Protein AF-A0AAV2BQ27-F1 (afdb_monomer_lite)

Radius of gyration: 45.73 Å; chains: 1; bounding box: 114×120×129 Å

InterPro domains:
  IPR000152 EGF-type aspartate/asparagine hydroxylation site [PS00010] (529-540)
  IPR000742 EGF-like domain [PS01186] (538-551)
  IPR000742 EGF-like domain [PS50026] (511-552)
  IPR000742 EGF-like domain [SM00181] (514-552)
  IPR000742 EGF-like domain [SM00181] (554-582)
  IPR000742 EGF-like domain [SM00181] (592-632)
  IPR001881 EGF-like calcium-binding domain [SM00179] (511-552)
  IPR002049 Laminin-type EGF domain [PF00053] (678-711)
  IPR002049 Laminin-type EGF domain [PS01248] (681-716)
  IPR002049 Laminin-type EGF domain [SM00180] (585-631)
  IPR002049 Laminin-type EGF domain [SM00180] (634-711)
  IPR002049 Laminin-type EGF domain [cd00055] (585-632)
  IPR002049 Laminin-type EGF domain [cd00055] (713-780)
  IPR009030 Growth factor receptor cysteine-rich domain superfamily [SSF57184] (511-640)
  IPR015915 Kelch-type beta-propeller [G3DSA:2.120.10.80] (12-180)
  IPR015915 Kelch-type beta-propeller [SSF117281] (20-162)
  IPR016201 PSI domain [SM00423] (239-301)
  IPR016201 PSI domain [SM00423] (369-428)
  IPR016201 PSI domain [SM00423] (430-476)
  IPR056737 Attractin/MKLN-like, beta-propeller domain [PF24981] (22-164)

Structure (mmCIF, N/CA/C/O backbone):
data_AF-A0AAV2BQ27-F1
#
_entry.id   AF-A0AAV2BQ27-F1
#
loop_
_atom_site.group_PDB
_atom_site.id
_atom_site.type_symbol
_atom_site.label_atom_id
_atom_site.label_alt_id
_atom_site.label_comp_id
_atom_site.label_asym_id
_atom_site.label_entity_id
_atom_site.label_seq_id
_atom_site.pdbx_PDB_ins_code
_atom_site.Cartn_x
_atom_site.Cartn_y
_atom_site.Cartn_z
_atom_site.occupancy
_atom_site.B_iso_or_equiv
_atom_site.auth_seq_id
_atom_site.auth_comp_id
_atom_site.auth_asym_id
_atom_site.auth_atom_id
_atom_site.pdbx_PDB_model_num
ATOM 1 N N . MET A 1 1 ? -11.536 24.229 -47.359 1.00 21.70 1 MET A N 1
ATOM 2 C CA . MET A 1 1 ? -10.991 22.950 -46.846 1.00 21.70 1 MET A CA 1
ATOM 3 C C . MET A 1 1 ? -10.686 23.143 -45.367 1.00 21.70 1 MET A C 1
ATOM 5 O O . MET A 1 1 ? -9.610 23.612 -45.032 1.00 21.70 1 MET A O 1
ATOM 9 N N . GLY A 1 2 ? -11.677 22.923 -44.501 1.00 24.39 2 GLY A N 1
ATOM 10 C CA . GLY A 1 2 ? -11.568 23.176 -43.061 1.00 24.39 2 GLY A CA 1
ATOM 11 C C . GLY A 1 2 ? -11.267 21.887 -42.308 1.00 24.39 2 GLY A C 1
ATOM 12 O O . GLY A 1 2 ? -11.944 20.882 -42.516 1.00 24.39 2 GLY A O 1
ATOM 13 N N . LYS A 1 3 ? -10.233 21.915 -41.465 1.00 26.03 3 LYS A N 1
ATOM 14 C CA . LYS A 1 3 ? -9.883 20.858 -40.513 1.00 26.03 3 LYS A CA 1
ATOM 15 C C . LYS A 1 3 ? -10.991 20.754 -39.455 1.00 26.03 3 LYS A C 1
ATOM 17 O O . LYS A 1 3 ? -10.934 21.422 -38.432 1.00 26.03 3 LYS A O 1
ATOM 22 N N . SER A 1 4 ? -12.018 19.950 -39.705 1.00 27.17 4 SER A N 1
ATOM 23 C CA . SER A 1 4 ? -13.021 19.623 -38.689 1.00 27.17 4 SER A CA 1
ATOM 24 C C . SER A 1 4 ? -12.421 18.592 -37.734 1.00 27.17 4 SER A C 1
ATOM 26 O O . SER A 1 4 ? -12.242 17.431 -38.101 1.00 27.17 4 SER A O 1
ATOM 28 N N . GLY A 1 5 ? -12.061 19.028 -36.526 1.00 26.45 5 GLY A N 1
ATOM 29 C CA . GLY A 1 5 ? -11.663 18.146 -35.432 1.00 26.45 5 GLY A CA 1
ATOM 30 C C . GLY A 1 5 ? -12.832 17.243 -35.051 1.00 26.45 5 GLY A C 1
ATOM 31 O O . GLY A 1 5 ? -13.760 17.663 -34.367 1.00 26.45 5 GLY A O 1
ATOM 32 N N . VAL A 1 6 ? -12.807 16.009 -35.547 1.00 26.86 6 VAL A N 1
ATOM 33 C CA . VAL A 1 6 ? -13.754 14.957 -35.178 1.00 26.86 6 VAL A CA 1
ATOM 34 C C . VAL A 1 6 ? -13.342 14.407 -33.814 1.00 26.86 6 VAL A C 1
ATOM 36 O O . VAL A 1 6 ? -12.193 14.005 -33.629 1.00 26.86 6 VAL A O 1
ATOM 39 N N . PHE A 1 7 ? -14.286 14.351 -32.872 1.00 34.28 7 PHE A N 1
ATOM 40 C CA . PHE A 1 7 ? -14.156 13.535 -31.667 1.00 34.28 7 PHE A CA 1
ATOM 41 C C . PHE A 1 7 ? -14.055 12.069 -32.075 1.00 34.28 7 PHE A C 1
ATOM 43 O O . PHE A 1 7 ? -15.050 11.427 -32.405 1.00 34.28 7 PHE A O 1
ATOM 50 N N . ILE A 1 8 ? -12.839 11.537 -32.057 1.00 26.81 8 ILE A N 1
ATOM 51 C CA . ILE A 1 8 ? -12.609 10.104 -32.153 1.00 26.81 8 ILE A CA 1
ATOM 52 C C . ILE A 1 8 ? -12.270 9.624 -30.743 1.00 26.81 8 ILE A C 1
ATOM 54 O O . ILE A 1 8 ? -11.127 9.732 -30.306 1.00 26.81 8 ILE A O 1
ATOM 58 N N . ILE A 1 9 ? -13.251 9.065 -30.029 1.00 33.47 9 ILE A N 1
ATOM 59 C CA . ILE A 1 9 ? -12.936 8.156 -28.921 1.00 33.47 9 ILE A CA 1
ATOM 60 C C . ILE A 1 9 ? -12.466 6.859 -29.583 1.00 33.47 9 ILE A C 1
ATOM 62 O O . ILE A 1 9 ? -13.266 5.990 -29.932 1.00 33.47 9 ILE A O 1
ATOM 66 N N . ILE A 1 10 ? -11.161 6.761 -29.844 1.00 24.98 10 ILE A N 1
ATOM 67 C CA . ILE A 1 10 ? -10.541 5.514 -30.287 1.00 24.98 10 ILE A CA 1
ATOM 68 C C . ILE A 1 10 ? -10.499 4.586 -29.072 1.00 24.98 10 ILE A C 1
ATOM 70 O O . ILE A 1 10 ? -9.609 4.698 -28.232 1.00 24.98 10 ILE A O 1
ATOM 74 N N . PHE A 1 11 ? -11.419 3.624 -28.996 1.00 31.70 11 PHE A N 1
ATOM 75 C CA . PHE A 1 11 ? -11.151 2.404 -28.238 1.00 31.70 11 PHE A CA 1
ATOM 76 C C . PHE A 1 11 ? -10.139 1.577 -29.028 1.00 31.70 11 PHE A C 1
ATOM 78 O O . PHE A 1 11 ? -10.493 0.729 -29.847 1.00 31.70 11 PHE A O 1
ATOM 85 N N . MET A 1 12 ? -8.854 1.834 -28.790 1.00 24.61 12 MET A N 1
ATOM 86 C CA . MET A 1 12 ? -7.849 0.819 -29.064 1.00 24.61 12 MET A CA 1
ATOM 87 C C . MET A 1 12 ? -8.036 -0.285 -28.018 1.00 24.61 12 MET A C 1
ATOM 89 O O . MET A 1 12 ? -8.132 0.024 -26.827 1.00 24.61 12 MET A O 1
ATOM 93 N N . PRO A 1 13 ? -8.077 -1.572 -28.404 1.00 24.73 13 PRO A N 1
ATOM 94 C CA . PRO A 1 13 ? -7.839 -2.645 -27.455 1.00 24.73 13 PRO A CA 1
ATOM 95 C C . PRO A 1 13 ? -6.402 -2.471 -26.943 1.00 24.73 13 PRO A C 1
ATOM 97 O O . PRO A 1 13 ? -5.441 -2.884 -27.587 1.00 24.73 13 PRO A O 1
ATOM 100 N N . CYS A 1 14 ? -6.254 -1.766 -25.820 1.00 28.55 14 CYS A N 1
ATOM 101 C CA . CYS A 1 14 ? -4.982 -1.523 -25.153 1.00 28.55 14 CYS A CA 1
ATOM 102 C C . CYS A 1 14 ? -4.409 -2.855 -24.665 1.00 28.55 14 CYS A C 1
ATOM 104 O O . CYS A 1 14 ? -4.665 -3.280 -23.544 1.00 28.55 14 CYS A O 1
ATOM 106 N N . ILE A 1 15 ? -3.604 -3.501 -25.503 1.00 28.92 15 ILE A N 1
ATOM 107 C CA . ILE A 1 15 ? -2.692 -4.569 -25.074 1.00 28.92 15 ILE A CA 1
ATOM 108 C C . ILE A 1 15 ? -1.508 -3.962 -24.285 1.00 28.92 15 ILE A C 1
ATOM 110 O O . ILE A 1 15 ? -0.788 -4.674 -23.596 1.00 28.92 15 ILE A O 1
ATOM 114 N N . THR A 1 16 ? -1.345 -2.632 -24.280 1.00 31.88 16 THR A N 1
ATOM 115 C CA . THR A 1 16 ? -0.311 -1.926 -23.509 1.00 31.88 16 THR A CA 1
ATOM 116 C C . THR A 1 16 ? -0.904 -0.722 -22.758 1.00 31.88 16 THR A C 1
ATOM 118 O O . THR A 1 16 ? -0.977 0.402 -23.250 1.00 31.88 16 THR A O 1
ATOM 121 N N . ALA A 1 17 ? -1.388 -0.984 -21.542 1.00 41.41 17 ALA A N 1
ATOM 122 C CA . ALA A 1 17 ? -2.060 -0.030 -20.661 1.00 41.41 17 ALA A CA 1
ATOM 123 C C . ALA A 1 17 ? -1.130 1.093 -20.151 1.00 41.41 17 ALA A C 1
ATOM 125 O O . ALA A 1 17 ? -0.067 0.832 -19.586 1.00 41.41 17 ALA A O 1
ATOM 126 N N . PHE A 1 18 ? -1.560 2.351 -20.301 1.00 44.38 18 PHE A N 1
ATOM 127 C CA . PHE A 1 18 ? -0.962 3.501 -19.605 1.00 44.38 18 PHE A CA 1
ATOM 128 C C . PHE A 1 18 ? -1.971 4.301 -18.778 1.00 44.38 18 PHE A C 1
ATOM 130 O O . PHE A 1 18 ? -1.631 4.772 -17.698 1.00 44.38 18 PHE A O 1
ATOM 137 N N . ALA A 1 19 ? -3.218 4.407 -19.239 1.00 42.62 19 ALA A N 1
ATOM 138 C CA . ALA A 1 19 ? -4.310 4.985 -18.468 1.00 42.62 19 ALA A CA 1
ATOM 139 C C . ALA A 1 19 ? -5.048 3.863 -17.726 1.00 42.62 19 ALA A C 1
ATOM 141 O O . ALA A 1 19 ? -5.979 3.252 -18.252 1.00 42.62 19 ALA A O 1
ATOM 142 N N . PHE A 1 20 ? -4.595 3.536 -16.518 1.00 53.47 20 PHE A N 1
ATOM 143 C CA . PHE A 1 20 ? -5.366 2.677 -15.625 1.00 53.47 20 PHE A CA 1
ATOM 144 C C . PHE A 1 20 ? -6.692 3.372 -15.306 1.00 53.47 20 PHE A C 1
ATOM 146 O O . PHE A 1 20 ? -6.686 4.431 -14.696 1.00 53.47 20 PHE A O 1
ATOM 153 N N . SER A 1 21 ? -7.809 2.790 -15.755 1.00 60.12 21 SER A N 1
ATOM 154 C CA . SER A 1 21 ? -9.179 3.118 -15.328 1.00 60.12 21 SER A CA 1
ATOM 155 C C . SER A 1 21 ? -9.432 4.613 -15.050 1.00 60.12 21 SER A C 1
ATOM 157 O O . SER A 1 21 ? -9.768 4.977 -13.925 1.00 60.12 21 SER A O 1
ATOM 159 N N . ILE A 1 22 ? -9.236 5.476 -16.057 1.00 67.88 22 ILE A N 1
ATOM 160 C CA . ILE A 1 22 ? -9.527 6.914 -15.950 1.00 67.88 22 ILE A CA 1
ATOM 161 C C . ILE A 1 22 ? -10.901 7.198 -16.559 1.00 67.88 22 ILE A C 1
ATOM 163 O O . ILE A 1 22 ? -11.124 6.891 -17.731 1.00 67.88 22 ILE A O 1
ATOM 167 N N . TYR A 1 23 ? -11.800 7.836 -15.814 1.00 71.81 23 TYR A N 1
ATOM 168 C CA . TYR A 1 23 ? -13.105 8.286 -16.317 1.00 71.81 23 TYR A CA 1
ATOM 169 C C . TYR A 1 23 ? -13.297 9.790 -16.109 1.00 71.81 23 TYR A C 1
ATOM 171 O O . TYR A 1 23 ? -12.564 10.433 -15.359 1.00 71.81 23 TYR A O 1
ATOM 179 N N . GLY A 1 24 ? -14.246 10.379 -16.840 1.00 70.75 24 GLY A N 1
ATOM 180 C CA . GLY A 1 24 ? -14.460 11.829 -16.828 1.00 70.75 24 GLY A CA 1
ATOM 181 C C . GLY A 1 24 ? -13.248 12.639 -17.309 1.00 70.75 24 GLY A C 1
ATOM 182 O O . GLY A 1 24 ? -13.104 13.799 -16.936 1.00 70.75 24 GLY A O 1
ATOM 183 N N . HIS A 1 25 ? -12.350 12.041 -18.094 1.00 79.94 25 HIS A N 1
ATOM 184 C CA . HIS A 1 25 ? -11.260 12.751 -18.762 1.00 79.94 25 HIS A CA 1
ATOM 185 C C . HIS A 1 25 ? -11.746 13.334 -20.092 1.00 79.94 25 HIS A C 1
ATOM 187 O O . HIS A 1 25 ? -12.748 12.878 -20.646 1.00 79.94 25 HIS A O 1
ATOM 193 N N . SER A 1 26 ? -11.003 14.291 -20.640 1.00 79.25 26 SER A N 1
ATOM 194 C CA . SER A 1 26 ? -11.201 14.741 -22.017 1.00 79.25 26 SER A CA 1
ATOM 195 C C . SER A 1 26 ? -10.065 14.232 -22.905 1.00 79.25 26 SER A C 1
ATOM 197 O O . SER A 1 26 ? -8.936 14.065 -22.438 1.00 79.25 26 SER A O 1
ATOM 199 N N . SER A 1 27 ? -10.364 13.919 -24.168 1.00 81.50 27 SER A N 1
ATOM 200 C CA . SER A 1 27 ? -9.393 13.349 -25.110 1.00 81.50 27 SER A CA 1
ATOM 201 C C . SER A 1 27 ? -9.511 14.003 -26.478 1.00 81.50 27 SER A C 1
ATOM 203 O O . SER A 1 27 ? -10.617 14.135 -27.004 1.00 81.50 27 SER A O 1
ATOM 205 N N . ILE A 1 28 ? -8.383 14.433 -27.047 1.00 82.06 28 ILE A N 1
ATOM 206 C CA . ILE A 1 28 ? -8.355 15.122 -28.338 1.00 82.06 28 ILE A CA 1
ATOM 207 C C . ILE A 1 28 ? -7.152 14.698 -29.170 1.00 82.06 28 ILE A C 1
ATOM 209 O O . ILE A 1 28 ? -6.024 14.651 -28.687 1.00 82.06 28 ILE A O 1
ATOM 213 N N . TYR A 1 29 ? -7.389 14.439 -30.453 1.00 82.50 29 TYR A N 1
ATOM 214 C CA . TYR A 1 29 ? -6.336 14.223 -31.434 1.00 82.50 29 TYR A CA 1
ATOM 215 C C . TYR A 1 29 ? -5.773 15.548 -31.956 1.00 82.50 29 TYR A C 1
ATOM 217 O O . TYR A 1 29 ? -6.516 16.412 -32.420 1.00 82.50 29 TYR A O 1
ATOM 225 N N . HIS A 1 30 ? -4.450 15.679 -31.935 1.00 85.50 30 HIS A N 1
ATOM 226 C CA . HIS A 1 30 ? -3.730 16.812 -32.495 1.00 85.50 30 HIS A CA 1
ATOM 227 C C . HIS A 1 30 ? -2.914 16.363 -33.712 1.00 85.50 30 HIS A C 1
ATOM 229 O O . HIS A 1 30 ? -1.971 15.577 -33.601 1.00 85.50 30 HIS A O 1
ATOM 235 N N . ALA A 1 31 ? -3.282 16.875 -34.888 1.00 82.62 31 ALA A N 1
ATOM 236 C CA . ALA A 1 31 ? -2.746 16.406 -36.163 1.00 82.62 31 ALA A CA 1
ATOM 237 C C . ALA A 1 31 ? -1.249 16.703 -36.343 1.00 82.62 31 ALA A C 1
ATOM 239 O O . ALA A 1 31 ? -0.520 15.850 -36.837 1.00 82.62 31 ALA A O 1
ATOM 240 N N . SER A 1 32 ? -0.774 17.881 -35.918 1.00 85.06 32 SER A N 1
ATOM 241 C CA . SER A 1 32 ? 0.627 18.297 -36.114 1.00 85.06 32 SER A CA 1
ATOM 242 C C . SER A 1 32 ? 1.618 17.391 -35.367 1.00 85.06 32 SER A C 1
ATOM 244 O O . SER A 1 32 ? 2.680 17.041 -35.886 1.00 85.06 32 SER A O 1
ATOM 246 N N . THR A 1 33 ? 1.242 16.936 -34.168 1.00 86.31 33 THR A N 1
ATOM 247 C CA . THR A 1 33 ? 2.070 16.028 -33.359 1.00 86.31 33 THR A CA 1
ATOM 248 C C . THR A 1 33 ? 1.711 14.554 -33.521 1.00 86.31 33 THR A C 1
ATOM 250 O O . THR A 1 33 ? 2.366 13.719 -32.907 1.00 86.31 33 THR A O 1
ATOM 253 N N . GLU A 1 34 ? 0.703 14.227 -34.340 1.00 87.25 34 GLU A N 1
ATOM 254 C CA . GLU A 1 34 ? 0.218 12.859 -34.587 1.00 87.25 34 GLU A CA 1
ATOM 255 C C . GLU A 1 34 ? -0.146 12.104 -33.293 1.00 87.25 34 GLU A C 1
ATOM 257 O O . GLU A 1 34 ? -0.019 10.880 -33.197 1.00 87.25 34 GLU A O 1
ATOM 262 N N . SER A 1 35 ? -0.627 12.844 -32.291 1.00 86.12 35 SER A N 1
ATOM 263 C CA . SER A 1 35 ? -0.837 12.340 -30.934 1.00 86.12 35 SER A CA 1
ATOM 264 C C . SER A 1 35 ? -2.229 12.645 -30.402 1.00 86.12 35 SER A C 1
ATOM 266 O O . SER A 1 35 ? -2.816 13.686 -30.695 1.00 86.12 35 SER A O 1
ATOM 268 N N . ILE A 1 36 ? -2.740 11.752 -29.557 1.00 86.50 36 ILE A N 1
ATOM 269 C CA . ILE A 1 36 ? -3.957 11.963 -28.767 1.00 86.50 36 ILE A CA 1
ATOM 270 C C . ILE A 1 36 ? -3.542 12.495 -27.400 1.00 86.50 36 ILE A C 1
ATOM 272 O O . ILE A 1 36 ? -2.781 11.838 -26.697 1.00 86.50 36 ILE A O 1
ATOM 276 N N . TYR A 1 37 ? -4.027 13.669 -27.019 1.00 86.56 37 TYR A N 1
ATOM 277 C CA . TYR A 1 37 ? -3.826 14.264 -25.701 1.00 86.56 37 TYR A CA 1
ATOM 278 C C . TYR A 1 37 ? -5.025 13.952 -24.821 1.00 86.56 37 TYR A C 1
ATOM 280 O O . TYR A 1 37 ? -6.165 14.091 -25.256 1.00 86.56 37 TYR A O 1
ATOM 288 N N . ILE A 1 38 ? -4.760 13.528 -23.590 1.00 87.69 38 ILE A N 1
ATOM 289 C CA . ILE A 1 38 ? -5.773 13.192 -22.595 1.00 87.69 38 ILE A CA 1
ATOM 290 C C . ILE A 1 38 ? -5.462 13.973 -21.331 1.00 87.69 38 ILE A C 1
ATOM 292 O O . ILE A 1 38 ? -4.384 13.812 -20.759 1.00 87.69 38 ILE A O 1
ATOM 296 N N . TYR A 1 39 ? -6.388 14.823 -20.906 1.00 88.25 39 TYR A N 1
ATOM 297 C CA . TYR A 1 39 ? -6.213 15.650 -19.719 1.00 88.25 39 TYR A CA 1
ATOM 298 C C . TYR A 1 39 ? -7.240 15.290 -18.646 1.00 88.25 39 TYR A C 1
ATOM 300 O O . TYR A 1 39 ? -8.410 15.031 -18.943 1.00 88.25 39 TYR A O 1
ATOM 308 N N . GLY A 1 40 ? -6.779 15.306 -17.397 1.00 84.69 40 GLY A N 1
ATOM 309 C CA . GLY A 1 40 ? -7.604 15.186 -16.203 1.00 84.69 40 GLY A CA 1
ATOM 310 C C . GLY A 1 40 ? -8.377 13.872 -16.098 1.00 84.69 40 GLY A C 1
ATOM 311 O O . GLY A 1 40 ? -7.925 12.817 -16.542 1.00 84.69 40 GLY A O 1
ATOM 312 N N . GLY A 1 41 ? -9.550 13.946 -15.477 1.00 79.62 41 GLY A N 1
ATOM 313 C CA . GLY A 1 41 ? -10.366 12.791 -15.120 1.00 79.62 41 GLY A CA 1
ATOM 314 C C . GLY A 1 41 ? -10.028 12.226 -13.744 1.00 79.62 41 GLY A C 1
ATOM 315 O O . GLY A 1 41 ? -8.999 12.551 -13.139 1.00 79.62 41 GLY A O 1
ATOM 316 N N . VAL A 1 42 ? -10.921 11.377 -13.244 1.00 76.31 42 VAL A N 1
ATOM 317 C CA . VAL A 1 42 ? -10.694 10.588 -12.035 1.00 76.31 42 VAL A CA 1
ATOM 318 C C . VAL A 1 42 ? -9.882 9.373 -12.432 1.00 76.31 42 VAL A C 1
ATOM 320 O O . VAL A 1 42 ? -10.323 8.568 -13.252 1.00 76.31 42 VAL A O 1
ATOM 323 N N . SER A 1 43 ? -8.679 9.272 -11.882 1.00 77.12 43 SER A N 1
ATOM 324 C CA . SER A 1 43 ? -7.756 8.187 -12.179 1.00 77.12 43 SER A CA 1
ATOM 325 C C . SER A 1 43 ? -7.679 7.229 -11.009 1.00 77.12 43 SER A C 1
ATOM 327 O O . SER A 1 43 ? -7.610 7.643 -9.847 1.00 77.12 43 SER A O 1
ATOM 329 N N . TYR A 1 44 ? -7.619 5.942 -11.333 1.00 69.25 44 TYR A N 1
ATOM 330 C CA . TYR A 1 44 ? -7.137 4.948 -10.398 1.00 69.25 44 TYR A CA 1
ATOM 331 C C . TYR A 1 44 ? -5.614 5.076 -10.267 1.00 69.25 44 TYR A C 1
ATOM 333 O O . TYR A 1 44 ? -4.855 4.571 -11.100 1.00 69.25 44 TYR A O 1
ATOM 341 N N . SER A 1 45 ? -5.157 5.761 -9.219 1.00 63.00 45 SER A N 1
ATOM 342 C CA . SER A 1 45 ? -3.764 5.659 -8.786 1.00 63.00 45 SER A CA 1
ATOM 343 C C . SER A 1 45 ? -3.628 4.474 -7.830 1.00 63.00 45 SER A C 1
ATOM 345 O O . SER A 1 45 ? -4.585 4.105 -7.157 1.00 63.00 45 SER A O 1
ATOM 347 N N . THR A 1 46 ? -2.443 3.870 -7.755 1.00 59.09 46 THR A N 1
ATOM 348 C CA . THR A 1 46 ? -2.168 2.660 -6.956 1.00 59.09 46 THR A CA 1
ATOM 349 C C . THR A 1 46 ? -2.540 2.746 -5.471 1.00 59.09 46 THR A C 1
ATOM 351 O O . THR A 1 46 ? -2.553 1.715 -4.810 1.00 59.09 46 THR A O 1
ATOM 354 N N . GLU A 1 47 ? -2.817 3.943 -4.953 1.00 58.53 47 GLU A N 1
ATOM 355 C CA . GLU A 1 47 ? -3.072 4.212 -3.534 1.00 58.53 47 GLU A CA 1
ATOM 356 C C . GLU A 1 47 ? -4.450 4.850 -3.276 1.00 58.53 47 GLU A C 1
ATOM 358 O O . GLU A 1 47 ? -5.003 4.690 -2.188 1.00 58.53 47 GLU A O 1
ATOM 363 N N . GLN A 1 48 ? -5.016 5.548 -4.268 1.00 68.06 48 GLN A N 1
ATOM 364 C CA . GLN A 1 48 ? -6.268 6.296 -4.136 1.00 68.06 48 GLN A CA 1
ATOM 365 C C . GLN A 1 48 ? -6.943 6.551 -5.489 1.00 68.06 48 GLN A C 1
ATOM 367 O O . GLN A 1 48 ? -6.286 6.677 -6.530 1.00 68.06 48 GLN A O 1
ATOM 372 N N . VAL A 1 49 ? -8.262 6.706 -5.453 1.00 76.50 49 VAL A N 1
ATOM 373 C CA . VAL A 1 49 ? -9.077 7.138 -6.593 1.00 76.50 49 VAL A CA 1
ATOM 374 C C . VAL A 1 49 ? -9.376 8.617 -6.412 1.00 76.50 49 VAL A C 1
ATOM 376 O O . VAL A 1 49 ? -10.085 8.995 -5.484 1.00 76.50 49 VAL A O 1
ATOM 379 N N . ALA A 1 50 ? -8.798 9.458 -7.268 1.00 79.75 50 ALA A N 1
ATOM 380 C CA . ALA A 1 50 ? -8.924 10.907 -7.148 1.00 79.75 50 ALA A CA 1
ATOM 381 C C . ALA A 1 50 ? -8.893 11.602 -8.520 1.00 79.75 50 ALA A C 1
ATOM 383 O O . ALA A 1 50 ? -8.311 11.065 -9.474 1.00 79.75 50 ALA A O 1
ATOM 384 N N . PRO A 1 51 ? -9.487 12.806 -8.642 1.00 81.81 51 PRO A N 1
ATOM 385 C CA . PRO A 1 51 ? -9.268 13.676 -9.791 1.00 81.81 51 PRO A CA 1
ATOM 386 C C . PRO A 1 51 ? -7.773 13.939 -9.999 1.00 81.81 51 PRO A C 1
ATOM 388 O O . PRO A 1 51 ? -7.031 14.149 -9.040 1.00 81.81 51 PRO A O 1
ATOM 391 N N . THR A 1 52 ? -7.324 13.960 -11.251 1.00 83.62 52 THR A N 1
ATOM 392 C CA . THR A 1 52 ? -5.925 14.253 -11.596 1.00 83.62 52 THR A CA 1
ATOM 393 C C . THR A 1 52 ? -5.805 15.518 -12.435 1.00 83.62 52 THR A C 1
ATOM 395 O O . THR A 1 52 ? -6.751 15.935 -13.098 1.00 83.62 52 THR A O 1
ATOM 398 N N . SER A 1 53 ? -4.628 16.142 -12.402 1.00 87.19 53 SER A N 1
ATOM 399 C CA . SER A 1 53 ? -4.233 17.243 -13.294 1.00 87.19 53 SER A CA 1
ATOM 400 C C . SER A 1 53 ? -3.206 16.789 -14.338 1.00 87.19 53 SER A C 1
ATOM 402 O O . SER A 1 53 ? -2.489 17.600 -14.924 1.00 87.19 53 SER A O 1
ATOM 404 N N . TYR A 1 54 ? -3.080 15.475 -14.544 1.00 86.81 54 TYR A N 1
ATOM 405 C CA . TYR A 1 54 ? -2.085 14.917 -15.445 1.00 86.81 54 TYR A CA 1
ATOM 406 C C . TYR A 1 54 ? -2.498 15.098 -16.905 1.00 86.81 54 TYR A C 1
ATOM 408 O O . TYR A 1 54 ? -3.651 14.883 -17.276 1.00 86.81 54 TYR A O 1
ATOM 416 N N . LEU A 1 55 ? -1.515 15.464 -17.729 1.00 89.00 55 LEU A N 1
ATOM 417 C CA . LEU A 1 55 ? -1.622 15.454 -19.178 1.00 89.00 55 LEU A CA 1
ATOM 418 C C . LEU A 1 55 ? -0.907 14.215 -19.710 1.00 89.00 55 LEU A C 1
ATOM 420 O O . LEU A 1 55 ? 0.304 14.047 -19.551 1.00 89.00 55 LEU A O 1
ATOM 424 N N . TYR A 1 56 ? -1.671 13.341 -20.339 1.00 86.69 56 TYR A N 1
ATOM 425 C CA . TYR A 1 56 ? -1.188 12.155 -21.016 1.00 86.69 56 TYR A CA 1
ATOM 426 C C . TYR A 1 56 ? -1.189 12.387 -22.520 1.00 86.69 56 TYR A C 1
ATOM 428 O O . TYR A 1 56 ? -2.000 13.144 -23.052 1.00 86.69 56 TYR A O 1
ATOM 436 N N . THR A 1 57 ? -0.292 11.708 -23.220 1.00 87.25 57 THR A N 1
ATOM 437 C CA . THR A 1 57 ? -0.285 11.690 -24.674 1.00 87.25 57 THR A CA 1
ATOM 438 C C . THR A 1 57 ? -0.025 10.283 -25.197 1.00 87.25 57 THR A C 1
ATOM 440 O O . THR A 1 57 ? 0.837 9.563 -24.684 1.00 87.25 57 THR A O 1
ATOM 443 N N . PHE A 1 58 ? -0.795 9.886 -26.203 1.00 83.94 58 PHE A N 1
ATOM 444 C CA . PHE A 1 58 ? -0.581 8.677 -26.982 1.00 83.94 58 PHE A CA 1
ATOM 445 C C . PHE A 1 58 ? -0.104 9.068 -28.371 1.00 83.94 58 PHE A C 1
ATOM 447 O O . PHE A 1 58 ? -0.865 9.643 -29.151 1.00 83.94 58 PHE A O 1
ATOM 454 N N . HIS A 1 59 ? 1.144 8.744 -28.679 1.00 83.19 59 HIS A N 1
ATOM 455 C CA . HIS A 1 59 ? 1.699 8.964 -30.003 1.00 83.19 59 HIS A CA 1
ATOM 456 C C . HIS A 1 59 ? 1.317 7.787 -30.901 1.00 83.19 59 HIS A C 1
ATOM 458 O O . HIS A 1 59 ? 1.824 6.673 -30.737 1.00 83.19 59 HIS A O 1
ATOM 464 N N . TYR A 1 60 ? 0.401 8.034 -31.840 1.00 79.69 60 TYR A N 1
ATOM 465 C CA . TYR A 1 60 ? -0.192 6.993 -32.681 1.00 79.69 60 TYR A CA 1
ATOM 466 C C . TYR A 1 60 ? 0.850 6.240 -33.536 1.00 79.69 60 TYR A C 1
ATOM 468 O O . TYR A 1 60 ? 0.830 5.007 -33.510 1.00 79.69 60 TYR A O 1
ATOM 476 N N . PRO A 1 61 ? 1.808 6.907 -34.219 1.00 81.81 61 PRO A N 1
ATOM 477 C CA . PRO A 1 61 ? 2.786 6.217 -35.063 1.00 81.81 61 PRO A CA 1
ATOM 478 C C . PRO A 1 61 ? 3.702 5.246 -34.310 1.00 81.81 61 PRO A C 1
ATOM 480 O O . PRO A 1 61 ? 3.992 4.167 -34.820 1.00 81.81 61 PRO A O 1
ATOM 483 N N . SER A 1 62 ? 4.153 5.599 -33.098 1.00 77.69 62 SER A N 1
ATOM 484 C CA . SER A 1 62 ? 5.004 4.706 -32.291 1.00 77.69 62 SER A CA 1
ATOM 485 C C . SER A 1 62 ? 4.212 3.791 -31.360 1.00 77.69 62 SER A C 1
ATOM 487 O O . SER A 1 62 ? 4.797 2.907 -30.741 1.00 77.69 62 SER A O 1
ATOM 489 N N . SER A 1 63 ? 2.892 3.982 -31.251 1.00 78.69 63 SER A N 1
ATOM 490 C CA . SER A 1 63 ? 2.032 3.279 -30.290 1.00 78.69 63 SER A CA 1
ATOM 491 C C . SER A 1 63 ? 2.539 3.381 -28.844 1.00 78.69 63 SER A C 1
ATOM 493 O O . SER A 1 63 ? 2.403 2.448 -28.050 1.00 78.69 63 SER A O 1
ATOM 495 N N . GLN A 1 64 ? 3.141 4.521 -28.493 1.00 75.94 64 GLN A N 1
ATOM 496 C CA . GLN A 1 64 ? 3.712 4.765 -27.170 1.00 75.94 64 GLN A CA 1
ATOM 497 C C . GLN A 1 64 ? 2.923 5.814 -26.398 1.00 75.94 64 GLN A C 1
ATOM 499 O O . GLN A 1 64 ? 2.371 6.766 -26.946 1.00 75.94 64 GLN A O 1
ATOM 504 N N . TRP A 1 65 ? 2.925 5.628 -25.083 1.00 79.94 65 TRP A N 1
ATOM 505 C CA . TRP A 1 65 ? 2.236 6.478 -24.134 1.00 79.94 65 TRP A CA 1
ATOM 506 C C . TRP A 1 65 ? 3.216 7.223 -23.232 1.00 79.94 65 TRP A C 1
ATOM 508 O O . TRP A 1 65 ? 4.072 6.595 -22.590 1.00 79.94 65 TRP A O 1
ATOM 518 N N . PHE A 1 66 ? 3.009 8.531 -23.103 1.00 82.81 66 PHE A N 1
ATOM 519 C CA . PHE A 1 66 ? 3.836 9.429 -22.303 1.00 82.81 66 PHE A CA 1
ATOM 520 C C . PHE A 1 66 ? 2.975 10.285 -21.379 1.00 82.81 66 PHE A C 1
ATOM 522 O O . PHE A 1 66 ? 1.866 10.687 -21.732 1.00 82.81 66 PHE A O 1
ATOM 529 N N . ARG A 1 67 ? 3.482 10.563 -20.177 1.00 86.12 67 ARG A N 1
ATOM 530 C CA . ARG A 1 67 ? 2.951 11.631 -19.327 1.00 86.12 67 ARG A CA 1
ATOM 531 C C . ARG A 1 67 ? 3.783 12.873 -19.611 1.00 86.12 67 ARG A C 1
ATOM 533 O O . ARG A 1 67 ? 4.997 12.752 -19.727 1.00 86.12 67 ARG A O 1
ATOM 540 N N . LEU A 1 68 ? 3.141 14.025 -19.753 1.00 87.75 68 LEU A N 1
ATOM 541 C CA . LEU A 1 68 ? 3.793 15.292 -20.079 1.00 87.75 68 LEU A CA 1
ATOM 542 C C . LEU A 1 68 ? 3.832 16.177 -18.827 1.00 87.75 68 LEU A C 1
ATOM 544 O O . LEU A 1 68 ? 2.894 16.939 -18.582 1.00 87.75 68 LEU A O 1
ATOM 548 N N . PRO A 1 69 ? 4.865 16.045 -17.974 1.00 85.44 69 PRO A N 1
ATOM 549 C CA . PRO A 1 69 ? 5.005 16.898 -16.807 1.00 85.44 69 PRO A CA 1
ATOM 550 C C . PRO A 1 69 ? 5.430 18.319 -17.232 1.00 85.44 69 PRO A C 1
ATOM 552 O O . PRO A 1 69 ? 6.345 18.465 -18.047 1.00 85.44 69 PRO A O 1
ATOM 555 N N . PRO A 1 70 ? 4.811 19.378 -16.685 1.00 81.12 70 PRO A N 1
ATOM 556 C CA . PRO A 1 70 ? 5.239 20.751 -16.937 1.00 81.12 70 PRO A CA 1
ATOM 557 C C . PRO A 1 70 ? 6.510 21.096 -16.143 1.00 81.12 70 PRO A C 1
ATOM 559 O O . PRO A 1 70 ? 6.644 20.719 -14.971 1.00 81.12 70 PRO A O 1
ATOM 562 N N . ASP A 1 71 ? 7.418 21.863 -16.751 1.00 79.94 71 ASP A N 1
ATOM 563 C CA . ASP A 1 71 ? 8.679 22.277 -16.119 1.00 79.94 71 ASP A CA 1
ATOM 564 C C . ASP A 1 71 ? 8.420 23.245 -14.949 1.00 79.94 71 ASP A C 1
ATOM 566 O O . ASP A 1 71 ? 7.701 24.241 -15.086 1.00 79.94 71 ASP A O 1
ATOM 570 N N . LYS A 1 72 ? 8.989 22.961 -13.771 1.00 79.94 72 LYS A N 1
ATOM 571 C CA . LYS A 1 72 ? 8.817 23.780 -12.556 1.00 79.94 72 LYS A CA 1
ATOM 572 C C . LYS A 1 72 ? 9.443 25.170 -12.663 1.00 79.94 72 LYS A C 1
ATOM 574 O O . LYS A 1 72 ? 8.957 26.076 -11.987 1.00 79.94 72 LYS A O 1
ATOM 579 N N . LYS A 1 73 ? 10.484 25.360 -13.481 1.00 75.31 73 LYS A N 1
ATOM 580 C CA . LYS A 1 73 ? 11.160 26.661 -13.646 1.00 75.31 73 LYS A CA 1
ATOM 581 C C . LYS A 1 73 ? 10.262 27.685 -14.332 1.00 75.31 73 LYS A C 1
ATOM 583 O O . LYS A 1 73 ? 10.336 28.867 -14.012 1.00 75.31 73 LYS A O 1
ATOM 588 N N . VAL A 1 74 ? 9.417 27.221 -15.249 1.00 73.00 74 VAL A N 1
ATOM 589 C CA . VAL A 1 74 ? 8.624 28.082 -16.134 1.00 73.00 74 VAL A CA 1
ATOM 590 C C . VAL A 1 74 ? 7.131 28.044 -15.812 1.00 73.00 74 VAL A C 1
ATOM 592 O O . VAL A 1 74 ? 6.475 29.080 -15.802 1.00 73.00 74 VAL A O 1
ATOM 595 N N . ASN A 1 75 ? 6.579 26.879 -15.476 1.00 80.38 75 ASN A N 1
ATOM 596 C CA . ASN A 1 75 ? 5.164 26.723 -15.155 1.00 80.38 75 ASN A CA 1
ATOM 597 C C . ASN A 1 75 ? 5.010 26.540 -13.638 1.00 80.38 75 ASN A C 1
ATOM 599 O O . ASN A 1 75 ? 5.007 25.410 -13.141 1.00 80.38 75 ASN A O 1
ATOM 603 N N . LYS A 1 76 ? 4.918 27.637 -12.878 1.00 78.62 76 LYS A N 1
ATOM 604 C CA . LYS A 1 76 ? 4.719 27.603 -11.413 1.00 78.62 76 LYS A CA 1
ATOM 605 C C . LYS A 1 76 ? 3.404 26.899 -11.043 1.00 78.62 76 LYS A C 1
ATOM 607 O O . LYS A 1 76 ? 2.493 26.821 -11.854 1.00 78.62 76 LYS A O 1
ATOM 612 N N . LEU A 1 77 ? 3.282 26.400 -9.809 1.00 75.75 77 LEU A N 1
ATOM 613 C CA . LEU A 1 77 ? 2.088 25.669 -9.338 1.00 75.75 77 LEU A CA 1
ATOM 614 C C . LEU A 1 77 ? 0.772 26.445 -9.529 1.00 75.75 77 LEU A C 1
ATOM 616 O O . LEU A 1 77 ? -0.220 25.849 -9.921 1.00 75.75 77 LEU A O 1
ATOM 620 N N . GLN A 1 78 ? 0.791 27.763 -9.318 1.00 72.56 78 GLN A N 1
ATOM 621 C CA . GLN A 1 78 ? -0.373 28.651 -9.459 1.00 72.56 78 GLN A CA 1
ATOM 622 C C . GLN A 1 78 ? -0.841 28.826 -10.914 1.00 72.56 78 GLN A C 1
ATOM 624 O O . GLN A 1 78 ? -1.984 29.192 -11.145 1.00 72.56 78 GLN A O 1
ATOM 629 N N . THR A 1 79 ? 0.026 28.563 -11.898 1.00 77.31 79 THR A N 1
ATOM 630 C CA . THR A 1 79 ? -0.302 28.667 -13.331 1.00 77.31 79 THR A CA 1
ATOM 631 C C . THR A 1 79 ? -0.653 27.314 -13.950 1.00 77.31 79 THR A C 1
ATOM 633 O O . THR A 1 79 ? -0.737 27.183 -15.170 1.00 77.31 79 THR A O 1
ATOM 636 N N . ARG A 1 80 ? -0.845 26.280 -13.121 1.00 84.75 80 ARG A N 1
ATOM 637 C CA . ARG A 1 80 ? -1.240 24.938 -13.555 1.00 84.75 80 ARG A CA 1
ATOM 638 C C . ARG A 1 80 ? -2.720 24.712 -13.258 1.00 84.75 80 ARG A C 1
ATOM 640 O O . ARG A 1 80 ? -3.191 25.128 -12.202 1.00 84.75 80 ARG A O 1
ATOM 647 N N . PRO A 1 81 ? -3.435 23.996 -14.133 1.00 86.56 81 PRO A N 1
ATOM 648 C CA . PRO A 1 81 ? -4.826 23.670 -13.883 1.00 86.56 81 PRO A CA 1
ATOM 649 C C . PRO A 1 81 ? -4.978 22.716 -12.693 1.00 86.56 81 PRO A C 1
ATOM 651 O O . PRO A 1 81 ? -4.236 21.736 -12.546 1.00 86.56 81 PRO A O 1
ATOM 654 N N . THR A 1 82 ? -5.969 23.010 -11.854 1.00 85.12 82 THR A N 1
ATOM 655 C CA . THR A 1 82 ? -6.382 22.177 -10.721 1.00 85.12 82 THR A CA 1
ATOM 656 C C . THR A 1 82 ? -6.905 20.815 -11.199 1.00 85.12 82 THR A C 1
ATOM 658 O O . THR A 1 82 ? -7.492 20.740 -12.286 1.00 85.12 82 THR A O 1
ATOM 661 N N . PRO A 1 83 ? -6.702 19.725 -10.425 1.00 86.38 83 PRO A N 1
ATOM 662 C CA . PRO A 1 83 ? -7.224 18.406 -10.771 1.00 86.38 83 PRO A CA 1
ATOM 663 C C . PRO A 1 83 ? -8.731 18.444 -11.013 1.00 86.38 83 PRO A C 1
ATOM 665 O O . PRO A 1 83 ? -9.477 18.911 -10.153 1.00 86.38 83 PRO A O 1
ATOM 668 N N . ARG A 1 84 ? -9.179 17.958 -12.177 1.00 83.06 84 ARG A N 1
ATOM 669 C CA . ARG A 1 84 ? -10.586 18.072 -12.579 1.00 83.06 84 ARG A CA 1
ATOM 670 C C . ARG A 1 84 ? -11.070 16.950 -13.478 1.00 83.06 84 ARG A C 1
ATOM 672 O O . ARG A 1 84 ? -10.303 16.384 -14.256 1.00 83.06 84 ARG A O 1
ATOM 679 N N . TYR A 1 85 ? -12.366 16.679 -13.425 1.00 79.62 85 TYR A N 1
ATOM 680 C CA . TYR A 1 85 ? -13.053 15.675 -14.239 1.00 79.62 85 TYR A CA 1
ATOM 681 C C . TYR A 1 85 ? -14.366 16.234 -14.811 1.00 79.62 85 TYR A C 1
ATOM 683 O O . TYR A 1 85 ? -14.856 17.266 -14.357 1.00 79.62 85 TYR A O 1
ATOM 691 N N . PHE A 1 86 ? -14.883 15.593 -15.861 1.00 76.81 86 PHE A N 1
ATOM 692 C CA . PHE A 1 86 ? -16.034 16.031 -16.662 1.00 76.81 86 PHE A CA 1
ATOM 693 C C . PHE A 1 86 ? -15.922 17.472 -17.188 1.00 76.81 86 PHE A C 1
ATOM 695 O O . PHE A 1 86 ? -16.915 18.182 -17.320 1.00 76.81 86 PHE A O 1
ATOM 702 N N . HIS A 1 87 ? -14.700 17.908 -17.485 1.00 81.06 87 HIS A N 1
ATOM 703 C CA . HIS A 1 87 ? -14.431 19.180 -18.146 1.00 81.06 87 HIS A CA 1
ATOM 704 C C . HIS A 1 87 ? -14.521 19.016 -19.667 1.00 81.06 87 HIS A C 1
ATOM 706 O O . HIS A 1 87 ? -14.365 17.912 -20.199 1.00 81.06 87 HIS A O 1
ATOM 712 N N . ALA A 1 88 ? -14.706 20.130 -20.362 1.00 80.25 88 ALA A N 1
ATOM 713 C CA . ALA A 1 88 ? -14.640 20.182 -21.811 1.00 80.25 88 ALA A CA 1
ATOM 714 C C . ALA A 1 88 ? -13.227 20.549 -22.270 1.00 80.25 88 ALA A C 1
ATOM 716 O O . ALA A 1 88 ? -12.482 21.235 -21.561 1.00 80.25 88 ALA A O 1
ATOM 717 N N . SER A 1 89 ? -12.848 20.110 -23.466 1.00 85.12 89 SER A N 1
ATOM 718 C CA . SER A 1 89 ? -11.579 20.508 -24.065 1.00 85.12 89 SER A CA 1
ATOM 719 C C . SER A 1 89 ? -11.686 20.706 -25.563 1.00 85.12 89 SER A C 1
ATOM 721 O O . SER A 1 89 ? -12.555 20.156 -26.240 1.00 85.12 89 SER A O 1
ATOM 723 N N . VAL A 1 90 ? -10.792 21.523 -26.104 1.00 85.88 90 VAL A N 1
ATOM 724 C CA . VAL A 1 90 ? -10.811 21.908 -27.511 1.00 85.88 90 VAL A CA 1
ATOM 725 C C . VAL A 1 90 ? -9.398 22.191 -28.007 1.00 85.88 90 VAL A C 1
ATOM 727 O O . VAL A 1 90 ? -8.564 22.684 -27.255 1.00 85.88 90 VAL A O 1
ATOM 730 N N . VAL A 1 91 ? -9.097 21.847 -29.260 1.00 86.69 91 VAL A N 1
ATOM 731 C CA . VAL A 1 91 ? -7.735 21.919 -29.809 1.00 86.69 91 VAL A CA 1
ATOM 732 C C . VAL A 1 91 ? -7.654 22.849 -31.011 1.00 86.69 91 VAL A C 1
ATOM 734 O O . VAL A 1 91 ? -8.562 22.894 -31.839 1.00 86.69 91 VAL A O 1
ATOM 737 N N . THR A 1 92 ? -6.528 23.541 -31.129 1.00 85.88 92 THR A N 1
ATOM 738 C CA . THR A 1 92 ? -6.088 24.247 -32.337 1.00 85.88 92 THR A CA 1
ATOM 739 C C . THR A 1 92 ? -4.761 23.668 -32.826 1.00 85.88 92 THR A C 1
ATOM 741 O O . THR A 1 92 ? -4.203 22.769 -32.205 1.00 85.88 92 THR A O 1
ATOM 744 N N . ASP A 1 93 ? -4.213 24.206 -33.917 1.00 82.69 93 ASP A N 1
ATOM 745 C CA . ASP A 1 93 ? -2.876 23.820 -34.386 1.00 82.69 93 ASP A CA 1
ATOM 746 C C . ASP A 1 93 ? -1.746 24.194 -33.389 1.00 82.69 93 ASP A C 1
ATOM 748 O O . ASP A 1 93 ? -0.654 23.634 -33.476 1.00 82.69 93 ASP A O 1
ATOM 752 N N . ASN A 1 94 ? -1.987 25.123 -32.445 1.00 80.12 94 ASN A N 1
ATOM 753 C CA . ASN A 1 94 ? -0.948 25.684 -31.562 1.00 80.12 94 ASN A CA 1
ATOM 754 C C . ASN A 1 94 ? -1.156 25.380 -30.070 1.00 80.12 94 ASN A C 1
ATOM 756 O O . ASN A 1 94 ? -0.180 25.274 -29.320 1.00 80.12 94 ASN A O 1
ATOM 760 N N . PHE A 1 95 ? -2.404 25.240 -29.621 1.00 87.38 95 PHE A N 1
ATOM 761 C CA . PHE A 1 95 ? -2.725 25.020 -28.212 1.00 87.38 95 PHE A CA 1
ATOM 762 C C . PHE A 1 95 ? -3.962 24.139 -28.007 1.00 87.38 95 PHE A C 1
ATOM 764 O O . PHE A 1 95 ? -4.854 24.060 -28.853 1.00 87.38 95 PHE A O 1
ATOM 771 N N . LEU A 1 96 ? -4.013 23.503 -26.842 1.00 90.44 96 LEU A N 1
ATOM 772 C CA . LEU A 1 96 ? -5.165 22.794 -26.287 1.00 90.44 96 LEU A CA 1
ATOM 773 C C . LEU A 1 96 ? -5.797 23.677 -25.211 1.00 90.44 96 LEU A C 1
ATOM 775 O O . LEU A 1 96 ? -5.083 24.155 -24.346 1.00 90.44 96 LEU A O 1
ATOM 779 N N . MET A 1 97 ? -7.107 23.870 -25.208 1.00 87.50 97 MET A N 1
ATOM 780 C CA . MET A 1 97 ? -7.811 24.601 -24.155 1.00 87.50 97 MET A CA 1
ATOM 781 C C . MET A 1 97 ? -8.733 23.663 -23.381 1.00 87.50 97 MET A C 1
ATOM 783 O O . MET A 1 97 ? -9.343 22.766 -23.962 1.00 87.50 97 MET A O 1
ATOM 787 N N . ILE A 1 98 ? -8.830 23.878 -22.072 1.00 87.88 98 ILE A N 1
ATOM 788 C CA . ILE A 1 98 ? -9.727 23.163 -21.163 1.00 87.88 98 ILE A CA 1
ATOM 789 C C . ILE A 1 98 ? -10.623 24.162 -20.431 1.00 87.88 98 ILE A C 1
ATOM 791 O O . ILE A 1 98 ? -10.179 25.259 -20.083 1.00 87.88 98 ILE A O 1
ATOM 795 N N . LEU A 1 99 ? -11.876 23.779 -20.197 1.00 82.50 99 LEU A N 1
ATOM 796 C CA . LEU A 1 99 ? -12.877 24.634 -19.562 1.00 82.50 99 LEU A CA 1
ATOM 797 C C . LEU A 1 99 ? -13.860 23.815 -18.720 1.00 82.50 99 LEU A C 1
ATOM 799 O O . LEU A 1 99 ? -14.264 22.717 -19.113 1.00 82.50 99 LEU A O 1
ATOM 803 N N . GLY A 1 100 ? -14.263 24.372 -17.576 1.00 79.00 100 GLY A N 1
ATOM 804 C CA . GLY A 1 100 ? -15.226 23.750 -16.668 1.00 79.00 100 GLY A CA 1
ATOM 805 C C . GLY A 1 100 ? -14.692 22.494 -15.973 1.00 79.00 100 GLY A C 1
ATOM 806 O O . GLY A 1 100 ? -13.476 22.287 -15.872 1.00 79.00 100 GLY A O 1
ATOM 807 N N . GLY A 1 101 ? -15.621 21.651 -15.517 1.00 78.69 101 GLY A N 1
ATOM 808 C CA . GLY A 1 101 ? -15.354 20.432 -14.747 1.00 78.69 101 GLY A CA 1
ATOM 809 C C . GLY A 1 101 ? -15.437 20.601 -13.227 1.00 78.69 101 GLY A C 1
ATOM 810 O O . GLY A 1 101 ? -15.569 21.702 -12.701 1.00 78.69 101 GLY A O 1
ATOM 811 N N . ARG A 1 102 ? -15.375 19.471 -12.514 1.00 76.44 102 ARG A N 1
ATOM 812 C CA . ARG A 1 102 ? -15.429 19.385 -11.043 1.00 76.44 102 ARG A CA 1
ATOM 813 C C . ARG A 1 102 ? -14.048 19.075 -10.460 1.00 76.44 102 ARG A C 1
ATOM 815 O O . ARG A 1 102 ? -13.339 18.232 -11.008 1.00 76.44 102 ARG A O 1
ATOM 822 N N . GLY A 1 103 ? -13.690 19.721 -9.353 1.00 72.81 103 GLY A N 1
ATOM 823 C CA . GLY A 1 103 ? -12.456 19.517 -8.580 1.00 72.81 103 GLY A CA 1
ATOM 824 C C . GLY A 1 103 ? -12.714 18.882 -7.208 1.00 72.81 103 GLY A C 1
ATOM 825 O O . GLY A 1 103 ? -13.826 18.444 -6.924 1.00 72.81 103 GLY A O 1
ATOM 826 N N . SER A 1 104 ? -11.676 18.769 -6.369 1.00 62.62 104 SER A N 1
ATOM 827 C CA . SER A 1 104 ? -11.704 17.932 -5.152 1.00 62.62 104 SER A CA 1
ATOM 828 C C . SER A 1 104 ? -12.123 18.623 -3.848 1.00 62.62 104 SER A C 1
ATOM 830 O O . SER A 1 104 ? -12.430 17.918 -2.894 1.00 62.62 104 SER A O 1
ATOM 832 N N . SER A 1 105 ? -12.080 19.956 -3.753 1.00 54.69 105 SER A N 1
ATOM 833 C CA . SER A 1 105 ? -12.144 20.665 -2.455 1.00 54.69 105 SER A CA 1
ATOM 834 C C . SER A 1 105 ? -13.132 21.836 -2.381 1.00 54.69 105 SER A C 1
ATOM 836 O O . SER A 1 105 ? -13.537 22.203 -1.284 1.00 54.69 105 SER A O 1
ATOM 838 N N . SER A 1 106 ? -13.567 22.396 -3.510 1.00 49.62 106 SER A N 1
ATOM 839 C CA . SER A 1 106 ? -14.631 23.405 -3.586 1.00 49.62 106 SER A CA 1
ATOM 840 C C . SER A 1 106 ? -15.135 23.505 -5.029 1.00 49.62 106 SER A C 1
ATOM 842 O O . SER A 1 106 ? -14.393 23.240 -5.979 1.00 49.62 106 SER A O 1
ATOM 844 N N . VAL A 1 107 ? -16.410 23.858 -5.208 1.00 49.81 107 VAL A N 1
ATOM 845 C CA . VAL A 1 107 ? -17.012 24.028 -6.541 1.00 49.81 107 VAL A CA 1
ATOM 846 C C . VAL A 1 107 ? -16.302 25.154 -7.317 1.00 49.81 107 VAL A C 1
ATOM 848 O O . VAL A 1 107 ? -16.115 25.011 -8.520 1.00 49.81 107 VAL A O 1
ATOM 851 N N . ASP A 1 108 ? -15.777 26.175 -6.627 1.00 50.31 108 ASP A N 1
ATOM 852 C CA . ASP A 1 108 ? -15.272 27.419 -7.233 1.00 50.31 108 ASP A CA 1
ATOM 853 C C . ASP A 1 108 ? -13.871 27.344 -7.888 1.00 50.31 108 ASP A C 1
ATOM 855 O O . ASP A 1 108 ? -13.668 27.924 -8.954 1.00 50.31 108 ASP A O 1
ATOM 859 N N . ASP A 1 109 ? -12.908 26.576 -7.357 1.00 51.78 109 ASP A N 1
ATOM 860 C CA . ASP A 1 109 ? -11.527 26.522 -7.909 1.00 51.78 109 ASP A CA 1
ATOM 861 C C . ASP A 1 109 ? -11.388 25.652 -9.182 1.00 51.78 109 ASP A C 1
ATOM 863 O O . ASP A 1 109 ? -10.340 25.585 -9.839 1.00 51.78 109 ASP A O 1
ATOM 867 N N . SER A 1 110 ? -12.455 24.941 -9.543 1.00 58.00 110 SER A N 1
ATOM 868 C CA . SER A 1 110 ? -12.477 23.903 -10.588 1.00 58.00 110 SER A CA 1
ATOM 869 C C . SER A 1 110 ? -12.822 24.438 -11.976 1.00 58.00 110 SER A C 1
ATOM 871 O O . SER A 1 110 ? -12.860 23.688 -12.948 1.00 58.00 110 SER A O 1
ATOM 873 N N . ILE A 1 111 ? -13.110 25.732 -12.061 1.00 65.06 111 ILE A N 1
ATOM 874 C CA . ILE A 1 111 ? -13.955 26.316 -13.103 1.00 65.06 111 ILE A CA 1
ATOM 875 C C . ILE A 1 111 ? -13.151 27.133 -14.121 1.00 65.06 111 ILE A C 1
ATOM 877 O O . ILE A 1 111 ? -13.579 27.316 -15.260 1.00 65.06 111 ILE A O 1
ATOM 881 N N . LEU A 1 112 ? -11.953 27.574 -13.734 1.00 75.19 112 LEU A N 1
ATOM 882 C CA . LEU A 1 112 ? -11.143 28.492 -14.530 1.00 75.19 112 LEU A CA 1
ATOM 883 C C . LEU A 1 112 ? -10.667 27.852 -15.855 1.00 75.19 112 LEU A C 1
ATOM 885 O O . LEU A 1 112 ? -10.264 26.678 -15.839 1.00 75.19 112 LEU A O 1
ATOM 889 N N . PRO A 1 113 ? -10.698 28.595 -16.983 1.00 82.50 113 PRO A N 1
ATOM 890 C CA . PRO A 1 113 ? -10.139 28.179 -18.268 1.00 82.50 113 PRO A CA 1
ATOM 891 C C . PRO A 1 113 ? -8.610 28.172 -18.281 1.00 82.50 113 PRO A C 1
ATOM 893 O O . PRO A 1 113 ? -7.957 29.103 -17.804 1.00 82.50 113 PRO A O 1
ATOM 896 N N . PHE A 1 114 ? -8.036 27.155 -18.923 1.00 88.25 114 PHE A N 1
ATOM 897 C CA . PHE A 1 114 ? -6.594 27.061 -19.155 1.00 88.25 114 PHE A CA 1
ATOM 898 C C . PHE A 1 114 ? -6.291 26.689 -20.601 1.00 88.25 114 PHE A C 1
ATOM 900 O O . PHE A 1 114 ? -6.982 25.859 -21.193 1.00 88.25 114 PHE A O 1
ATOM 907 N N . ALA A 1 115 ? -5.205 27.236 -21.138 1.00 89.75 115 ALA A N 1
ATOM 908 C CA . ALA A 1 115 ? -4.615 26.804 -22.397 1.00 89.75 115 ALA A CA 1
ATOM 909 C C . ALA A 1 115 ? -3.267 26.118 -22.165 1.00 89.75 115 ALA A C 1
ATOM 911 O O . ALA A 1 115 ? -2.476 26.529 -21.326 1.00 89.75 115 ALA A O 1
ATOM 912 N N . TYR A 1 116 ? -2.990 25.084 -22.943 1.00 90.38 116 TYR A N 1
ATOM 913 C CA . TYR A 1 116 ? -1.744 24.347 -22.987 1.00 90.38 116 TYR A CA 1
ATOM 914 C C . TYR A 1 116 ? -1.075 24.569 -24.338 1.00 90.38 116 TYR A C 1
ATOM 916 O O . TYR A 1 116 ? -1.598 24.152 -25.375 1.00 90.38 116 TYR A O 1
ATOM 924 N N . MET A 1 117 ? 0.088 25.213 -24.331 1.00 87.62 117 MET A N 1
ATOM 925 C CA . MET A 1 117 ? 0.896 25.442 -25.526 1.00 87.62 117 MET A CA 1
ATOM 926 C C . MET A 1 117 ? 1.750 24.212 -25.834 1.00 87.62 117 MET A C 1
ATOM 928 O O . MET A 1 117 ? 2.620 23.836 -25.042 1.00 87.62 117 MET A O 1
ATOM 932 N N . PHE A 1 118 ? 1.547 23.610 -27.011 1.00 86.50 118 PHE A N 1
ATOM 933 C CA . PHE A 1 118 ? 2.259 22.387 -27.401 1.00 86.50 118 PHE A CA 1
ATOM 934 C C . PHE A 1 118 ? 3.767 22.600 -27.557 1.00 86.50 118 PHE A C 1
ATOM 936 O O . PHE A 1 118 ? 4.538 21.729 -27.156 1.00 86.50 118 PHE A O 1
ATOM 943 N N . SER A 1 119 ? 4.180 23.744 -28.114 1.00 81.56 119 SER A N 1
ATOM 944 C CA . SER A 1 119 ? 5.591 24.077 -28.340 1.00 81.56 119 SER A CA 1
ATOM 945 C C . SER A 1 119 ? 6.354 24.248 -27.027 1.00 81.56 119 SER A C 1
ATOM 947 O O . SER A 1 119 ? 7.442 23.722 -26.883 1.00 81.56 119 SER A O 1
ATOM 949 N N . CYS A 1 120 ? 5.794 24.908 -26.017 1.00 81.50 120 CYS A N 1
ATOM 950 C CA . CYS A 1 120 ? 6.533 25.182 -24.780 1.00 81.50 120 CYS A CA 1
ATOM 951 C C . CYS A 1 120 ? 6.266 24.192 -23.634 1.00 81.50 120 CYS A C 1
ATOM 953 O O . CYS A 1 120 ? 6.898 24.321 -22.587 1.00 81.50 120 CYS A O 1
ATOM 955 N N . ASN A 1 121 ? 5.362 23.214 -23.801 1.00 84.69 121 ASN A N 1
ATOM 956 C CA . ASN A 1 121 ? 4.910 22.328 -22.713 1.00 84.69 121 ASN A CA 1
ATOM 957 C C . ASN A 1 121 ? 4.468 23.136 -21.471 1.00 84.69 121 ASN A C 1
ATOM 959 O O . ASN A 1 121 ? 4.914 22.890 -20.347 1.00 84.69 121 ASN A O 1
ATOM 963 N N . LEU A 1 122 ? 3.630 24.151 -21.704 1.00 86.06 122 LEU A N 1
ATOM 964 C CA . LEU A 1 122 ? 3.280 25.189 -20.733 1.00 86.06 122 LEU A CA 1
ATOM 965 C C . LEU A 1 122 ? 1.764 25.355 -20.635 1.00 86.06 122 LEU A C 1
ATOM 967 O O . LEU A 1 122 ? 1.095 25.515 -21.654 1.00 86.06 122 LEU A O 1
ATOM 971 N N . TRP A 1 123 ? 1.247 25.369 -19.407 1.00 89.50 123 TRP A N 1
ATOM 972 C CA . TRP A 1 123 ? -0.111 25.797 -19.085 1.00 89.50 123 TRP A CA 1
ATOM 973 C C . TRP A 1 123 ? -0.171 27.298 -18.792 1.00 89.50 123 TRP A C 1
ATOM 975 O O . TRP A 1 123 ? 0.663 27.825 -18.054 1.00 89.50 123 TRP A O 1
ATOM 985 N N . ILE A 1 124 ? -1.193 27.952 -19.339 1.00 86.19 124 ILE A N 1
ATOM 986 C CA . ILE A 1 124 ? -1.484 29.378 -19.211 1.00 86.19 124 ILE A CA 1
ATOM 987 C C . ILE A 1 124 ? -2.920 29.538 -18.682 1.00 86.19 124 ILE A C 1
ATOM 989 O O . ILE A 1 124 ? -3.850 29.037 -19.323 1.00 86.19 124 ILE A O 1
ATOM 993 N N . PRO A 1 125 ? -3.128 30.212 -17.535 1.00 85.56 125 PRO A N 1
ATOM 994 C CA . PRO A 1 125 ? -4.464 30.569 -17.060 1.00 85.56 125 PRO A CA 1
ATOM 995 C C . PRO A 1 125 ? -5.062 31.685 -17.928 1.00 85.56 125 PRO A C 1
ATOM 997 O O . PRO A 1 125 ? -4.382 32.664 -18.228 1.00 85.56 125 PRO A O 1
ATOM 1000 N N . LEU A 1 126 ? -6.333 31.557 -18.320 1.00 81.12 126 LEU A N 1
ATOM 1001 C CA . LEU A 1 126 ? -7.017 32.521 -19.201 1.00 81.12 126 LEU A CA 1
ATOM 1002 C C . LEU A 1 126 ? -7.939 33.492 -18.440 1.00 81.12 126 LEU A C 1
ATOM 1004 O O . LEU A 1 126 ? -8.947 33.944 -18.970 1.00 81.12 126 LEU A O 1
ATOM 1008 N N . THR A 1 127 ? -7.612 33.787 -17.182 1.00 72.31 127 THR A N 1
ATOM 1009 C CA . THR A 1 127 ? -8.462 34.551 -16.246 1.00 72.31 127 THR A CA 1
ATOM 1010 C C . THR A 1 127 ? -7.807 35.834 -15.741 1.00 72.31 127 THR A C 1
ATOM 1012 O O . THR A 1 127 ? -8.259 36.405 -14.755 1.00 72.31 127 THR A O 1
ATOM 1015 N N . ASP A 1 128 ? -6.704 36.250 -16.359 1.00 65.81 128 ASP A N 1
ATOM 1016 C CA . ASP A 1 128 ? -6.017 37.498 -16.029 1.00 65.81 128 ASP A CA 1
ATOM 1017 C C . ASP A 1 128 ? -6.843 38.692 -16.546 1.00 65.81 128 ASP A C 1
ATOM 1019 O O . ASP A 1 128 ? -7.327 38.668 -17.679 1.00 65.81 128 ASP A O 1
ATOM 1023 N N . GLU A 1 129 ? -7.004 39.733 -15.724 1.00 59.31 129 GLU A N 1
ATOM 1024 C CA . GLU A 1 129 ? -7.722 40.972 -16.072 1.00 59.31 129 GLU A CA 1
ATOM 1025 C C . GLU A 1 129 ? -7.115 41.680 -17.298 1.00 59.31 129 GLU A C 1
ATOM 1027 O O . GLU A 1 129 ? -7.769 42.505 -17.931 1.00 59.31 129 GLU A O 1
ATOM 1032 N N . ALA A 1 130 ? -5.871 41.345 -17.658 1.00 56.28 130 ALA A N 1
ATOM 1033 C CA . ALA A 1 130 ? -5.172 41.864 -18.829 1.00 56.28 130 ALA A CA 1
ATOM 1034 C C . ALA A 1 130 ? -5.503 41.150 -20.161 1.00 56.28 130 ALA A C 1
ATOM 1036 O O . ALA A 1 130 ? -4.910 41.508 -21.180 1.00 56.28 130 ALA A O 1
ATOM 1037 N N . ILE A 1 131 ? -6.387 40.142 -20.171 1.00 69.19 131 ILE A N 1
ATOM 1038 C CA . ILE A 1 131 ? -6.758 39.363 -21.367 1.00 69.19 131 ILE A CA 1
ATOM 1039 C C . ILE A 1 131 ? -8.019 39.948 -22.017 1.00 69.19 131 ILE A C 1
ATOM 1041 O O . ILE A 1 131 ? -9.113 39.878 -21.459 1.00 69.19 131 ILE A O 1
ATOM 1045 N N . GLU A 1 132 ? -7.897 40.432 -23.254 1.00 62.78 132 GLU A N 1
ATOM 1046 C CA . GLU A 1 132 ? -9.047 40.804 -24.088 1.00 62.78 132 GLU A CA 1
ATOM 1047 C C . GLU A 1 132 ? -9.557 39.582 -24.875 1.00 62.78 132 GLU A C 1
ATOM 1049 O O . GLU A 1 132 ? -9.010 39.223 -25.919 1.00 62.78 132 GLU A O 1
ATOM 1054 N N . VAL A 1 133 ? -10.611 38.922 -24.378 1.00 63.72 133 VAL A N 1
ATOM 1055 C CA . VAL A 1 133 ? -11.358 37.896 -25.134 1.00 63.72 133 VAL A CA 1
ATOM 1056 C C . VAL A 1 133 ? -12.608 38.523 -25.750 1.00 63.72 133 VAL A C 1
ATOM 1058 O O . VAL A 1 133 ? -13.345 39.241 -25.076 1.00 63.72 133 VAL A O 1
ATOM 1061 N N . ILE A 1 134 ? -12.884 38.229 -27.024 1.00 59.69 134 ILE A N 1
ATOM 1062 C CA . ILE A 1 134 ? -14.123 38.648 -27.691 1.00 59.69 134 ILE A CA 1
ATOM 1063 C C . ILE A 1 134 ? -15.200 37.587 -27.400 1.00 59.69 134 ILE A C 1
ATOM 1065 O O . ILE A 1 134 ? -15.201 36.506 -27.992 1.00 59.69 134 ILE A O 1
ATOM 1069 N N . GLY A 1 135 ? -16.085 37.888 -26.444 1.00 65.56 135 GLY A N 1
ATOM 1070 C CA . GLY A 1 135 ? -17.178 37.017 -25.983 1.00 65.56 135 GLY A CA 1
ATOM 1071 C C . GLY A 1 135 ? -17.238 36.891 -24.453 1.00 65.56 135 GLY A C 1
ATOM 1072 O O . GLY A 1 135 ? -16.279 37.219 -23.759 1.00 65.56 135 GLY A O 1
ATOM 1073 N N . LYS A 1 136 ? -18.370 36.427 -23.899 1.00 68.94 136 LYS A N 1
ATOM 1074 C CA . LYS A 1 136 ? -18.506 36.152 -22.454 1.00 68.94 136 LYS A CA 1
ATOM 1075 C C . LYS A 1 136 ? -18.101 34.703 -22.179 1.00 68.94 136 LYS A C 1
ATOM 1077 O O . LYS A 1 136 ? -18.629 33.799 -22.826 1.00 68.94 136 LYS A O 1
ATOM 1082 N N . TRP A 1 137 ? -17.216 34.480 -21.204 1.00 73.81 137 TRP A N 1
ATOM 1083 C CA . TRP A 1 137 ? -16.922 33.134 -20.703 1.00 73.81 137 TRP A CA 1
ATOM 1084 C C . TRP A 1 137 ? -18.231 32.411 -20.342 1.00 73.81 137 TRP A C 1
ATOM 1086 O O . TRP A 1 137 ? -19.078 33.012 -19.672 1.00 73.81 137 TRP A O 1
ATOM 1096 N N . PRO A 1 138 ? -18.438 31.163 -20.804 1.00 70.81 138 PRO A N 1
ATOM 1097 C CA . PRO A 1 138 ? -19.638 30.418 -20.462 1.00 70.81 138 PRO A CA 1
ATOM 1098 C C . PRO A 1 138 ? -19.667 30.163 -18.960 1.00 70.81 138 PRO A C 1
ATOM 1100 O O . PRO A 1 138 ? -18.620 30.015 -18.321 1.00 70.81 138 PRO A O 1
ATOM 1103 N N . GLU A 1 139 ? -20.878 30.091 -18.413 1.00 69.38 139 GLU A N 1
ATOM 1104 C CA . GLU A 1 139 ? -21.033 29.757 -17.007 1.00 69.38 139 GLU A CA 1
ATOM 1105 C C . GLU A 1 139 ? -20.467 28.349 -16.737 1.00 69.38 139 GLU A C 1
ATOM 1107 O O . GLU A 1 139 ? -20.456 27.474 -17.620 1.00 69.38 139 GLU A O 1
ATOM 1112 N N . PRO A 1 140 ? -19.969 28.110 -15.520 1.00 62.38 140 PRO A N 1
ATOM 1113 C CA . PRO A 1 140 ? -19.285 26.875 -15.182 1.00 62.38 140 PRO A CA 1
ATOM 1114 C C . PRO A 1 140 ? -20.194 25.664 -15.371 1.00 62.38 140 PRO A C 1
ATOM 1116 O O . PRO A 1 140 ? -21.265 25.572 -14.774 1.00 62.38 140 PRO A O 1
ATOM 1119 N N . SER A 1 141 ? -19.769 24.712 -16.199 1.00 67.25 141 SER A N 1
ATOM 1120 C CA . SER A 1 141 ? -20.569 23.532 -16.523 1.00 67.25 141 SER A CA 1
ATOM 1121 C C . SER A 1 141 ? -19.757 22.241 -16.468 1.00 67.25 141 SER A C 1
ATOM 1123 O O . SER A 1 141 ? -18.524 22.223 -16.556 1.00 67.25 141 SER A O 1
ATOM 1125 N N . VAL A 1 142 ? -20.484 21.143 -16.279 1.00 70.44 142 VAL A N 1
ATOM 1126 C CA . VAL A 1 142 ? -19.967 19.779 -16.170 1.00 70.44 142 VAL A CA 1
ATOM 1127 C C . VAL A 1 142 ? -20.512 18.986 -17.355 1.00 70.44 142 VAL A C 1
ATOM 1129 O O . VAL A 1 142 ? -21.690 19.103 -17.687 1.00 70.44 142 VAL A O 1
ATOM 1132 N N . GLY A 1 143 ? -19.657 18.215 -18.027 1.00 66.06 143 GLY A N 1
ATOM 1133 C CA . GLY A 1 143 ? -20.052 17.374 -19.162 1.00 66.06 143 GLY A CA 1
ATOM 1134 C C . GLY A 1 143 ? -20.404 18.141 -20.443 1.00 66.06 143 GLY A C 1
ATOM 1135 O O . GLY A 1 143 ? -21.162 17.629 -21.265 1.00 66.06 143 GLY A O 1
ATOM 1136 N N . ALA A 1 144 ? -19.885 19.360 -20.623 1.00 69.06 144 ALA A N 1
ATOM 1137 C CA . ALA A 1 144 ? -20.092 20.142 -21.841 1.00 69.06 144 ALA A CA 1
ATOM 1138 C C . ALA A 1 144 ? -19.290 19.589 -23.037 1.00 69.06 144 ALA A C 1
ATOM 1140 O O . ALA A 1 144 ? -18.196 19.044 -22.885 1.00 69.06 144 ALA A O 1
ATOM 1141 N N . ALA A 1 145 ? -19.838 19.754 -24.240 1.00 70.88 145 ALA A N 1
ATOM 1142 C CA . ALA A 1 145 ? -19.208 19.416 -25.510 1.00 70.88 145 ALA A CA 1
ATOM 1143 C C . ALA A 1 145 ? -18.672 20.676 -26.198 1.00 70.88 145 ALA A C 1
ATOM 1145 O O . ALA A 1 145 ? -19.268 21.748 -26.111 1.00 70.88 145 ALA A O 1
ATOM 1146 N N . THR A 1 146 ? -17.553 20.544 -26.906 1.00 74.50 146 THR A N 1
ATOM 1147 C CA . THR A 1 146 ? -16.811 21.692 -27.442 1.00 74.50 146 THR A CA 1
ATOM 1148 C C . THR A 1 146 ? -16.271 21.450 -28.834 1.00 74.50 146 THR A C 1
ATOM 1150 O O . THR A 1 146 ? -15.780 20.367 -29.131 1.00 74.50 146 THR A O 1
ATOM 1153 N N . THR A 1 147 ? -16.316 22.453 -29.705 1.00 77.69 147 THR A N 1
ATOM 1154 C CA . THR A 1 147 ? -15.775 22.341 -31.067 1.00 77.69 147 THR A CA 1
ATOM 1155 C C . THR A 1 147 ? -15.224 23.671 -31.577 1.00 77.69 147 THR A C 1
ATOM 1157 O O . THR A 1 147 ? -15.545 24.722 -31.029 1.00 77.69 147 THR A O 1
ATOM 1160 N N . VAL A 1 148 ? -14.385 23.625 -32.615 1.00 77.62 148 VAL A N 1
ATOM 1161 C CA . VAL A 1 148 ? -13.865 24.818 -33.306 1.00 77.62 148 VAL A CA 1
ATOM 1162 C C . VAL A 1 148 ? -14.436 24.859 -34.715 1.00 77.62 148 VAL A C 1
ATOM 1164 O O . VAL A 1 148 ? -14.297 23.890 -35.465 1.00 77.62 148 VAL A O 1
ATOM 1167 N N . ALA A 1 149 ? -15.018 25.991 -35.100 1.00 73.62 149 ALA A N 1
ATOM 1168 C CA . ALA A 1 149 ? -15.460 26.254 -36.464 1.00 73.62 149 ALA A CA 1
ATOM 1169 C C . ALA A 1 149 ? -15.077 27.683 -36.871 1.00 73.62 149 ALA A C 1
ATOM 1171 O O . ALA A 1 149 ? -15.312 28.627 -36.130 1.00 73.62 149 ALA A O 1
ATOM 1172 N N . ASN A 1 150 ? -14.463 27.838 -38.049 1.00 73.44 150 ASN A N 1
ATOM 1173 C CA . ASN A 1 150 ? -14.024 29.131 -38.601 1.00 73.44 150 ASN A CA 1
ATOM 1174 C C . ASN A 1 150 ? -13.117 29.981 -37.682 1.00 73.44 150 ASN A C 1
ATOM 1176 O O . ASN A 1 150 ? -13.027 31.188 -37.859 1.00 73.44 150 ASN A O 1
ATOM 1180 N N . GLY A 1 151 ? -12.398 29.351 -36.746 1.00 69.69 151 GLY A N 1
ATOM 1181 C CA . GLY A 1 151 ? -11.537 30.042 -35.775 1.00 69.69 151 GLY A CA 1
ATOM 1182 C C . GLY A 1 151 ? -12.231 30.385 -34.454 1.00 69.69 151 GLY A C 1
ATOM 1183 O O . GLY A 1 151 ? -11.543 30.705 -33.488 1.00 69.69 151 GLY A O 1
ATOM 1184 N N . ASP A 1 152 ? -13.552 30.218 -34.385 1.00 79.50 152 ASP A N 1
ATOM 1185 C CA . ASP A 1 152 ? -14.342 30.398 -33.173 1.00 79.50 152 ASP A CA 1
ATOM 1186 C C . ASP A 1 152 ? -14.580 29.073 -32.450 1.00 79.50 152 ASP A C 1
ATOM 1188 O O . ASP A 1 152 ? -14.679 27.999 -33.053 1.00 79.50 152 ASP A O 1
ATOM 1192 N N . PHE A 1 153 ? -14.696 29.166 -31.132 1.00 79.56 153 PHE A N 1
ATOM 1193 C CA . PHE A 1 153 ? -14.887 28.056 -30.216 1.00 79.56 153 PHE A CA 1
ATOM 1194 C C . PHE A 1 153 ? -16.340 28.026 -29.759 1.00 79.56 153 PHE A C 1
ATOM 1196 O O . PHE A 1 153 ? -16.845 29.000 -29.207 1.00 79.56 153 PHE A O 1
ATOM 1203 N N . TYR A 1 154 ? -16.993 26.887 -29.948 1.00 78.31 154 TYR A N 1
ATOM 1204 C CA . TYR A 1 154 ? -18.385 26.663 -29.583 1.00 78.31 154 TYR A CA 1
ATOM 1205 C C . TYR A 1 154 ? -18.462 25.678 -28.421 1.00 78.31 154 TYR A C 1
ATOM 1207 O O . TYR A 1 154 ? -17.853 24.606 -28.474 1.00 78.31 154 TYR A O 1
ATOM 1215 N N . PHE A 1 155 ? -19.234 26.030 -27.397 1.00 73.50 155 PHE A N 1
ATOM 1216 C CA . PHE A 1 155 ? -19.453 25.248 -26.181 1.00 73.50 155 PHE A CA 1
ATOM 1217 C C . PHE A 1 155 ? -20.936 24.957 -26.052 1.00 73.50 155 PHE A C 1
ATOM 1219 O O . PHE A 1 155 ? -21.735 25.885 -26.018 1.00 73.50 155 PHE A O 1
ATOM 1226 N N . TYR A 1 156 ? -21.305 23.686 -25.967 1.00 70.12 156 TYR A N 1
ATOM 1227 C CA . TYR A 1 156 ? -22.687 23.253 -25.825 1.00 70.12 156 TYR A CA 1
ATOM 1228 C C . TYR A 1 156 ? -22.825 22.303 -24.639 1.00 70.12 156 TYR A C 1
ATOM 1230 O O . TYR A 1 156 ? -22.168 21.261 -24.600 1.00 70.12 156 TYR A O 1
ATOM 1238 N N . GLY A 1 157 ? -23.685 22.631 -23.678 1.00 65.38 157 GLY A N 1
ATOM 1239 C CA . GLY A 1 157 ? -23.950 21.761 -22.531 1.00 65.38 157 GLY A CA 1
ATOM 1240 C C . GLY A 1 157 ? -24.322 22.516 -21.259 1.00 65.38 157 GLY A C 1
ATOM 1241 O O . GLY A 1 157 ? -24.818 23.637 -21.312 1.00 65.38 157 GLY A O 1
ATOM 1242 N N . GLY A 1 158 ? -24.109 21.872 -20.108 1.00 54.62 158 GLY A N 1
ATOM 1243 C CA . GLY A 1 158 ? -24.549 22.363 -18.797 1.00 54.62 158 GLY A CA 1
ATOM 1244 C C . GLY A 1 158 ? -25.977 21.940 -18.437 1.00 54.62 158 GLY A C 1
ATOM 1245 O O . GLY A 1 158 ? -26.682 21.351 -19.255 1.00 54.62 158 GLY A O 1
ATOM 1246 N N . MET A 1 159 ? -26.403 22.232 -17.200 1.00 48.09 159 MET A N 1
ATOM 1247 C CA . MET A 1 159 ? -27.711 21.809 -16.663 1.00 48.09 159 MET A CA 1
ATOM 1248 C C . MET A 1 159 ? -28.906 22.333 -17.481 1.00 48.09 159 MET A C 1
ATOM 1250 O O . MET A 1 159 ? -29.961 21.703 -17.496 1.00 48.09 159 MET A O 1
ATOM 1254 N N . GLU A 1 160 ? -28.724 23.442 -18.203 1.00 52.72 160 GLU A N 1
ATOM 1255 C CA . GLU A 1 160 ? -29.751 24.076 -19.040 1.00 52.72 160 GLU A CA 1
ATOM 1256 C C . GLU A 1 160 ? -29.558 23.855 -20.555 1.00 52.72 160 GLU A C 1
ATOM 1258 O O . GLU A 1 160 ? -30.431 24.218 -21.339 1.00 52.72 160 GLU A O 1
ATOM 1263 N N . GLY A 1 161 ? -28.443 23.247 -20.989 1.00 57.16 161 GLY A N 1
ATOM 1264 C CA . GLY A 1 161 ? -28.178 22.947 -22.405 1.00 57.16 161 GLY A CA 1
ATOM 1265 C C . GLY A 1 161 ? -27.976 24.174 -23.308 1.00 57.16 161 GLY A C 1
ATOM 1266 O O . GLY A 1 161 ? -28.500 24.198 -24.423 1.00 57.16 161 GLY A O 1
ATOM 1267 N N . GLN A 1 162 ? -27.231 25.183 -22.847 1.00 61.94 162 GLN A N 1
ATOM 1268 C CA . GLN A 1 162 ? -26.978 26.426 -23.589 1.00 61.94 162 GLN A CA 1
ATOM 1269 C C . GLN A 1 162 ? -25.776 26.304 -24.550 1.00 61.94 162 GLN A C 1
ATOM 1271 O O . GLN A 1 162 ? -24.866 25.501 -24.330 1.00 61.94 162 GLN A O 1
ATOM 1276 N N . LEU A 1 163 ? -25.787 27.100 -25.630 1.00 71.31 163 LEU A N 1
ATOM 1277 C CA . LEU A 1 163 ? -24.691 27.229 -26.599 1.00 71.31 163 LEU A CA 1
ATOM 1278 C C . LEU A 1 163 ? -23.970 28.570 -26.388 1.00 71.31 163 LEU A C 1
ATOM 1280 O O . LEU A 1 163 ? -24.609 29.618 -26.416 1.00 71.31 163 LEU A O 1
ATOM 1284 N N . HIS A 1 164 ? -22.647 28.541 -26.240 1.00 73.19 164 HIS A N 1
ATOM 1285 C CA . HIS A 1 164 ? -21.795 29.726 -26.114 1.00 73.19 164 HIS A CA 1
ATOM 1286 C C . HIS A 1 164 ? -20.719 29.755 -27.206 1.00 73.19 164 HIS A C 1
ATOM 1288 O O . HIS A 1 164 ? -20.212 28.704 -27.602 1.00 73.19 164 HIS A O 1
ATOM 1294 N N . GLN A 1 165 ? -20.349 30.957 -27.654 1.00 81.75 165 GLN A N 1
ATOM 1295 C CA . GLN A 1 165 ? -19.305 31.209 -28.652 1.00 81.75 165 GLN A CA 1
ATOM 1296 C C . GLN A 1 165 ? -18.197 32.076 -28.042 1.00 81.75 165 GLN A C 1
ATOM 1298 O O . GLN A 1 165 ? -18.484 33.081 -27.391 1.00 81.75 165 GLN A O 1
ATOM 1303 N N . LEU A 1 166 ? -16.940 31.692 -28.267 1.00 80.50 166 LEU A N 1
ATOM 1304 C CA . LEU A 1 166 ? -15.744 32.448 -27.890 1.00 80.50 166 LEU A CA 1
ATOM 1305 C C . LEU A 1 166 ? -14.817 32.592 -29.098 1.00 80.50 166 LEU A C 1
ATOM 1307 O O . LEU A 1 166 ? -14.528 31.603 -29.772 1.00 80.50 166 LEU A O 1
ATOM 1311 N N . THR A 1 167 ? -14.287 33.789 -29.329 1.00 82.12 167 THR A N 1
ATOM 1312 C CA . THR A 1 167 ? -13.282 34.036 -30.372 1.00 82.12 167 THR A CA 1
ATOM 1313 C C . THR A 1 167 ? -11.908 34.211 -29.731 1.00 82.12 167 THR A C 1
ATOM 1315 O O . THR A 1 167 ? -11.725 35.071 -28.870 1.00 82.12 167 THR A O 1
ATOM 1318 N N . MET A 1 168 ? -10.925 33.404 -30.152 1.00 78.94 168 MET A N 1
ATOM 1319 C CA . MET A 1 168 ? -9.548 33.461 -29.637 1.00 78.94 168 MET A CA 1
ATOM 1320 C C . MET A 1 168 ? -8.538 33.628 -30.778 1.00 78.94 168 MET A C 1
ATOM 1322 O O . MET A 1 168 ? -8.713 33.038 -31.848 1.00 78.94 168 MET A O 1
ATOM 1326 N N . PRO A 1 169 ? -7.444 34.383 -30.568 1.00 81.00 169 PRO A N 1
ATOM 1327 C CA . PRO A 1 169 ? -6.421 34.555 -31.586 1.00 81.00 169 PRO A CA 1
ATOM 1328 C C . PRO A 1 169 ? -5.674 33.243 -31.854 1.00 81.00 169 PRO A C 1
ATOM 1330 O O . PRO A 1 169 ? -5.407 32.447 -30.954 1.00 81.00 169 PRO A O 1
ATOM 1333 N N . ALA A 1 170 ? -5.259 33.041 -33.108 1.00 77.00 170 ALA A N 1
ATOM 1334 C CA . ALA A 1 170 ? -4.448 31.882 -33.491 1.00 77.00 170 ALA A CA 1
ATOM 1335 C C . ALA A 1 170 ? -3.069 31.862 -32.801 1.00 77.00 170 ALA A C 1
ATOM 1337 O O . ALA A 1 170 ? -2.461 30.800 -32.660 1.00 77.00 170 ALA A O 1
ATOM 1338 N N . ASP A 1 171 ? -2.555 33.034 -32.418 1.00 80.69 171 ASP A N 1
ATOM 1339 C CA . ASP A 1 171 ? -1.387 33.191 -31.555 1.00 80.69 171 ASP A CA 1
ATOM 1340 C C . ASP A 1 171 ? -1.845 33.663 -30.173 1.00 80.69 171 ASP A C 1
ATOM 1342 O O . ASP A 1 171 ? -2.292 34.797 -30.012 1.00 80.69 171 ASP A O 1
ATOM 1346 N N . ILE A 1 172 ? -1.733 32.780 -29.182 1.00 82.81 172 ILE A N 1
ATOM 1347 C CA . ILE A 1 172 ? -2.214 33.037 -27.824 1.00 82.81 172 ILE A CA 1
ATOM 1348 C C . ILE A 1 172 ? -1.422 34.145 -27.117 1.00 82.81 172 ILE A C 1
ATOM 1350 O O . ILE A 1 172 ? -1.943 34.768 -26.197 1.00 82.81 172 ILE A O 1
ATOM 1354 N N . CYS A 1 173 ? -0.196 34.442 -27.569 1.00 82.56 173 CYS A N 1
ATOM 1355 C CA . CYS A 1 173 ? 0.601 35.541 -27.028 1.00 82.56 173 CYS A CA 1
ATOM 1356 C C . CYS A 1 173 ? -0.076 36.902 -27.256 1.00 82.56 173 CYS A C 1
ATOM 1358 O O . CYS A 1 173 ? 0.084 37.799 -26.432 1.00 82.56 173 CYS A O 1
ATOM 1360 N N . LEU A 1 174 ? -0.891 37.047 -28.312 1.00 82.81 174 LEU A N 1
ATOM 1361 C CA . LEU A 1 174 ? -1.585 38.303 -28.622 1.00 82.81 174 LEU A CA 1
ATOM 1362 C C . LEU A 1 174 ? -2.525 38.755 -27.499 1.00 82.81 174 LEU A C 1
ATOM 1364 O O . LEU A 1 174 ? -2.697 39.960 -27.322 1.00 82.81 174 LEU A O 1
ATOM 1368 N N . LEU A 1 175 ? -3.049 37.816 -26.703 1.00 80.81 175 LEU A N 1
ATOM 1369 C CA . LEU A 1 175 ? -3.906 38.094 -25.545 1.00 80.81 175 LEU A CA 1
ATOM 1370 C C . LEU A 1 175 ? -3.226 38.961 -24.479 1.00 80.81 175 LEU A C 1
ATOM 1372 O O . LEU A 1 175 ? -3.908 39.631 -23.717 1.00 80.81 175 LEU A O 1
ATOM 1376 N N . PHE A 1 176 ? -1.892 38.970 -24.432 1.00 82.94 176 PHE A N 1
ATOM 1377 C CA . PHE A 1 176 ? -1.111 39.698 -23.431 1.00 82.94 176 PHE A CA 1
ATOM 1378 C C . PHE A 1 176 ? -0.522 41.010 -23.971 1.00 82.94 176 PHE A C 1
ATOM 1380 O O . PHE A 1 176 ? 0.346 41.611 -23.337 1.00 82.94 176 PHE A O 1
ATOM 1387 N N . SER A 1 177 ? -0.966 41.472 -25.146 1.00 81.06 177 SER A N 1
ATOM 1388 C CA . SER A 1 177 ? -0.416 42.672 -25.801 1.00 81.06 177 SER A CA 1
ATOM 1389 C C . SER A 1 177 ? -0.652 43.959 -25.004 1.00 81.06 177 SER A C 1
ATOM 1391 O O . SER A 1 177 ? 0.160 44.880 -25.098 1.00 81.06 177 SER A O 1
ATOM 1393 N N . ALA A 1 178 ? -1.703 44.009 -24.178 1.00 76.62 178 ALA A N 1
ATOM 1394 C CA . ALA A 1 178 ? -2.043 45.158 -23.337 1.00 76.62 178 ALA A CA 1
ATOM 1395 C C . ALA A 1 178 ? -1.067 45.374 -22.162 1.00 76.62 178 ALA A C 1
ATOM 1397 O O . ALA A 1 178 ? -0.929 46.491 -21.664 1.00 76.62 178 ALA A O 1
ATOM 1398 N N . ASN A 1 179 ? -0.356 44.329 -21.719 1.00 75.94 179 ASN A N 1
ATOM 1399 C CA . ASN A 1 179 ? 0.501 44.381 -20.536 1.00 75.94 179 ASN A CA 1
ATOM 1400 C C . ASN A 1 179 ? 1.891 43.788 -20.813 1.00 75.94 179 ASN A C 1
ATOM 1402 O O . ASN A 1 179 ? 2.062 42.574 -20.927 1.00 75.94 179 ASN A O 1
ATOM 1406 N N . ARG A 1 180 ? 2.925 44.645 -20.817 1.00 79.81 180 ARG A N 1
ATOM 1407 C CA . ARG A 1 180 ? 4.336 44.232 -20.962 1.00 79.81 180 ARG A CA 1
ATOM 1408 C C . ARG A 1 180 ? 4.733 43.141 -19.966 1.00 79.81 180 ARG A C 1
ATOM 1410 O O . ARG A 1 180 ? 5.456 42.218 -20.334 1.00 79.81 180 ARG A O 1
ATOM 1417 N N . VAL A 1 181 ? 4.319 43.273 -18.705 1.00 79.38 181 VAL A N 1
ATOM 1418 C CA . VAL A 1 181 ? 4.670 42.319 -17.645 1.00 79.38 181 VAL A CA 1
ATOM 1419 C C . VAL A 1 181 ? 3.963 40.988 -17.890 1.00 79.38 181 VAL A C 1
ATOM 1421 O O . VAL A 1 181 ? 4.616 39.953 -17.816 1.00 79.38 181 VAL A O 1
ATOM 1424 N N . GLY A 1 182 ? 2.682 41.022 -18.269 1.00 77.56 182 GLY A N 1
ATOM 1425 C CA . GLY A 1 182 ? 1.909 39.830 -18.633 1.00 77.56 182 GLY A CA 1
ATOM 1426 C C . GLY A 1 182 ? 2.524 39.067 -19.810 1.00 77.56 182 GLY A C 1
ATOM 1427 O O . GLY A 1 182 ? 2.745 37.866 -19.705 1.00 77.56 182 GLY A O 1
ATOM 1428 N N . CYS A 1 183 ? 2.907 39.766 -20.886 1.00 81.44 183 CYS A N 1
ATOM 1429 C CA . CYS A 1 183 ? 3.546 39.154 -22.058 1.00 81.44 183 CYS A CA 1
ATOM 1430 C C . CYS A 1 183 ? 4.895 38.499 -21.719 1.00 81.44 183 CYS A C 1
ATOM 1432 O O . CYS A 1 183 ? 5.127 37.342 -22.059 1.00 81.44 183 CYS A O 1
ATOM 1434 N N . MET A 1 184 ? 5.772 39.210 -20.999 1.00 81.31 184 MET A N 1
ATOM 1435 C CA . MET A 1 184 ? 7.117 38.712 -20.666 1.00 81.31 184 MET A CA 1
ATOM 1436 C C . MET A 1 184 ? 7.117 37.592 -19.617 1.00 81.31 184 MET A C 1
ATOM 1438 O O . MET A 1 184 ? 8.124 36.901 -19.463 1.00 81.31 184 MET A O 1
ATOM 1442 N N . GLN A 1 185 ? 6.020 37.409 -18.878 1.00 79.00 185 GLN A N 1
ATOM 1443 C CA . GLN A 1 185 ? 5.848 36.262 -17.986 1.00 79.00 185 GLN A CA 1
ATOM 1444 C C . GLN A 1 185 ? 5.543 34.966 -18.751 1.00 79.00 185 GLN A C 1
ATOM 1446 O O . GLN A 1 185 ? 5.841 33.885 -18.238 1.00 79.00 185 GLN A O 1
ATOM 1451 N N . GLN A 1 186 ? 5.003 35.053 -19.972 1.00 82.12 186 GLN A N 1
ATOM 1452 C CA . GLN A 1 186 ? 4.699 33.881 -20.790 1.00 82.12 186 GLN A CA 1
ATOM 1453 C C . GLN A 1 186 ? 5.930 33.443 -21.588 1.00 82.12 186 GLN A C 1
ATOM 1455 O O . GLN A 1 186 ? 6.407 34.117 -22.499 1.00 82.12 186 GLN A O 1
ATOM 1460 N N . THR A 1 187 ? 6.461 32.271 -21.250 1.00 83.00 187 THR A N 1
ATOM 1461 C CA . THR A 1 187 ? 7.604 31.694 -21.970 1.00 83.00 187 THR A CA 1
ATOM 1462 C C . THR A 1 187 ? 7.211 31.316 -23.396 1.00 83.00 187 THR A C 1
ATOM 1464 O O . THR A 1 187 ? 6.192 30.666 -23.607 1.00 83.00 187 THR A O 1
ATOM 1467 N N . GLY A 1 188 ? 8.028 31.725 -24.370 1.00 80.38 188 GLY A N 1
ATOM 1468 C CA . GLY A 1 188 ? 7.732 31.597 -25.800 1.00 80.38 188 GLY A CA 1
ATOM 1469 C C . GLY A 1 188 ? 7.074 32.833 -26.429 1.00 80.38 188 GLY A C 1
ATOM 1470 O O . GLY A 1 188 ? 6.999 32.899 -27.657 1.00 80.38 188 GLY A O 1
ATOM 1471 N N . CYS A 1 189 ? 6.659 33.822 -25.626 1.00 84.81 189 CYS A N 1
ATOM 1472 C CA . CYS A 1 189 ? 6.100 35.088 -26.102 1.00 84.81 189 CYS A CA 1
ATOM 1473 C C . CYS A 1 189 ? 7.137 36.221 -26.053 1.00 84.81 189 CYS A C 1
ATOM 1475 O O . CYS A 1 189 ? 7.817 36.417 -25.046 1.00 84.81 189 CYS A O 1
ATOM 1477 N N . ALA A 1 190 ? 7.254 36.973 -27.146 1.00 84.19 190 ALA A N 1
ATOM 1478 C CA . ALA A 1 190 ? 8.114 38.144 -27.289 1.00 84.19 190 ALA A CA 1
ATOM 1479 C C . ALA A 1 190 ? 7.287 39.430 -27.259 1.00 84.19 190 ALA A C 1
ATOM 1481 O O . ALA A 1 190 ? 6.166 39.470 -27.768 1.00 84.19 190 ALA A O 1
ATOM 1482 N N . PHE A 1 191 ? 7.868 40.490 -26.693 1.00 84.44 191 PHE A N 1
ATOM 1483 C CA . PHE A 1 191 ? 7.217 41.791 -26.553 1.00 84.44 191 PHE A CA 1
ATOM 1484 C C . PHE A 1 191 ? 7.913 42.856 -27.395 1.00 84.44 191 PHE A C 1
ATOM 1486 O O . PHE A 1 191 ? 9.143 42.969 -27.402 1.00 84.44 191 PHE A O 1
ATOM 1493 N N . CYS A 1 192 ? 7.121 43.710 -28.034 1.00 81.50 192 CYS A N 1
ATOM 1494 C CA . CYS A 1 192 ? 7.616 44.876 -28.749 1.00 81.50 192 CYS A CA 1
ATOM 1495 C C . CYS A 1 192 ? 6.688 46.081 -28.552 1.00 81.50 192 CYS A C 1
ATOM 1497 O O . CYS A 1 192 ? 5.468 45.939 -28.487 1.00 81.50 192 CYS A O 1
ATOM 1499 N N . SER A 1 193 ? 7.272 47.278 -28.463 1.00 80.31 193 SER A N 1
ATOM 1500 C CA . SER A 1 193 ? 6.527 48.541 -28.416 1.00 80.31 193 SER A CA 1
ATOM 1501 C C . SER A 1 193 ? 7.002 49.505 -29.500 1.00 80.31 193 SER A C 1
ATOM 1503 O O . SER A 1 193 ? 8.209 49.758 -29.604 1.00 80.31 193 SER A O 1
ATOM 1505 N N . LEU A 1 194 ? 6.054 50.077 -30.240 1.00 77.94 194 LEU A N 1
ATOM 1506 C CA . LEU A 1 194 ? 6.265 51.157 -31.204 1.00 77.94 194 LEU A CA 1
ATOM 1507 C C . LEU A 1 194 ? 5.813 52.482 -30.586 1.00 77.94 194 LEU A C 1
ATOM 1509 O O . LEU A 1 194 ? 4.758 52.553 -29.954 1.00 77.94 194 LEU A O 1
ATOM 1513 N N . SER A 1 195 ? 6.620 53.528 -30.756 1.00 67.81 195 SER A N 1
ATOM 1514 C CA . SER A 1 195 ? 6.296 54.880 -30.293 1.00 67.81 195 SER A CA 1
ATOM 1515 C C . SER A 1 195 ? 6.250 55.821 -31.495 1.00 67.81 195 SER A C 1
ATOM 1517 O O . SER A 1 195 ? 7.296 56.179 -32.038 1.00 67.81 195 SER A O 1
ATOM 1519 N N . GLY A 1 196 ? 5.038 56.187 -31.924 1.00 62.22 196 GLY A N 1
ATOM 1520 C CA . GLY A 1 196 ? 4.785 57.070 -33.068 1.00 62.22 196 GLY A CA 1
ATOM 1521 C C . GLY A 1 196 ? 3.547 57.947 -32.834 1.00 62.22 196 GLY A C 1
ATOM 1522 O O . GLY A 1 196 ? 2.548 57.485 -32.290 1.00 62.22 196 GLY A O 1
ATOM 1523 N N . ASN A 1 197 ? 3.616 59.237 -33.192 1.00 58.38 197 ASN A N 1
ATOM 1524 C CA . ASN A 1 197 ? 2.515 60.220 -33.096 1.00 58.38 197 ASN A CA 1
ATOM 1525 C C . ASN A 1 197 ? 1.763 60.287 -31.741 1.00 58.38 197 ASN A C 1
ATOM 1527 O O . ASN A 1 197 ? 0.558 60.519 -31.706 1.00 58.38 197 ASN A O 1
ATOM 1531 N N . GLY A 1 198 ? 2.461 60.111 -30.613 1.00 58.00 198 GLY A N 1
ATOM 1532 C CA . GLY A 1 198 ? 1.875 60.266 -29.272 1.00 58.00 198 GLY A CA 1
ATOM 1533 C C . GLY A 1 198 ? 1.048 59.076 -28.765 1.00 58.00 198 GLY A C 1
ATOM 1534 O O . GLY A 1 198 ? 0.504 59.160 -27.666 1.00 58.00 198 GLY A O 1
ATOM 1535 N N . VAL A 1 199 ? 0.990 57.963 -29.507 1.00 60.03 199 VAL A N 1
ATOM 1536 C CA . VAL A 1 199 ? 0.340 56.712 -29.083 1.00 60.03 199 VAL A CA 1
ATOM 1537 C C . VAL A 1 199 ? 1.392 55.601 -29.031 1.00 60.03 199 VAL A C 1
ATOM 1539 O O . VAL A 1 199 ? 2.051 55.308 -30.026 1.00 60.03 199 VAL A O 1
ATOM 1542 N N . ASN A 1 200 ? 1.568 54.978 -27.863 1.00 71.12 200 ASN A N 1
ATOM 1543 C CA . ASN A 1 200 ? 2.439 53.811 -27.715 1.00 71.12 200 ASN A CA 1
ATOM 1544 C C . ASN A 1 200 ? 1.631 52.547 -28.021 1.00 71.12 200 ASN A C 1
ATOM 1546 O O . ASN A 1 200 ? 0.795 52.151 -27.213 1.00 71.12 200 ASN A O 1
ATOM 1550 N N . GLN A 1 201 ? 1.882 51.915 -29.167 1.00 74.44 201 GLN A N 1
ATOM 1551 C CA . GLN A 1 201 ? 1.280 50.624 -29.506 1.00 74.44 201 GLN A CA 1
ATOM 1552 C C . GLN A 1 201 ? 2.182 49.490 -29.013 1.00 74.44 201 GLN A C 1
ATOM 1554 O O . GLN A 1 201 ? 3.396 49.503 -29.239 1.00 74.44 201 GLN A O 1
ATOM 1559 N N . THR A 1 202 ? 1.596 48.512 -28.328 1.00 80.38 202 THR A N 1
ATOM 1560 C CA . THR A 1 202 ? 2.299 47.361 -27.755 1.00 80.38 202 THR A CA 1
ATOM 1561 C C . THR A 1 202 ? 1.796 46.068 -28.379 1.00 80.38 202 THR A C 1
ATOM 1563 O O . THR A 1 202 ? 0.599 45.884 -28.570 1.00 80.38 202 THR A O 1
ATOM 1566 N N . PHE A 1 203 ? 2.721 45.164 -28.694 1.00 82.06 203 PHE A N 1
ATOM 1567 C CA . PHE A 1 203 ? 2.432 43.891 -29.345 1.00 82.06 203 PHE A CA 1
ATOM 1568 C C . PHE A 1 203 ? 3.123 42.752 -28.598 1.00 82.06 203 PHE A C 1
ATOM 1570 O O . PHE A 1 203 ? 4.288 42.876 -28.203 1.00 82.06 203 PHE A O 1
ATOM 1577 N N . CYS A 1 204 ? 2.417 41.634 -28.449 1.00 83.88 204 CYS A N 1
ATOM 1578 C CA . CYS A 1 204 ? 2.945 40.385 -27.916 1.00 83.88 204 CYS A CA 1
ATOM 1579 C C . CYS A 1 204 ? 2.715 39.250 -28.923 1.00 83.88 204 CYS A C 1
ATOM 1581 O O . CYS A 1 204 ? 1.606 39.086 -29.424 1.00 83.88 204 CYS A O 1
ATOM 1583 N N . PHE A 1 205 ? 3.743 38.473 -29.256 1.00 82.62 205 PHE A N 1
ATOM 1584 C CA . PHE A 1 205 ? 3.658 37.432 -30.292 1.00 82.62 205 PHE A CA 1
ATOM 1585 C C . PHE A 1 205 ? 4.555 36.239 -29.975 1.00 82.62 205 PHE A C 1
ATOM 1587 O O . PHE A 1 205 ? 5.544 36.355 -29.255 1.00 82.62 205 PHE A O 1
ATOM 1594 N N . SER A 1 206 ? 4.220 35.082 -30.534 1.00 79.50 206 SER A N 1
ATOM 1595 C CA . SER A 1 206 ? 5.023 33.866 -30.431 1.00 79.50 206 SER A CA 1
ATOM 1596 C C . SER A 1 206 ? 6.359 34.007 -31.166 1.00 79.50 206 SER A C 1
ATOM 1598 O O . SER A 1 206 ? 6.432 34.485 -32.302 1.00 79.50 206 SER A O 1
ATOM 1600 N N . GLN A 1 207 ? 7.435 33.550 -30.525 1.00 72.50 207 GLN A N 1
ATOM 1601 C CA . GLN A 1 207 ? 8.799 33.655 -31.055 1.00 72.50 207 GLN A CA 1
ATOM 1602 C C . GLN A 1 207 ? 8.979 32.929 -32.405 1.00 72.50 207 GLN A C 1
ATOM 1604 O O . GLN A 1 207 ? 9.745 33.388 -33.245 1.00 72.50 207 GLN A O 1
ATOM 1609 N N . ASP A 1 208 ? 8.249 31.841 -32.666 1.00 63.38 208 ASP A N 1
ATOM 1610 C CA . ASP A 1 208 ? 8.374 31.063 -33.912 1.00 63.38 208 ASP A CA 1
ATOM 1611 C C . ASP A 1 208 ? 7.745 31.767 -35.136 1.00 63.38 208 ASP A C 1
ATOM 1613 O O . ASP A 1 208 ? 8.077 31.456 -36.282 1.00 63.38 208 ASP A O 1
ATOM 1617 N N . LYS A 1 209 ? 6.869 32.760 -34.918 1.00 62.09 209 LYS A N 1
ATOM 1618 C CA . LYS A 1 209 ? 6.242 33.584 -35.972 1.00 62.09 209 LYS A CA 1
ATOM 1619 C C . LYS A 1 209 ? 6.955 34.915 -36.214 1.00 62.09 209 LYS A C 1
ATOM 1621 O O . LYS A 1 209 ? 6.439 35.778 -36.926 1.00 62.09 209 LYS A O 1
ATOM 1626 N N . HIS A 1 210 ? 8.173 35.067 -35.689 1.00 52.94 210 HIS A N 1
ATOM 1627 C CA . HIS A 1 210 ? 9.027 36.251 -35.846 1.00 52.94 210 HIS A CA 1
ATOM 1628 C C . HIS A 1 210 ? 9.240 36.678 -37.318 1.00 52.94 210 HIS A C 1
ATOM 1630 O O . HIS A 1 210 ? 9.651 37.808 -37.583 1.00 52.94 210 HIS A O 1
ATOM 1636 N N . SER A 1 211 ? 8.929 35.814 -38.291 1.00 46.38 211 SER A N 1
ATOM 1637 C CA . SER A 1 211 ? 8.997 36.104 -39.727 1.00 46.38 211 SER A CA 1
ATOM 1638 C C . SER A 1 211 ? 7.850 36.962 -40.293 1.00 46.38 211 SER A C 1
ATOM 1640 O O . SER A 1 211 ? 7.942 37.357 -41.451 1.00 46.38 211 SER A O 1
ATOM 1642 N N . GLN A 1 212 ? 6.799 37.290 -39.527 1.00 53.38 212 GLN A N 1
ATOM 1643 C CA . GLN A 1 212 ? 5.630 38.053 -40.020 1.00 53.38 212 GLN A CA 1
ATOM 1644 C C . GLN A 1 212 ? 5.440 39.453 -39.384 1.00 53.38 212 GLN A C 1
ATOM 1646 O O . GLN A 1 212 ? 4.349 40.014 -39.454 1.00 53.38 212 GLN A O 1
ATOM 1651 N N . SER A 1 213 ? 6.451 40.037 -38.729 1.00 57.69 213 SER A N 1
ATOM 1652 C CA . SER A 1 213 ? 6.227 41.128 -37.765 1.00 57.69 213 SER A CA 1
ATOM 1653 C C . SER A 1 213 ? 5.731 42.472 -38.348 1.00 57.69 213 SER A C 1
ATOM 1655 O O . SER A 1 213 ? 6.398 43.145 -39.128 1.00 57.69 213 SER A O 1
ATOM 1657 N N . GLN A 1 214 ? 4.594 42.930 -37.807 1.00 58.59 214 GLN A N 1
ATOM 1658 C CA . GLN A 1 214 ? 4.119 44.326 -37.782 1.00 58.59 214 GLN A CA 1
ATOM 1659 C C . GLN A 1 214 ? 5.005 45.245 -36.902 1.00 58.59 214 GLN A C 1
ATOM 1661 O O . GLN A 1 214 ? 4.776 46.447 -36.835 1.00 58.59 214 GLN A O 1
ATOM 1666 N N . CYS A 1 215 ? 6.025 44.689 -36.232 1.00 62.44 215 CYS A N 1
ATOM 1667 C CA . CYS A 1 215 ? 6.925 45.391 -35.307 1.00 62.44 215 CYS A CA 1
ATOM 1668 C C . CYS A 1 215 ? 8.286 45.785 -35.910 1.00 62.44 215 CYS A C 1
ATOM 1670 O O . CYS A 1 215 ? 9.126 46.345 -35.207 1.00 62.44 215 CYS A O 1
ATOM 1672 N N . TYR A 1 216 ? 8.518 45.509 -37.197 1.00 57.88 216 TYR A N 1
ATOM 1673 C CA . TYR A 1 216 ? 9.680 46.006 -37.932 1.00 57.88 216 TYR A CA 1
ATOM 1674 C C . TYR A 1 216 ? 9.261 47.187 -38.816 1.00 57.88 216 TYR A C 1
ATOM 1676 O O . TYR A 1 216 ? 8.896 47.013 -39.977 1.00 57.88 216 TYR A O 1
ATOM 1684 N N . ASN A 1 217 ? 9.298 48.401 -38.263 1.00 57.62 217 ASN A N 1
ATOM 1685 C CA . ASN A 1 217 ? 9.141 49.626 -39.043 1.00 57.62 217 ASN A CA 1
ATOM 1686 C C . ASN A 1 217 ? 10.505 50.332 -39.143 1.00 57.62 217 ASN A C 1
ATOM 1688 O O . ASN A 1 217 ? 10.951 50.914 -38.155 1.00 57.62 217 ASN A O 1
ATOM 1692 N N . PRO A 1 218 ? 11.188 50.328 -40.304 1.00 56.47 218 PRO A N 1
ATOM 1693 C CA . PRO A 1 218 ? 12.506 50.955 -40.448 1.00 56.47 218 PRO A CA 1
ATOM 1694 C C . PRO A 1 218 ? 12.496 52.486 -40.265 1.00 56.47 218 PRO A C 1
ATOM 1696 O O . PRO A 1 218 ? 13.559 53.103 -40.288 1.00 56.47 218 PRO A O 1
ATOM 1699 N N . ARG A 1 219 ? 11.319 53.112 -40.099 1.00 53.94 219 ARG A N 1
ATOM 1700 C CA . ARG A 1 219 ? 11.148 54.558 -39.884 1.00 53.94 219 ARG A CA 1
ATOM 1701 C C . ARG A 1 219 ? 10.900 54.970 -38.421 1.00 53.94 219 ARG A C 1
ATOM 1703 O O . ARG A 1 219 ? 10.909 56.168 -38.158 1.00 53.94 219 ARG A O 1
ATOM 1710 N N . GLU A 1 220 ? 10.719 54.040 -37.477 1.00 58.91 220 GLU A N 1
ATOM 1711 C CA . GLU A 1 220 ? 10.390 54.341 -36.066 1.00 58.91 220 GLU A CA 1
ATOM 1712 C C . GLU A 1 220 ? 11.277 53.558 -35.075 1.00 58.91 220 GLU A C 1
ATOM 1714 O O . GLU A 1 220 ? 11.728 52.451 -35.363 1.00 58.91 220 GLU A O 1
ATOM 1719 N N . GLN A 1 221 ? 11.543 54.116 -33.883 1.00 56.91 221 GLN A N 1
ATOM 1720 C CA . GLN A 1 221 ? 12.322 53.432 -32.837 1.00 56.91 221 GLN A CA 1
ATOM 1721 C C . GLN A 1 221 ? 11.475 52.356 -32.137 1.00 56.91 221 GLN A C 1
ATOM 1723 O O . GLN A 1 221 ? 10.765 52.633 -31.170 1.00 56.91 221 GLN A O 1
ATOM 1728 N N . SER A 1 222 ? 11.577 51.108 -32.593 1.00 63.50 222 SER A N 1
ATOM 1729 C CA . SER A 1 222 ? 10.982 49.947 -31.919 1.00 63.50 222 SER A CA 1
ATOM 1730 C C . SER A 1 222 ? 11.853 49.470 -30.748 1.00 63.50 222 SER A C 1
ATOM 1732 O O . SER A 1 222 ? 13.045 49.209 -30.933 1.00 63.50 222 SER A O 1
ATOM 1734 N N . LYS A 1 223 ? 11.272 49.279 -29.555 1.00 67.94 223 LYS A N 1
ATOM 1735 C CA . LYS A 1 223 ? 11.928 48.551 -28.449 1.00 67.94 223 LYS A CA 1
ATOM 1736 C C . LYS A 1 223 ? 11.476 47.095 -28.463 1.00 67.94 223 LYS A C 1
ATOM 1738 O O . LYS A 1 223 ? 10.291 46.829 -28.279 1.00 67.94 223 LYS A O 1
ATOM 1743 N N . PHE A 1 224 ? 12.423 46.178 -28.647 1.00 71.88 224 PHE A N 1
ATOM 1744 C CA . PHE A 1 224 ? 12.181 44.738 -28.727 1.00 71.88 224 PHE A CA 1
ATOM 1745 C C . PHE A 1 224 ? 12.760 44.018 -27.507 1.00 71.88 224 PHE A C 1
ATOM 1747 O O . PHE A 1 224 ? 13.908 44.260 -27.129 1.00 71.88 224 PHE A O 1
ATOM 1754 N N . LEU A 1 225 ? 11.982 43.120 -26.907 1.00 73.31 225 LEU A N 1
ATOM 1755 C CA . LEU A 1 225 ? 12.418 42.240 -25.826 1.00 73.31 225 LEU A CA 1
ATOM 1756 C C . LEU A 1 225 ? 12.320 40.788 -26.300 1.00 73.31 225 LEU A C 1
ATOM 1758 O O . LEU A 1 225 ? 11.241 40.313 -26.647 1.00 73.31 225 LEU A O 1
ATOM 1762 N N . GLN A 1 226 ? 13.465 40.101 -26.328 1.00 68.38 226 GLN A N 1
ATOM 1763 C CA . GLN A 1 226 ? 13.558 38.708 -26.768 1.00 68.38 226 GLN A CA 1
ATOM 1764 C C . GLN A 1 226 ? 12.902 37.747 -25.773 1.00 68.38 226 GLN A C 1
ATOM 1766 O O . GLN A 1 226 ? 13.061 37.890 -24.559 1.00 68.38 226 GLN A O 1
ATOM 1771 N N . ALA A 1 227 ? 12.210 36.746 -26.317 1.00 70.00 227 ALA A N 1
ATOM 1772 C CA . ALA A 1 227 ? 11.634 35.637 -25.571 1.00 70.00 227 ALA A CA 1
ATOM 1773 C C . ALA A 1 227 ? 12.605 34.456 -25.440 1.00 70.00 227 ALA A C 1
ATOM 1775 O O . ALA A 1 227 ? 13.579 34.326 -26.184 1.00 70.00 227 ALA A O 1
ATOM 1776 N N . VAL A 1 228 ? 12.277 33.537 -24.533 1.00 73.25 228 VAL A N 1
ATOM 1777 C CA . VAL A 1 228 ? 12.880 32.200 -24.469 1.00 73.25 228 VAL A CA 1
ATOM 1778 C C . VAL A 1 228 ? 12.376 31.355 -25.647 1.00 73.25 228 VAL A C 1
ATOM 1780 O O . VAL A 1 228 ? 11.171 31.279 -25.880 1.00 73.25 228 VAL A O 1
ATOM 1783 N N . HIS A 1 229 ? 13.287 30.710 -26.381 1.00 76.75 229 HIS A N 1
ATOM 1784 C CA . HIS A 1 229 ? 12.958 29.907 -27.563 1.00 76.75 229 HIS A CA 1
ATOM 1785 C C . HIS A 1 229 ? 12.608 28.461 -27.177 1.00 76.75 229 HIS A C 1
ATOM 1787 O O . HIS A 1 229 ? 13.458 27.725 -26.680 1.00 76.75 229 HIS A O 1
ATOM 1793 N N . CYS A 1 230 ? 11.377 28.026 -27.452 1.00 79.94 230 CYS A N 1
ATOM 1794 C CA . CYS A 1 230 ? 10.907 26.666 -27.165 1.00 79.94 230 CYS A CA 1
ATOM 1795 C C . CYS A 1 230 ? 11.254 25.699 -28.315 1.00 79.94 230 CYS A C 1
ATOM 1797 O O . CYS A 1 230 ? 10.374 25.243 -29.038 1.00 79.94 230 CYS A O 1
ATOM 1799 N N . ASN A 1 231 ? 12.546 25.431 -28.540 1.00 80.31 231 ASN A N 1
ATOM 1800 C CA . ASN A 1 231 ? 13.039 24.518 -29.585 1.00 80.31 231 ASN A CA 1
ATOM 1801 C C . ASN A 1 231 ? 13.398 23.116 -29.029 1.00 80.31 231 ASN A C 1
ATOM 1803 O O . ASN A 1 231 ? 13.239 22.835 -27.845 1.00 80.31 231 ASN A O 1
ATOM 1807 N N . ALA A 1 232 ? 13.901 22.211 -29.878 1.00 81.81 232 ALA A N 1
ATOM 1808 C CA . ALA A 1 232 ? 14.333 20.881 -29.427 1.00 81.81 232 ALA A CA 1
ATOM 1809 C C . ALA A 1 232 ? 15.430 20.949 -28.341 1.00 81.81 232 ALA A C 1
ATOM 1811 O O . ALA A 1 232 ? 15.390 20.188 -27.378 1.00 81.81 232 ALA A O 1
ATOM 1812 N N . GLU A 1 233 ? 16.353 21.910 -28.449 1.00 83.88 233 GLU A N 1
ATOM 1813 C CA . GLU A 1 233 ? 17.432 22.135 -27.478 1.00 83.88 233 GLU A CA 1
ATOM 1814 C C . GLU A 1 233 ? 16.895 22.520 -26.087 1.00 83.88 233 GLU A C 1
ATOM 1816 O O . GLU A 1 233 ? 17.427 22.084 -25.066 1.00 83.88 233 GLU A O 1
ATOM 1821 N N . TRP A 1 234 ? 15.802 23.286 -26.032 1.00 80.31 234 TRP A N 1
ATOM 1822 C CA . TRP A 1 234 ? 15.108 23.627 -24.790 1.00 80.31 234 TRP A CA 1
ATOM 1823 C C . TRP A 1 234 ? 14.622 22.379 -24.039 1.00 80.31 234 TRP A C 1
ATOM 1825 O O . TRP A 1 234 ? 14.851 22.244 -22.837 1.00 80.31 234 TRP A O 1
ATOM 1835 N N . ILE A 1 235 ? 14.013 21.426 -24.750 1.00 81.94 235 ILE A N 1
ATOM 1836 C CA . ILE A 1 235 ? 13.527 20.165 -24.166 1.00 81.94 235 ILE A CA 1
ATOM 1837 C C . ILE A 1 235 ? 14.669 19.222 -23.772 1.00 81.94 235 ILE A C 1
ATOM 1839 O O . ILE A 1 235 ? 14.512 18.440 -22.827 1.00 81.94 235 ILE A O 1
ATOM 1843 N N . GLU A 1 236 ? 15.808 19.293 -24.462 1.00 86.12 236 GLU A N 1
ATOM 1844 C CA . GLU A 1 236 ? 17.019 18.526 -24.144 1.00 86.12 236 GLU A CA 1
ATOM 1845 C C . GLU A 1 236 ? 17.750 19.053 -22.898 1.00 86.12 236 GLU A C 1
ATOM 1847 O O . GLU A 1 236 ? 18.361 18.272 -22.173 1.00 86.12 236 GLU A O 1
ATOM 1852 N N . LYS A 1 237 ? 17.645 20.355 -22.596 1.00 83.75 237 LYS A N 1
ATOM 1853 C CA . LYS A 1 237 ? 18.276 21.015 -21.432 1.00 83.75 237 LYS A CA 1
ATOM 1854 C C . LYS A 1 237 ? 17.428 21.007 -20.153 1.00 83.75 237 LYS A C 1
ATOM 1856 O O . LYS A 1 237 ? 17.764 21.691 -19.182 1.00 83.75 237 LYS A O 1
ATOM 1861 N N . ARG A 1 238 ? 16.320 20.263 -20.134 1.00 84.50 238 ARG A N 1
ATOM 1862 C CA . ARG A 1 238 ? 15.419 20.196 -18.973 1.00 84.50 238 ARG A CA 1
ATOM 1863 C C . ARG A 1 238 ? 16.115 19.613 -17.739 1.00 84.50 238 ARG A C 1
ATOM 1865 O O . ARG A 1 238 ? 16.934 18.704 -17.837 1.00 84.50 238 ARG A O 1
ATOM 1872 N N . ASP A 1 239 ? 15.740 20.103 -16.560 1.00 87.50 239 ASP A N 1
ATOM 1873 C CA . ASP A 1 239 ? 16.280 19.603 -15.291 1.00 87.50 239 ASP A CA 1
ATOM 1874 C C . ASP A 1 239 ? 15.666 18.238 -14.950 1.00 87.50 239 ASP A C 1
ATOM 1876 O O . ASP A 1 239 ? 14.476 18.150 -14.651 1.00 87.50 239 ASP A O 1
ATOM 1880 N N . CYS A 1 240 ? 16.459 17.168 -15.013 1.00 88.19 240 CYS A N 1
ATOM 1881 C CA . CYS A 1 240 ? 15.989 15.808 -14.750 1.00 88.19 240 CYS A CA 1
ATOM 1882 C C . CYS A 1 240 ? 15.667 15.562 -13.269 1.00 88.19 240 CYS A C 1
ATOM 1884 O O . CYS A 1 240 ? 14.762 14.787 -12.961 1.00 88.19 240 CYS A O 1
ATOM 1886 N N . HIS A 1 241 ? 16.346 16.239 -12.338 1.00 86.19 241 HIS A N 1
ATOM 1887 C CA . HIS A 1 241 ? 16.182 15.990 -10.901 1.00 86.19 241 HIS A CA 1
ATOM 1888 C C . HIS A 1 241 ? 14.826 16.453 -10.357 1.00 86.19 241 HIS A C 1
ATOM 1890 O O . HIS A 1 241 ? 14.418 16.036 -9.274 1.00 86.19 241 HIS A O 1
ATOM 1896 N N . GLN A 1 242 ? 14.090 17.272 -11.114 1.00 85.94 242 GLN A N 1
ATOM 1897 C CA . GLN A 1 242 ? 12.753 17.724 -10.731 1.00 85.94 242 GLN A CA 1
ATOM 1898 C C . GLN A 1 242 ? 11.690 16.611 -10.776 1.00 85.94 242 GLN A C 1
ATOM 1900 O O . GLN A 1 242 ? 10.621 16.778 -10.172 1.00 85.94 242 GLN A O 1
ATOM 1905 N N . TYR A 1 243 ? 11.966 15.516 -11.500 1.00 85.75 243 TYR A N 1
ATOM 1906 C CA . TYR A 1 243 ? 11.048 14.403 -11.734 1.00 85.75 243 TYR A CA 1
ATOM 1907 C C . TYR A 1 243 ? 11.252 13.284 -10.710 1.00 85.75 243 TYR A C 1
ATOM 1909 O O . TYR A 1 243 ? 12.313 12.669 -10.629 1.00 85.75 243 TYR A O 1
ATOM 1917 N N . THR A 1 244 ? 10.196 12.981 -9.959 1.00 79.31 244 THR A N 1
ATOM 1918 C CA . THR A 1 244 ? 10.205 11.983 -8.876 1.00 79.31 244 THR A CA 1
ATOM 1919 C C . THR A 1 244 ? 9.610 10.637 -9.281 1.00 79.31 244 THR A C 1
ATOM 1921 O O . THR A 1 244 ? 9.583 9.710 -8.479 1.00 79.31 244 THR A O 1
ATOM 1924 N N . SER A 1 245 ? 9.120 10.502 -10.516 1.00 80.62 245 SER A N 1
ATOM 1925 C CA . SER A 1 245 ? 8.551 9.255 -11.023 1.00 80.62 245 SER A CA 1
ATOM 1926 C C . SER A 1 245 ? 9.273 8.780 -12.279 1.00 80.62 245 SER A C 1
ATOM 1928 O O . SER A 1 245 ? 9.657 9.584 -13.131 1.00 80.62 245 SER A O 1
ATOM 1930 N N . CYS A 1 246 ? 9.390 7.457 -12.426 1.00 80.94 246 CYS A N 1
ATOM 1931 C CA . CYS A 1 246 ? 9.953 6.838 -13.626 1.00 80.94 246 CYS A CA 1
ATOM 1932 C C . CYS A 1 246 ? 9.252 7.349 -14.890 1.00 80.94 246 CYS A C 1
ATOM 1934 O O . CYS A 1 246 ? 9.912 7.798 -15.817 1.00 80.94 246 CYS A O 1
ATOM 1936 N N . THR A 1 247 ? 7.915 7.383 -14.896 1.00 82.19 247 THR A N 1
ATOM 1937 C CA . THR A 1 247 ? 7.117 7.793 -16.060 1.00 82.19 247 THR A CA 1
ATOM 1938 C C . THR A 1 247 ? 7.315 9.246 -16.483 1.00 82.19 247 THR A C 1
ATOM 1940 O O . THR A 1 247 ? 7.208 9.519 -17.674 1.00 82.19 247 THR A O 1
ATOM 1943 N N . ASP A 1 248 ? 7.601 10.157 -15.547 1.00 86.31 248 ASP A N 1
ATOM 1944 C CA . ASP A 1 248 ? 7.934 11.554 -15.873 1.00 86.31 248 ASP A CA 1
ATOM 1945 C C . ASP A 1 248 ? 9.354 11.689 -16.393 1.00 86.31 248 ASP A C 1
ATOM 1947 O O . ASP A 1 248 ? 9.612 12.437 -17.331 1.00 86.31 248 ASP A O 1
ATOM 1951 N N . CYS A 1 249 ? 10.278 10.960 -15.769 1.00 87.88 249 CYS A N 1
ATOM 1952 C CA . CYS A 1 249 ? 11.691 11.037 -16.084 1.00 87.88 249 CYS A CA 1
ATOM 1953 C C . CYS A 1 249 ? 11.963 10.646 -17.537 1.00 87.88 249 CYS A C 1
ATOM 1955 O O . CYS A 1 249 ? 12.614 11.379 -18.281 1.00 87.88 249 CYS A O 1
ATOM 1957 N N . VAL A 1 250 ? 11.416 9.503 -17.958 1.00 87.31 250 VAL A N 1
ATOM 1958 C CA . VAL A 1 250 ? 11.627 8.966 -19.308 1.00 87.31 250 VAL A CA 1
ATOM 1959 C C . VAL A 1 250 ? 10.565 9.418 -20.311 1.00 87.31 250 VAL A C 1
ATOM 1961 O O . VAL A 1 250 ? 10.401 8.798 -21.358 1.00 87.31 250 VAL A O 1
ATOM 1964 N N . ALA A 1 251 ? 9.818 10.481 -20.005 1.00 86.12 251 ALA A N 1
ATOM 1965 C CA . ALA A 1 251 ? 8.834 11.028 -20.927 1.00 86.12 251 ALA A CA 1
ATOM 1966 C C . ALA A 1 251 ? 9.486 11.494 -22.244 1.00 86.12 251 ALA A C 1
ATOM 1968 O O . ALA A 1 251 ? 10.644 11.924 -22.281 1.00 86.12 251 ALA A O 1
ATOM 1969 N N . SER A 1 252 ? 8.712 11.415 -23.325 1.00 84.44 252 SER A N 1
ATOM 1970 C CA . SER A 1 252 ? 9.050 11.972 -24.633 1.00 84.44 252 SER A CA 1
ATOM 1971 C C . SER A 1 252 ? 7.967 12.964 -25.040 1.00 84.44 252 SER A C 1
ATOM 1973 O O . SER A 1 252 ? 6.794 12.773 -24.712 1.00 84.44 252 SER A O 1
ATOM 1975 N N . TRP A 1 253 ? 8.367 14.032 -25.728 1.00 86.12 253 TRP A N 1
ATOM 1976 C CA . TRP A 1 253 ? 7.504 15.152 -26.094 1.00 86.12 253 TRP A CA 1
ATOM 1977 C C . TRP A 1 253 ? 7.207 15.107 -27.597 1.00 86.12 253 TRP A C 1
ATOM 1979 O O . TRP A 1 253 ? 8.075 15.466 -28.391 1.00 86.12 253 TRP A O 1
ATOM 1989 N N . PRO A 1 254 ? 5.983 14.729 -28.017 1.00 81.19 254 PRO A N 1
ATOM 1990 C CA . PRO A 1 254 ? 5.656 14.543 -29.436 1.00 81.19 254 PRO A CA 1
ATOM 1991 C C . PRO A 1 254 ? 5.805 15.795 -30.313 1.00 81.19 254 PRO A C 1
ATOM 1993 O O . PRO A 1 254 ? 5.968 15.681 -31.524 1.00 81.19 254 PRO A O 1
ATOM 1996 N N . ALA A 1 255 ? 5.768 16.991 -29.714 1.00 79.62 255 ALA A N 1
ATOM 1997 C CA . ALA A 1 255 ? 6.024 18.252 -30.414 1.00 79.62 255 ALA A CA 1
ATOM 1998 C C . ALA A 1 255 ? 7.471 18.376 -30.931 1.00 79.62 255 ALA A C 1
ATOM 2000 O O . ALA A 1 255 ? 7.724 19.132 -31.865 1.00 79.62 255 ALA A O 1
ATOM 2001 N N . PHE A 1 256 ? 8.406 17.595 -30.383 1.00 83.56 256 PHE A N 1
ATOM 2002 C CA . PHE A 1 256 ? 9.834 17.666 -30.682 1.00 83.56 256 PHE A CA 1
ATOM 2003 C C . PHE A 1 256 ? 10.368 16.321 -31.171 1.00 83.56 256 PHE A C 1
ATOM 2005 O O . PHE A 1 256 ? 11.145 15.655 -30.492 1.00 83.56 256 PHE A O 1
ATOM 2012 N N . LYS A 1 257 ? 9.966 15.930 -32.386 1.00 74.19 257 LYS A N 1
ATOM 2013 C CA . LYS A 1 257 ? 10.280 14.616 -32.984 1.00 74.19 257 LYS A CA 1
ATOM 2014 C C . LYS A 1 257 ? 11.784 14.298 -33.065 1.00 74.19 257 LYS A C 1
ATOM 2016 O O . LYS A 1 257 ? 12.152 13.130 -33.097 1.00 74.19 257 LYS A O 1
ATOM 2021 N N . THR A 1 258 ? 12.642 15.318 -33.118 1.00 77.62 258 THR A N 1
ATOM 2022 C CA . THR A 1 258 ? 14.104 15.181 -33.248 1.00 77.62 258 THR A CA 1
ATOM 2023 C C . THR A 1 258 ? 14.864 15.323 -31.929 1.00 77.62 258 THR A C 1
ATOM 2025 O O . THR A 1 258 ? 16.085 15.177 -31.939 1.00 77.62 258 THR A O 1
ATOM 2028 N N . ALA A 1 259 ? 14.186 15.641 -30.820 1.00 81.25 259 ALA A N 1
ATOM 2029 C CA . ALA A 1 259 ? 14.846 15.836 -29.534 1.00 81.25 259 ALA A CA 1
ATOM 2030 C C . ALA A 1 259 ? 15.358 14.503 -28.975 1.00 81.25 259 ALA A C 1
ATOM 2032 O O . ALA A 1 259 ? 14.655 13.488 -28.976 1.00 81.25 259 ALA A O 1
ATOM 2033 N N . ARG A 1 260 ? 16.594 14.504 -28.479 1.00 83.94 260 ARG A N 1
ATOM 2034 C CA . ARG A 1 260 ? 17.215 13.349 -27.827 1.00 83.94 260 ARG A CA 1
ATOM 2035 C C . ARG A 1 260 ? 16.619 13.116 -26.441 1.00 83.94 260 ARG A C 1
ATOM 2037 O O . ARG A 1 260 ? 16.106 14.023 -25.785 1.00 83.94 260 ARG A O 1
ATOM 2044 N N . GLN A 1 261 ? 16.731 11.876 -25.970 1.00 86.38 261 GLN A N 1
ATOM 2045 C CA . GLN A 1 261 ? 16.343 11.526 -24.610 1.00 86.38 261 GLN A CA 1
ATOM 2046 C C . GLN A 1 261 ? 17.257 12.249 -23.610 1.00 86.38 261 GLN A C 1
ATOM 2048 O O . GLN A 1 261 ? 18.434 11.922 -23.498 1.00 86.38 261 GLN A O 1
ATOM 2053 N N . ALA A 1 262 ? 16.707 13.231 -22.892 1.00 86.25 262 ALA A N 1
ATOM 2054 C CA . ALA A 1 262 ? 17.470 14.083 -21.977 1.00 86.25 262 ALA A CA 1
ATOM 2055 C C . ALA A 1 262 ? 17.740 13.432 -20.612 1.00 86.25 262 ALA A C 1
ATOM 2057 O O . ALA A 1 262 ? 18.752 13.713 -19.976 1.00 86.25 262 ALA A O 1
ATOM 2058 N N . CYS A 1 263 ? 16.830 12.570 -20.153 1.00 89.94 263 CYS A N 1
ATOM 2059 C CA . CYS A 1 263 ? 16.846 12.008 -18.805 1.00 89.94 263 CYS A CA 1
ATOM 2060 C C . CYS A 1 263 ? 16.712 10.483 -18.828 1.00 89.94 263 CYS A C 1
ATOM 2062 O O . CYS A 1 263 ? 16.021 9.926 -19.683 1.00 89.94 263 CYS A O 1
ATOM 2064 N N . GLN A 1 264 ? 17.316 9.822 -17.848 1.00 88.75 264 GLN A N 1
ATOM 2065 C CA . GLN A 1 264 ? 17.234 8.384 -17.609 1.00 88.75 264 GLN A CA 1
ATOM 2066 C C . GLN A 1 264 ? 16.859 8.108 -16.151 1.00 88.75 264 GLN A C 1
ATOM 2068 O O . GLN A 1 264 ? 17.177 8.885 -15.245 1.00 88.75 264 GLN A O 1
ATOM 2073 N N . TRP A 1 265 ? 16.176 6.992 -15.911 1.00 86.75 265 TRP A N 1
ATOM 2074 C CA . TRP A 1 265 ? 15.759 6.587 -14.574 1.00 86.75 265 TRP A CA 1
ATOM 2075 C C . TRP A 1 265 ? 16.667 5.485 -14.029 1.00 86.75 265 TRP A C 1
ATOM 2077 O O . TRP A 1 265 ? 16.779 4.404 -14.616 1.00 86.75 265 TRP A O 1
ATOM 2087 N N . CYS A 1 266 ? 17.279 5.733 -12.874 1.00 82.25 266 CYS A N 1
ATOM 2088 C CA . CYS A 1 266 ? 18.058 4.735 -12.148 1.00 82.25 266 CYS A CA 1
ATOM 2089 C C . CYS A 1 266 ? 17.119 3.926 -11.234 1.00 82.25 266 CYS A C 1
ATOM 2091 O O . CYS A 1 266 ? 16.546 4.461 -10.279 1.00 82.25 266 CYS A O 1
ATOM 2093 N N . SER A 1 267 ? 16.940 2.635 -11.541 1.00 71.88 267 SER A N 1
ATOM 2094 C CA . SER A 1 267 ? 16.186 1.691 -10.698 1.00 71.88 267 SER A CA 1
ATOM 2095 C C . SER A 1 267 ? 17.015 1.153 -9.519 1.00 71.88 267 SER A C 1
ATOM 2097 O O . SER A 1 267 ? 18.237 1.288 -9.511 1.00 71.88 267 SER A O 1
ATOM 2099 N N . ASN A 1 268 ? 16.346 0.527 -8.540 1.00 62.22 268 ASN A N 1
ATOM 2100 C CA . ASN A 1 268 ? 16.948 -0.142 -7.369 1.00 62.22 268 ASN A CA 1
ATOM 2101 C C . ASN A 1 268 ? 17.683 0.770 -6.362 1.00 62.22 268 ASN A C 1
ATOM 2103 O O . ASN A 1 268 ? 18.574 0.325 -5.645 1.00 62.22 268 ASN A O 1
ATOM 2107 N N . CYS A 1 269 ? 17.264 2.031 -6.267 1.00 59.34 269 CYS A N 1
ATOM 2108 C CA . CYS A 1 269 ? 17.530 2.908 -5.121 1.00 59.34 269 CYS A CA 1
ATOM 2109 C C . CYS A 1 269 ? 16.261 2.975 -4.247 1.00 59.34 269 CYS A C 1
ATOM 2111 O O . CYS A 1 269 ? 15.173 2.786 -4.796 1.00 59.34 269 CYS A O 1
ATOM 2113 N N . ARG A 1 270 ? 16.349 3.280 -2.938 1.00 56.38 270 ARG A N 1
ATOM 2114 C CA . ARG A 1 270 ? 15.184 3.284 -2.008 1.00 56.38 270 ARG A CA 1
ATOM 2115 C C . ARG A 1 270 ? 13.927 3.980 -2.561 1.00 56.38 270 ARG A C 1
ATOM 2117 O O . ARG A 1 270 ? 12.819 3.503 -2.334 1.00 56.38 270 ARG A O 1
ATOM 2124 N N . THR A 1 271 ? 14.090 5.071 -3.309 1.00 57.88 271 THR A N 1
ATOM 2125 C CA . THR A 1 271 ? 12.996 5.841 -3.936 1.00 57.88 271 THR A CA 1
ATOM 2126 C C . THR A 1 271 ? 13.079 5.922 -5.469 1.00 57.88 271 THR A C 1
ATOM 2128 O O . THR A 1 271 ? 12.144 6.396 -6.111 1.00 57.88 271 THR A O 1
ATOM 2131 N N . GLY A 1 272 ? 14.157 5.410 -6.082 1.00 71.81 272 GLY A N 1
ATOM 2132 C CA . GLY A 1 272 ? 14.501 5.651 -7.492 1.00 71.81 272 GLY A CA 1
ATOM 2133 C C . GLY A 1 272 ? 14.810 7.130 -7.790 1.00 71.81 272 GLY A C 1
ATOM 2134 O O . GLY A 1 272 ? 14.338 8.031 -7.101 1.00 71.81 272 GLY A O 1
ATOM 2135 N N . ARG A 1 273 ? 15.643 7.410 -8.799 1.00 80.25 273 ARG A N 1
ATOM 2136 C CA . ARG A 1 273 ? 16.066 8.791 -9.109 1.00 80.25 273 ARG A CA 1
ATOM 2137 C C . ARG A 1 273 ? 16.134 9.037 -10.610 1.00 80.25 273 ARG A C 1
ATOM 2139 O O . ARG A 1 273 ? 16.615 8.190 -11.363 1.00 80.25 273 ARG A O 1
ATOM 2146 N N . CYS A 1 274 ? 15.681 10.220 -11.018 1.00 86.25 274 CYS A N 1
ATOM 2147 C CA . CYS A 1 274 ? 15.853 10.721 -12.373 1.00 86.25 274 CYS A CA 1
ATOM 2148 C C . CYS A 1 274 ? 17.165 11.504 -12.492 1.00 86.25 274 CYS A C 1
ATOM 2150 O O . CYS A 1 274 ? 17.441 12.403 -11.686 1.00 86.25 274 CYS A O 1
ATOM 2152 N N . VAL A 1 275 ? 17.973 11.154 -13.489 1.00 87.19 275 VAL A N 1
ATOM 2153 C CA . VAL A 1 275 ? 19.286 11.758 -13.750 1.00 87.19 275 VAL A CA 1
ATOM 2154 C C . VAL A 1 275 ? 19.441 12.074 -15.244 1.00 87.19 275 VAL A C 1
ATOM 2156 O O . VAL A 1 275 ? 18.704 11.510 -16.058 1.00 87.19 275 VAL A O 1
ATOM 2159 N N . PRO A 1 276 ? 20.354 12.978 -15.633 1.00 89.12 276 PRO A N 1
ATOM 2160 C CA . PRO A 1 276 ? 20.654 13.229 -17.041 1.00 89.12 276 PRO A CA 1
ATOM 2161 C C . PRO A 1 276 ? 21.074 11.955 -17.786 1.00 89.12 276 PRO A C 1
ATOM 2163 O O . PRO A 1 276 ? 21.760 11.091 -17.239 1.00 89.12 276 PRO A O 1
ATOM 2166 N N . ALA A 1 277 ? 20.659 11.818 -19.044 1.00 84.44 277 ALA A N 1
ATOM 2167 C CA . ALA A 1 277 ? 21.037 10.679 -19.873 1.00 84.44 277 ALA A CA 1
ATOM 2168 C C . ALA A 1 277 ? 22.567 10.622 -20.045 1.00 84.44 277 ALA A C 1
ATOM 2170 O O . ALA A 1 277 ? 23.195 11.615 -20.408 1.00 84.44 277 ALA A O 1
ATOM 2171 N N . GLY A 1 278 ? 23.164 9.457 -19.772 1.00 77.31 278 GLY A N 1
ATOM 2172 C CA . GLY A 1 278 ? 24.617 9.257 -19.826 1.00 77.31 278 GLY A CA 1
ATOM 2173 C C . GLY A 1 278 ? 25.385 9.583 -18.538 1.00 77.31 278 GLY A C 1
ATOM 2174 O O . GLY A 1 278 ? 26.583 9.319 -18.492 1.00 77.31 278 GLY A O 1
ATOM 2175 N N . SER A 1 279 ? 24.738 10.099 -17.484 1.00 80.12 279 SER A N 1
ATOM 2176 C CA . SER A 1 279 ? 25.380 10.206 -16.166 1.00 80.12 279 SER A CA 1
ATOM 2177 C C . SER A 1 279 ? 25.541 8.825 -15.524 1.00 80.12 279 SER A C 1
ATOM 2179 O O . SER A 1 279 ? 24.728 7.926 -15.768 1.00 80.12 279 SER A O 1
ATOM 2181 N N . SER A 1 280 ? 26.551 8.644 -14.667 1.00 72.75 280 SER A N 1
ATOM 2182 C CA . SER A 1 280 ? 26.630 7.418 -13.878 1.00 72.75 280 SER A CA 1
ATOM 2183 C C . SER A 1 280 ? 25.465 7.389 -12.903 1.00 72.75 280 SER A C 1
ATOM 2185 O O . SER A 1 280 ? 25.112 8.388 -12.275 1.00 72.75 280 SER A O 1
ATOM 2187 N N . CYS A 1 281 ? 24.836 6.230 -12.780 1.00 70.44 281 CYS A N 1
ATOM 2188 C CA . CYS A 1 281 ? 23.910 6.028 -11.687 1.00 70.44 281 CYS A CA 1
ATOM 2189 C C . CYS A 1 281 ? 24.710 5.920 -10.351 1.00 70.44 281 CYS A C 1
ATOM 2191 O O . CYS A 1 281 ? 24.135 6.165 -9.296 1.00 70.44 281 CYS A O 1
ATOM 2193 N N . GLU A 1 282 ? 26.019 5.627 -10.375 1.00 61.44 282 GLU A N 1
ATOM 2194 C CA . GLU A 1 282 ? 26.869 5.182 -9.249 1.00 61.44 282 GLU A CA 1
ATOM 2195 C C . GLU A 1 282 ? 27.263 6.230 -8.192 1.00 61.44 282 GLU A C 1
ATOM 2197 O O . GLU A 1 282 ? 27.709 5.835 -7.120 1.00 61.44 282 GLU A O 1
ATOM 2202 N N . ASP A 1 283 ? 27.053 7.525 -8.430 1.00 53.31 283 ASP A N 1
ATOM 2203 C CA . ASP A 1 283 ? 27.830 8.567 -7.736 1.00 53.31 283 ASP A CA 1
ATOM 2204 C C . ASP A 1 283 ? 27.427 8.940 -6.293 1.00 53.31 283 ASP A C 1
ATOM 2206 O O . ASP A 1 283 ? 28.114 9.763 -5.701 1.00 53.31 283 ASP A O 1
ATOM 2210 N N . GLU A 1 284 ? 26.414 8.337 -5.656 1.00 50.28 284 GLU A N 1
ATOM 2211 C CA . GLU A 1 284 ? 26.171 8.549 -4.212 1.00 50.28 284 GLU A CA 1
ATOM 2212 C C . GLU A 1 284 ? 25.608 7.306 -3.491 1.00 50.28 284 GLU A C 1
ATOM 2214 O O . GLU A 1 284 ? 24.878 6.486 -4.055 1.00 50.28 284 GLU A O 1
ATOM 2219 N N . SER A 1 285 ? 25.980 7.202 -2.214 1.00 48.28 285 SER A N 1
ATOM 2220 C CA . SER A 1 285 ? 26.000 6.081 -1.256 1.00 48.28 285 SER A CA 1
ATOM 2221 C C . SER A 1 285 ? 24.671 5.393 -0.879 1.00 48.28 285 SER A C 1
ATOM 2223 O O . SER A 1 285 ? 24.569 4.835 0.212 1.00 48.28 285 SER A O 1
ATOM 2225 N N . ASP A 1 286 ? 23.658 5.381 -1.752 1.00 49.28 286 ASP A N 1
ATOM 2226 C CA . ASP A 1 286 ? 22.301 4.903 -1.411 1.00 49.28 286 ASP A CA 1
ATOM 2227 C C . ASP A 1 286 ? 21.785 3.732 -2.284 1.00 49.28 286 ASP A C 1
ATOM 2229 O O . ASP A 1 286 ? 20.634 3.305 -2.155 1.00 49.28 286 ASP A O 1
ATOM 2233 N N . CYS A 1 287 ? 22.611 3.181 -3.189 1.00 52.53 287 CYS A N 1
ATOM 2234 C CA . CYS A 1 287 ? 22.214 2.062 -4.063 1.00 52.53 287 CYS A CA 1
ATOM 2235 C C . CYS A 1 287 ? 23.342 1.015 -4.210 1.00 52.53 287 CYS A C 1
ATOM 2237 O O . CYS A 1 287 ? 24.265 1.194 -5.002 1.00 52.53 287 CYS A O 1
ATOM 2239 N N . ASN A 1 288 ? 23.243 -0.098 -3.471 1.00 47.06 288 ASN A N 1
ATOM 2240 C CA . ASN A 1 288 ? 24.281 -1.140 -3.328 1.00 47.06 288 ASN A CA 1
ATOM 2241 C C . ASN A 1 288 ? 24.155 -2.347 -4.298 1.00 47.06 288 ASN A C 1
ATOM 2243 O O . ASN A 1 288 ? 24.727 -3.401 -4.031 1.00 47.06 288 ASN A O 1
ATOM 2247 N N . ILE A 1 289 ? 23.392 -2.256 -5.399 1.00 51.31 289 ILE A N 1
ATOM 2248 C CA . ILE A 1 289 ? 23.123 -3.390 -6.319 1.00 51.31 289 ILE A CA 1
ATOM 2249 C C . ILE A 1 289 ? 23.295 -2.942 -7.789 1.00 51.31 289 ILE A C 1
ATOM 2251 O O . ILE A 1 289 ? 22.913 -1.810 -8.103 1.00 51.31 289 ILE A O 1
ATOM 2255 N N . PRO A 1 290 ? 23.829 -3.783 -8.711 1.00 47.06 290 PRO A N 1
ATOM 2256 C CA . PRO A 1 290 ? 23.944 -3.458 -10.138 1.00 47.06 290 PRO A CA 1
ATOM 2257 C C . PRO A 1 290 ? 22.601 -3.011 -10.741 1.00 47.06 290 PRO A C 1
ATOM 2259 O O . PRO A 1 290 ? 21.570 -3.676 -10.617 1.00 47.06 290 PRO A O 1
ATOM 2262 N N . ARG A 1 291 ? 22.625 -1.826 -11.363 1.00 56.81 291 ARG A N 1
ATOM 2263 C CA . ARG A 1 291 ? 21.449 -1.022 -11.734 1.00 56.81 291 ARG A CA 1
ATOM 2264 C C . ARG A 1 291 ? 20.864 -1.431 -13.086 1.00 56.81 291 ARG A C 1
ATOM 2266 O O . ARG A 1 291 ? 21.600 -1.634 -14.048 1.00 56.81 291 ARG A O 1
ATOM 2273 N N . LYS A 1 292 ? 19.529 -1.417 -13.210 1.00 66.12 292 LYS A N 1
ATOM 2274 C CA . LYS A 1 292 ? 18.852 -1.387 -14.518 1.00 66.12 292 LYS A CA 1
ATOM 2275 C C . LYS A 1 292 ? 18.542 0.066 -14.875 1.00 66.12 292 LYS A C 1
ATOM 2277 O O . LYS A 1 292 ? 17.713 0.707 -14.228 1.00 66.12 292 LYS A O 1
ATOM 2282 N N . VAL A 1 293 ? 19.215 0.598 -15.886 1.00 79.50 293 VAL A N 1
ATOM 2283 C CA . VAL A 1 293 ? 18.900 1.923 -16.430 1.00 79.50 293 VAL A CA 1
ATOM 2284 C C . VAL A 1 293 ? 17.613 1.814 -17.244 1.00 79.50 293 VAL A C 1
ATOM 2286 O O . VAL A 1 293 ? 17.493 0.955 -18.120 1.00 79.50 293 VAL A O 1
ATOM 2289 N N . ILE A 1 294 ? 16.624 2.646 -16.925 1.00 83.50 294 ILE A N 1
ATOM 2290 C CA . ILE A 1 294 ? 15.356 2.710 -17.653 1.00 83.50 294 ILE A CA 1
ATOM 2291 C C . ILE A 1 294 ? 15.360 3.992 -18.481 1.00 83.50 294 ILE A C 1
ATOM 2293 O O . ILE A 1 294 ? 15.404 5.087 -17.926 1.00 83.50 294 ILE A O 1
ATOM 2297 N N . ASN A 1 295 ? 15.278 3.831 -19.802 1.00 81.69 295 ASN A N 1
ATOM 2298 C CA . ASN A 1 295 ? 15.239 4.929 -20.777 1.00 81.69 295 ASN A CA 1
ATOM 2299 C C . ASN A 1 295 ? 13.904 5.014 -21.520 1.00 81.69 295 ASN A C 1
ATOM 2301 O O . ASN A 1 295 ? 13.660 5.971 -22.245 1.00 81.69 295 ASN A O 1
ATOM 2305 N N . GLU A 1 296 ? 13.036 4.018 -21.335 1.00 77.88 296 GLU A N 1
ATOM 2306 C CA . GLU A 1 296 ? 11.754 3.933 -22.019 1.00 77.88 296 GLU A CA 1
ATOM 2307 C C . GLU A 1 296 ? 10.607 3.811 -21.014 1.00 77.88 296 GLU A C 1
ATOM 2309 O O . GLU A 1 296 ? 10.675 2.980 -20.098 1.00 77.88 296 GLU A O 1
ATOM 2314 N N . PRO A 1 297 ? 9.506 4.561 -21.201 1.00 72.38 297 PRO A N 1
ATOM 2315 C CA . PRO A 1 297 ? 8.362 4.521 -20.295 1.00 72.38 297 PRO A CA 1
ATOM 2316 C C . PRO A 1 297 ? 7.751 3.128 -20.110 1.00 72.38 297 PRO A C 1
ATOM 2318 O O . PRO A 1 297 ? 7.231 2.831 -19.035 1.00 72.38 297 PRO A O 1
ATOM 2321 N N . GLY A 1 298 ? 7.811 2.271 -21.137 1.00 70.00 298 GLY A N 1
ATOM 2322 C CA . GLY A 1 298 ? 7.277 0.904 -21.108 1.00 70.00 298 GLY A CA 1
ATOM 2323 C C . GLY A 1 298 ? 7.999 -0.033 -20.135 1.00 70.00 298 GLY A C 1
ATOM 2324 O O . GLY A 1 298 ? 7.414 -1.019 -19.702 1.00 70.00 298 GLY A O 1
ATOM 2325 N N . MET A 1 299 ? 9.231 0.296 -19.736 1.00 75.81 299 MET A N 1
ATOM 2326 C CA . MET A 1 299 ? 10.021 -0.486 -18.780 1.00 75.81 299 MET A CA 1
ATOM 2327 C C . MET A 1 299 ? 9.836 -0.034 -17.320 1.00 75.81 299 MET A C 1
ATOM 2329 O O . MET A 1 299 ? 10.466 -0.598 -16.424 1.00 75.81 299 MET A O 1
ATOM 2333 N N . CYS A 1 300 ? 8.980 0.962 -17.054 1.00 76.50 300 CYS A N 1
ATOM 2334 C CA . CYS A 1 300 ? 8.710 1.436 -15.697 1.00 76.50 300 CYS A CA 1
ATOM 2335 C C . CYS A 1 300 ? 7.867 0.422 -14.881 1.00 76.50 300 CYS A C 1
ATOM 2337 O O . CYS A 1 300 ? 6.777 0.049 -15.320 1.00 76.50 300 CYS A O 1
ATOM 2339 N N . PRO A 1 301 ? 8.282 0.049 -13.651 1.00 65.38 301 PRO A N 1
ATOM 2340 C CA . PRO A 1 301 ? 7.662 -1.024 -12.866 1.00 65.38 301 PRO A CA 1
ATOM 2341 C C . PRO A 1 301 ? 6.185 -0.842 -12.526 1.00 65.38 301 PRO A C 1
ATOM 2343 O O . PRO A 1 301 ? 5.432 -1.810 -12.415 1.00 65.38 301 PRO A O 1
ATOM 2346 N N . ILE A 1 302 ? 5.758 0.415 -12.364 1.00 63.47 302 ILE A N 1
ATOM 2347 C CA . ILE A 1 302 ? 4.369 0.757 -12.039 1.00 63.47 302 ILE A CA 1
ATOM 2348 C C . ILE A 1 302 ? 3.378 0.274 -13.110 1.00 63.47 302 ILE A C 1
ATOM 2350 O O . ILE A 1 302 ? 2.190 0.159 -12.829 1.00 63.47 302 ILE A O 1
ATOM 2354 N N . ARG A 1 303 ? 3.870 -0.074 -14.308 1.00 65.06 303 ARG A N 1
ATOM 2355 C CA . ARG A 1 303 ? 3.071 -0.562 -15.434 1.00 65.06 303 ARG A CA 1
ATOM 2356 C C . ARG A 1 303 ? 2.823 -2.075 -15.452 1.00 65.06 303 ARG A C 1
ATOM 2358 O O . ARG A 1 303 ? 1.916 -2.494 -16.159 1.00 65.06 303 ARG A O 1
ATOM 2365 N N . PHE A 1 304 ? 3.583 -2.894 -14.716 1.00 71.69 304 PHE A N 1
ATOM 2366 C CA . PHE A 1 304 ? 3.448 -4.361 -14.823 1.00 71.69 304 PHE A CA 1
ATOM 2367 C C . PHE A 1 304 ? 2.227 -4.916 -14.080 1.00 71.69 304 PHE A C 1
ATOM 2369 O O . PHE A 1 304 ? 1.574 -5.822 -14.584 1.00 71.69 304 PHE A O 1
ATOM 2376 N N . CYS A 1 305 ? 1.907 -4.358 -12.908 1.00 77.19 305 CYS A N 1
ATOM 2377 C CA . CYS A 1 305 ? 0.789 -4.787 -12.063 1.00 77.19 305 CYS A CA 1
ATOM 2378 C C . CYS A 1 305 ? -0.143 -3.612 -11.777 1.00 77.19 305 CYS A C 1
ATOM 2380 O O . CYS A 1 305 ? -0.180 -3.099 -10.659 1.00 77.19 305 CYS A O 1
ATOM 2382 N N . GLY A 1 306 ? -0.843 -3.129 -12.802 1.00 73.00 306 GLY A N 1
ATOM 2383 C CA . GLY A 1 306 ? -1.893 -2.133 -12.623 1.00 73.00 306 GLY A CA 1
ATOM 2384 C C . GLY A 1 306 ? -3.244 -2.699 -13.038 1.00 73.00 306 GLY A C 1
ATOM 2385 O O . GLY A 1 306 ? -3.466 -3.070 -14.189 1.00 73.00 306 GLY A O 1
ATOM 2386 N N . ALA A 1 307 ? -4.145 -2.787 -12.069 1.00 76.25 307 ALA A N 1
ATOM 2387 C CA . ALA A 1 307 ? -5.487 -3.315 -12.238 1.00 76.25 307 ALA A CA 1
ATOM 2388 C C . ALA A 1 307 ? -6.439 -2.560 -11.307 1.00 76.25 307 ALA A C 1
ATOM 2390 O O . ALA A 1 307 ? -6.060 -2.221 -10.188 1.00 76.25 307 ALA A O 1
ATOM 2391 N N . SER A 1 308 ? -7.659 -2.303 -11.782 1.00 76.56 308 SER A N 1
ATOM 2392 C CA . SER A 1 308 ? -8.713 -1.601 -11.034 1.00 76.56 308 SER A CA 1
ATOM 2393 C C . SER A 1 308 ? -9.497 -2.505 -10.084 1.00 76.56 308 SER A C 1
ATOM 2395 O O . SER A 1 308 ? -10.248 -2.014 -9.253 1.00 76.56 308 SER A O 1
ATOM 2397 N N . ASP A 1 309 ? -9.386 -3.821 -10.250 1.00 79.75 309 ASP A N 1
ATOM 2398 C CA . ASP A 1 309 ? -10.142 -4.817 -9.499 1.00 79.75 309 ASP A CA 1
ATOM 2399 C C . ASP A 1 309 ? -9.349 -6.122 -9.391 1.00 79.75 309 ASP A C 1
ATOM 2401 O O . ASP A 1 309 ? -8.442 -6.395 -10.192 1.00 79.75 309 ASP A O 1
ATOM 2405 N N . CYS A 1 310 ? -9.715 -6.936 -8.401 1.00 85.88 310 CYS A N 1
ATOM 2406 C CA . CYS A 1 310 ? -9.038 -8.196 -8.106 1.00 85.88 310 CYS A CA 1
ATOM 2407 C C . CYS A 1 310 ? -8.983 -9.146 -9.307 1.00 85.88 310 CYS A C 1
ATOM 2409 O O . CYS A 1 310 ? -7.955 -9.778 -9.548 1.00 85.88 310 CYS A O 1
ATOM 2411 N N . LYS A 1 311 ? -10.063 -9.231 -10.094 1.00 83.94 311 LYS A N 1
ATOM 2412 C CA . LYS A 1 311 ? -10.144 -10.174 -11.214 1.00 83.94 311 LYS A CA 1
ATOM 2413 C C . LYS A 1 311 ? -9.142 -9.813 -12.306 1.00 83.94 311 LYS A C 1
ATOM 2415 O O . LYS A 1 311 ? -8.364 -10.668 -12.719 1.00 83.94 311 LYS A O 1
ATOM 2420 N N . LYS A 1 312 ? -9.093 -8.537 -12.700 1.00 81.75 312 LYS A N 1
ATOM 2421 C CA . LYS A 1 312 ? -8.090 -8.031 -13.649 1.00 81.75 312 LYS A CA 1
ATOM 2422 C C . LYS A 1 312 ? -6.666 -8.210 -13.127 1.00 81.75 312 LYS A C 1
ATOM 2424 O O . LYS A 1 312 ? -5.773 -8.469 -13.925 1.00 81.75 312 LYS A O 1
ATOM 2429 N N . CYS A 1 313 ? -6.440 -8.081 -11.817 1.00 84.69 313 CYS A N 1
ATOM 2430 C CA . CYS A 1 313 ? -5.122 -8.329 -11.233 1.00 84.69 313 CYS A CA 1
ATOM 2431 C C . CYS A 1 313 ? -4.731 -9.811 -11.304 1.00 84.69 313 CYS A C 1
ATOM 2433 O O . CYS A 1 313 ? -3.612 -10.120 -11.694 1.00 84.69 313 CYS A O 1
ATOM 2435 N N . GLY A 1 314 ? -5.654 -10.725 -10.990 1.00 83.31 314 GLY A N 1
ATOM 2436 C CA . GLY A 1 314 ? -5.412 -12.168 -11.057 1.00 83.31 314 GLY A CA 1
ATOM 2437 C C . GLY A 1 314 ? -5.151 -12.689 -12.475 1.00 83.31 314 GLY A C 1
ATOM 2438 O O . GLY A 1 314 ? -4.402 -13.650 -12.643 1.00 83.31 314 GLY A O 1
ATOM 2439 N N . ASP A 1 315 ? -5.706 -12.032 -13.500 1.00 82.25 315 ASP A N 1
ATOM 2440 C CA . ASP A 1 315 ? -5.407 -12.334 -14.908 1.00 82.25 315 ASP A CA 1
ATOM 2441 C C . ASP A 1 315 ? -3.939 -12.000 -15.272 1.00 82.25 315 ASP A C 1
ATOM 2443 O O . ASP A 1 315 ? -3.348 -12.620 -16.166 1.00 82.25 315 ASP A O 1
ATOM 2447 N N . LEU A 1 316 ? -3.311 -11.061 -14.552 1.00 83.12 316 LEU A N 1
ATOM 2448 C CA . LEU A 1 316 ? -1.889 -10.738 -14.668 1.00 83.12 316 LEU A CA 1
ATOM 2449 C C . LEU A 1 316 ? -1.080 -11.757 -13.848 1.00 83.12 316 LEU A C 1
ATOM 2451 O O . LEU A 1 316 ? -0.810 -11.558 -12.672 1.00 83.12 316 LEU A O 1
ATOM 2455 N N . ARG A 1 317 ? -0.660 -12.861 -14.480 1.00 78.75 317 ARG A N 1
ATOM 2456 C CA . ARG A 1 317 ? 0.004 -14.029 -13.843 1.00 78.75 317 ARG A CA 1
ATOM 2457 C C . ARG A 1 317 ? 1.177 -13.733 -12.885 1.00 78.75 317 ARG A C 1
ATOM 2459 O O . ARG A 1 317 ? 1.508 -14.589 -12.070 1.00 78.75 317 ARG A O 1
ATOM 2466 N N . MET A 1 318 ? 1.820 -12.571 -13.009 1.00 83.50 318 MET A N 1
ATOM 2467 C CA . MET A 1 318 ? 2.957 -12.127 -12.185 1.00 83.50 318 MET A CA 1
ATOM 2468 C C . MET A 1 318 ? 2.540 -11.194 -11.035 1.00 83.50 318 MET A C 1
ATOM 2470 O O . MET A 1 318 ? 3.393 -10.626 -10.358 1.00 83.50 318 MET A O 1
ATOM 2474 N N . CYS A 1 319 ? 1.238 -11.001 -10.830 1.00 88.19 319 CYS A N 1
ATOM 2475 C CA . CYS A 1 319 ? 0.687 -10.037 -9.896 1.00 88.19 319 CYS A CA 1
ATOM 2476 C C . CYS A 1 319 ? -0.242 -10.705 -8.882 1.00 88.19 319 CYS A C 1
ATOM 2478 O O . CYS A 1 319 ? -0.819 -11.765 -9.124 1.00 88.19 319 CYS A O 1
ATOM 2480 N N . ILE A 1 320 ? -0.376 -10.056 -7.734 1.00 90.56 320 ILE A N 1
ATOM 2481 C CA . ILE A 1 320 ? -1.235 -10.454 -6.631 1.00 90.56 320 ILE A CA 1
ATOM 2482 C C . ILE A 1 320 ? -2.037 -9.251 -6.135 1.00 90.56 320 ILE A C 1
ATOM 2484 O O . ILE A 1 320 ? -1.567 -8.111 -6.169 1.00 90.56 320 ILE A O 1
ATOM 2488 N N . TRP A 1 321 ? -3.248 -9.515 -5.658 1.00 90.75 321 TRP A N 1
ATOM 2489 C CA . TRP A 1 321 ? -4.144 -8.526 -5.065 1.00 90.75 321 TRP A CA 1
ATOM 2490 C C . TRP A 1 321 ? -4.107 -8.635 -3.540 1.00 90.75 321 TRP A C 1
ATOM 2492 O O . TRP A 1 321 ? -4.346 -9.722 -3.017 1.00 90.75 321 TRP A O 1
ATOM 2502 N N . THR A 1 322 ? -3.782 -7.558 -2.819 1.00 90.88 322 THR A N 1
ATOM 2503 C CA . THR A 1 322 ? -3.598 -7.587 -1.350 1.00 90.88 322 THR A CA 1
ATOM 2504 C C . THR A 1 322 ? -3.842 -6.219 -0.692 1.00 90.88 322 THR A C 1
ATOM 2506 O O . THR A 1 322 ? -3.889 -5.197 -1.375 1.00 90.88 322 THR A O 1
ATOM 2509 N N . ARG A 1 323 ? -3.995 -6.218 0.640 1.00 91.31 323 ARG A N 1
ATOM 2510 C CA . ARG A 1 323 ? -4.142 -5.046 1.534 1.00 91.31 323 ARG A CA 1
ATOM 2511 C C . ARG A 1 323 ? -2.987 -4.870 2.519 1.00 91.31 323 ARG A C 1
ATOM 2513 O O . ARG A 1 323 ? -3.014 -3.982 3.365 1.00 91.31 323 ARG A O 1
ATOM 2520 N N . GLN A 1 324 ? -1.980 -5.734 2.457 1.00 90.12 324 GLN A N 1
ATOM 2521 C CA . GLN A 1 324 ? -0.818 -5.679 3.353 1.00 90.12 324 GLN A CA 1
ATOM 2522 C C . GLN A 1 324 ? 0.346 -4.885 2.757 1.00 90.12 324 GLN A C 1
ATOM 2524 O O . GLN A 1 324 ? 1.399 -4.770 3.380 1.00 90.12 324 GLN A O 1
ATOM 2529 N N . VAL A 1 325 ? 0.161 -4.328 1.558 1.00 86.25 325 VAL A N 1
ATOM 2530 C CA . VAL A 1 325 ? 1.189 -3.598 0.822 1.00 86.25 325 VAL A CA 1
ATOM 2531 C C . VAL A 1 325 ? 0.700 -2.185 0.547 1.00 86.25 325 VAL A C 1
ATOM 2533 O O . VAL A 1 325 ? -0.324 -1.993 -0.101 1.00 86.25 325 VAL A O 1
ATOM 2536 N N . LEU A 1 326 ? 1.470 -1.198 0.983 1.00 81.56 326 LEU A N 1
ATOM 2537 C CA . LEU A 1 326 ? 1.355 0.186 0.544 1.00 81.56 326 LEU A CA 1
ATOM 2538 C C . LEU A 1 326 ? 2.511 0.461 -0.422 1.00 81.56 326 LEU A C 1
ATOM 2540 O O . LEU A 1 326 ? 3.673 0.281 -0.064 1.00 81.56 326 LEU A O 1
ATOM 2544 N N . ARG A 1 327 ? 2.219 0.848 -1.666 1.00 69.00 327 ARG A N 1
ATOM 2545 C CA . ARG A 1 327 ? 3.269 1.193 -2.640 1.00 69.00 327 ARG A CA 1
ATOM 2546 C C . ARG A 1 327 ? 3.806 2.597 -2.344 1.00 69.00 327 ARG A C 1
ATOM 2548 O O . ARG A 1 327 ? 3.072 3.447 -1.868 1.00 69.00 327 ARG A O 1
ATOM 2555 N N . SER A 1 328 ? 5.077 2.823 -2.654 1.00 58.16 328 SER A N 1
ATOM 2556 C CA . SER A 1 328 ? 5.722 4.138 -2.689 1.00 58.16 328 SER A CA 1
ATOM 2557 C C . SER A 1 328 ? 6.164 4.429 -4.126 1.00 58.16 328 SER A C 1
ATOM 2559 O O . SER A 1 328 ? 6.452 3.509 -4.900 1.00 58.16 328 SER A O 1
ATOM 2561 N N . SER A 1 329 ? 6.242 5.705 -4.518 1.00 53.88 329 SER A N 1
ATOM 2562 C CA . SER A 1 329 ? 6.600 6.099 -5.888 1.00 53.88 329 SER A CA 1
ATOM 2563 C C . SER A 1 329 ? 7.912 5.450 -6.356 1.00 53.88 329 SER A C 1
ATOM 2565 O O . SER A 1 329 ? 8.944 5.572 -5.702 1.00 53.88 329 SER A O 1
ATOM 2567 N N . GLY A 1 330 ? 7.882 4.777 -7.510 1.00 56.34 330 GLY A N 1
ATOM 2568 C CA . GLY A 1 330 ? 9.076 4.255 -8.181 1.00 56.34 330 GLY A CA 1
ATOM 2569 C C . GLY A 1 330 ? 9.353 2.775 -7.919 1.00 56.34 330 GLY A C 1
ATOM 2570 O O . GLY A 1 330 ? 9.320 2.012 -8.881 1.00 56.34 330 GLY A O 1
ATOM 2571 N N . PHE A 1 331 ? 9.614 2.375 -6.666 1.00 54.31 331 PHE A N 1
ATOM 2572 C CA . PHE A 1 331 ? 10.012 0.997 -6.293 1.00 54.31 331 PHE A CA 1
ATOM 2573 C C . PHE A 1 331 ? 9.783 0.609 -4.813 1.00 54.31 331 PHE A C 1
ATOM 2575 O O . PHE A 1 331 ? 9.786 -0.582 -4.498 1.00 54.31 331 PHE A O 1
ATOM 2582 N N . GLY A 1 332 ? 9.599 1.571 -3.901 1.00 57.75 332 GLY A N 1
ATOM 2583 C CA . GLY A 1 332 ? 9.405 1.276 -2.479 1.00 57.75 332 GLY A CA 1
ATOM 2584 C C . GLY A 1 332 ? 8.050 0.623 -2.198 1.00 57.75 332 GLY A C 1
ATOM 2585 O O . GLY A 1 332 ? 7.063 0.899 -2.878 1.00 57.75 332 GLY A O 1
ATOM 2586 N N . HIS A 1 333 ? 8.002 -0.251 -1.201 1.00 69.12 333 HIS A N 1
ATOM 2587 C CA . HIS A 1 333 ? 6.763 -0.794 -0.660 1.00 69.12 333 HIS A CA 1
ATOM 2588 C C . HIS A 1 333 ? 6.876 -0.857 0.862 1.00 69.12 333 HIS A C 1
ATOM 2590 O O . HIS A 1 333 ? 7.894 -1.289 1.400 1.00 69.12 333 HIS A O 1
ATOM 2596 N N . THR A 1 334 ? 5.832 -0.414 1.547 1.00 78.31 334 THR A N 1
ATOM 2597 C CA . THR A 1 334 ? 5.676 -0.559 2.991 1.00 78.31 334 THR A CA 1
ATOM 2598 C C . THR A 1 334 ? 4.761 -1.746 3.236 1.00 78.31 334 THR A C 1
ATOM 2600 O O . THR A 1 334 ? 3.657 -1.813 2.695 1.00 78.31 334 THR A O 1
ATOM 2603 N N . LEU A 1 335 ? 5.236 -2.700 4.029 1.00 82.62 335 LEU A N 1
ATOM 2604 C CA . LEU A 1 335 ? 4.499 -3.913 4.361 1.00 82.62 335 LEU A CA 1
ATOM 2605 C C . LEU A 1 335 ? 3.936 -3.797 5.771 1.00 82.62 335 LEU A C 1
ATOM 2607 O O . LEU A 1 335 ? 4.616 -3.313 6.675 1.00 82.62 335 LEU A O 1
ATOM 2611 N N . ASN A 1 336 ? 2.711 -4.271 5.966 1.00 83.38 336 ASN A N 1
ATOM 2612 C CA . ASN A 1 336 ? 2.115 -4.410 7.288 1.00 83.38 336 ASN A CA 1
ATOM 2613 C C . ASN A 1 336 ? 1.634 -5.846 7.488 1.00 83.38 336 ASN A C 1
ATOM 2615 O O . ASN A 1 336 ? 1.031 -6.431 6.590 1.00 83.38 336 ASN A O 1
ATOM 2619 N N . LYS A 1 337 ? 1.896 -6.409 8.672 1.00 84.00 337 LYS A N 1
ATOM 2620 C CA . LYS A 1 337 ? 1.439 -7.755 9.032 1.00 84.00 337 LYS A CA 1
ATOM 2621 C C . LYS A 1 337 ? -0.084 -7.863 8.975 1.00 84.00 337 LYS A C 1
ATOM 2623 O O . LYS A 1 337 ? -0.592 -8.890 8.543 1.00 84.00 337 LYS A O 1
ATOM 2628 N N . MET A 1 338 ? -0.804 -6.811 9.360 1.00 85.38 338 MET A N 1
ATOM 2629 C CA . MET A 1 338 ? -2.263 -6.752 9.282 1.00 85.38 338 MET A CA 1
ATOM 2630 C C . MET A 1 338 ? -2.709 -6.102 7.956 1.00 85.38 338 MET A C 1
ATOM 2632 O O . MET A 1 338 ? -2.079 -5.133 7.523 1.00 85.38 338 MET A O 1
ATOM 2636 N N . PRO A 1 339 ? -3.797 -6.576 7.314 1.00 86.31 339 PRO A N 1
ATOM 2637 C CA . PRO A 1 339 ? -4.312 -6.041 6.048 1.00 86.31 339 PRO A CA 1
ATOM 2638 C C . PRO A 1 339 ? -5.021 -4.687 6.233 1.00 86.31 339 PRO A C 1
ATOM 2640 O O . PRO A 1 339 ? -6.228 -4.567 6.049 1.00 86.31 339 PRO A O 1
ATOM 2643 N N . ILE A 1 340 ? -4.275 -3.654 6.627 1.00 86.69 340 ILE A N 1
ATOM 2644 C CA . ILE A 1 340 ? -4.827 -2.337 6.981 1.00 86.69 340 ILE A CA 1
ATOM 2645 C C . ILE A 1 340 ? -4.949 -1.371 5.797 1.00 86.69 340 ILE A C 1
ATOM 2647 O O . ILE A 1 340 ? -5.625 -0.354 5.922 1.00 86.69 340 ILE A O 1
ATOM 2651 N N . TYR A 1 341 ? -4.297 -1.646 4.665 1.00 89.25 341 TYR A N 1
ATOM 2652 C CA . TYR A 1 341 ? -4.282 -0.731 3.522 1.00 89.25 341 TYR A CA 1
ATOM 2653 C C . TYR A 1 341 ? -5.455 -0.977 2.562 1.00 89.25 341 TYR A C 1
ATOM 2655 O O . TYR A 1 341 ? -6.209 -1.947 2.686 1.00 89.25 341 TYR A O 1
ATOM 2663 N N . ASN A 1 342 ? -5.608 -0.071 1.592 1.00 88.38 342 ASN A N 1
ATOM 2664 C CA . ASN A 1 342 ? -6.523 -0.229 0.464 1.00 88.38 342 ASN A CA 1
ATOM 2665 C C . ASN A 1 342 ? -6.113 -1.407 -0.426 1.00 88.38 342 ASN A C 1
ATOM 2667 O O . ASN A 1 342 ? -4.938 -1.778 -0.485 1.00 88.38 342 ASN A O 1
ATOM 2671 N N . TRP A 1 343 ? -7.075 -1.976 -1.152 1.00 87.94 343 TRP A N 1
ATOM 2672 C CA . TRP A 1 343 ? -6.783 -3.011 -2.137 1.00 87.94 343 TRP A CA 1
ATOM 2673 C C . TRP A 1 343 ? -5.846 -2.495 -3.231 1.00 87.94 343 TRP A C 1
ATOM 2675 O O . TRP A 1 343 ? -6.124 -1.475 -3.868 1.00 87.94 343 TRP A O 1
ATOM 2685 N N . VAL A 1 344 ? -4.762 -3.229 -3.487 1.00 86.38 344 VAL A N 1
ATOM 2686 C CA . VAL A 1 344 ? -3.781 -2.890 -4.522 1.00 86.38 344 VAL A CA 1
ATOM 2687 C C . VAL A 1 344 ? -3.306 -4.132 -5.282 1.00 86.38 344 VAL A C 1
ATOM 2689 O O . VAL A 1 344 ? -3.178 -5.221 -4.720 1.00 86.38 344 VAL A O 1
ATOM 2692 N N . CYS A 1 345 ? -3.014 -3.954 -6.576 1.00 85.69 345 CYS A N 1
ATOM 2693 C CA . CYS A 1 345 ? -2.334 -4.950 -7.405 1.00 85.69 345 CYS A CA 1
ATOM 2694 C C . CYS A 1 345 ? -0.822 -4.720 -7.354 1.00 85.69 345 CYS A C 1
ATOM 2696 O O . CYS A 1 345 ? -0.334 -3.623 -7.660 1.00 85.69 345 CYS A O 1
ATOM 2698 N N . VAL A 1 346 ? -0.070 -5.748 -6.977 1.00 84.94 346 VAL A N 1
ATOM 2699 C CA . VAL A 1 346 ? 1.388 -5.688 -6.827 1.00 84.94 346 VAL A CA 1
ATOM 2700 C C . VAL A 1 346 ? 2.053 -6.924 -7.406 1.00 84.94 346 VAL A C 1
ATOM 2702 O O . VAL A 1 346 ? 1.402 -7.925 -7.667 1.00 84.94 346 VAL A O 1
ATOM 2705 N N . MET A 1 347 ? 3.359 -6.838 -7.630 1.00 84.00 347 MET A N 1
ATOM 2706 C CA . MET A 1 347 ? 4.182 -7.948 -8.105 1.00 84.00 347 MET A CA 1
ATOM 2707 C C . MET A 1 347 ? 4.214 -9.097 -7.090 1.00 84.00 347 MET A C 1
ATOM 2709 O O . MET A 1 347 ? 4.320 -8.861 -5.884 1.00 84.00 347 MET A O 1
ATOM 2713 N N . LYS A 1 348 ? 4.131 -10.341 -7.574 1.00 83.62 348 LYS A N 1
ATOM 2714 C CA . LYS A 1 348 ? 4.114 -11.546 -6.730 1.00 83.62 348 LYS A CA 1
ATOM 2715 C C . LYS A 1 348 ? 5.415 -11.725 -5.944 1.00 83.62 348 LYS A C 1
ATOM 2717 O O . LYS A 1 348 ? 5.393 -12.273 -4.848 1.00 83.62 348 LYS A O 1
ATOM 2722 N N . GLU A 1 349 ? 6.526 -11.211 -6.462 1.00 79.06 349 GLU A N 1
ATOM 2723 C CA . GLU A 1 349 ? 7.854 -11.244 -5.842 1.00 79.06 349 GLU A CA 1
ATOM 2724 C C . GLU A 1 349 ? 7.876 -10.618 -4.436 1.00 79.06 349 GLU A C 1
ATOM 2726 O O . GLU A 1 349 ? 8.727 -10.974 -3.626 1.00 79.06 349 GLU A O 1
ATOM 2731 N N . ILE A 1 350 ? 6.904 -9.757 -4.098 1.00 75.56 350 ILE A N 1
ATOM 2732 C CA . ILE A 1 350 ? 6.756 -9.190 -2.747 1.00 75.56 350 ILE A CA 1
ATOM 2733 C C . ILE A 1 350 ? 6.462 -10.279 -1.702 1.00 75.56 350 ILE A C 1
ATOM 2735 O O . ILE A 1 350 ? 6.836 -10.114 -0.547 1.00 75.56 350 ILE A O 1
ATOM 2739 N N . GLN A 1 351 ? 5.878 -11.424 -2.081 1.00 70.25 351 GLN A N 1
ATOM 2740 C CA . GLN A 1 351 ? 5.666 -12.557 -1.164 1.00 70.25 351 GLN A CA 1
ATOM 2741 C C . GLN A 1 351 ? 6.973 -13.142 -0.613 1.00 70.25 351 GLN A C 1
ATOM 2743 O O . GLN A 1 351 ? 6.942 -13.780 0.432 1.00 70.25 351 GLN A O 1
ATOM 2748 N N . ALA A 1 352 ? 8.105 -12.927 -1.290 1.00 64.06 352 ALA A N 1
ATOM 2749 C CA . ALA A 1 352 ? 9.412 -13.414 -0.853 1.00 64.06 352 ALA A CA 1
ATOM 2750 C C . ALA A 1 352 ? 10.137 -12.453 0.112 1.00 64.06 352 ALA A C 1
ATOM 2752 O O . ALA A 1 352 ? 11.223 -12.779 0.582 1.00 64.06 352 ALA A O 1
ATOM 2753 N N . ALA A 1 353 ? 9.576 -11.265 0.375 1.00 63.19 353 ALA A N 1
ATOM 2754 C CA . ALA A 1 353 ? 10.233 -10.208 1.145 1.00 63.19 353 ALA A CA 1
ATOM 2755 C C . ALA A 1 353 ? 9.916 -10.196 2.662 1.00 63.19 353 ALA A C 1
ATOM 2757 O O . ALA A 1 353 ? 10.843 -9.955 3.436 1.00 63.19 353 ALA A O 1
ATOM 2758 N N . PRO A 1 354 ? 8.669 -10.409 3.140 1.00 72.69 354 PRO A N 1
ATOM 2759 C CA . PRO A 1 354 ? 8.366 -10.372 4.572 1.00 72.69 354 PRO A CA 1
ATOM 2760 C C . PRO A 1 354 ? 8.499 -11.729 5.275 1.00 72.69 354 PRO A C 1
ATOM 2762 O O . PRO A 1 354 ? 8.331 -12.791 4.687 1.00 72.69 354 PRO A O 1
ATOM 2765 N N . SER A 1 355 ? 8.692 -11.669 6.594 1.00 72.88 355 SER A N 1
ATOM 2766 C CA . SER A 1 355 ? 8.691 -12.803 7.535 1.00 72.88 355 SER A CA 1
ATOM 2767 C C . SER A 1 355 ? 7.290 -13.352 7.865 1.00 72.88 355 SER A C 1
ATOM 2769 O O . SER A 1 355 ? 7.148 -14.255 8.689 1.00 72.88 355 SER A O 1
ATOM 2771 N N . PHE A 1 356 ? 6.240 -12.786 7.264 1.00 81.06 356 PHE A N 1
ATOM 2772 C CA . PHE A 1 356 ? 4.841 -13.127 7.508 1.00 81.06 356 PHE A CA 1
ATOM 2773 C C . PHE A 1 356 ? 4.098 -13.378 6.192 1.00 81.06 356 PHE A C 1
ATOM 2775 O O . PHE A 1 356 ? 4.453 -12.837 5.147 1.00 81.06 356 PHE A O 1
ATOM 2782 N N . LEU A 1 357 ? 3.038 -14.187 6.254 1.00 82.31 357 LEU A N 1
ATOM 2783 C CA . LEU A 1 357 ? 2.222 -14.520 5.089 1.00 82.31 357 LEU A CA 1
ATOM 2784 C C . LEU A 1 357 ? 1.492 -13.276 4.554 1.00 82.31 357 LEU A C 1
ATOM 2786 O O . LEU A 1 357 ? 0.785 -12.594 5.300 1.00 82.31 357 LEU A O 1
ATOM 2790 N N . ILE A 1 358 ? 1.622 -13.023 3.249 1.00 86.12 358 ILE A N 1
ATOM 2791 C CA . ILE A 1 358 ? 0.804 -12.030 2.548 1.00 86.12 358 ILE A CA 1
ATOM 2792 C C . ILE A 1 358 ? -0.499 -12.689 2.078 1.00 86.12 358 ILE A C 1
ATOM 2794 O O . ILE A 1 358 ? -0.514 -13.447 1.102 1.00 86.12 358 ILE A O 1
ATOM 2798 N N . GLU A 1 359 ? -1.606 -12.356 2.733 1.00 88.12 359 GLU A N 1
ATOM 2799 C CA . GLU A 1 359 ? -2.966 -12.616 2.274 1.00 88.12 359 GLU A CA 1
ATOM 2800 C C . GLU A 1 359 ? -3.167 -11.980 0.900 1.00 88.12 359 GLU A C 1
ATOM 2802 O O . GLU A 1 359 ? -3.140 -10.755 0.723 1.00 88.12 359 GLU A O 1
ATOM 2807 N N . SER A 1 360 ? -3.307 -12.833 -0.112 1.00 88.69 360 SER A N 1
ATOM 2808 C CA . SER A 1 360 ? -3.303 -12.395 -1.498 1.00 88.69 360 SER A CA 1
ATOM 2809 C C . SER A 1 360 ? -4.114 -13.294 -2.426 1.00 88.69 360 SER A C 1
ATOM 2811 O O . SER A 1 360 ? -4.303 -14.490 -2.186 1.00 88.69 360 SER A O 1
ATOM 2813 N N . MET A 1 361 ? -4.612 -12.692 -3.507 1.00 89.38 361 MET A N 1
ATOM 2814 C CA . MET A 1 361 ? -5.323 -13.377 -4.586 1.00 89.38 361 MET A CA 1
ATOM 2815 C C . MET A 1 361 ? -4.506 -13.264 -5.875 1.00 89.38 361 MET A C 1
ATOM 2817 O O . MET A 1 361 ? -4.217 -12.138 -6.289 1.00 89.38 361 MET A O 1
ATOM 2821 N N . PRO A 1 362 ? -4.158 -14.379 -6.542 1.00 82.06 362 PRO A N 1
ATOM 2822 C CA . PRO A 1 362 ? -4.266 -15.776 -6.087 1.00 82.06 362 PRO A CA 1
ATOM 2823 C C . PRO A 1 362 ? -3.287 -16.112 -4.929 1.00 82.06 362 PRO A C 1
ATOM 2825 O O . PRO A 1 362 ? -2.257 -15.446 -4.814 1.00 82.06 362 PRO A O 1
ATOM 2828 N N . PRO A 1 363 ? -3.554 -17.151 -4.098 1.00 81.69 363 PRO A N 1
ATOM 2829 C CA . PRO A 1 363 ? -4.500 -18.252 -4.333 1.00 81.69 363 PRO A CA 1
ATOM 2830 C C . PRO A 1 363 ? -5.908 -18.062 -3.753 1.00 81.69 363 PRO A C 1
ATOM 2832 O O . PRO A 1 363 ? -6.797 -18.844 -4.090 1.00 81.69 363 PRO A O 1
ATOM 2835 N N . LEU A 1 364 ? -6.138 -17.062 -2.896 1.00 88.06 364 LEU A N 1
ATOM 2836 C CA . LEU A 1 364 ? -7.469 -16.826 -2.329 1.00 88.06 364 LEU A CA 1
ATOM 2837 C C . LEU A 1 364 ? -8.469 -16.396 -3.420 1.00 88.06 364 LEU A C 1
ATOM 2839 O O . LEU A 1 364 ? -8.087 -15.927 -4.497 1.00 88.06 364 LEU A O 1
ATOM 2843 N N . LYS A 1 365 ? -9.769 -16.567 -3.149 1.00 89.12 365 LYS A N 1
ATOM 2844 C CA . LYS A 1 365 ? -10.835 -16.088 -4.042 1.00 89.12 365 LYS A CA 1
ATOM 2845 C C . LYS A 1 365 ? -10.938 -14.568 -3.958 1.00 89.12 365 LYS A C 1
ATOM 2847 O O . LYS A 1 365 ? -10.837 -14.012 -2.869 1.00 89.12 365 LYS A O 1
ATOM 2852 N N . CYS A 1 366 ? -11.186 -13.919 -5.095 1.00 89.00 366 CYS A N 1
ATOM 2853 C CA . CYS A 1 366 ? -11.426 -12.481 -5.112 1.00 89.00 366 CYS A CA 1
ATOM 2854 C C . CYS A 1 366 ? -12.638 -12.104 -4.242 1.00 89.00 366 CYS A C 1
ATOM 2856 O O . CYS A 1 366 ? -13.658 -12.800 -4.322 1.00 89.00 366 CYS A O 1
ATOM 2858 N N . PRO A 1 367 ? -12.557 -11.010 -3.461 1.00 89.12 367 PRO A N 1
ATOM 2859 C CA . PRO A 1 367 ? -13.700 -10.467 -2.742 1.00 89.12 367 PRO A CA 1
ATOM 2860 C C . PRO A 1 367 ? -14.814 -10.066 -3.712 1.00 89.12 367 PRO A C 1
ATOM 2862 O O . PRO A 1 367 ? -14.570 -9.727 -4.876 1.00 89.12 367 PRO A O 1
ATOM 2865 N N . THR A 1 368 ? -16.051 -10.114 -3.226 1.00 86.69 368 THR A N 1
ATOM 2866 C CA . THR A 1 368 ? -17.219 -9.637 -3.966 1.00 86.69 368 THR A CA 1
ATOM 2867 C C . THR A 1 368 ? -17.152 -8.122 -4.128 1.00 86.69 368 THR A C 1
ATOM 2869 O O . THR A 1 368 ? -16.876 -7.399 -3.175 1.00 86.69 368 THR A O 1
ATOM 2872 N N . GLY A 1 369 ? -17.394 -7.635 -5.348 1.00 85.19 369 GLY A N 1
ATOM 2873 C CA . GLY A 1 369 ? -17.475 -6.196 -5.604 1.00 85.19 369 GLY A CA 1
ATOM 2874 C C . GLY A 1 369 ? -18.690 -5.583 -4.912 1.00 85.19 369 GLY A C 1
ATOM 2875 O O . GLY A 1 369 ? -19.719 -6.253 -4.770 1.00 85.19 369 GLY A O 1
ATOM 2876 N N . CYS A 1 370 ? -18.592 -4.311 -4.531 1.00 85.25 370 CYS A N 1
ATOM 2877 C CA . CYS A 1 370 ? -19.606 -3.631 -3.721 1.00 85.25 370 CYS A CA 1
ATOM 2878 C C . CYS A 1 370 ? -21.007 -3.700 -4.345 1.00 85.25 370 CYS A C 1
ATOM 2880 O O . CYS A 1 370 ? -21.985 -3.942 -3.650 1.00 85.25 370 CYS A O 1
ATOM 2882 N N . SER A 1 371 ? -21.101 -3.604 -5.672 1.00 82.06 371 SER A N 1
ATOM 2883 C CA . SER A 1 371 ? -22.365 -3.651 -6.421 1.00 82.06 371 SER A CA 1
ATOM 2884 C C . SER A 1 371 ? -23.160 -4.957 -6.310 1.00 82.06 371 SER A C 1
ATOM 2886 O O . SER A 1 371 ? -24.305 -5.006 -6.752 1.00 82.06 371 SER A O 1
ATOM 2888 N N . HIS A 1 372 ? -22.574 -6.022 -5.758 1.00 82.56 372 HIS A N 1
ATOM 2889 C CA . HIS A 1 372 ? -23.254 -7.306 -5.569 1.00 82.56 372 HIS A CA 1
ATOM 2890 C C . HIS A 1 372 ? -23.993 -7.402 -4.224 1.00 82.56 372 HIS A C 1
ATOM 2892 O O . HIS A 1 372 ? -24.718 -8.372 -4.006 1.00 82.56 372 HIS A O 1
ATOM 2898 N N . HIS A 1 373 ? -23.807 -6.427 -3.329 1.00 86.94 373 HIS A N 1
ATOM 2899 C CA . HIS A 1 373 ? -24.485 -6.356 -2.038 1.00 86.94 373 HIS A CA 1
ATOM 2900 C C . HIS A 1 373 ? -25.787 -5.553 -2.164 1.00 86.94 373 HIS A C 1
ATOM 2902 O O . HIS A 1 373 ? -25.791 -4.435 -2.680 1.00 86.94 373 HIS A O 1
ATOM 2908 N N . ASN A 1 374 ? -26.892 -6.120 -1.674 1.00 85.44 374 ASN A N 1
ATOM 2909 C CA . ASN A 1 374 ? -28.241 -5.555 -1.825 1.00 85.44 374 ASN A CA 1
ATOM 2910 C C . ASN A 1 374 ? -28.848 -5.065 -0.501 1.00 85.44 374 ASN A C 1
ATOM 2912 O O . ASN A 1 374 ? -30.011 -4.676 -0.472 1.00 85.44 374 ASN A O 1
ATOM 2916 N N . ASP A 1 375 ? -28.093 -5.111 0.592 1.00 88.12 375 ASP A N 1
ATOM 2917 C CA . ASP A 1 375 ? -28.517 -4.666 1.915 1.00 88.12 375 ASP A CA 1
ATOM 2918 C C . ASP A 1 375 ? -27.401 -3.856 2.587 1.00 88.12 375 ASP A C 1
ATOM 2920 O O . ASP A 1 375 ? -26.213 -4.090 2.347 1.00 88.12 375 ASP A O 1
ATOM 2924 N N . CYS A 1 376 ? -27.786 -2.886 3.422 1.00 86.69 376 CYS A N 1
ATOM 2925 C CA . CYS A 1 376 ? -26.843 -1.965 4.059 1.00 86.69 376 CYS A CA 1
ATOM 2926 C C . CYS A 1 376 ? -25.825 -2.696 4.944 1.00 86.69 376 CYS A C 1
ATOM 2928 O O . CYS A 1 376 ? -24.631 -2.406 4.878 1.00 86.69 376 CYS A O 1
ATOM 2930 N N . THR A 1 377 ? -26.276 -3.669 5.739 1.00 89.00 377 THR A N 1
ATOM 2931 C CA . THR A 1 377 ? -25.422 -4.388 6.690 1.00 89.00 377 THR A CA 1
ATOM 2932 C C . THR A 1 377 ? -24.324 -5.166 5.968 1.00 89.00 377 THR A C 1
ATOM 2934 O O . THR A 1 377 ? -23.145 -4.969 6.262 1.00 89.00 377 THR A O 1
ATOM 2937 N N . SER A 1 378 ? -24.672 -5.985 4.971 1.00 90.81 378 SER A N 1
ATOM 2938 C CA . SER A 1 378 ? -23.683 -6.742 4.196 1.00 90.81 378 SER A CA 1
ATOM 2939 C C . SER A 1 378 ? -22.787 -5.836 3.352 1.00 90.81 378 SER A C 1
ATOM 2941 O O . SER A 1 378 ? -21.615 -6.157 3.156 1.00 90.81 378 SER A O 1
ATOM 2943 N N . CYS A 1 379 ? -23.302 -4.689 2.894 1.00 91.12 379 CYS A N 1
ATOM 2944 C CA . CYS A 1 379 ? -22.519 -3.678 2.191 1.00 91.12 379 CYS A CA 1
ATOM 2945 C C . CYS A 1 379 ? -21.420 -3.089 3.085 1.00 91.12 379 CYS A C 1
ATOM 2947 O O . CYS A 1 379 ? -20.251 -3.122 2.709 1.00 91.12 379 CYS A O 1
ATOM 2949 N N . LEU A 1 380 ? -21.768 -2.588 4.275 1.00 90.56 380 LEU A N 1
ATOM 2950 C CA . LEU A 1 380 ? -20.817 -1.923 5.176 1.00 90.56 380 LEU A CA 1
ATOM 2951 C C . LEU A 1 380 ? -19.828 -2.893 5.841 1.00 90.56 380 LEU A C 1
ATOM 2953 O O . LEU A 1 380 ? -18.701 -2.510 6.142 1.00 90.56 380 LEU A O 1
ATOM 2957 N N . GLN A 1 381 ? -20.206 -4.161 6.025 1.00 89.56 381 GLN A N 1
ATOM 2958 C CA . GLN A 1 381 ? -19.277 -5.207 6.473 1.00 89.56 381 GLN A CA 1
ATOM 2959 C C . GLN A 1 381 ? -18.279 -5.628 5.375 1.00 89.56 381 GLN A C 1
ATOM 2961 O O . GLN A 1 381 ? -17.196 -6.148 5.673 1.00 89.56 381 GLN A O 1
ATOM 2966 N N . SER A 1 382 ? -18.627 -5.424 4.100 1.00 88.81 382 SER A N 1
ATOM 2967 C CA . SER A 1 382 ? -17.797 -5.823 2.966 1.00 88.81 382 SER A CA 1
ATOM 2968 C C . SER A 1 382 ? -16.546 -4.957 2.843 1.00 88.81 382 SER A C 1
ATOM 2970 O O . SER A 1 382 ? -16.586 -3.729 2.906 1.00 88.81 382 SER A O 1
ATOM 2972 N N . GLN A 1 383 ? -15.414 -5.611 2.582 1.00 86.44 383 GLN A N 1
ATOM 2973 C CA . GLN A 1 383 ? -14.143 -4.931 2.321 1.00 86.44 383 GLN A CA 1
ATOM 2974 C C . GLN A 1 383 ? -14.021 -4.450 0.861 1.00 86.44 383 GLN A C 1
ATOM 2976 O O . GLN A 1 383 ? -12.986 -3.898 0.485 1.00 86.44 383 GLN A O 1
ATOM 2981 N N . GLY A 1 384 ? -15.042 -4.684 0.024 1.00 84.12 384 GLY A N 1
ATOM 2982 C CA . GLY A 1 384 ? -15.020 -4.404 -1.414 1.00 84.12 384 GLY A CA 1
ATOM 2983 C C . GLY A 1 384 ? -14.009 -5.259 -2.186 1.00 84.12 384 GLY A C 1
ATOM 2984 O O . GLY A 1 384 ? -13.215 -5.999 -1.602 1.00 84.12 384 GLY A O 1
ATOM 2985 N N . GLY A 1 385 ? -14.031 -5.170 -3.516 1.00 80.62 385 GLY A N 1
ATOM 2986 C CA . GLY A 1 385 ? -13.071 -5.861 -4.395 1.00 80.62 385 GLY A CA 1
ATOM 2987 C C . GLY A 1 385 ? -12.408 -4.973 -5.441 1.00 80.62 385 GLY A C 1
ATOM 2988 O O . GLY A 1 385 ? -11.606 -5.439 -6.259 1.00 80.62 385 GLY A O 1
ATOM 2989 N N . GLU A 1 386 ? -12.751 -3.695 -5.403 1.00 81.62 386 GLU A N 1
ATOM 2990 C CA . GLU A 1 386 ? -12.238 -2.624 -6.230 1.00 81.62 386 GLU A CA 1
ATOM 2991 C C . GLU A 1 386 ? -10.978 -2.023 -5.600 1.00 81.62 386 GLU A C 1
ATOM 2993 O O . GLU A 1 386 ? -10.848 -1.914 -4.381 1.00 81.62 386 GLU A O 1
ATOM 2998 N N . GLY A 1 387 ? -10.025 -1.645 -6.444 1.00 78.75 387 GLY A N 1
ATOM 2999 C CA . GLY A 1 387 ? -8.762 -1.074 -6.000 1.00 78.75 387 GLY A CA 1
ATOM 3000 C C . GLY A 1 387 ? -8.936 0.304 -5.376 1.00 78.75 387 GLY A C 1
ATOM 3001 O O . GLY A 1 387 ? -9.831 1.063 -5.754 1.00 78.75 387 GLY A O 1
ATOM 3002 N N . GLY A 1 388 ? -8.012 0.674 -4.487 1.00 78.62 388 GLY A N 1
ATOM 3003 C CA . GLY A 1 388 ? -7.925 2.033 -3.934 1.00 78.62 388 GLY A CA 1
ATOM 3004 C C . GLY A 1 388 ? -8.903 2.305 -2.796 1.00 78.62 388 GLY A C 1
ATOM 3005 O O . GLY A 1 388 ? -8.895 3.400 -2.245 1.00 78.62 388 GLY A O 1
ATOM 3006 N N . TRP A 1 389 ? -9.682 1.294 -2.412 1.00 84.50 389 TRP A N 1
ATOM 3007 C CA . TRP A 1 389 ? -10.571 1.299 -1.258 1.00 84.50 389 TRP A CA 1
ATOM 3008 C C . TRP A 1 389 ? -10.483 -0.047 -0.539 1.00 84.50 389 TRP A C 1
ATOM 3010 O O . TRP A 1 389 ? -9.977 -1.022 -1.090 1.00 84.50 389 TRP A O 1
ATOM 3020 N N . HIS A 1 390 ? -10.966 -0.099 0.697 1.00 88.00 390 HIS A N 1
ATOM 3021 C CA . HIS A 1 390 ? -11.129 -1.337 1.466 1.00 88.00 390 HIS A CA 1
ATOM 3022 C C . HIS A 1 390 ? -12.509 -1.421 2.139 1.00 88.00 390 HIS A C 1
ATOM 3024 O O . HIS A 1 390 ? -12.680 -2.082 3.161 1.00 88.00 390 HIS A O 1
ATOM 3030 N N . GLN A 1 391 ? -13.471 -0.660 1.628 1.00 88.69 391 GLN A N 1
ATOM 3031 C CA . GLN A 1 391 ? -14.816 -0.552 2.172 1.00 88.69 391 GLN A CA 1
ATOM 3032 C C . GLN A 1 391 ? -15.786 -0.184 1.055 1.00 88.69 391 GLN A C 1
ATOM 3034 O O . GLN A 1 391 ? -15.401 0.477 0.083 1.00 88.69 391 GLN A O 1
ATOM 3039 N N . CYS A 1 392 ? -17.038 -0.582 1.224 1.00 90.06 392 CYS A N 1
ATOM 3040 C CA . CYS A 1 392 ? -18.141 -0.147 0.382 1.00 90.06 392 CYS A CA 1
ATOM 3041 C C . CYS A 1 392 ? -18.944 0.968 1.062 1.00 90.06 392 CYS A C 1
ATOM 3043 O O . CYS A 1 392 ? -18.799 1.222 2.259 1.00 90.06 392 CYS A O 1
ATOM 3045 N N . VAL A 1 393 ? -19.791 1.643 0.288 1.00 90.19 393 VAL A N 1
ATOM 3046 C CA . VAL A 1 393 ? -20.725 2.658 0.787 1.00 90.19 393 VAL A CA 1
ATOM 3047 C C . VAL A 1 393 ? -22.143 2.326 0.348 1.00 90.19 393 VAL A C 1
ATOM 3049 O O . VAL A 1 393 ? -22.360 1.769 -0.733 1.00 90.19 393 VAL A O 1
ATOM 3052 N N . TRP A 1 394 ? -23.111 2.669 1.193 1.00 88.00 394 TRP A N 1
ATOM 3053 C CA . TRP A 1 394 ? -24.522 2.383 0.955 1.00 88.00 394 TRP A CA 1
ATOM 3054 C C . TRP A 1 394 ? -25.294 3.673 0.697 1.00 88.00 394 TRP A C 1
ATOM 3056 O O . TRP A 1 394 ? -25.245 4.592 1.512 1.00 88.00 394 TRP A O 1
ATOM 3066 N N . SER A 1 395 ? -26.027 3.737 -0.414 1.00 83.38 395 SER A N 1
ATOM 3067 C CA . SER A 1 395 ? -26.991 4.814 -0.660 1.00 83.38 395 SER A CA 1
ATOM 3068 C C . SER A 1 395 ? -28.361 4.396 -0.142 1.00 83.38 395 SER A C 1
ATOM 3070 O O . SER A 1 395 ? -28.952 3.435 -0.643 1.00 83.38 395 SER A O 1
ATOM 3072 N N . GLU A 1 396 ? -28.890 5.142 0.827 1.00 73.44 396 GLU A N 1
ATOM 3073 C CA . GLU A 1 396 ? -30.234 4.895 1.355 1.00 73.44 396 GLU A CA 1
ATOM 3074 C C . GLU A 1 396 ? -31.307 5.187 0.300 1.00 73.44 396 GLU A C 1
ATOM 3076 O O . GLU A 1 396 ? -32.262 4.432 0.142 1.00 73.44 396 GLU A O 1
ATOM 3081 N N . THR A 1 397 ? -31.135 6.253 -0.480 1.00 71.88 397 THR A N 1
ATOM 3082 C CA . THR A 1 397 ? -32.129 6.657 -1.480 1.00 71.88 397 THR A CA 1
ATOM 3083 C C . THR A 1 397 ? -32.190 5.697 -2.664 1.00 71.88 397 THR A C 1
ATOM 3085 O O . THR A 1 397 ? -33.280 5.401 -3.149 1.00 71.88 397 THR A O 1
ATOM 3088 N N . LEU A 1 398 ? -31.045 5.185 -3.126 1.00 74.06 398 LEU A N 1
ATOM 3089 C CA . LEU A 1 398 ? -30.998 4.253 -4.257 1.00 74.06 398 LEU A CA 1
ATOM 3090 C C . LEU A 1 398 ? -31.167 2.791 -3.836 1.00 74.06 398 LEU A C 1
ATOM 3092 O O . LEU A 1 398 ? -31.432 1.958 -4.697 1.00 74.06 398 LEU A O 1
ATOM 3096 N N . GLN A 1 399 ? -31.043 2.481 -2.539 1.00 77.19 399 GLN A N 1
ATOM 3097 C CA . GLN A 1 399 ? -31.049 1.112 -2.007 1.00 77.19 399 GLN A CA 1
ATOM 3098 C C . GLN A 1 399 ? -30.006 0.221 -2.703 1.00 77.19 399 GLN A C 1
ATOM 3100 O O . GLN A 1 399 ? -30.267 -0.927 -3.065 1.00 77.19 399 GLN A O 1
ATOM 3105 N N . THR A 1 400 ? -28.814 0.774 -2.928 1.00 81.94 400 THR A N 1
ATOM 3106 C CA . THR A 1 400 ? -27.722 0.091 -3.632 1.00 81.94 400 THR A CA 1
ATOM 3107 C C . THR A 1 400 ? -26.397 0.287 -2.919 1.00 81.94 400 THR A C 1
ATOM 3109 O O . THR A 1 400 ? -26.067 1.402 -2.501 1.00 81.94 400 THR A O 1
ATOM 3112 N N . CYS A 1 401 ? -25.604 -0.782 -2.874 1.00 86.06 401 CYS A N 1
ATOM 3113 C CA . CYS A 1 401 ? -24.220 -0.738 -2.433 1.00 86.06 401 CYS A CA 1
ATOM 3114 C C . CYS A 1 401 ? -23.297 -0.371 -3.598 1.00 86.06 401 CYS A C 1
ATOM 3116 O O . CYS A 1 401 ? -23.447 -0.875 -4.714 1.00 86.06 401 CYS A O 1
ATOM 3118 N N . MET A 1 402 ? -22.318 0.493 -3.351 1.00 83.25 402 MET A N 1
ATOM 3119 C CA . MET A 1 402 ? -21.357 0.922 -4.365 1.00 83.25 402 MET A CA 1
ATOM 3120 C C . MET A 1 402 ? -19.961 1.105 -3.771 1.00 83.25 402 MET A C 1
ATOM 3122 O O . MET A 1 402 ? -19.791 1.285 -2.567 1.00 83.25 402 MET A O 1
ATOM 3126 N N . SER A 1 403 ? -18.935 1.026 -4.618 1.00 82.69 403 SER A N 1
ATOM 3127 C CA . SER A 1 403 ? -17.574 1.394 -4.214 1.00 82.69 403 SER A CA 1
ATOM 3128 C C . SER A 1 403 ? -17.475 2.923 -4.120 1.00 82.69 403 SER A C 1
ATOM 3130 O O . SER A 1 403 ? -18.089 3.604 -4.947 1.00 82.69 403 SER A O 1
ATOM 3132 N N . PRO A 1 404 ? -16.687 3.486 -3.183 1.00 83.25 404 PRO A N 1
ATOM 3133 C CA . PRO A 1 404 ? -16.510 4.936 -3.080 1.00 83.25 404 PRO A CA 1
ATOM 3134 C C . PRO A 1 404 ? -16.000 5.585 -4.379 1.00 83.25 404 PRO A C 1
ATOM 3136 O O . PRO A 1 404 ? -16.299 6.742 -4.652 1.00 83.25 404 PRO A O 1
ATOM 3139 N N . SER A 1 405 ? -15.307 4.832 -5.243 1.00 74.56 405 SER A N 1
ATOM 3140 C CA . SER A 1 405 ? -14.952 5.277 -6.600 1.00 74.56 405 SER A CA 1
ATOM 3141 C C . SER A 1 405 ? -16.162 5.726 -7.422 1.00 74.56 405 SER A C 1
ATOM 3143 O O . SER A 1 405 ? -16.059 6.651 -8.218 1.00 74.56 405 SER A O 1
ATOM 3145 N N . PHE A 1 406 ? -17.310 5.071 -7.254 1.00 71.38 406 PHE A N 1
ATOM 3146 C CA . PHE A 1 406 ? -18.516 5.352 -8.030 1.00 71.38 406 PHE A CA 1
ATOM 3147 C C . PHE A 1 406 ? -19.357 6.473 -7.446 1.00 71.38 406 PHE A C 1
ATOM 3149 O O . PHE A 1 406 ? -20.209 6.991 -8.157 1.00 71.38 406 PHE A O 1
ATOM 3156 N N . GLU A 1 407 ? -19.112 6.895 -6.209 1.00 73.38 407 GLU A N 1
ATOM 3157 C CA . GLU A 1 407 ? -19.835 8.015 -5.608 1.00 73.38 407 GLU A CA 1
ATOM 3158 C C . GLU A 1 407 ? -19.704 9.280 -6.472 1.00 73.38 407 GLU A C 1
ATOM 3160 O O . GLU A 1 407 ? -20.699 9.923 -6.796 1.00 73.38 407 GLU A O 1
ATOM 3165 N N . LEU A 1 408 ? -18.492 9.561 -6.967 1.00 68.38 408 LEU A N 1
ATOM 3166 C CA . LEU A 1 408 ? -18.203 10.697 -7.853 1.00 68.38 408 LEU A CA 1
ATOM 3167 C C . LEU A 1 408 ? -18.892 10.612 -9.231 1.00 68.38 408 LEU A C 1
ATOM 3169 O O . LEU A 1 408 ? -18.954 11.615 -9.937 1.00 68.38 408 LEU A O 1
ATOM 3173 N N . LEU A 1 409 ? -19.351 9.423 -9.641 1.00 66.31 409 LEU A N 1
ATOM 3174 C CA . LEU A 1 409 ? -19.987 9.165 -10.941 1.00 66.31 409 LEU A CA 1
ATOM 3175 C C . LEU A 1 409 ? -21.514 9.031 -10.827 1.00 66.31 409 LEU A C 1
ATOM 3177 O O . LEU A 1 409 ? -22.247 9.477 -11.701 1.00 66.31 409 LEU A O 1
ATOM 3181 N N . GLY A 1 410 ? -21.983 8.336 -9.793 1.00 60.41 410 GLY A N 1
ATOM 3182 C CA . GLY A 1 410 ? -23.370 7.916 -9.626 1.00 60.41 410 GLY A CA 1
ATOM 3183 C C . GLY A 1 410 ? -24.187 8.832 -8.726 1.00 60.41 410 GLY A C 1
ATOM 3184 O O . GLY A 1 410 ? -25.404 8.853 -8.865 1.00 60.41 410 GLY A O 1
ATOM 3185 N N . CYS A 1 411 ? -23.536 9.602 -7.849 1.00 63.50 411 CYS A N 1
ATOM 3186 C CA . CYS A 1 411 ? -24.197 10.496 -6.897 1.00 63.50 411 CYS A CA 1
ATOM 3187 C C . CYS A 1 411 ? -24.223 11.952 -7.363 1.00 63.50 411 CYS A C 1
ATOM 3189 O O . CYS A 1 411 ? -24.306 12.867 -6.540 1.00 63.50 411 CYS A O 1
ATOM 3191 N N . GLU A 1 412 ? -24.158 12.176 -8.681 1.00 60.62 412 GLU A N 1
ATOM 3192 C CA . GLU A 1 412 ? -24.272 13.516 -9.250 1.00 60.62 412 GLU A CA 1
ATOM 3193 C C . GLU A 1 412 ? -25.557 14.194 -8.762 1.00 60.62 412 GLU A C 1
ATOM 3195 O O . GLU A 1 412 ? -26.614 13.565 -8.667 1.00 60.62 412 GLU A O 1
ATOM 3200 N N . ASP A 1 413 ? -25.431 15.471 -8.398 1.00 58.09 413 ASP A N 1
ATOM 3201 C CA . ASP A 1 413 ? -26.516 16.342 -7.935 1.00 58.09 413 ASP A CA 1
ATOM 3202 C C . ASP A 1 413 ? -27.300 15.790 -6.725 1.00 58.09 413 ASP A C 1
ATOM 3204 O O . ASP A 1 413 ? -28.477 16.091 -6.535 1.00 58.09 413 ASP A O 1
ATOM 3208 N N . GLY A 1 414 ? -26.650 14.964 -5.894 1.00 59.88 414 GLY A N 1
ATOM 3209 C CA . GLY A 1 414 ? -27.244 14.414 -4.671 1.00 59.88 414 GLY A CA 1
ATOM 3210 C C . GLY A 1 414 ? -28.240 13.278 -4.911 1.00 59.88 414 GLY A C 1
ATOM 3211 O O . GLY A 1 414 ? -28.980 12.911 -4.003 1.00 59.88 414 GLY A O 1
ATOM 3212 N N . THR A 1 415 ? -28.256 12.684 -6.107 1.00 65.12 415 THR A N 1
ATOM 3213 C CA . THR A 1 415 ? -29.162 11.577 -6.483 1.00 65.12 415 THR A CA 1
ATOM 3214 C C . THR A 1 415 ? -29.043 10.331 -5.601 1.00 65.12 415 THR A C 1
ATOM 3216 O O . THR A 1 415 ? -30.014 9.590 -5.458 1.00 65.12 415 THR A O 1
ATOM 3219 N N . CYS A 1 416 ? -27.889 10.115 -4.967 1.00 67.62 416 CYS A N 1
ATOM 3220 C CA . CYS A 1 416 ? -27.702 9.050 -3.979 1.00 67.62 416 CYS A CA 1
ATOM 3221 C C . CYS A 1 416 ? -28.301 9.357 -2.597 1.00 67.62 416 CYS A C 1
ATOM 3223 O O . CYS A 1 416 ? -28.317 8.466 -1.747 1.00 67.62 416 CYS A O 1
ATOM 3225 N N . GLY A 1 417 ? -28.758 10.588 -2.350 1.00 71.81 417 GLY A N 1
ATOM 3226 C CA . GLY A 1 417 ? -29.190 11.052 -1.033 1.00 71.81 417 GLY A CA 1
ATOM 3227 C C . GLY A 1 417 ? -28.145 10.795 0.053 1.00 71.81 417 GLY A C 1
ATOM 3228 O O . GLY A 1 417 ? -26.958 11.053 -0.153 1.00 71.81 417 GLY A O 1
ATOM 3229 N N . LEU A 1 418 ? -28.581 10.294 1.213 1.00 74.31 418 LEU A N 1
ATOM 3230 C CA . LEU A 1 418 ? -27.677 9.955 2.311 1.00 74.31 418 LEU A CA 1
ATOM 3231 C C . LEU A 1 418 ? -26.823 8.731 1.946 1.00 74.31 418 LEU A C 1
ATOM 3233 O O . LEU A 1 418 ? -27.338 7.628 1.736 1.00 74.31 418 LEU A O 1
ATOM 3237 N N . VAL A 1 419 ? -25.506 8.937 1.898 1.00 83.81 419 VAL A N 1
ATOM 3238 C CA . VAL A 1 419 ? -24.512 7.877 1.697 1.00 83.81 419 VAL A CA 1
ATOM 3239 C C . VAL A 1 419 ? -23.899 7.509 3.044 1.00 83.81 419 VAL A C 1
ATOM 3241 O O . VAL A 1 419 ? -23.169 8.294 3.651 1.00 83.81 419 VAL A O 1
ATOM 3244 N N . VAL A 1 420 ? -24.190 6.298 3.505 1.00 84.31 420 VAL A N 1
ATOM 3245 C CA . VAL A 1 420 ? -23.719 5.762 4.783 1.00 84.31 420 VAL A CA 1
ATOM 3246 C C . VAL A 1 420 ? -22.352 5.107 4.597 1.00 84.31 420 VAL A C 1
ATOM 3248 O O . VAL A 1 420 ? -22.108 4.404 3.610 1.00 84.31 420 VAL A O 1
ATOM 3251 N N . ARG A 1 421 ? -21.450 5.342 5.557 1.00 88.25 421 ARG A N 1
ATOM 3252 C CA . ARG A 1 421 ? -20.077 4.819 5.577 1.00 88.25 421 ARG A CA 1
ATOM 3253 C C . ARG A 1 421 ? -19.719 4.322 6.977 1.00 88.25 421 ARG A C 1
ATOM 3255 O O . ARG A 1 421 ? -20.231 4.846 7.963 1.00 88.25 421 ARG A O 1
ATOM 3262 N N . GLY A 1 422 ? -18.781 3.383 7.068 1.00 81.44 422 GLY A N 1
ATOM 3263 C CA . GLY A 1 422 ? -18.282 2.865 8.342 1.00 81.44 422 GLY A CA 1
ATOM 3264 C C . GLY A 1 422 ? -18.864 1.497 8.678 1.00 81.44 422 GLY A C 1
ATOM 3265 O O . GLY A 1 422 ? -18.941 0.641 7.807 1.00 81.44 422 GLY A O 1
ATOM 3266 N N . ASN A 1 423 ? -19.217 1.278 9.945 1.00 78.50 423 ASN A N 1
ATOM 3267 C CA . ASN A 1 423 ? -19.635 -0.034 10.440 1.00 78.50 423 ASN A CA 1
ATOM 3268 C C . ASN A 1 423 ? -21.154 -0.258 10.313 1.00 78.50 423 ASN A C 1
ATOM 3270 O O . ASN A 1 423 ? -21.913 0.691 10.138 1.00 78.50 423 ASN A O 1
ATOM 3274 N N . GLU A 1 424 ? -21.609 -1.500 10.485 1.00 77.38 424 GLU A N 1
ATOM 3275 C CA . GLU A 1 424 ? -23.028 -1.895 10.423 1.00 77.38 424 GLU A CA 1
ATOM 3276 C C . GLU A 1 424 ? -23.959 -1.079 11.333 1.00 77.38 424 GLU A C 1
ATOM 3278 O O . GLU A 1 424 ? -25.123 -0.876 11.003 1.00 77.38 424 GLU A O 1
ATOM 3283 N N . THR A 1 425 ? -23.444 -0.556 12.449 1.00 76.62 425 THR A N 1
ATOM 3284 C CA . THR A 1 425 ? -24.193 0.281 13.400 1.00 76.62 425 THR A CA 1
ATOM 3285 C C . THR A 1 425 ? -24.590 1.637 12.824 1.00 76.62 425 THR A C 1
ATOM 3287 O O . THR A 1 425 ? -25.407 2.333 13.416 1.00 76.62 425 THR A O 1
ATOM 3290 N N . MET A 1 426 ? -23.984 2.032 11.702 1.00 77.00 426 MET A N 1
ATOM 3291 C CA . MET A 1 426 ? -24.325 3.246 10.964 1.00 77.00 426 MET A CA 1
ATOM 3292 C C . MET A 1 426 ? -25.503 3.028 10.011 1.00 77.00 426 MET A C 1
ATOM 3294 O O . MET A 1 426 ? -26.040 4.004 9.491 1.00 77.00 426 MET A O 1
ATOM 3298 N N . CYS A 1 427 ? -25.906 1.776 9.757 1.00 80.12 427 CYS A N 1
ATOM 3299 C CA . CYS A 1 427 ? -27.090 1.511 8.952 1.00 80.12 427 CYS A CA 1
ATOM 3300 C C . CYS A 1 427 ? -28.333 2.056 9.663 1.00 80.12 427 CYS A C 1
ATOM 3302 O O . CYS A 1 427 ? -28.524 1.769 10.849 1.00 80.12 427 CYS A O 1
ATOM 3304 N N . PRO A 1 428 ? -29.190 2.817 8.959 1.00 70.00 428 PRO A N 1
ATOM 3305 C CA . PRO A 1 428 ? -30.394 3.362 9.557 1.00 70.00 428 PRO A CA 1
ATOM 3306 C C . PRO A 1 428 ? -31.285 2.214 10.033 1.00 70.00 428 PRO A C 1
ATOM 3308 O O . PRO A 1 428 ? -31.616 1.294 9.279 1.00 70.00 428 PRO A O 1
ATOM 3311 N N . VAL A 1 429 ? -31.642 2.260 11.313 1.00 75.31 429 VAL A N 1
ATOM 3312 C CA . VAL A 1 429 ? -32.608 1.335 11.896 1.00 75.31 429 VAL A CA 1
ATOM 3313 C C . VAL A 1 429 ? -33.993 1.736 11.378 1.00 75.31 429 VAL A C 1
ATOM 3315 O O . VAL A 1 429 ? -34.302 2.928 11.359 1.00 75.31 429 VAL A O 1
ATOM 3318 N N . PRO A 1 430 ? -34.846 0.785 10.957 1.00 77.94 430 PRO A N 1
ATOM 3319 C CA . PRO A 1 430 ? -36.198 1.116 10.526 1.00 77.94 430 PRO A CA 1
ATOM 3320 C C . PRO A 1 430 ? -36.949 1.904 11.603 1.00 77.94 430 PRO A C 1
ATOM 3322 O O . PRO A 1 430 ? -36.960 1.487 12.765 1.00 77.94 430 PRO A O 1
ATOM 3325 N N . CYS A 1 431 ? -37.627 2.990 11.216 1.00 81.00 431 CYS A N 1
ATOM 3326 C CA . CYS A 1 431 ? -38.247 3.932 12.151 1.00 81.00 431 CYS A CA 1
ATOM 3327 C C . CYS A 1 431 ? -39.108 3.231 13.217 1.00 81.00 431 CYS A C 1
ATOM 3329 O O . CYS A 1 431 ? -39.005 3.529 14.402 1.00 81.00 431 CYS A O 1
ATOM 3331 N N . TRP A 1 432 ? -39.881 2.213 12.828 1.00 80.38 432 TRP A N 1
ATOM 3332 C CA . TRP A 1 432 ? -40.786 1.461 13.710 1.00 80.38 432 TRP A CA 1
ATOM 3333 C C . TRP A 1 432 ? -40.127 0.727 14.889 1.00 80.38 432 TRP A C 1
ATOM 3335 O O . TRP A 1 432 ? -40.839 0.280 15.789 1.00 80.38 432 TRP A O 1
ATOM 3345 N N . GLN A 1 433 ? -38.800 0.590 14.911 1.00 81.31 433 GLN A N 1
ATOM 3346 C CA . GLN A 1 433 ? -38.067 0.013 16.043 1.00 81.31 433 GLN A CA 1
ATOM 3347 C C . GLN A 1 433 ? -37.766 1.037 17.147 1.00 81.31 433 GLN A C 1
ATOM 3349 O O . GLN A 1 433 ? -37.385 0.653 18.254 1.00 81.31 433 GLN A O 1
ATOM 3354 N N . HIS A 1 434 ? -37.958 2.333 16.889 1.00 84.12 434 HIS A N 1
ATOM 3355 C CA . HIS A 1 434 ? -37.834 3.367 17.909 1.00 84.12 434 HIS A CA 1
ATOM 3356 C C . HIS A 1 434 ? -39.145 3.506 18.694 1.00 84.12 434 HIS A C 1
ATOM 3358 O O . HIS A 1 434 ? -40.190 3.851 18.145 1.00 84.12 434 HIS A O 1
ATOM 3364 N N . PHE A 1 435 ? -39.079 3.264 20.007 1.00 82.19 435 PHE A N 1
ATOM 3365 C CA . PHE A 1 435 ? -40.231 3.322 20.922 1.00 82.19 435 PHE A CA 1
ATOM 3366 C C . PHE A 1 435 ? -40.315 4.617 21.745 1.00 82.19 435 PHE A C 1
ATOM 3368 O O . PHE A 1 435 ? -41.191 4.734 22.601 1.00 82.19 435 PHE A O 1
ATOM 3375 N N . GLN A 1 436 ? -39.419 5.573 21.498 1.00 84.19 436 GLN A N 1
ATOM 3376 C CA . GLN A 1 436 ? -39.383 6.879 22.156 1.00 84.19 436 GLN A CA 1
ATOM 3377 C C . GLN A 1 436 ? -39.351 7.985 21.101 1.00 84.19 436 GLN A C 1
ATOM 3379 O O . GLN A 1 436 ? -38.623 7.875 20.109 1.00 84.19 436 GLN A O 1
ATOM 3384 N N . ALA A 1 437 ? -40.121 9.051 21.330 1.00 84.19 437 ALA A N 1
ATOM 3385 C CA . ALA A 1 437 ? -40.228 10.176 20.405 1.00 84.19 437 ALA A CA 1
ATOM 3386 C C . ALA A 1 437 ? -38.875 10.867 20.189 1.00 84.19 437 ALA A C 1
ATOM 3388 O O . ALA A 1 437 ? -38.521 11.177 19.057 1.00 84.19 437 ALA A O 1
ATOM 3389 N N . SER A 1 438 ? -38.084 11.032 21.253 1.00 81.25 438 SER A N 1
ATOM 3390 C CA . SER A 1 438 ? -36.738 11.616 21.206 1.00 81.25 438 SER A CA 1
ATOM 3391 C C . SER A 1 438 ? -35.784 10.855 20.275 1.00 81.25 438 SER A C 1
ATOM 3393 O O . SER A 1 438 ? -35.094 11.476 19.472 1.00 81.25 438 SER A O 1
ATOM 3395 N N . HIS A 1 439 ? -35.775 9.520 20.334 1.00 83.88 439 HIS A N 1
ATOM 3396 C CA . HIS A 1 439 ? -34.954 8.680 19.457 1.00 83.88 439 HIS A CA 1
ATOM 3397 C C . HIS A 1 439 ? -35.480 8.637 18.018 1.00 83.88 439 HIS A C 1
ATOM 3399 O O . HIS A 1 439 ? -34.687 8.650 17.083 1.00 83.88 439 HIS A O 1
ATOM 3405 N N . CYS A 1 440 ? -36.804 8.610 17.841 1.00 86.25 440 CYS A N 1
ATOM 3406 C CA . CYS A 1 440 ? -37.443 8.613 16.526 1.00 86.25 440 CYS A CA 1
ATOM 3407 C C . CYS A 1 440 ? -37.175 9.915 15.759 1.00 86.25 440 CYS A C 1
ATOM 3409 O O . CYS A 1 440 ? -36.709 9.884 14.628 1.00 86.25 440 CYS A O 1
ATOM 3411 N N . LEU A 1 441 ? -37.423 11.063 16.395 1.00 83.19 441 LEU A N 1
ATOM 3412 C CA . LEU A 1 441 ? -37.284 12.392 15.789 1.00 83.19 441 LEU A CA 1
ATOM 3413 C C . LEU A 1 441 ? -35.819 12.813 15.590 1.00 83.19 441 LEU A C 1
ATOM 3415 O O . LEU A 1 441 ? -35.548 13.808 14.926 1.00 83.19 441 LEU A O 1
ATOM 3419 N N . GLY A 1 442 ? -34.869 12.059 16.152 1.00 74.88 442 GLY A N 1
ATOM 3420 C CA . GLY A 1 442 ? -33.446 12.199 15.846 1.00 74.88 442 GLY A CA 1
ATOM 3421 C C . GLY A 1 442 ? -33.047 11.636 14.475 1.00 74.88 442 GLY A C 1
ATOM 3422 O O . GLY A 1 442 ? -31.944 11.921 14.014 1.00 74.88 442 GLY A O 1
ATOM 3423 N N . GLN A 1 443 ? -33.914 10.854 13.820 1.00 80.12 443 GLN A N 1
ATOM 3424 C CA . GLN A 1 443 ? -33.670 10.271 12.498 1.00 80.12 443 GLN A CA 1
ATOM 3425 C C . GLN A 1 443 ? -34.325 11.119 11.399 1.00 80.12 443 GLN A C 1
ATOM 3427 O O . GLN A 1 443 ? -35.511 11.434 11.462 1.00 80.12 443 GLN A O 1
ATOM 3432 N N . ALA A 1 444 ? -33.565 11.463 10.356 1.00 70.81 444 ALA A N 1
ATOM 3433 C CA . ALA A 1 444 ? -33.991 12.416 9.324 1.00 70.81 444 ALA A CA 1
ATOM 3434 C C . ALA A 1 444 ? -35.122 11.919 8.398 1.00 70.81 444 ALA A C 1
ATOM 3436 O O . ALA A 1 444 ? -35.691 12.708 7.653 1.00 70.81 444 ALA A O 1
ATOM 3437 N N . ASN A 1 445 ? -35.432 10.624 8.403 1.00 75.44 445 ASN A N 1
ATOM 3438 C CA . ASN A 1 445 ? -36.475 9.988 7.591 1.00 75.44 445 ASN A CA 1
ATOM 3439 C C . ASN A 1 445 ? -37.665 9.487 8.437 1.00 75.44 445 ASN A C 1
ATOM 3441 O O . ASN A 1 445 ? -38.586 8.873 7.889 1.00 75.44 445 ASN A O 1
ATOM 3445 N N . CYS A 1 446 ? -37.662 9.752 9.749 1.00 85.50 446 CYS A N 1
ATOM 3446 C CA . CYS A 1 446 ? -38.672 9.279 10.687 1.00 85.50 446 CYS A CA 1
ATOM 3447 C C . CYS A 1 446 ? -39.509 10.425 11.257 1.00 85.50 446 CYS A C 1
ATOM 3449 O O . CYS A 1 446 ? -39.021 11.522 11.517 1.00 85.50 446 CYS A O 1
ATOM 3451 N N . GLY A 1 447 ? -40.773 10.138 11.552 1.00 87.75 447 GLY A N 1
ATOM 3452 C CA . GLY A 1 447 ? -41.602 10.988 12.396 1.00 87.75 447 GLY A CA 1
ATOM 3453 C C . GLY A 1 447 ? -42.440 10.181 13.377 1.00 87.75 447 GLY A C 1
ATOM 3454 O O . GLY A 1 447 ? -42.584 8.958 13.278 1.00 87.75 447 GLY A O 1
ATOM 3455 N N . TRP A 1 448 ? -42.968 10.881 14.372 1.00 90.56 448 TRP A N 1
ATOM 3456 C CA . TRP A 1 448 ? -43.629 10.288 15.521 1.00 90.56 448 TRP A CA 1
ATOM 3457 C C . TRP A 1 448 ? -45.142 10.492 15.460 1.00 90.56 448 TRP A C 1
ATOM 3459 O O . TRP A 1 448 ? -45.640 11.616 15.437 1.00 90.56 448 TRP A O 1
ATOM 3469 N N . CYS A 1 449 ? -45.887 9.389 15.471 1.00 90.56 449 CYS A N 1
ATOM 3470 C CA . CYS A 1 449 ? -47.340 9.377 15.580 1.00 90.56 449 CYS A CA 1
ATOM 3471 C C . CYS A 1 449 ? -47.736 9.285 17.063 1.00 90.56 449 CYS A C 1
ATOM 3473 O O . CYS A 1 449 ? -47.779 8.189 17.628 1.00 90.56 449 CYS A O 1
ATOM 3475 N N . ALA A 1 450 ? -47.971 10.430 17.704 1.00 89.44 450 ALA A N 1
ATOM 3476 C CA . ALA A 1 450 ? -48.226 10.541 19.139 1.00 89.44 450 ALA A CA 1
ATOM 3477 C C . ALA A 1 450 ? -49.666 10.161 19.514 1.00 89.44 450 ALA A C 1
ATOM 3479 O O . ALA A 1 450 ? -50.617 10.486 18.799 1.00 89.44 450 ALA A O 1
ATOM 3480 N N . PHE A 1 451 ? -49.835 9.513 20.669 1.00 88.56 451 PHE A N 1
ATOM 3481 C CA . PHE A 1 451 ? -51.140 9.254 21.284 1.00 88.56 451 PHE A CA 1
ATOM 3482 C C . PHE A 1 451 ? -51.429 10.284 22.370 1.00 88.56 451 PHE A C 1
ATOM 3484 O O . PHE A 1 451 ? -50.523 10.771 23.037 1.00 88.56 451 PHE A O 1
ATOM 3491 N N . SER A 1 452 ? -52.704 10.626 22.548 1.00 82.00 452 SER A N 1
ATOM 3492 C CA . SER A 1 452 ? -53.115 11.709 23.444 1.00 82.00 452 SER A CA 1
ATOM 3493 C C . SER A 1 452 ? -53.811 11.160 24.684 1.00 82.00 452 SER A C 1
ATOM 3495 O O . SER A 1 452 ? -54.683 10.303 24.588 1.00 82.00 452 SER A O 1
ATOM 3497 N N . GLY A 1 453 ? -53.473 11.667 25.869 1.00 79.94 453 GLY A N 1
ATOM 3498 C CA . GLY A 1 453 ? -54.195 11.387 27.113 1.00 79.94 453 GLY A CA 1
ATOM 3499 C C . GLY A 1 453 ? -53.326 10.847 28.258 1.00 79.94 453 GLY A C 1
ATOM 3500 O O . GLY A 1 453 ? -52.276 10.256 28.038 1.00 79.94 453 GLY A O 1
ATOM 3501 N N . PRO A 1 454 ? -53.797 10.963 29.514 1.00 73.12 454 PRO A N 1
ATOM 3502 C CA . PRO A 1 454 ? -52.974 10.781 30.718 1.00 73.12 454 PRO A CA 1
ATOM 3503 C C . PRO A 1 454 ? -52.507 9.340 30.988 1.00 73.12 454 PRO A C 1
ATOM 3505 O O . PRO A 1 454 ? -51.712 9.119 31.895 1.00 73.12 454 PRO A O 1
ATOM 3508 N N . LYS A 1 455 ? -53.028 8.344 30.256 1.00 78.00 455 LYS A N 1
ATOM 3509 C CA . LYS A 1 455 ? -52.619 6.928 30.366 1.00 78.00 455 LYS A CA 1
ATOM 3510 C C . LYS A 1 455 ? -51.607 6.503 29.294 1.00 78.00 455 LYS A C 1
ATOM 3512 O O . LYS A 1 455 ? -51.094 5.391 29.366 1.00 78.00 455 LYS A O 1
ATOM 3517 N N . VAL A 1 456 ? -51.367 7.353 28.297 1.00 80.75 456 VAL A N 1
ATOM 3518 C CA . VAL A 1 456 ? -50.497 7.097 27.136 1.00 80.75 456 VAL A CA 1
ATOM 3519 C C . VAL A 1 456 ? -49.528 8.260 26.910 1.00 80.75 456 VAL A C 1
ATOM 3521 O O . VAL A 1 456 ? -49.081 8.497 25.796 1.00 80.75 456 VAL A O 1
ATOM 3524 N N . ASP A 1 457 ? -49.207 8.966 27.991 1.00 82.06 457 ASP A N 1
ATOM 3525 C CA . ASP A 1 457 ? -48.281 10.093 28.012 1.00 82.06 457 ASP A CA 1
ATOM 3526 C C . ASP A 1 457 ? -46.886 9.669 27.518 1.00 82.06 457 ASP A C 1
ATOM 3528 O O . ASP A 1 457 ? -46.356 8.648 27.971 1.00 82.06 457 ASP A O 1
ATOM 3532 N N . GLY A 1 458 ? -46.344 10.384 26.528 1.00 78.12 458 GLY A N 1
ATOM 3533 C CA . GLY A 1 458 ? -45.091 10.023 25.843 1.00 78.12 458 GLY A CA 1
ATOM 3534 C C . GLY A 1 458 ? -45.156 8.788 24.926 1.00 78.12 458 GLY A C 1
ATOM 3535 O O . GLY A 1 458 ? -44.131 8.331 24.417 1.00 78.12 458 GLY A O 1
ATOM 3536 N N . ARG A 1 459 ? -46.337 8.189 24.696 1.00 86.94 459 ARG A N 1
ATOM 3537 C CA . ARG A 1 459 ? -46.493 6.983 23.855 1.00 86.94 459 ARG A CA 1
ATOM 3538 C C . ARG A 1 459 ? -46.923 7.328 22.432 1.00 86.94 459 ARG A C 1
ATOM 3540 O O . ARG A 1 459 ? -47.683 8.260 22.186 1.00 86.94 459 ARG A O 1
ATOM 3547 N N . GLY A 1 460 ? -46.473 6.516 21.485 1.00 87.81 460 GLY A N 1
ATOM 3548 C CA . GLY A 1 460 ? -46.761 6.692 20.069 1.00 87.81 460 GLY A CA 1
ATOM 3549 C C . GLY A 1 460 ? -46.125 5.598 19.223 1.00 87.81 460 GLY A C 1
ATOM 3550 O O . GLY A 1 460 ? -45.651 4.585 19.748 1.00 87.81 460 GLY A O 1
ATOM 3551 N N . LEU A 1 461 ? -46.147 5.794 17.909 1.00 89.31 461 LEU A N 1
ATOM 3552 C CA . LEU A 1 461 ? -45.503 4.911 16.943 1.00 89.31 461 LEU A CA 1
ATOM 3553 C C . LEU A 1 461 ? -44.588 5.722 16.029 1.00 89.31 461 LEU A C 1
ATOM 3555 O O . LEU A 1 461 ? -45.040 6.671 15.389 1.00 89.31 461 LEU A O 1
ATOM 3559 N N . CYS A 1 462 ? -43.323 5.324 15.940 1.00 88.81 462 CYS A N 1
ATOM 3560 C CA . CYS A 1 462 ? -42.391 5.895 14.980 1.00 88.81 462 CYS A CA 1
ATOM 3561 C C . CYS A 1 462 ? -42.639 5.301 13.586 1.00 88.81 462 CYS A C 1
ATOM 3563 O O . CYS A 1 462 ? -42.800 4.086 13.442 1.00 88.81 462 CYS A O 1
ATOM 3565 N N . MET A 1 463 ? -42.707 6.147 12.561 1.00 87.00 463 MET A N 1
ATOM 3566 C CA . MET A 1 463 ? -42.980 5.746 11.179 1.00 87.00 463 MET A CA 1
ATOM 3567 C C . MET A 1 463 ? -42.078 6.511 10.212 1.00 87.00 463 MET A C 1
ATOM 3569 O O . MET A 1 463 ? -41.696 7.644 10.498 1.00 87.00 463 MET A O 1
ATOM 3573 N N . ASP A 1 464 ? -41.812 5.931 9.043 1.00 85.38 464 ASP A N 1
ATOM 3574 C CA . ASP A 1 464 ? -41.140 6.644 7.953 1.00 85.38 464 ASP A CA 1
ATOM 3575 C C . ASP A 1 464 ? -42.034 7.802 7.482 1.00 85.38 464 ASP A C 1
ATOM 3577 O O . ASP A 1 464 ? -43.230 7.609 7.213 1.00 85.38 464 ASP A O 1
ATOM 3581 N N . GLY A 1 465 ? -41.484 9.011 7.394 1.00 80.62 465 GLY A N 1
ATOM 3582 C CA . GLY A 1 465 ? -42.257 10.203 7.062 1.00 80.62 465 GLY A CA 1
ATOM 3583 C C . GLY A 1 465 ? -41.475 11.503 7.149 1.00 80.62 465 GLY A C 1
ATOM 3584 O O . GLY A 1 465 ? -40.354 11.543 7.636 1.00 80.62 465 GLY A O 1
ATOM 3585 N N . GLY A 1 466 ? -42.093 12.580 6.669 1.00 80.06 466 GLY A N 1
ATOM 3586 C CA . GLY A 1 466 ? -41.518 13.925 6.688 1.00 80.06 466 GLY A CA 1
ATOM 3587 C C . GLY A 1 466 ? -42.454 14.952 7.320 1.00 80.06 466 GLY A C 1
ATOM 3588 O O . GLY A 1 466 ? -43.461 14.609 7.943 1.00 80.06 466 GLY A O 1
ATOM 3589 N N . ILE A 1 467 ? -42.180 16.237 7.078 1.00 77.50 467 ILE A N 1
ATOM 3590 C CA . ILE A 1 467 ? -43.016 17.365 7.542 1.00 77.50 467 ILE A CA 1
ATOM 3591 C C . ILE A 1 467 ? -44.493 17.199 7.137 1.00 77.50 467 ILE A C 1
ATOM 3593 O O . ILE A 1 467 ? -45.388 17.574 7.888 1.00 77.50 467 ILE A O 1
ATOM 3597 N N . MET A 1 468 ? -44.757 16.607 5.969 1.00 79.56 468 MET A N 1
ATOM 3598 C CA . MET A 1 468 ? -46.112 16.444 5.426 1.00 79.56 468 MET A CA 1
ATOM 3599 C C . MET A 1 468 ? -46.881 15.235 5.993 1.00 79.56 468 MET A C 1
ATOM 3601 O O . MET A 1 468 ? -48.059 15.067 5.672 1.00 79.56 468 MET A O 1
ATOM 3605 N N . GLY A 1 469 ? -46.246 14.392 6.816 1.00 83.06 469 GLY A N 1
ATOM 3606 C CA . GLY A 1 469 ? -46.835 13.159 7.347 1.00 83.06 469 GLY A CA 1
ATOM 3607 C C . GLY A 1 469 ? -46.043 11.889 7.003 1.00 83.06 469 GLY A C 1
ATOM 3608 O O . GLY A 1 469 ? -44.989 11.969 6.362 1.00 83.06 469 GLY A O 1
ATOM 3609 N N . PRO A 1 470 ? -46.552 10.708 7.405 1.00 86.69 470 PRO A N 1
ATOM 3610 C CA . PRO A 1 470 ? -45.929 9.420 7.110 1.00 86.69 470 PRO A CA 1
ATOM 3611 C C . PRO A 1 470 ? -45.962 9.095 5.608 1.00 86.69 470 PRO A C 1
ATOM 3613 O O . PRO A 1 470 ? -46.987 9.268 4.949 1.00 86.69 470 PRO A O 1
ATOM 3616 N N . THR A 1 471 ? -44.853 8.592 5.063 1.00 76.00 471 THR A N 1
ATOM 3617 C CA . THR A 1 471 ? -44.699 8.185 3.651 1.00 76.00 471 THR A CA 1
ATOM 3618 C C . THR A 1 471 ? -45.036 6.710 3.415 1.00 76.00 471 THR A C 1
ATOM 3620 O O . THR A 1 471 ? -45.398 6.342 2.299 1.00 76.00 471 THR A O 1
ATOM 3623 N N . GLY A 1 472 ? -44.976 5.872 4.456 1.00 66.56 472 GLY A N 1
ATOM 3624 C CA . GLY A 1 472 ? -45.304 4.438 4.410 1.00 66.56 472 GLY A CA 1
ATOM 3625 C C . GLY A 1 472 ? -46.512 4.023 5.260 1.00 66.56 472 GLY A C 1
ATOM 3626 O O . GLY A 1 472 ? -46.793 2.839 5.396 1.00 66.56 472 GLY A O 1
ATOM 3627 N N . GLY A 1 473 ? -47.240 4.948 5.879 1.00 80.06 473 GLY A N 1
ATOM 3628 C CA . GLY A 1 473 ? -48.266 4.598 6.862 1.00 80.06 473 GLY A CA 1
ATOM 3629 C C . GLY A 1 473 ? -49.417 5.587 6.932 1.00 80.06 473 GLY A C 1
ATOM 3630 O O . GLY A 1 473 ? -49.492 6.544 6.167 1.00 80.06 473 GLY A O 1
ATOM 3631 N N . ILE A 1 474 ? -50.328 5.349 7.873 1.00 84.69 474 ILE A N 1
ATOM 3632 C CA . ILE A 1 474 ? -51.434 6.260 8.179 1.00 84.69 474 ILE A CA 1
ATOM 3633 C C . ILE A 1 474 ? -51.337 6.627 9.659 1.00 84.69 474 ILE A C 1
ATOM 3635 O O . ILE A 1 474 ? -51.286 5.742 10.506 1.00 84.69 474 ILE A O 1
ATOM 3639 N N . CYS A 1 475 ? -51.324 7.928 9.954 1.00 86.44 475 CYS A N 1
ATOM 3640 C CA . CYS A 1 475 ? -51.425 8.499 11.298 1.00 86.44 475 CYS A CA 1
ATOM 3641 C C . CYS A 1 475 ? -52.535 9.562 11.281 1.00 86.44 475 CYS A C 1
ATOM 3643 O O . CYS A 1 475 ? -52.265 10.742 11.061 1.00 86.44 475 CYS A O 1
ATOM 3645 N N . ARG A 1 476 ? -53.804 9.133 11.354 1.00 80.31 476 ARG A N 1
ATOM 3646 C CA . ARG A 1 476 ? -54.985 10.019 11.255 1.00 80.31 476 ARG A CA 1
ATOM 3647 C C . ARG A 1 476 ? -56.139 9.543 12.137 1.00 80.31 476 ARG A C 1
ATOM 3649 O O . ARG A 1 476 ? -56.100 8.442 12.679 1.00 80.31 476 ARG A O 1
ATOM 3656 N N . GLU A 1 477 ? -57.182 10.374 12.206 1.00 67.31 477 GLU A N 1
ATOM 3657 C CA . GLU A 1 477 ? -58.292 10.393 13.173 1.00 67.31 477 GLU A CA 1
ATOM 3658 C C . GLU A 1 477 ? -58.993 9.068 13.522 1.00 67.31 477 GLU A C 1
ATOM 3660 O O . GLU A 1 477 ? -59.650 9.026 14.550 1.00 67.31 477 GLU A O 1
ATOM 3665 N N . ASN A 1 478 ? -58.827 7.982 12.758 1.00 66.06 478 ASN A N 1
ATOM 3666 C CA . ASN A 1 478 ? -59.439 6.676 13.053 1.00 66.06 478 ASN A CA 1
ATOM 3667 C C . ASN A 1 478 ? -58.625 5.454 12.588 1.00 66.06 478 ASN A C 1
ATOM 3669 O O . ASN A 1 478 ? -59.115 4.326 12.655 1.00 66.06 478 ASN A O 1
ATOM 3673 N N . GLN A 1 479 ? -57.402 5.639 12.083 1.00 74.75 479 GLN A N 1
ATOM 3674 C CA . GLN A 1 479 ? -56.626 4.533 11.527 1.00 74.75 479 GLN A CA 1
ATOM 3675 C C . GLN A 1 479 ? -55.133 4.766 11.716 1.00 74.75 479 GLN A C 1
ATOM 3677 O O . GLN A 1 479 ? -54.597 5.810 11.341 1.00 74.75 479 GLN A O 1
ATOM 3682 N N . ILE A 1 480 ? -54.477 3.748 12.268 1.00 78.19 480 ILE A N 1
ATOM 3683 C CA . ILE A 1 480 ? -53.026 3.638 12.326 1.00 78.19 480 ILE A CA 1
ATOM 3684 C C . ILE A 1 480 ? -52.630 2.448 11.466 1.00 78.19 480 ILE A C 1
ATOM 3686 O O . ILE A 1 480 ? -53.136 1.345 11.669 1.00 78.19 480 ILE A O 1
ATOM 3690 N N . LEU A 1 481 ? -51.752 2.673 10.493 1.00 79.38 481 LEU A N 1
ATOM 3691 C CA . LEU A 1 481 ? -51.252 1.625 9.606 1.00 79.38 481 LEU A CA 1
ATOM 3692 C C . LEU A 1 481 ? -49.744 1.781 9.423 1.00 79.38 481 LEU A C 1
ATOM 3694 O O . LEU A 1 481 ? -49.273 2.888 9.174 1.00 79.38 481 LEU A O 1
ATOM 3698 N N . LEU A 1 482 ? -49.017 0.669 9.513 1.00 75.44 482 LEU A N 1
ATOM 3699 C CA . LEU A 1 482 ? -47.594 0.563 9.196 1.00 75.44 482 LEU A CA 1
ATOM 3700 C C . LEU A 1 482 ? -47.461 -0.232 7.882 1.00 75.44 482 LEU A C 1
ATOM 3702 O O . LEU A 1 482 ? -48.141 -1.249 7.738 1.00 75.44 482 LEU A O 1
ATOM 3706 N N . ASN A 1 483 ? -46.657 0.224 6.912 1.00 72.25 483 ASN A N 1
ATOM 3707 C CA . ASN A 1 483 ? -46.617 -0.356 5.558 1.00 72.25 483 ASN A CA 1
ATOM 3708 C C . ASN A 1 483 ? -46.378 -1.876 5.573 1.00 72.25 483 ASN A C 1
ATOM 3710 O O . ASN A 1 483 ? -45.270 -2.321 5.858 1.00 72.25 483 ASN A O 1
ATOM 3714 N N . GLY A 1 484 ? -47.398 -2.684 5.266 1.00 62.72 484 GLY A N 1
ATOM 3715 C CA . GLY A 1 484 ? -47.258 -4.138 5.108 1.00 62.72 484 GLY A CA 1
ATOM 3716 C C . GLY A 1 484 ? -46.789 -4.928 6.345 1.00 62.72 484 GLY A C 1
ATOM 3717 O O . GLY A 1 484 ? -46.539 -6.125 6.218 1.00 62.72 484 GLY A O 1
ATOM 3718 N N . LEU A 1 485 ? -46.688 -4.304 7.525 1.00 66.88 485 LEU A N 1
ATOM 3719 C CA . LEU A 1 485 ? -46.197 -4.914 8.767 1.00 66.88 485 LEU A CA 1
ATOM 3720 C C . LEU A 1 485 ? -47.292 -4.911 9.851 1.00 66.88 485 LEU A C 1
ATOM 3722 O O . LEU A 1 485 ? -48.028 -3.928 9.978 1.00 66.88 485 LEU A O 1
ATOM 3726 N N . PRO A 1 486 ? -47.428 -5.985 10.656 1.00 71.12 486 PRO A N 1
ATOM 3727 C CA . PRO A 1 486 ? -48.385 -6.013 11.757 1.00 71.12 486 PRO A CA 1
ATOM 3728 C C . PRO A 1 486 ? -47.997 -4.995 12.837 1.00 71.12 486 PRO A C 1
ATOM 3730 O O . PRO A 1 486 ? -46.832 -4.889 13.218 1.00 71.12 486 PRO A O 1
ATOM 3733 N N . LEU A 1 487 ? -48.984 -4.261 13.361 1.00 74.62 487 LEU A N 1
ATOM 3734 C CA . LEU A 1 487 ? -48.762 -3.328 14.467 1.00 74.62 487 LEU A CA 1
ATOM 3735 C C . LEU A 1 487 ? -48.272 -4.084 15.713 1.00 74.62 487 LEU A C 1
ATOM 3737 O O . LEU A 1 487 ? -48.867 -5.111 16.061 1.00 74.62 487 LEU A O 1
ATOM 3741 N N . PRO A 1 488 ? -47.256 -3.573 16.435 1.00 76.62 488 PRO A N 1
ATOM 3742 C CA . PRO A 1 488 ? -46.848 -4.161 17.703 1.00 76.62 488 PRO A CA 1
ATOM 3743 C C . PRO A 1 488 ? -48.040 -4.248 18.668 1.00 76.62 488 PRO A C 1
ATOM 3745 O O . PRO A 1 488 ? -48.817 -3.302 18.825 1.00 76.62 488 PRO A O 1
ATOM 3748 N N . THR A 1 489 ? -48.196 -5.384 19.351 1.00 74.69 489 THR A N 1
ATOM 3749 C CA . THR A 1 489 ? -49.368 -5.684 20.199 1.00 74.69 489 THR A CA 1
ATOM 3750 C C . THR A 1 489 ? -49.604 -4.672 21.327 1.00 74.69 489 THR A C 1
ATOM 3752 O O . THR A 1 489 ? -50.736 -4.517 21.784 1.00 74.69 489 THR A O 1
ATOM 3755 N N . GLN A 1 490 ? -48.562 -3.974 21.789 1.00 76.56 490 GLN A N 1
ATOM 3756 C CA . GLN A 1 490 ? -48.679 -2.892 22.776 1.00 76.56 490 GLN A CA 1
ATOM 3757 C C . GLN A 1 490 ? -49.226 -1.594 22.170 1.00 76.56 490 GLN A C 1
ATOM 3759 O O . GLN A 1 490 ? -50.058 -0.939 22.796 1.00 76.56 490 GLN A O 1
ATOM 3764 N N . THR A 1 491 ? -48.847 -1.266 20.933 1.00 79.56 491 THR A N 1
ATOM 3765 C CA . THR A 1 491 ? -49.300 -0.067 20.215 1.00 79.56 491 THR A CA 1
ATOM 3766 C C . THR A 1 491 ? -50.813 -0.072 20.016 1.00 79.56 491 THR A C 1
ATOM 3768 O O . THR A 1 491 ? -51.462 0.949 20.218 1.00 79.56 491 THR A O 1
ATOM 3771 N N . VAL A 1 492 ? -51.398 -1.238 19.718 1.00 80.44 492 VAL A N 1
ATOM 3772 C CA . VAL A 1 492 ? -52.858 -1.399 19.586 1.00 80.44 492 VAL A CA 1
ATOM 3773 C C . VAL A 1 492 ? -53.579 -1.106 20.907 1.00 80.44 492 VAL A C 1
ATOM 3775 O O . VAL A 1 492 ? -54.610 -0.436 20.914 1.00 80.44 492 VAL A O 1
ATOM 3778 N N . LYS A 1 493 ? -53.022 -1.553 22.041 1.00 81.81 493 LYS A N 1
ATOM 3779 C CA . LYS A 1 493 ? -53.589 -1.286 23.373 1.00 81.81 493 LYS A CA 1
ATOM 3780 C C . LYS A 1 493 ? -53.502 0.195 23.738 1.00 81.81 493 LYS A C 1
ATOM 3782 O O . LYS A 1 493 ? -54.464 0.744 24.264 1.00 81.81 493 LYS A O 1
ATOM 3787 N N . TRP A 1 494 ? -52.373 0.849 23.464 1.00 84.25 494 TRP A N 1
ATOM 3788 C CA . TRP A 1 494 ? -52.217 2.285 23.717 1.00 84.25 494 TRP A CA 1
ATOM 3789 C C . TRP A 1 494 ? -53.138 3.122 22.832 1.00 84.25 494 TRP A C 1
ATOM 3791 O O . TRP A 1 494 ? -53.787 4.032 23.336 1.00 84.25 494 TRP A O 1
ATOM 3801 N N . PHE A 1 495 ? -53.292 2.757 21.559 1.00 81.50 495 PHE A N 1
ATOM 3802 C CA . PHE A 1 495 ? -54.236 3.419 20.662 1.00 81.50 495 PHE A CA 1
ATOM 3803 C C . PHE A 1 495 ? -55.680 3.351 21.190 1.00 81.50 495 PHE A C 1
ATOM 3805 O O . PHE A 1 495 ? -56.368 4.365 21.219 1.00 81.50 495 PHE A O 1
ATOM 3812 N N . GLN A 1 496 ? -56.111 2.199 21.721 1.00 82.56 496 GLN A N 1
ATOM 3813 C CA . GLN A 1 496 ? -57.428 2.049 22.365 1.00 82.56 496 GLN A CA 1
ATOM 3814 C C . GLN A 1 496 ? -57.593 2.881 23.650 1.00 82.56 496 GLN A C 1
ATOM 3816 O O . GLN A 1 496 ? -58.715 3.184 24.048 1.00 82.56 496 GLN A O 1
ATOM 3821 N N . MET A 1 497 ? -56.491 3.236 24.318 1.00 84.38 497 MET A N 1
ATOM 3822 C CA . MET A 1 497 ? -56.478 4.048 25.541 1.00 84.38 497 MET A CA 1
ATOM 3823 C C . MET A 1 497 ? -56.299 5.555 25.275 1.00 84.38 497 MET A C 1
ATOM 3825 O O . MET A 1 497 ? -56.393 6.343 26.221 1.00 84.38 497 MET A O 1
ATOM 3829 N N . SER A 1 498 ? -56.059 5.952 24.019 1.00 82.56 498 SER A N 1
ATOM 3830 C CA . SER A 1 498 ? -55.893 7.347 23.600 1.00 82.56 498 SER A CA 1
ATOM 3831 C C . SER A 1 498 ? -57.216 8.114 23.690 1.00 82.56 498 SER A C 1
ATOM 3833 O O . SER A 1 498 ? -58.253 7.680 23.190 1.00 82.56 498 SER A O 1
ATOM 3835 N N . LYS A 1 499 ? -57.182 9.287 24.321 1.00 75.88 499 LYS A N 1
ATOM 3836 C CA . LYS A 1 499 ? -58.253 10.284 24.333 1.00 75.88 499 LYS A CA 1
ATOM 3837 C C . LYS A 1 499 ? -57.996 11.296 23.216 1.00 75.88 499 LYS A C 1
ATOM 3839 O O . LYS A 1 499 ? -57.344 12.311 23.440 1.00 75.88 499 LYS A O 1
ATOM 3844 N N . GLY A 1 500 ? -58.525 11.010 22.031 1.00 76.69 500 GLY A N 1
ATOM 3845 C CA . GLY A 1 500 ? -58.398 11.864 20.848 1.00 76.69 500 GLY A CA 1
ATOM 3846 C C . GLY A 1 500 ? -57.558 11.229 19.737 1.00 76.69 500 GLY A C 1
ATOM 3847 O O . GLY A 1 500 ? -56.951 10.169 19.948 1.00 76.69 500 GLY A O 1
ATOM 3848 N N . PRO A 1 501 ? -57.562 11.845 18.544 1.00 80.81 501 PRO A N 1
ATOM 3849 C CA . PRO A 1 501 ? -56.884 11.293 17.387 1.00 80.81 501 PRO A CA 1
ATOM 3850 C C . PRO A 1 501 ? -55.363 11.367 17.506 1.00 80.81 501 PRO A C 1
ATOM 3852 O O . PRO A 1 501 ? -54.840 12.281 18.146 1.00 80.81 501 PRO A O 1
ATOM 3855 N N . PRO A 1 502 ? -54.643 10.420 16.882 1.00 86.50 502 PRO A N 1
ATOM 3856 C CA . PRO A 1 502 ? -53.195 10.445 16.878 1.00 86.50 502 PRO A CA 1
ATOM 3857 C C . PRO A 1 502 ? -52.685 11.621 16.039 1.00 86.50 502 PRO A C 1
ATOM 3859 O O . PRO A 1 502 ? -53.237 11.928 14.978 1.00 86.50 502 PRO A O 1
ATOM 3862 N N . THR A 1 503 ? -51.631 12.273 16.517 1.00 87.75 503 THR A N 1
ATOM 3863 C CA . THR A 1 503 ? -51.065 13.496 15.934 1.00 87.75 503 THR A CA 1
ATOM 3864 C C . THR A 1 503 ? -49.644 13.253 15.442 1.00 87.75 503 THR A C 1
ATOM 3866 O O . THR A 1 503 ? -48.859 12.552 16.077 1.00 87.75 503 THR A O 1
ATOM 3869 N N . TRP A 1 504 ? -49.316 13.805 14.274 1.00 88.38 504 TRP A N 1
ATOM 3870 C CA . TRP A 1 504 ? -48.007 13.631 13.649 1.00 88.38 504 TRP A CA 1
ATOM 3871 C C . TRP A 1 504 ? -47.032 14.724 14.085 1.00 88.38 504 TRP A C 1
ATOM 3873 O O . TRP A 1 504 ? -47.343 15.910 13.981 1.00 88.38 504 TRP A O 1
ATOM 3883 N N . PHE A 1 505 ? -45.843 14.312 14.511 1.00 86.75 505 PHE A N 1
ATOM 3884 C CA . PHE A 1 505 ? -44.743 15.175 14.920 1.00 86.75 505 PHE A CA 1
ATOM 3885 C C . PHE A 1 505 ? -43.485 14.825 14.117 1.00 86.75 505 PHE A C 1
ATOM 3887 O O . PHE A 1 505 ? -43.190 13.651 13.906 1.00 86.75 505 PHE A O 1
ATOM 3894 N N . TYR A 1 506 ? -42.755 15.842 13.654 1.00 83.25 506 TYR A N 1
ATOM 3895 C CA . TYR A 1 506 ? -41.525 15.671 12.862 1.00 83.25 506 TYR A CA 1
ATOM 3896 C C . TYR A 1 506 ? -40.446 16.699 13.233 1.00 83.25 506 TYR A C 1
ATOM 3898 O O . TYR A 1 506 ? -39.305 16.332 13.469 1.00 83.25 506 TYR A O 1
ATOM 3906 N N . LEU A 1 507 ? -40.802 17.987 13.333 1.00 79.75 507 LEU A N 1
ATOM 3907 C CA . LEU A 1 507 ? -39.857 19.047 13.731 1.00 79.75 507 LEU A CA 1
ATOM 3908 C C . LEU A 1 507 ? -39.841 19.316 15.240 1.00 79.75 507 LEU A C 1
ATOM 3910 O O . LEU A 1 507 ? -38.854 19.819 15.767 1.00 79.75 507 LEU A O 1
ATOM 3914 N N . THR A 1 508 ? -40.945 19.029 15.925 1.00 79.75 508 THR A N 1
ATOM 3915 C CA . THR A 1 508 ? -41.140 19.319 17.347 1.00 79.75 508 THR A CA 1
ATOM 3916 C C . THR A 1 508 ? -41.439 18.035 18.103 1.00 79.75 508 THR A C 1
ATOM 3918 O O . THR A 1 508 ? -42.052 17.118 17.555 1.00 79.75 508 THR A O 1
ATOM 3921 N N . LYS A 1 509 ? -41.002 17.956 19.362 1.00 79.44 509 LYS A N 1
ATOM 3922 C CA . LYS A 1 509 ? -41.344 16.831 20.237 1.00 79.44 509 LYS A CA 1
ATOM 3923 C C . LYS A 1 509 ? -42.793 16.972 20.724 1.00 79.44 509 LYS A C 1
ATOM 3925 O O . LYS A 1 509 ? -43.244 18.099 20.941 1.00 79.44 509 LYS A O 1
ATOM 3930 N N . PRO A 1 510 ? -43.536 15.864 20.879 1.00 82.50 510 PRO A N 1
ATOM 3931 C CA . PRO A 1 510 ? -44.820 15.908 21.562 1.00 82.50 510 PRO A CA 1
ATOM 3932 C C . PRO A 1 510 ? -44.603 16.268 23.042 1.00 82.50 510 PRO A C 1
ATOM 3934 O O . PRO A 1 510 ? -43.606 15.834 23.615 1.00 82.50 510 PRO A O 1
ATOM 3937 N N . PRO A 1 511 ? -45.518 17.021 23.670 1.00 76.44 511 PRO A N 1
ATOM 3938 C CA . PRO A 1 511 ? -45.453 17.268 25.105 1.00 76.44 511 PRO A CA 1
ATOM 3939 C C . PRO A 1 511 ? -45.646 15.950 25.870 1.00 76.44 511 PRO A C 1
ATOM 3941 O O . PRO A 1 511 ? -46.655 15.265 25.676 1.00 76.44 511 PRO A O 1
ATOM 3944 N N . GLU A 1 512 ? -44.684 15.605 26.722 1.00 80.19 512 GLU A N 1
ATOM 3945 C CA . GLU A 1 512 ? -44.719 14.481 27.663 1.00 80.19 512 GLU A CA 1
ATOM 3946 C C . GLU A 1 512 ? -44.200 14.949 29.032 1.00 80.19 512 GLU A C 1
ATOM 3948 O O . GLU A 1 512 ? -43.532 15.974 29.090 1.00 80.19 512 GLU A O 1
ATOM 3953 N N . ASN A 1 513 ? -44.535 14.250 30.123 1.00 85.19 513 ASN A N 1
ATOM 3954 C CA . ASN A 1 513 ? -43.916 14.499 31.430 1.00 85.19 513 ASN A CA 1
ATOM 3955 C C . ASN A 1 513 ? -42.860 13.428 31.725 1.00 85.19 513 ASN A C 1
ATOM 3957 O O . ASN A 1 513 ? -43.181 12.344 32.241 1.00 85.19 513 ASN A O 1
ATOM 3961 N N . GLU A 1 514 ? -41.604 13.719 31.390 1.00 85.06 514 GLU A N 1
ATOM 3962 C CA . GLU A 1 514 ? -40.507 12.748 31.441 1.00 85.06 514 GLU A CA 1
ATOM 3963 C C . GLU A 1 514 ? -40.199 12.281 32.869 1.00 85.06 514 GLU A C 1
ATOM 3965 O O . GLU A 1 514 ? -39.900 11.104 33.095 1.00 85.06 514 GLU A O 1
ATOM 3970 N N . CYS A 1 515 ? -40.352 13.168 33.859 1.00 84.94 515 CYS A N 1
ATOM 3971 C CA . CYS A 1 515 ? -40.081 12.851 35.264 1.00 84.94 515 CYS A CA 1
ATOM 3972 C C . CYS A 1 515 ? -41.082 11.833 35.846 1.00 84.94 515 CYS A C 1
ATOM 3974 O O . CYS A 1 515 ? -40.751 11.057 36.747 1.00 84.94 515 CYS A O 1
ATOM 3976 N N . LYS A 1 516 ? -42.331 11.818 35.363 1.00 82.81 516 LYS A N 1
ATOM 3977 C CA . LYS A 1 516 ? -43.389 10.927 35.867 1.00 82.81 516 LYS A CA 1
ATOM 3978 C C . LYS A 1 516 ? -43.402 9.572 35.171 1.00 82.81 516 LYS A C 1
ATOM 3980 O O . LYS A 1 516 ? -43.763 8.571 35.796 1.00 82.81 516 LYS A O 1
ATOM 3985 N N . ASN A 1 517 ? -43.064 9.534 33.886 1.00 75.62 517 ASN A N 1
ATOM 3986 C CA . ASN A 1 517 ? -43.032 8.303 33.095 1.00 75.62 517 ASN A CA 1
ATOM 3987 C C . ASN A 1 517 ? -41.636 7.635 33.079 1.00 75.62 517 ASN A C 1
ATOM 3989 O O . ASN A 1 517 ? -41.524 6.499 32.611 1.00 75.62 517 ASN A O 1
ATOM 3993 N N . GLY A 1 518 ? -40.619 8.275 33.673 1.00 74.06 518 GLY A N 1
ATOM 3994 C CA . GLY A 1 518 ? -39.260 7.750 33.823 1.00 74.06 518 GLY A CA 1
ATOM 3995 C C . GLY A 1 518 ? -38.453 7.790 32.527 1.00 74.06 518 GLY A C 1
ATOM 3996 O O . GLY A 1 518 ? -37.590 6.934 32.324 1.00 74.06 518 GLY A O 1
ATOM 3997 N N . HIS A 1 519 ? -38.784 8.721 31.631 1.00 77.56 519 HIS A N 1
ATOM 3998 C CA . HIS A 1 519 ? -38.053 9.001 30.395 1.00 77.56 519 HIS A CA 1
ATOM 3999 C C . HIS A 1 519 ? -36.998 10.113 30.576 1.00 77.56 519 HIS A C 1
ATOM 4001 O O . HIS A 1 519 ? -36.432 10.584 29.591 1.00 77.56 519 HIS A O 1
ATOM 4007 N N . ASP A 1 520 ? -36.716 10.516 31.818 1.00 81.94 520 ASP A N 1
ATOM 4008 C CA . ASP A 1 520 ? -35.637 11.434 32.168 1.00 81.94 520 ASP A CA 1
ATOM 4009 C C . ASP A 1 520 ? -34.269 10.730 32.247 1.00 81.94 520 ASP A C 1
ATOM 4011 O O . ASP A 1 520 ? -34.165 9.513 32.417 1.00 81.94 520 ASP A O 1
ATOM 4015 N N . THR A 1 521 ? -33.192 11.507 32.131 1.00 83.00 521 THR A N 1
ATOM 4016 C CA . THR A 1 521 ? -31.807 11.023 32.264 1.00 83.00 521 THR A CA 1
ATOM 4017 C C . THR A 1 521 ? -31.133 11.511 33.547 1.00 83.00 521 THR A C 1
ATOM 4019 O O . THR A 1 521 ? -29.903 11.515 33.607 1.00 83.00 521 THR A O 1
ATOM 4022 N N . CYS A 1 522 ? -31.899 11.959 34.547 1.00 84.06 522 CYS A N 1
ATOM 4023 C CA . CYS A 1 522 ? -31.336 12.527 35.769 1.00 84.06 522 CYS A CA 1
ATOM 4024 C C . CYS A 1 522 ? -30.754 11.440 36.683 1.00 84.06 522 CYS A C 1
ATOM 4026 O O . CYS A 1 522 ? -31.308 10.344 36.836 1.00 84.06 522 CYS A O 1
ATOM 4028 N N . ASP A 1 523 ? -29.638 11.743 37.345 1.00 81.62 523 ASP A N 1
ATOM 4029 C CA . ASP A 1 523 ? -29.051 10.852 38.343 1.00 81.62 523 ASP A CA 1
ATOM 4030 C C . ASP A 1 523 ? -29.895 10.863 39.622 1.00 81.62 523 ASP A C 1
ATOM 4032 O O . ASP A 1 523 ? -29.765 11.735 40.477 1.00 81.62 523 ASP A O 1
ATOM 4036 N N . LYS A 1 524 ? -30.722 9.830 39.802 1.00 80.75 524 LYS A N 1
ATOM 4037 C CA . LYS A 1 524 ? -31.619 9.685 40.962 1.00 80.75 524 LYS A CA 1
ATOM 4038 C C . LYS A 1 524 ? -30.919 9.777 42.319 1.00 80.75 524 LYS A C 1
ATOM 4040 O O . LYS A 1 524 ? -31.602 9.996 43.324 1.00 80.75 524 LYS A O 1
ATOM 4045 N N . THR A 1 525 ? -29.600 9.594 42.394 1.00 77.50 525 THR A N 1
ATOM 4046 C CA . THR A 1 525 ? -28.851 9.713 43.649 1.00 77.50 525 THR A CA 1
ATOM 4047 C C . THR A 1 525 ? -28.510 11.166 43.980 1.00 77.50 525 THR A C 1
ATOM 4049 O O . THR A 1 525 ? -28.794 11.594 45.101 1.00 77.50 525 THR A O 1
ATOM 4052 N N . HIS A 1 526 ? -28.056 11.961 43.008 1.00 82.56 526 HIS A N 1
ATOM 4053 C CA . HIS A 1 526 ? -27.509 13.310 43.227 1.00 82.56 526 HIS A CA 1
ATOM 4054 C C . HIS A 1 526 ? -28.359 14.456 42.651 1.00 82.56 526 HIS A C 1
ATOM 4056 O O . HIS A 1 526 ? -28.136 15.617 42.998 1.00 82.56 526 HIS A O 1
ATOM 4062 N N . GLU A 1 527 ? -29.343 14.139 41.811 1.00 87.75 527 GLU A N 1
ATOM 4063 C CA . GLU A 1 527 ? -30.161 15.082 41.046 1.00 87.75 527 GLU A CA 1
ATOM 4064 C C . GLU A 1 527 ? -31.663 14.860 41.284 1.00 87.75 527 GLU A C 1
ATOM 4066 O O . GLU A 1 527 ? -32.116 13.784 41.688 1.00 87.75 527 GLU A O 1
ATOM 4071 N N . GLU A 1 528 ? -32.440 15.909 41.043 1.00 87.75 528 GLU A N 1
ATOM 4072 C CA . GLU A 1 528 ? -33.897 15.941 41.059 1.00 87.75 528 GLU A CA 1
ATOM 4073 C C . GLU A 1 528 ? -34.402 16.375 39.674 1.00 87.75 528 GLU A C 1
ATOM 4075 O O . GLU A 1 528 ? -33.923 17.363 39.116 1.00 87.75 528 GLU A O 1
ATOM 4080 N N . CYS A 1 529 ? -35.337 15.605 39.109 1.00 87.06 529 CYS A N 1
ATOM 4081 C CA . CYS A 1 529 ? -35.937 15.878 37.802 1.00 87.06 529 CYS A CA 1
ATOM 4082 C C . CYS A 1 529 ? -37.063 16.904 37.943 1.00 87.06 529 CYS A C 1
ATOM 4084 O O . CYS A 1 529 ? -38.005 16.692 38.713 1.00 87.06 529 CYS A O 1
ATOM 4086 N N . VAL A 1 530 ? -36.984 17.983 37.170 1.00 87.81 530 VAL A N 1
ATOM 4087 C CA . VAL A 1 530 ? -37.998 19.034 37.085 1.00 87.81 530 VAL A CA 1
ATOM 4088 C C . VAL A 1 530 ? -38.573 19.054 35.672 1.00 87.81 530 VAL A C 1
ATOM 4090 O O . VAL A 1 530 ? -37.853 19.245 34.697 1.00 87.81 530 VAL A O 1
ATOM 4093 N N . ASP A 1 531 ? -39.882 18.851 35.566 1.00 83.00 531 ASP A N 1
ATOM 4094 C CA . ASP A 1 531 ? -40.612 18.831 34.296 1.00 83.00 531 ASP A CA 1
ATOM 4095 C C . ASP A 1 531 ? -40.768 20.244 33.711 1.00 83.00 531 ASP A C 1
ATOM 4097 O O . ASP A 1 531 ? -41.022 21.208 34.443 1.00 83.00 531 ASP A O 1
ATOM 4101 N N . THR A 1 532 ? -40.656 20.378 32.393 1.00 81.50 532 THR A N 1
ATOM 4102 C CA . THR A 1 532 ? -40.776 21.648 31.660 1.00 81.50 532 THR A CA 1
ATOM 4103 C C . THR A 1 532 ? -41.666 21.484 30.424 1.00 81.50 532 THR A C 1
ATOM 4105 O O . THR A 1 532 ? -41.979 20.383 29.995 1.00 81.50 532 THR A O 1
ATOM 4108 N N . LEU A 1 533 ? -42.088 22.591 29.802 1.00 71.75 533 LEU A N 1
ATOM 4109 C CA . LEU A 1 533 ? -42.979 22.535 28.630 1.00 71.75 533 LEU A CA 1
ATOM 4110 C C . LEU A 1 533 ? -42.323 21.951 27.361 1.00 71.75 533 LEU A C 1
ATOM 4112 O O . LEU A 1 533 ? -43.044 21.557 26.446 1.00 71.75 533 LEU A O 1
ATOM 4116 N N . GLU A 1 534 ? -40.988 21.914 27.289 1.00 67.62 534 GLU A N 1
ATOM 4117 C CA . GLU A 1 534 ? -40.219 21.406 26.138 1.00 67.62 534 GLU A CA 1
ATOM 4118 C C . GLU A 1 534 ? -39.405 20.130 26.462 1.00 67.62 534 GLU A C 1
ATOM 4120 O O . GLU A 1 534 ? -38.650 19.651 25.608 1.00 67.62 534 GLU A O 1
ATOM 4125 N N . GLY A 1 535 ? -39.545 19.578 27.676 1.00 75.75 535 GLY A N 1
ATOM 4126 C CA . GLY A 1 535 ? -38.816 18.400 28.162 1.00 75.75 535 GLY A CA 1
ATOM 4127 C C . GLY A 1 535 ? -38.602 18.426 29.681 1.00 75.75 535 GLY A C 1
ATOM 4128 O O . GLY A 1 535 ? -39.467 18.883 30.416 1.00 75.75 535 GLY A O 1
ATOM 4129 N N . PHE A 1 536 ? -37.407 18.083 30.173 1.00 84.94 536 PHE A N 1
ATOM 4130 C CA . PHE A 1 536 ? -37.076 18.095 31.610 1.00 84.94 536 PHE A CA 1
ATOM 4131 C C . PHE A 1 536 ? -35.707 18.739 31.909 1.00 84.94 536 PHE A C 1
ATOM 4133 O O . PHE A 1 536 ? -34.837 18.807 31.039 1.00 84.94 536 PHE A O 1
ATOM 4140 N N . GLU A 1 537 ? -35.498 19.177 33.153 1.00 83.62 537 GLU A N 1
ATOM 4141 C CA . GLU A 1 537 ? -34.232 19.706 33.683 1.00 83.62 537 GLU A CA 1
ATOM 4142 C C . GLU A 1 537 ? -33.794 18.921 34.937 1.00 83.62 537 GLU A C 1
ATOM 4144 O O . GLU A 1 537 ? -34.604 18.656 35.823 1.00 83.62 537 GLU A O 1
ATOM 4149 N N . CYS A 1 538 ? -32.507 18.562 35.037 1.00 87.38 538 CYS A N 1
ATOM 4150 C CA . CYS A 1 538 ? -31.937 17.885 36.209 1.00 87.38 538 CYS A CA 1
ATOM 4151 C C . CYS A 1 538 ? -31.226 18.891 37.122 1.00 87.38 538 CYS A C 1
ATOM 4153 O O . CYS A 1 538 ? -30.228 19.497 36.724 1.00 87.38 538 CYS A O 1
ATOM 4155 N N . GLN A 1 539 ? -31.703 19.056 38.355 1.00 86.75 539 GLN A N 1
ATOM 4156 C CA . GLN A 1 539 ? -31.128 19.990 39.330 1.00 86.75 539 GLN A CA 1
ATOM 4157 C C . GLN A 1 539 ? -30.435 19.242 40.475 1.00 86.75 539 GLN A C 1
ATOM 4159 O O . GLN A 1 539 ? -30.923 18.215 40.934 1.00 86.75 539 GLN A O 1
ATOM 4164 N N . CYS A 1 540 ? -29.291 19.739 40.959 1.00 86.38 540 CYS A N 1
ATOM 4165 C CA . CYS A 1 540 ? -28.572 19.086 42.060 1.00 86.38 540 CYS A CA 1
ATOM 4166 C C . CYS A 1 540 ? -29.371 19.128 43.370 1.00 86.38 540 CYS A C 1
ATOM 4168 O O . CYS A 1 540 ? -29.910 20.170 43.748 1.00 86.38 540 CYS A O 1
ATOM 4170 N N . LYS A 1 541 ? -29.357 18.021 44.117 1.00 84.75 541 LYS A N 1
ATOM 4171 C CA . LYS A 1 541 ? -29.958 17.940 45.454 1.00 84.75 541 LYS A CA 1
ATOM 4172 C C . LYS A 1 541 ? -29.231 18.828 46.482 1.00 84.75 541 LYS A C 1
ATOM 4174 O O . LYS A 1 541 ? -28.046 19.133 46.315 1.00 84.75 541 LYS A O 1
ATOM 4179 N N . PRO A 1 542 ? -29.886 19.204 47.600 1.00 83.50 542 PRO A N 1
ATOM 4180 C CA . PRO A 1 542 ? -29.260 19.993 48.663 1.00 83.50 542 PRO A CA 1
ATOM 4181 C C . PRO A 1 542 ? -27.962 19.361 49.197 1.00 83.50 542 PRO A C 1
ATOM 4183 O O . PRO A 1 542 ? -27.929 18.177 49.516 1.00 83.50 542 PRO A O 1
ATOM 4186 N N . GLY A 1 543 ? -26.893 20.158 49.313 1.00 77.88 543 GLY A N 1
ATOM 4187 C CA . GLY A 1 543 ? -25.560 19.689 49.728 1.00 77.88 543 GLY A CA 1
ATOM 4188 C C . GLY A 1 543 ? -24.644 19.255 48.574 1.00 77.88 543 GLY A C 1
ATOM 4189 O O . GLY A 1 543 ? -23.455 19.021 48.799 1.00 77.88 543 GLY A O 1
ATOM 4190 N N . TYR A 1 544 ? -25.163 19.223 47.343 1.00 82.56 544 TYR A N 1
ATOM 4191 C CA . TYR A 1 544 ? -24.410 18.965 46.118 1.00 82.56 544 TYR A CA 1
ATOM 4192 C C . TYR A 1 544 ? -24.331 20.234 45.263 1.00 82.56 544 TYR A C 1
ATOM 4194 O O . TYR A 1 544 ? -25.271 21.025 45.210 1.00 82.56 544 TYR A O 1
ATOM 4202 N N . GLN A 1 545 ? -23.202 20.446 44.590 1.00 82.88 545 GLN A N 1
ATOM 4203 C CA . GLN A 1 545 ? -22.974 21.598 43.720 1.00 82.88 545 GLN A CA 1
ATOM 4204 C C . GLN A 1 545 ? -22.540 21.130 42.329 1.00 82.88 545 GLN A C 1
ATOM 4206 O O . GLN A 1 545 ? -21.718 20.220 42.198 1.00 82.88 545 GLN A O 1
ATOM 4211 N N . MET A 1 546 ? -23.081 21.768 41.288 1.00 78.31 546 MET A N 1
ATOM 4212 C CA . MET A 1 546 ? -22.730 21.468 39.901 1.00 78.31 546 MET A CA 1
ATOM 4213 C C . MET A 1 546 ? -21.276 21.878 39.635 1.00 78.31 546 MET A C 1
ATOM 4215 O O . MET A 1 546 ? -20.934 23.063 39.683 1.00 78.31 546 MET A O 1
ATOM 4219 N N . LYS A 1 547 ? -20.407 20.902 39.361 1.00 76.56 547 LYS A N 1
ATOM 4220 C CA . LYS A 1 547 ? -19.024 21.133 38.919 1.00 76.56 547 LYS A CA 1
ATOM 4221 C C . LYS A 1 547 ? -18.800 20.403 37.598 1.00 76.56 547 LYS A C 1
ATOM 4223 O O . LYS A 1 547 ? -18.672 19.183 37.562 1.00 76.56 547 LYS A O 1
ATOM 4228 N N . GLY A 1 548 ? -18.753 21.161 36.502 1.00 79.00 548 GLY A N 1
ATOM 4229 C CA . GLY A 1 548 ? -18.767 20.601 35.149 1.00 79.00 548 GLY A CA 1
ATOM 4230 C C . GLY A 1 548 ? -20.180 20.165 34.756 1.00 79.00 548 GLY A C 1
ATOM 4231 O O . GLY A 1 548 ? -21.073 21.003 34.746 1.00 79.00 548 GLY A O 1
ATOM 4232 N N . ASN A 1 549 ? -20.362 18.869 34.464 1.00 74.56 549 ASN A N 1
ATOM 4233 C CA . ASN A 1 549 ? -21.638 18.256 34.050 1.00 74.56 549 ASN A CA 1
ATOM 4234 C C . ASN A 1 549 ? -22.140 17.185 35.049 1.00 74.56 549 ASN A C 1
ATOM 4236 O O . ASN A 1 549 ? -22.806 16.232 34.652 1.00 74.56 549 ASN A O 1
ATOM 4240 N N . ARG A 1 550 ? -21.713 17.269 36.319 1.00 74.75 550 ARG A N 1
ATOM 4241 C CA . ARG A 1 550 ? -22.083 16.347 37.407 1.00 74.75 550 ARG A CA 1
ATOM 4242 C C . ARG A 1 550 ? -22.240 17.094 38.734 1.00 74.75 550 ARG A C 1
ATOM 4244 O O . ARG A 1 550 ? -21.450 17.991 39.047 1.00 74.75 550 ARG A O 1
ATOM 4251 N N . CYS A 1 551 ? -23.210 16.672 39.539 1.00 86.00 551 CYS A N 1
ATOM 4252 C CA . CYS A 1 551 ? -23.418 17.154 40.904 1.00 86.00 551 CYS A CA 1
ATOM 4253 C C . CYS A 1 551 ? -22.435 16.485 41.880 1.00 86.00 551 CYS A C 1
ATOM 4255 O O . CYS A 1 551 ? -22.457 15.269 42.052 1.00 86.00 551 CYS A O 1
ATOM 4257 N N . MET A 1 552 ? -21.567 17.269 42.530 1.00 81.00 552 MET A N 1
ATOM 4258 C CA . MET A 1 552 ? -20.581 16.773 43.505 1.00 81.00 552 MET A CA 1
ATOM 4259 C C . MET A 1 552 ? -20.943 17.189 44.941 1.00 81.00 552 MET A C 1
ATOM 4261 O O . MET A 1 552 ? -21.382 18.326 45.134 1.00 81.00 552 MET A O 1
ATOM 4265 N N . PRO A 1 553 ? -20.731 16.330 45.957 1.00 84.94 553 PRO A N 1
ATOM 4266 C CA . PRO A 1 553 ? -21.007 16.661 47.357 1.00 84.94 553 PRO A CA 1
ATOM 4267 C C . PRO A 1 553 ? -20.079 17.772 47.869 1.00 84.94 553 PRO A C 1
ATOM 4269 O O . PRO A 1 553 ? -18.915 17.873 47.470 1.00 84.94 553 PRO A O 1
ATOM 4272 N N . THR A 1 554 ? -20.589 18.614 48.769 1.00 84.44 554 THR A N 1
ATOM 4273 C CA . THR A 1 554 ? -19.848 19.743 49.354 1.00 84.44 554 THR A CA 1
ATOM 4274 C C . THR A 1 554 ? -19.637 19.543 50.857 1.00 84.44 554 THR A C 1
ATOM 4276 O O . THR A 1 554 ? -20.601 19.450 51.610 1.00 84.44 554 THR A O 1
ATOM 4279 N N . CYS A 1 555 ? -18.376 19.528 51.304 1.00 86.00 555 CYS A N 1
ATOM 4280 C CA . CYS A 1 555 ? -17.990 19.447 52.718 1.00 86.00 555 CYS A CA 1
ATOM 4281 C C . CYS A 1 555 ? -17.511 20.821 53.212 1.00 86.00 555 CYS A C 1
ATOM 4283 O O . CYS A 1 555 ? -16.479 21.317 52.757 1.00 86.00 555 CYS A O 1
ATOM 4285 N N . LYS A 1 556 ? -18.225 21.441 54.157 1.00 82.31 556 LYS A N 1
ATOM 4286 C CA . LYS A 1 556 ? -17.981 22.818 54.635 1.00 82.31 556 LYS A CA 1
ATOM 4287 C C . LYS A 1 556 ? -16.644 22.987 55.353 1.00 82.31 556 LYS A C 1
ATOM 4289 O O . LYS A 1 556 ? -16.033 24.044 55.250 1.00 82.31 556 LYS A O 1
ATOM 4294 N N . GLN A 1 557 ? -16.187 21.956 56.060 1.00 80.12 557 GLN A N 1
ATOM 4295 C CA . GLN A 1 557 ? -14.899 21.953 56.769 1.00 80.12 557 GLN A CA 1
ATOM 4296 C C . GLN A 1 557 ? -13.691 21.599 55.880 1.00 80.12 557 GLN A C 1
ATOM 4298 O O . GLN A 1 557 ? -12.551 21.742 56.320 1.00 80.12 557 GLN A O 1
ATOM 4303 N N . GLY A 1 558 ? -13.920 21.172 54.631 1.00 80.06 558 GLY A N 1
ATOM 4304 C CA . GLY A 1 558 ? -12.896 20.580 53.762 1.00 80.06 558 GLY A CA 1
ATOM 4305 C C . GLY A 1 558 ? -12.499 19.156 54.183 1.00 80.06 558 GLY A C 1
ATOM 4306 O O . GLY A 1 558 ? -12.873 18.709 55.263 1.00 80.06 558 GLY A O 1
ATOM 4307 N N . CYS A 1 559 ? -11.766 18.452 53.311 1.00 88.00 559 CYS A N 1
ATOM 4308 C CA . CYS A 1 559 ? -11.120 17.161 53.589 1.00 88.00 559 CYS A CA 1
ATOM 4309 C C . CYS A 1 559 ? -9.645 17.267 53.148 1.00 88.00 559 CYS A C 1
ATOM 4311 O O . CYS A 1 559 ? -9.370 17.161 51.955 1.00 88.00 559 CYS A O 1
ATOM 4313 N N . VAL A 1 560 ? -8.701 17.542 54.060 1.00 85.75 560 VAL A N 1
ATOM 4314 C CA . VAL A 1 560 ? -7.301 17.878 53.699 1.00 85.75 560 VAL A CA 1
ATOM 4315 C C . VAL A 1 560 ? -6.590 16.710 53.010 1.00 85.75 560 VAL A C 1
ATOM 4317 O O . VAL A 1 560 ? -6.133 16.855 51.880 1.00 85.75 560 VAL A O 1
ATOM 4320 N N . ASN A 1 561 ? -6.520 15.549 53.669 1.00 84.19 561 ASN A N 1
ATOM 4321 C CA . ASN A 1 561 ? -6.016 14.302 53.079 1.00 84.19 561 ASN A CA 1
ATOM 4322 C C . ASN A 1 561 ? -7.158 13.294 52.938 1.00 84.19 561 ASN A C 1
ATOM 4324 O O . ASN A 1 561 ? -7.119 12.201 53.503 1.00 84.19 561 ASN A O 1
ATOM 4328 N N . GLY A 1 562 ? -8.213 13.687 52.228 1.00 85.94 562 GLY A N 1
ATOM 4329 C CA . GLY A 1 562 ? -9.375 12.840 51.988 1.00 85.94 562 GLY A CA 1
ATOM 4330 C C . GLY A 1 562 ? -10.266 13.378 50.877 1.00 85.94 562 GLY A C 1
ATOM 4331 O O . GLY A 1 562 ? -10.026 14.451 50.328 1.00 85.94 562 GLY A O 1
ATOM 4332 N N . THR A 1 563 ? -11.313 12.631 50.551 1.00 88.00 563 THR A N 1
ATOM 4333 C CA . THR A 1 563 ? -12.311 13.026 49.551 1.00 88.00 563 THR A CA 1
ATOM 4334 C C . THR A 1 563 ? -13.678 13.196 50.198 1.00 88.00 563 THR A C 1
ATOM 4336 O O . THR A 1 563 ? -14.048 12.450 51.101 1.00 88.00 563 THR A O 1
ATOM 4339 N N . CYS A 1 564 ? -14.418 14.217 49.764 1.00 87.19 564 CYS A N 1
ATOM 4340 C CA . CYS A 1 564 ? -15.790 14.436 50.209 1.00 87.19 564 CYS A CA 1
ATOM 4341 C C . CYS A 1 564 ? -16.692 13.464 49.446 1.00 87.19 564 CYS A C 1
ATOM 4343 O O . CYS A 1 564 ? -16.784 13.555 48.221 1.00 87.19 564 CYS A O 1
ATOM 4345 N N . ILE A 1 565 ? -17.296 12.517 50.158 1.00 85.00 565 ILE A N 1
ATOM 4346 C CA . ILE A 1 565 ? -18.125 11.457 49.561 1.00 85.00 565 ILE A CA 1
ATOM 4347 C C . ILE A 1 565 ? -19.620 11.744 49.705 1.00 85.00 565 ILE A C 1
ATOM 4349 O O . ILE A 1 565 ? -20.404 11.370 48.841 1.00 85.00 565 ILE A O 1
ATOM 4353 N N . GLU A 1 566 ? -19.997 12.487 50.742 1.00 83.19 566 GLU A N 1
ATOM 4354 C CA . GLU A 1 566 ? -21.349 12.981 51.000 1.00 83.19 566 GLU A CA 1
ATOM 4355 C C . GLU A 1 566 ? -21.252 14.376 51.639 1.00 83.19 566 GLU A C 1
ATOM 4357 O O . GLU A 1 566 ? -20.173 14.751 52.114 1.00 83.19 566 GLU A O 1
ATOM 4362 N N . PRO A 1 567 ? -22.335 15.177 51.652 1.00 84.31 567 PRO A N 1
ATOM 4363 C CA . PRO A 1 567 ? -22.321 16.487 52.294 1.00 84.31 567 PRO A CA 1
ATOM 4364 C C . PRO A 1 567 ? -21.800 16.404 53.737 1.00 84.31 567 PRO A C 1
ATOM 4366 O O . PRO A 1 567 ? -22.360 15.698 54.570 1.00 84.31 567 PRO A O 1
ATOM 4369 N N . ASP A 1 568 ? -20.716 17.130 54.016 1.00 83.62 568 ASP A N 1
ATOM 4370 C CA . ASP A 1 568 ? -20.010 17.164 55.308 1.00 83.62 568 ASP A CA 1
ATOM 4371 C C . ASP A 1 568 ? -19.384 15.823 55.793 1.00 83.62 568 ASP A C 1
ATOM 4373 O O . ASP A 1 568 ? -18.935 15.740 56.940 1.00 83.62 568 ASP A O 1
ATOM 4377 N N . VAL A 1 569 ? -19.244 14.805 54.927 1.00 84.94 569 VAL A N 1
ATOM 4378 C CA . VAL A 1 569 ? -18.604 13.507 55.241 1.00 84.94 569 VAL A CA 1
ATOM 4379 C C . VAL A 1 569 ? -17.333 13.287 54.409 1.00 84.94 569 VAL A C 1
ATOM 4381 O O . VAL A 1 569 ? -17.374 13.149 53.182 1.00 84.94 569 VAL A O 1
ATOM 4384 N N . CYS A 1 570 ? -16.188 13.201 55.094 1.00 88.06 570 CYS A N 1
ATOM 4385 C CA . CYS A 1 570 ? -14.884 12.938 54.484 1.00 88.06 570 CYS A CA 1
ATOM 4386 C C . CYS A 1 570 ? -14.501 11.455 54.559 1.00 88.06 570 CYS A C 1
ATOM 4388 O O . CYS A 1 570 ? -14.465 10.866 55.638 1.00 88.06 570 CYS A O 1
ATOM 4390 N N . GLN A 1 571 ? -14.102 10.880 53.427 1.00 89.25 571 GLN A N 1
ATOM 4391 C CA . GLN A 1 571 ? -13.357 9.628 53.370 1.00 89.25 571 GLN A CA 1
ATOM 4392 C C . GLN A 1 571 ? -11.856 9.935 53.403 1.00 89.25 571 GLN A C 1
ATOM 4394 O O . GLN A 1 571 ? -11.316 10.505 52.453 1.00 89.25 571 GLN A O 1
ATOM 4399 N N . CYS A 1 572 ? -11.179 9.573 54.493 1.00 89.06 572 CYS A N 1
ATOM 4400 C CA . CYS A 1 572 ? -9.750 9.837 54.653 1.00 89.06 572 CYS A CA 1
ATOM 4401 C C . CYS A 1 572 ? -8.873 8.891 53.832 1.00 89.06 572 CYS A C 1
ATOM 4403 O O . CYS A 1 572 ? -9.183 7.711 53.662 1.00 89.06 572 CYS A O 1
ATOM 4405 N N . ASN A 1 573 ? -7.757 9.427 53.342 1.00 88.81 573 ASN A N 1
ATOM 4406 C CA . ASN A 1 573 ? -6.727 8.664 52.653 1.00 88.81 573 ASN A CA 1
ATOM 4407 C C . ASN A 1 573 ? -5.996 7.733 53.635 1.00 88.81 573 ASN A C 1
ATOM 4409 O O . ASN A 1 573 ? -5.968 7.969 54.843 1.00 88.81 573 ASN A O 1
ATOM 4413 N N . PHE A 1 574 ? -5.381 6.678 53.100 1.00 89.00 574 PHE A N 1
ATOM 4414 C CA . PHE A 1 574 ? -4.666 5.669 53.884 1.00 89.00 574 PHE A CA 1
ATOM 4415 C C . PHE A 1 574 ? -3.620 6.291 54.824 1.00 89.00 574 PHE A C 1
ATOM 4417 O O . PHE A 1 574 ? -2.806 7.111 54.400 1.00 89.00 574 PHE A O 1
ATOM 4424 N N . GLY A 1 575 ? -3.655 5.896 56.098 1.00 85.94 575 GLY A N 1
ATOM 4425 C CA . GLY A 1 575 ? -2.782 6.415 57.151 1.00 85.94 575 GLY A CA 1
ATOM 4426 C C . GLY A 1 575 ? -3.254 7.719 57.805 1.00 85.94 575 GLY A C 1
ATOM 4427 O O . GLY A 1 575 ? -2.555 8.209 58.692 1.00 85.94 575 GLY A O 1
ATOM 4428 N N . PHE A 1 576 ? -4.416 8.266 57.423 1.00 89.44 576 PHE A N 1
ATOM 4429 C CA . PHE A 1 576 ? -4.977 9.495 57.996 1.00 89.44 576 PHE A CA 1
ATOM 4430 C C . PHE A 1 576 ? -6.355 9.278 58.629 1.00 89.44 576 PHE A C 1
ATOM 4432 O O . PHE A 1 576 ? -7.188 8.533 58.117 1.00 89.44 576 PHE A O 1
ATOM 4439 N N . VAL A 1 577 ? -6.609 9.973 59.737 1.00 86.00 577 VAL A N 1
ATOM 4440 C CA . VAL A 1 577 ? -7.851 9.908 60.521 1.00 86.00 577 VAL A CA 1
ATOM 4441 C C . VAL A 1 577 ? -8.304 11.303 60.978 1.00 86.00 577 VAL A C 1
ATOM 4443 O O . VAL A 1 577 ? -7.566 12.289 60.886 1.00 86.00 577 VAL A O 1
ATOM 4446 N N . GLY A 1 578 ? -9.539 11.391 61.477 1.00 84.50 578 GLY A N 1
ATOM 4447 C CA . GLY A 1 578 ? -10.158 12.622 61.983 1.00 84.50 578 GLY A CA 1
ATOM 4448 C C . GLY A 1 578 ? -11.174 13.243 61.018 1.00 84.50 578 GLY A C 1
ATOM 4449 O O . GLY A 1 578 ? -11.205 12.922 59.836 1.00 84.50 578 GLY A O 1
ATOM 4450 N N . LEU A 1 579 ? -11.999 14.167 61.523 1.00 82.62 579 LEU A N 1
ATOM 4451 C CA . LEU A 1 579 ? -13.147 14.751 60.800 1.00 82.62 579 LEU A CA 1
ATOM 4452 C C . LEU A 1 579 ? -12.776 15.496 59.499 1.00 82.62 579 LEU A C 1
ATOM 4454 O O . LEU A 1 579 ? -13.613 15.636 58.615 1.00 82.62 579 LEU A O 1
ATOM 4458 N N . ASN A 1 580 ? -11.526 15.957 59.381 1.00 86.44 580 ASN A N 1
ATOM 4459 C CA . ASN A 1 580 ? -10.963 16.613 58.191 1.00 86.44 580 ASN A CA 1
ATOM 4460 C C . ASN A 1 580 ? -9.699 15.883 57.673 1.00 86.44 580 ASN A C 1
ATOM 4462 O O . ASN A 1 580 ? -8.888 16.441 56.936 1.00 86.44 580 ASN A O 1
ATOM 4466 N N . CYS A 1 581 ? -9.479 14.632 58.094 1.00 88.31 581 CYS A N 1
ATOM 4467 C CA . CYS A 1 581 ? -8.361 13.798 57.634 1.00 88.31 581 CYS A CA 1
ATOM 4468 C C . CYS A 1 581 ? -6.970 14.445 57.790 1.00 88.31 581 CYS A C 1
ATOM 4470 O O . CYS A 1 581 ? -6.099 14.298 56.935 1.00 88.31 581 CYS A O 1
ATOM 4472 N N . SER A 1 582 ? -6.758 15.210 58.862 1.00 87.19 582 SER A N 1
ATOM 4473 C CA . SER A 1 582 ? -5.523 15.970 59.093 1.00 87.19 582 SER A CA 1
ATOM 4474 C C . SER A 1 582 ? -4.517 15.262 60.005 1.00 87.19 582 SER A C 1
ATOM 4476 O O . SER A 1 582 ? -3.383 15.721 60.120 1.00 87.19 582 SER A O 1
ATOM 4478 N N . ILE A 1 583 ? -4.900 14.158 60.654 1.00 87.69 583 ILE A N 1
ATOM 4479 C CA . ILE A 1 583 ? -4.088 13.477 61.672 1.00 87.69 583 ILE A CA 1
ATOM 4480 C C . ILE A 1 583 ? -3.527 12.181 61.084 1.00 87.69 583 ILE A C 1
ATOM 4482 O O . ILE A 1 583 ? -4.287 11.374 60.559 1.00 87.69 583 ILE A O 1
ATOM 4486 N N . MET A 1 584 ? -2.210 11.978 61.173 1.00 86.12 584 MET A N 1
ATOM 4487 C CA . MET A 1 584 ? -1.514 10.808 60.620 1.00 86.12 584 MET A CA 1
ATOM 4488 C C . MET A 1 584 ? -1.284 9.723 61.686 1.00 86.12 584 MET A C 1
ATOM 4490 O O . MET A 1 584 ? -0.861 10.025 62.803 1.00 86.12 584 MET A O 1
ATOM 4494 N N . CYS A 1 585 ? -1.511 8.458 61.332 1.00 89.75 585 CYS A N 1
ATOM 4495 C CA . CYS A 1 585 ? -1.246 7.295 62.183 1.00 89.75 585 CYS A CA 1
ATOM 4496 C C . CYS A 1 585 ? 0.265 7.006 62.314 1.00 89.75 585 CYS A C 1
ATOM 4498 O O . CYS A 1 585 ? 1.020 7.125 61.348 1.00 89.75 585 CYS A O 1
ATOM 4500 N N . LYS A 1 586 ? 0.721 6.536 63.483 1.00 89.56 586 LYS A N 1
ATOM 4501 C CA . LYS A 1 586 ? 2.125 6.170 63.770 1.00 89.56 586 LYS A CA 1
ATOM 4502 C C . LYS A 1 586 ? 2.446 4.712 63.401 1.00 89.56 586 LYS A C 1
ATOM 4504 O O . LYS A 1 586 ? 3.064 3.979 64.166 1.00 89.56 586 LYS A O 1
ATOM 4509 N N . CYS A 1 587 ? 2.045 4.297 62.204 1.00 90.50 587 CYS A N 1
ATOM 4510 C CA . CYS A 1 587 ? 2.196 2.923 61.707 1.00 90.50 587 CYS A CA 1
ATOM 4511 C C . CYS A 1 587 ? 3.289 2.777 60.640 1.00 90.50 587 CYS A C 1
ATOM 4513 O O . CYS A 1 587 ? 3.145 1.977 59.718 1.00 90.50 587 CYS A O 1
ATOM 4515 N N . ASN A 1 588 ? 4.329 3.621 60.695 1.00 88.06 588 ASN A N 1
ATOM 4516 C CA . ASN A 1 588 ? 5.394 3.715 59.682 1.00 88.06 588 ASN A CA 1
ATOM 4517 C C . ASN A 1 588 ? 4.890 3.863 58.228 1.00 88.06 588 ASN A C 1
ATOM 4519 O O . ASN A 1 588 ? 5.619 3.557 57.294 1.00 88.06 588 ASN A O 1
ATOM 4523 N N . GLY A 1 589 ? 3.657 4.346 58.032 1.00 87.00 589 GLY A N 1
ATOM 4524 C CA . GLY A 1 589 ? 3.033 4.485 56.712 1.00 87.00 589 GLY A CA 1
ATOM 4525 C C . GLY A 1 589 ? 2.394 3.209 56.149 1.00 87.00 589 GLY A C 1
ATOM 4526 O O . GLY A 1 589 ? 1.988 3.223 54.994 1.00 87.00 589 GLY A O 1
ATOM 4527 N N . HIS A 1 590 ? 2.266 2.135 56.939 1.00 89.56 590 HIS A N 1
ATOM 4528 C CA . HIS A 1 590 ? 1.823 0.814 56.461 1.00 89.56 590 HIS A CA 1
ATOM 4529 C C . HIS A 1 590 ? 0.500 0.318 57.063 1.00 89.56 590 HIS A C 1
ATOM 4531 O O . HIS A 1 590 ? 0.112 -0.817 56.810 1.00 89.56 590 HIS A O 1
ATOM 4537 N N . SER A 1 591 ? -0.226 1.119 57.848 1.00 90.31 591 SER A N 1
ATOM 4538 C CA . SER A 1 591 ? -1.559 0.754 58.366 1.00 90.31 591 SER A CA 1
ATOM 4539 C C . SER A 1 591 ? -2.401 1.988 58.685 1.00 90.31 591 SER A C 1
ATOM 4541 O O . SER A 1 591 ? -1.871 3.060 58.981 1.00 90.31 591 SER A O 1
ATOM 4543 N N . ASN A 1 592 ? -3.722 1.801 58.702 1.00 89.25 592 ASN A N 1
ATOM 4544 C CA . ASN A 1 592 ? -4.654 2.717 59.357 1.00 89.25 592 ASN A CA 1
ATOM 4545 C C . ASN A 1 592 ? -4.668 2.478 60.876 1.00 89.25 592 ASN A C 1
ATOM 4547 O O . ASN A 1 592 ? -4.306 1.395 61.349 1.00 89.25 592 ASN A O 1
ATOM 4551 N N . CYS A 1 593 ? -5.133 3.476 61.618 1.00 89.38 593 CYS A N 1
ATOM 4552 C CA . CYS A 1 593 ? -5.377 3.423 63.053 1.00 89.38 593 CYS A CA 1
ATOM 4553 C C . CYS A 1 593 ? -6.880 3.630 63.339 1.00 89.38 593 CYS A C 1
ATOM 4555 O O . CYS A 1 593 ? -7.576 4.198 62.494 1.00 89.38 593 CYS A O 1
ATOM 4557 N N . PRO A 1 594 ? -7.407 3.161 64.487 1.00 86.19 594 PRO A N 1
ATOM 4558 C CA . PRO A 1 594 ? -8.839 3.214 64.805 1.00 86.19 594 PRO A CA 1
ATOM 4559 C C . PRO A 1 594 ? -9.438 4.626 64.795 1.00 86.19 594 PRO A C 1
ATOM 4561 O O . PRO A 1 594 ? -10.615 4.806 64.491 1.00 86.19 594 PRO A O 1
ATOM 4564 N N . GLY A 1 595 ? -8.637 5.636 65.127 1.00 85.19 595 GLY A N 1
ATOM 4565 C CA . GLY A 1 595 ? -9.094 7.012 65.225 1.00 85.19 595 GLY A CA 1
ATOM 4566 C C . GLY A 1 595 ? -8.028 7.936 65.814 1.00 85.19 595 GLY A C 1
ATOM 4567 O O . GLY A 1 595 ? -6.914 7.494 66.100 1.00 85.19 595 GLY A O 1
ATOM 4568 N N . PRO A 1 596 ? -8.356 9.225 66.006 1.00 83.00 596 PRO A N 1
ATOM 4569 C CA . PRO A 1 596 ? -7.400 10.241 66.444 1.00 83.00 596 PRO A CA 1
ATOM 4570 C C . PRO A 1 596 ? -6.856 10.032 67.868 1.00 83.00 596 PRO A C 1
ATOM 4572 O O . PRO A 1 596 ? -5.836 10.624 68.207 1.00 83.00 596 PRO A O 1
ATOM 4575 N N . GLU A 1 597 ? -7.505 9.196 68.685 1.00 85.00 597 GLU A N 1
ATOM 4576 C CA . GLU A 1 597 ? -7.094 8.900 70.067 1.00 85.00 597 GLU A CA 1
ATOM 4577 C C . GLU A 1 597 ? -6.146 7.688 70.183 1.00 85.00 597 GLU A C 1
ATOM 4579 O O . GLU A 1 597 ? -5.455 7.546 71.187 1.00 85.00 597 GLU A O 1
ATOM 4584 N N . GLU A 1 598 ? -6.033 6.851 69.143 1.00 86.94 598 GLU A N 1
ATOM 4585 C CA . GLU A 1 598 ? -5.249 5.603 69.158 1.00 86.94 598 GLU A CA 1
ATOM 4586 C C . GLU A 1 598 ? -4.262 5.524 67.982 1.00 86.94 598 GLU A C 1
ATOM 4588 O O . GLU A 1 598 ? -4.272 4.592 67.180 1.00 86.94 598 GLU A O 1
ATOM 4593 N N . LEU A 1 599 ? -3.380 6.519 67.860 1.00 85.88 599 LEU A N 1
ATOM 4594 C CA . LEU A 1 599 ? -2.483 6.652 66.700 1.00 85.88 599 LEU A CA 1
ATOM 4595 C C . LEU A 1 599 ? -1.391 5.572 66.602 1.00 85.88 599 LEU A C 1
ATOM 4597 O O . LEU A 1 599 ? -0.824 5.396 65.526 1.00 85.88 599 LEU A O 1
ATOM 4601 N N . GLU A 1 600 ? -1.067 4.887 67.700 1.00 84.94 600 GLU A N 1
ATOM 4602 C CA . GLU A 1 600 ? -0.015 3.851 67.774 1.00 84.94 600 GLU A CA 1
ATOM 4603 C C . GLU A 1 600 ? -0.558 2.429 67.599 1.00 84.94 600 GLU A C 1
ATOM 4605 O O . GLU A 1 600 ? 0.217 1.497 67.382 1.00 84.94 600 GLU A O 1
ATOM 4610 N N . THR A 1 601 ? -1.881 2.263 67.657 1.00 88.81 601 THR A N 1
ATOM 4611 C CA . THR A 1 601 ? -2.550 0.983 67.432 1.00 88.81 601 THR A CA 1
ATOM 4612 C C . THR A 1 601 ? -2.786 0.812 65.936 1.00 88.81 601 THR A C 1
ATOM 4614 O O . THR A 1 601 ? -3.676 1.430 65.352 1.00 88.81 601 THR A O 1
ATOM 4617 N N . CYS A 1 602 ? -1.984 -0.030 65.292 1.00 89.06 602 CYS A N 1
ATOM 4618 C CA . CYS A 1 602 ? -2.129 -0.320 63.869 1.00 89.06 602 CYS A CA 1
ATOM 4619 C C . CYS A 1 602 ? -3.144 -1.444 63.658 1.00 89.06 602 CYS A C 1
ATOM 4621 O O . CYS A 1 602 ? -2.948 -2.554 64.146 1.00 89.06 602 CYS A O 1
ATOM 4623 N N . LEU A 1 603 ? -4.226 -1.154 62.931 1.00 88.50 603 LEU A N 1
ATOM 4624 C CA . LEU A 1 603 ? -5.308 -2.111 62.684 1.00 88.50 603 LEU A CA 1
ATOM 4625 C C . LEU A 1 603 ? -4.835 -3.323 61.874 1.00 88.50 603 LEU A C 1
ATOM 4627 O O . LEU A 1 603 ? -5.051 -4.465 62.271 1.00 88.50 603 LEU A O 1
ATOM 4631 N N . GLU A 1 604 ? -4.196 -3.078 60.729 1.00 89.25 604 GLU A N 1
ATOM 4632 C CA . GLU A 1 604 ? -3.730 -4.131 59.833 1.00 89.25 604 GLU A CA 1
ATOM 4633 C C . GLU A 1 604 ? -2.507 -3.655 59.041 1.00 89.25 604 GLU A C 1
ATOM 4635 O O . GLU A 1 604 ? -2.622 -2.844 58.120 1.00 89.25 604 GLU A O 1
ATOM 4640 N N . CYS A 1 605 ? -1.332 -4.197 59.370 1.00 90.06 605 CYS A N 1
ATOM 4641 C CA . CYS A 1 605 ? -0.107 -3.911 58.630 1.00 90.06 605 CYS A CA 1
ATOM 4642 C C . CYS A 1 605 ? -0.180 -4.440 57.189 1.00 90.06 605 CYS A C 1
ATOM 4644 O O . CYS A 1 605 ? -0.295 -5.646 56.933 1.00 90.06 605 CYS A O 1
ATOM 4646 N N . LYS A 1 606 ? -0.091 -3.509 56.242 1.00 88.62 606 LYS A N 1
ATOM 4647 C CA . LYS A 1 606 ? -0.021 -3.719 54.795 1.00 88.62 606 LYS A CA 1
ATOM 4648 C C . LYS A 1 606 ? 1.439 -3.677 54.324 1.00 88.62 606 LYS A C 1
ATOM 4650 O O . LYS A 1 606 ? 2.367 -3.728 55.127 1.00 88.62 606 LYS A O 1
ATOM 4655 N N . ASN A 1 607 ? 1.661 -3.693 53.011 1.00 89.19 607 ASN A N 1
ATOM 4656 C CA . ASN A 1 607 ? 2.995 -3.571 52.404 1.00 89.19 607 ASN A CA 1
ATOM 4657 C C . ASN A 1 607 ? 4.007 -4.642 52.872 1.00 89.19 607 ASN A C 1
ATOM 4659 O O . ASN A 1 607 ? 5.199 -4.380 52.990 1.00 89.19 607 ASN A O 1
ATOM 4663 N N . ASN A 1 608 ? 3.521 -5.861 53.140 1.00 90.69 608 ASN A N 1
ATOM 4664 C CA . ASN A 1 608 ? 4.319 -7.006 53.606 1.00 90.69 608 ASN A CA 1
ATOM 4665 C C . ASN A 1 608 ? 5.052 -6.771 54.936 1.00 90.69 608 ASN A C 1
ATOM 4667 O O . ASN A 1 608 ? 6.041 -7.437 55.240 1.00 90.69 608 ASN A O 1
ATOM 4671 N N . THR A 1 609 ? 4.524 -5.862 55.752 1.00 91.25 609 THR A N 1
ATOM 4672 C CA . THR A 1 609 ? 5.059 -5.542 57.074 1.00 91.25 609 THR A CA 1
ATOM 4673 C C . THR A 1 609 ? 4.270 -6.221 58.189 1.00 91.25 609 THR A C 1
ATOM 4675 O O . THR A 1 609 ? 3.117 -6.625 58.016 1.00 91.25 609 THR A O 1
ATOM 4678 N N . PHE A 1 610 ? 4.893 -6.377 59.348 1.00 89.75 610 PHE A N 1
ATOM 4679 C CA . PHE A 1 610 ? 4.261 -6.849 60.573 1.00 89.75 610 PHE A CA 1
ATOM 4680 C C . PHE A 1 610 ? 4.949 -6.231 61.800 1.00 89.75 610 PHE A C 1
ATOM 4682 O O . PHE A 1 610 ? 5.946 -5.514 61.683 1.00 89.75 610 PHE A O 1
ATOM 4689 N N . GLY A 1 611 ? 4.401 -6.496 62.983 1.00 87.44 611 GLY A N 1
ATOM 4690 C CA . GLY A 1 611 ? 4.818 -5.866 64.235 1.00 87.44 611 GLY A CA 1
ATOM 4691 C C . GLY A 1 611 ? 3.822 -4.806 64.696 1.00 87.44 611 GLY A C 1
ATOM 4692 O O . GLY A 1 611 ? 2.900 -4.443 63.972 1.00 87.44 611 GLY A O 1
ATOM 4693 N N . THR A 1 612 ? 3.997 -4.322 65.922 1.00 87.12 612 THR A N 1
ATOM 4694 C CA . THR A 1 612 ? 3.058 -3.402 66.586 1.00 87.12 612 THR A CA 1
ATOM 4695 C C . THR A 1 612 ? 2.886 -2.067 65.862 1.00 87.12 612 THR A C 1
ATOM 4697 O O . THR A 1 612 ? 1.814 -1.481 65.924 1.00 87.12 612 THR A O 1
ATOM 4700 N N . GLN A 1 613 ? 3.920 -1.611 65.154 1.00 90.00 613 GLN A N 1
ATOM 4701 C CA . GLN A 1 613 ? 3.918 -0.382 64.358 1.00 90.00 613 GLN A CA 1
ATOM 4702 C C . GLN A 1 613 ? 4.300 -0.653 62.898 1.00 90.00 613 GLN A C 1
ATOM 4704 O O . GLN A 1 613 ? 4.775 0.247 62.206 1.00 90.00 613 GLN A O 1
ATOM 4709 N N . CYS A 1 614 ? 4.131 -1.894 62.429 1.00 90.88 614 CYS A N 1
ATOM 4710 C CA . CYS A 1 614 ? 4.486 -2.301 61.069 1.00 90.88 614 CYS A CA 1
ATOM 4711 C C . CYS A 1 614 ? 5.978 -2.087 60.730 1.00 90.88 614 CYS A C 1
ATOM 4713 O O . CYS A 1 614 ? 6.338 -1.720 59.615 1.00 90.88 614 CYS A O 1
ATOM 4715 N N . GLN A 1 615 ? 6.852 -2.296 61.718 1.00 89.94 615 GLN A N 1
ATOM 4716 C CA . GLN A 1 615 ? 8.280 -1.978 61.656 1.00 89.94 615 GLN A CA 1
ATOM 4717 C C . GLN A 1 615 ? 9.181 -3.133 61.187 1.00 89.94 615 GLN A C 1
ATOM 4719 O O . GLN A 1 615 ? 10.395 -2.959 61.120 1.00 89.94 615 GLN A O 1
ATOM 4724 N N . LYS A 1 616 ? 8.623 -4.309 60.875 1.00 90.44 616 LYS A N 1
ATOM 4725 C CA . LYS A 1 616 ? 9.378 -5.488 60.414 1.00 90.44 616 LYS A CA 1
ATOM 4726 C C . LYS A 1 616 ? 8.812 -6.047 59.112 1.00 90.44 616 LYS A C 1
ATOM 4728 O O . LYS A 1 616 ? 7.604 -5.978 58.905 1.00 90.44 616 LYS A O 1
ATOM 4733 N N . CYS A 1 617 ? 9.648 -6.650 58.268 1.00 91.19 617 CYS A N 1
ATOM 4734 C CA . CYS A 1 617 ? 9.188 -7.387 57.087 1.00 91.19 617 CYS A CA 1
ATOM 4735 C C . CYS A 1 617 ? 8.723 -8.797 57.455 1.00 91.19 617 CYS A C 1
ATOM 4737 O O . CYS A 1 617 ? 9.372 -9.484 58.246 1.00 91.19 617 CYS A O 1
ATOM 4739 N N . LYS A 1 618 ? 7.611 -9.243 56.864 1.00 90.25 618 LYS A N 1
ATOM 4740 C CA . LYS A 1 618 ? 7.129 -10.628 56.989 1.00 90.25 618 LYS A CA 1
ATOM 4741 C C . LYS A 1 618 ? 8.192 -11.632 56.483 1.00 90.25 618 LYS A C 1
ATOM 4743 O O . LYS A 1 618 ? 9.045 -11.248 55.682 1.00 90.25 618 LYS A O 1
ATOM 4748 N N . PRO A 1 619 ? 8.147 -12.913 56.900 1.00 87.25 619 PRO A N 1
ATOM 4749 C CA . PRO A 1 619 ? 9.028 -13.951 56.356 1.00 87.25 619 PRO A CA 1
ATOM 4750 C C . PRO A 1 619 ? 8.962 -14.020 54.827 1.00 87.25 619 PRO A C 1
ATOM 4752 O O . PRO A 1 619 ? 7.886 -13.851 54.256 1.00 87.25 619 PRO A O 1
ATOM 4755 N N . MET A 1 620 ? 10.098 -14.302 54.181 1.00 88.06 620 MET A N 1
ATOM 4756 C CA . MET A 1 620 ? 10.275 -14.277 52.716 1.00 88.06 620 MET A CA 1
ATOM 4757 C C . MET A 1 620 ? 10.146 -12.886 52.066 1.00 88.06 620 MET A C 1
ATOM 4759 O O . MET A 1 620 ? 9.942 -12.783 50.857 1.00 88.06 620 MET A O 1
ATOM 4763 N N . PHE A 1 621 ? 10.288 -11.812 52.846 1.00 90.69 621 PHE A N 1
ATOM 4764 C CA . PHE A 1 621 ? 10.432 -10.450 52.335 1.00 90.69 621 PHE A CA 1
ATOM 4765 C C . PHE A 1 621 ? 11.712 -9.815 52.885 1.00 90.69 621 PHE A C 1
ATOM 4767 O O . PHE A 1 621 ? 12.050 -10.017 54.046 1.00 90.69 621 PHE A O 1
ATOM 4774 N N . VAL A 1 622 ? 12.419 -9.052 52.058 1.00 89.25 622 VAL A N 1
ATOM 4775 C CA . VAL A 1 622 ? 13.699 -8.404 52.359 1.00 89.25 622 VAL A CA 1
ATOM 4776 C C . VAL A 1 622 ? 13.514 -6.890 52.330 1.00 89.25 622 VAL A C 1
ATOM 4778 O O . VAL A 1 622 ? 12.881 -6.361 51.412 1.00 89.25 622 VAL A O 1
ATOM 4781 N N . GLY A 1 623 ? 14.063 -6.186 53.315 1.00 87.94 623 GLY A N 1
ATOM 4782 C CA . GLY A 1 623 ? 14.095 -4.724 53.347 1.00 87.94 623 GLY A CA 1
ATOM 4783 C C . GLY A 1 623 ? 13.861 -4.127 54.733 1.00 87.94 623 GLY A C 1
ATOM 4784 O O . GLY A 1 623 ? 13.721 -4.830 55.735 1.00 87.94 623 GLY A O 1
ATOM 4785 N N . ASN A 1 624 ? 13.789 -2.797 54.781 1.00 89.31 624 ASN A N 1
ATOM 4786 C CA . ASN A 1 624 ? 13.595 -2.033 56.009 1.00 89.31 624 ASN A CA 1
ATOM 4787 C C . ASN A 1 624 ? 12.327 -1.163 55.898 1.00 89.31 624 ASN A C 1
ATOM 4789 O O . ASN A 1 624 ? 12.338 -0.192 55.143 1.00 89.31 624 ASN A O 1
ATOM 4793 N N . PRO A 1 625 ? 11.234 -1.481 56.622 1.00 88.81 625 PRO A N 1
ATOM 4794 C CA . PRO A 1 625 ? 9.954 -0.783 56.478 1.00 88.81 625 PRO A CA 1
ATOM 4795 C C . PRO A 1 625 ? 9.789 0.475 57.341 1.00 88.81 625 PRO A C 1
ATOM 4797 O O . PRO A 1 625 ? 8.748 1.134 57.276 1.00 88.81 625 PRO A O 1
ATOM 4800 N N . VAL A 1 626 ? 10.778 0.823 58.166 1.00 88.44 626 VAL A N 1
ATOM 4801 C CA . VAL A 1 626 ? 10.717 1.998 59.049 1.00 88.44 626 VAL A CA 1
ATOM 4802 C C . VAL A 1 626 ? 10.632 3.289 58.221 1.00 88.44 626 VAL A C 1
ATOM 4804 O O . VAL A 1 626 ? 11.244 3.393 57.161 1.00 88.44 626 VAL A O 1
ATOM 4807 N N . ASN A 1 627 ? 9.875 4.286 58.699 1.00 82.69 627 ASN A N 1
ATOM 4808 C CA . ASN A 1 627 ? 9.688 5.587 58.031 1.00 82.69 627 ASN A CA 1
ATOM 4809 C C . ASN A 1 627 ? 9.172 5.499 56.577 1.00 82.69 627 ASN A C 1
ATOM 4811 O O . ASN A 1 627 ? 9.546 6.315 55.735 1.00 82.69 627 ASN A O 1
ATOM 4815 N N . GLY A 1 628 ? 8.312 4.524 56.270 1.00 78.88 628 GLY A N 1
ATOM 4816 C CA . GLY A 1 628 ? 7.747 4.348 54.928 1.00 78.88 628 GLY A CA 1
ATOM 4817 C C . GLY A 1 628 ? 8.644 3.582 53.952 1.00 78.88 628 GLY A C 1
ATOM 4818 O O . GLY A 1 628 ? 8.368 3.588 52.754 1.00 78.88 628 GLY A O 1
ATOM 4819 N N . GLY A 1 629 ? 9.702 2.921 54.435 1.00 83.81 629 GLY A N 1
ATOM 4820 C CA . GLY A 1 629 ? 10.502 2.003 53.622 1.00 83.81 629 GLY A CA 1
ATOM 4821 C C . GLY A 1 629 ? 9.722 0.754 53.179 1.00 83.81 629 GLY A C 1
ATOM 4822 O O . GLY A 1 629 ? 8.602 0.507 53.629 1.00 83.81 629 GLY A O 1
ATOM 4823 N N . SER A 1 630 ? 10.290 -0.040 52.270 1.00 87.12 630 SER A N 1
ATOM 4824 C CA . SER A 1 630 ? 9.585 -1.134 51.585 1.00 87.12 630 SER A CA 1
ATOM 4825 C C . SER A 1 630 ? 10.148 -2.519 51.905 1.00 87.12 630 SER A C 1
ATOM 4827 O O . SER A 1 630 ? 11.361 -2.698 51.977 1.00 87.12 630 SER A O 1
ATOM 4829 N N . CYS A 1 631 ? 9.257 -3.510 51.993 1.00 91.38 631 CYS A N 1
ATOM 4830 C CA . CYS A 1 631 ? 9.588 -4.932 52.078 1.00 91.38 631 CYS A CA 1
ATOM 4831 C C . CYS A 1 631 ? 9.308 -5.617 50.735 1.00 91.38 631 CYS A C 1
ATOM 4833 O O . CYS A 1 631 ? 8.150 -5.732 50.317 1.00 91.38 631 CYS A O 1
ATOM 4835 N N . VAL A 1 632 ? 10.363 -6.083 50.076 1.00 90.31 632 VAL A N 1
ATOM 4836 C CA . VAL A 1 632 ? 10.332 -6.703 48.745 1.00 90.31 632 VAL A CA 1
ATOM 4837 C C . VAL A 1 632 ? 10.303 -8.221 48.891 1.00 90.31 632 VAL A C 1
ATOM 4839 O O . VAL A 1 632 ? 10.985 -8.761 49.750 1.00 90.31 632 VAL A O 1
ATOM 4842 N N . SER A 1 633 ? 9.506 -8.938 48.100 1.00 91.44 633 SER A N 1
ATOM 4843 C CA . SER A 1 633 ? 9.441 -10.407 48.214 1.00 91.44 633 SER A CA 1
ATOM 4844 C C . SER A 1 633 ? 10.763 -11.073 47.814 1.00 91.44 633 SER A C 1
ATOM 4846 O O . SER A 1 633 ? 11.478 -10.542 46.967 1.00 91.44 633 SER A O 1
ATOM 4848 N N . CYS A 1 634 ? 11.080 -12.257 48.351 1.00 89.50 634 CYS A N 1
ATOM 4849 C CA . CYS A 1 634 ? 12.239 -13.036 47.899 1.00 89.50 634 CYS A CA 1
ATOM 4850 C C . CYS A 1 634 ? 12.172 -13.321 46.394 1.00 89.50 634 CYS A C 1
ATOM 4852 O O . CYS A 1 634 ? 13.180 -13.172 45.718 1.00 89.50 634 CYS A O 1
ATOM 4854 N N . SER A 1 635 ? 10.983 -13.627 45.857 1.00 89.31 635 SER A N 1
ATOM 4855 C CA . SER A 1 635 ? 10.780 -13.772 44.410 1.00 89.31 635 SER A CA 1
ATOM 4856 C C . SER A 1 635 ? 11.263 -12.540 43.649 1.00 89.31 635 SER A C 1
ATOM 4858 O O . SER A 1 635 ? 11.945 -12.672 42.645 1.00 89.31 635 SER A O 1
ATOM 4860 N N . GLU A 1 636 ? 10.928 -11.335 44.099 1.00 88.88 636 GLU A N 1
ATOM 4861 C CA . GLU A 1 636 ? 11.355 -10.100 43.435 1.00 88.88 636 GLU A CA 1
ATOM 4862 C C . GLU A 1 636 ? 12.850 -9.814 43.664 1.00 88.88 636 GLU A C 1
ATOM 4864 O O . GLU A 1 636 ? 13.568 -9.471 42.726 1.00 88.88 636 GLU A O 1
ATOM 4869 N N . TYR A 1 637 ? 13.352 -10.046 44.879 1.00 89.06 637 TYR A N 1
ATOM 4870 C CA . TYR A 1 637 ? 14.767 -9.892 45.232 1.00 89.06 637 TYR A CA 1
ATOM 4871 C C . TYR A 1 637 ? 15.691 -10.831 44.432 1.00 89.06 637 TYR A C 1
ATOM 4873 O O . TYR A 1 637 ? 16.808 -10.453 44.078 1.00 89.06 637 TYR A O 1
ATOM 4881 N N . CYS A 1 638 ? 15.209 -12.035 44.117 1.00 89.88 638 CYS A N 1
ATOM 4882 C CA . CYS A 1 638 ? 15.899 -13.077 43.357 1.00 89.88 638 CYS A CA 1
ATOM 4883 C C . CYS A 1 638 ? 15.549 -13.070 41.860 1.00 89.88 638 CYS A C 1
ATOM 4885 O O . CYS A 1 638 ? 15.662 -14.104 41.199 1.00 89.88 638 CYS A O 1
ATOM 4887 N N . HIS A 1 639 ? 15.063 -11.945 41.320 1.00 88.31 639 HIS A N 1
ATOM 4888 C CA . HIS A 1 639 ? 14.725 -11.790 39.898 1.00 88.31 639 HIS A CA 1
ATOM 4889 C C . HIS A 1 639 ? 13.767 -12.864 39.349 1.00 88.31 639 HIS A C 1
ATOM 4891 O O . HIS A 1 639 ? 13.873 -13.265 38.196 1.00 88.31 639 HIS A O 1
ATOM 4897 N N . THR A 1 640 ? 12.823 -13.325 40.171 1.00 88.06 640 THR A N 1
ATOM 4898 C CA . THR A 1 640 ? 11.826 -14.386 39.913 1.00 88.06 640 THR A CA 1
ATOM 4899 C C . THR A 1 640 ? 12.394 -15.791 39.719 1.00 88.06 640 THR A C 1
ATOM 4901 O O . THR A 1 640 ? 11.660 -16.728 39.416 1.00 88.06 640 THR A O 1
ATOM 4904 N N . HIS A 1 641 ? 13.690 -15.964 39.978 1.00 87.25 641 HIS A N 1
ATOM 4905 C CA . HIS A 1 641 ? 14.379 -17.246 39.828 1.00 87.25 641 HIS A CA 1
ATOM 4906 C C . HIS A 1 641 ? 14.456 -18.038 41.125 1.00 87.25 641 HIS A C 1
ATOM 4908 O O . HIS A 1 641 ? 14.849 -19.197 41.108 1.00 87.25 641 HIS A O 1
ATOM 4914 N N . SER A 1 642 ? 14.056 -17.453 42.252 1.00 88.38 642 SER A N 1
ATOM 4915 C CA . SER A 1 642 ? 13.887 -18.179 43.504 1.00 88.38 642 SER A CA 1
ATOM 4916 C C . SER A 1 642 ? 12.879 -17.489 44.414 1.00 88.38 642 SER A C 1
ATOM 4918 O O . SER A 1 642 ? 12.928 -16.282 44.613 1.00 88.38 642 SER A O 1
ATOM 4920 N N . ASP A 1 643 ? 11.997 -18.274 45.027 1.00 86.81 643 ASP A N 1
ATOM 4921 C CA . ASP A 1 643 ? 11.078 -17.801 46.069 1.00 86.81 643 ASP A CA 1
ATOM 4922 C C . ASP A 1 643 ? 11.712 -17.870 47.469 1.00 86.81 643 ASP A C 1
ATOM 4924 O O . ASP A 1 643 ? 11.053 -17.604 48.475 1.00 86.81 643 ASP A O 1
ATOM 4928 N N . LEU A 1 644 ? 12.979 -18.289 47.544 1.00 86.50 644 LEU A N 1
ATOM 4929 C CA . LEU A 1 644 ? 13.704 -18.606 48.764 1.00 86.50 644 LEU A CA 1
ATOM 4930 C C . LEU A 1 644 ? 14.921 -17.709 48.914 1.00 86.50 644 LEU A C 1
ATOM 4932 O O . LEU A 1 644 ? 15.889 -17.835 48.164 1.00 86.50 644 LEU A O 1
ATOM 4936 N N . CYS A 1 645 ? 14.909 -16.866 49.942 1.00 87.75 645 CYS A N 1
ATOM 4937 C CA . CYS A 1 645 ? 16.059 -16.052 50.293 1.00 87.75 645 CYS A CA 1
ATOM 4938 C C . CYS A 1 645 ? 16.259 -15.982 51.809 1.00 87.75 645 CYS A C 1
ATOM 4940 O O . CYS A 1 645 ? 15.311 -15.797 52.575 1.00 87.75 645 CYS A O 1
ATOM 4942 N N . PHE A 1 646 ? 17.511 -16.135 52.237 1.00 86.12 646 PHE A N 1
ATOM 4943 C CA . PHE A 1 646 ? 17.896 -16.139 53.649 1.00 86.12 646 PHE A CA 1
ATOM 4944 C C . PHE A 1 646 ? 18.993 -15.109 53.903 1.00 86.12 646 PHE A C 1
ATOM 4946 O O . PHE A 1 646 ? 19.815 -14.847 53.024 1.00 86.12 646 PHE A O 1
ATOM 4953 N N . GLY A 1 647 ? 19.016 -14.535 55.106 1.00 83.31 647 GLY A N 1
ATOM 4954 C CA . GLY A 1 647 ? 20.095 -13.645 55.529 1.00 83.31 647 GLY A CA 1
ATOM 4955 C C . GLY A 1 647 ? 21.453 -14.360 55.555 1.00 83.31 647 GLY A C 1
ATOM 4956 O O . GLY A 1 647 ? 21.543 -15.575 55.762 1.00 83.31 647 GLY A O 1
ATOM 4957 N N . LEU A 1 648 ? 22.528 -13.604 55.325 1.00 74.75 648 LEU A N 1
ATOM 4958 C CA . LEU A 1 648 ? 23.908 -14.118 55.337 1.00 74.75 648 LEU A CA 1
ATOM 4959 C C . LEU A 1 648 ? 24.314 -14.724 56.690 1.00 74.75 648 LEU A C 1
ATOM 4961 O O . LEU A 1 648 ? 25.129 -15.645 56.741 1.00 74.75 648 LEU A O 1
ATOM 4965 N N . ASP A 1 649 ? 23.736 -14.217 57.772 1.00 72.06 649 ASP A N 1
ATOM 4966 C CA . ASP A 1 649 ? 23.865 -14.707 59.143 1.00 72.06 649 ASP A CA 1
ATOM 4967 C C . ASP A 1 649 ? 23.337 -16.140 59.309 1.00 72.06 649 ASP A C 1
ATOM 4969 O O . ASP A 1 649 ? 23.964 -16.958 59.985 1.00 72.06 649 ASP A O 1
ATOM 4973 N N . VAL A 1 650 ? 22.244 -16.479 58.622 1.00 71.25 650 VAL A N 1
ATOM 4974 C CA . VAL A 1 650 ? 21.656 -17.827 58.634 1.00 71.25 650 VAL A CA 1
ATOM 4975 C C . VAL A 1 650 ? 22.520 -18.810 57.834 1.00 71.25 650 VAL A C 1
ATOM 4977 O O . VAL A 1 650 ? 22.758 -19.929 58.285 1.00 71.25 650 VAL A O 1
ATOM 4980 N N . ILE A 1 651 ? 23.059 -18.389 56.685 1.00 67.31 651 ILE A N 1
ATOM 4981 C CA . ILE A 1 651 ? 23.810 -19.259 55.758 1.00 67.31 651 ILE A CA 1
ATOM 4982 C C . ILE A 1 651 ? 25.248 -19.529 56.226 1.00 67.31 651 ILE A C 1
ATOM 4984 O O . ILE A 1 651 ? 25.719 -20.661 56.145 1.00 67.31 651 ILE A O 1
ATOM 4988 N N . ASN A 1 652 ? 25.954 -18.529 56.767 1.00 61.84 652 ASN A N 1
ATOM 4989 C CA . ASN A 1 652 ? 27.350 -18.696 57.204 1.00 61.84 652 ASN A CA 1
ATOM 4990 C C . ASN A 1 652 ? 27.513 -19.602 58.436 1.00 61.84 652 ASN A C 1
ATOM 4992 O O . ASN A 1 652 ? 28.621 -20.046 58.732 1.00 61.84 652 ASN A O 1
ATOM 4996 N N . SER A 1 653 ? 26.426 -19.895 59.151 1.00 56.69 653 SER A N 1
ATOM 4997 C CA . SER A 1 653 ? 26.437 -20.819 60.287 1.00 56.69 653 SER A CA 1
ATOM 4998 C C . SER A 1 653 ? 26.566 -22.300 59.883 1.00 56.69 653 SER A C 1
ATOM 5000 O O . SER A 1 653 ? 26.752 -23.155 60.748 1.00 56.69 653 SER A O 1
ATOM 5002 N N . THR A 1 654 ? 26.513 -22.626 58.583 1.00 53.59 654 THR A N 1
ATOM 5003 C CA . THR A 1 654 ? 26.555 -24.006 58.070 1.00 53.59 654 THR A CA 1
ATOM 5004 C C . THR A 1 654 ? 27.497 -24.148 56.868 1.00 53.59 654 THR A C 1
ATOM 5006 O O . THR A 1 654 ? 27.171 -23.833 55.727 1.00 53.59 654 THR A O 1
ATOM 5009 N N . SER A 1 655 ? 28.706 -24.651 57.124 1.00 43.91 655 SER A N 1
ATOM 5010 C CA . SER A 1 655 ? 29.726 -24.890 56.100 1.00 43.91 655 SER A CA 1
ATOM 5011 C C . SER A 1 655 ? 29.332 -26.015 55.129 1.00 43.91 655 SER A C 1
ATOM 5013 O O . SER A 1 655 ? 29.278 -27.185 55.500 1.00 43.91 655 SER A O 1
ATOM 5015 N N . SER A 1 656 ? 29.155 -25.655 53.855 1.00 48.31 656 SER A N 1
ATOM 5016 C CA . SER A 1 656 ? 29.598 -26.427 52.678 1.00 48.31 656 SER A CA 1
ATOM 5017 C C . SER A 1 656 ? 29.167 -27.901 52.563 1.00 48.31 656 SER A C 1
ATOM 5019 O O . SER A 1 656 ? 30.024 -28.772 52.405 1.00 48.31 656 SER A O 1
ATOM 5021 N N . GLN A 1 657 ? 27.869 -28.209 52.552 1.00 47.31 657 GLN A N 1
ATOM 5022 C CA . GLN A 1 657 ? 27.376 -29.475 51.992 1.00 47.31 657 GLN A CA 1
ATOM 5023 C C . GLN A 1 657 ? 26.111 -29.225 51.170 1.00 47.31 657 GLN A C 1
ATOM 5025 O O . GLN A 1 657 ? 25.308 -28.363 51.514 1.00 47.31 657 GLN A O 1
ATOM 5030 N N . PHE A 1 658 ? 25.985 -29.952 50.056 1.00 52.78 658 PHE A N 1
ATOM 5031 C CA . PHE A 1 658 ? 24.852 -29.931 49.131 1.00 52.78 658 PHE A CA 1
ATOM 5032 C C . PHE A 1 658 ? 23.513 -29.750 49.867 1.00 52.78 658 PHE A C 1
ATOM 5034 O O . PHE A 1 658 ? 23.159 -30.554 50.731 1.00 52.78 658 PHE A O 1
ATOM 5041 N N . LEU A 1 659 ? 22.786 -28.679 49.537 1.00 56.97 659 LEU A N 1
ATOM 5042 C CA . LEU A 1 659 ? 21.504 -28.337 50.153 1.00 56.97 659 LEU A CA 1
ATOM 5043 C C . LEU A 1 659 ? 20.447 -29.376 49.752 1.00 56.97 659 LEU A C 1
ATOM 5045 O O . LEU A 1 659 ? 19.783 -29.247 48.728 1.00 56.97 659 LEU A O 1
ATOM 5049 N N . ASN A 1 660 ? 20.296 -30.426 50.558 1.00 65.69 660 ASN A N 1
ATOM 5050 C CA . ASN A 1 660 ? 19.202 -31.381 50.411 1.00 65.69 660 ASN A CA 1
ATOM 5051 C C . ASN A 1 660 ? 17.855 -30.711 50.729 1.00 65.69 660 ASN A C 1
ATOM 5053 O O . ASN A 1 660 ? 17.751 -29.846 51.601 1.00 65.69 660 ASN A O 1
ATOM 5057 N N . GLN A 1 661 ? 16.790 -31.175 50.075 1.00 63.34 661 GLN A N 1
ATOM 5058 C CA . GLN A 1 661 ? 15.436 -30.614 50.178 1.00 63.34 661 GLN A CA 1
ATOM 5059 C C . GLN A 1 661 ? 14.858 -30.639 51.611 1.00 63.34 661 GLN A C 1
ATOM 5061 O O . GLN A 1 661 ? 14.036 -29.798 51.965 1.00 63.34 661 GLN A O 1
ATOM 5066 N N . SER A 1 662 ? 15.333 -31.551 52.469 1.00 68.38 662 SER A N 1
ATOM 5067 C CA . SER A 1 662 ? 14.979 -31.613 53.895 1.00 68.38 662 SER A CA 1
ATOM 5068 C C . SER A 1 662 ? 15.554 -30.455 54.718 1.00 68.38 662 SER A C 1
ATOM 5070 O O . SER A 1 662 ? 14.907 -29.985 55.646 1.00 68.38 662 SER A O 1
ATOM 5072 N N . PHE A 1 663 ? 16.745 -29.970 54.364 1.00 70.62 663 PHE A N 1
ATOM 5073 C CA . PHE A 1 663 ? 17.436 -28.894 55.076 1.00 70.62 663 PHE A CA 1
ATOM 5074 C C . PHE A 1 663 ? 16.838 -27.519 54.746 1.00 70.62 663 PHE A C 1
ATOM 5076 O O . PHE A 1 663 ? 16.669 -26.676 55.623 1.00 70.62 663 PHE A O 1
ATOM 5083 N N . ILE A 1 664 ? 16.414 -27.323 53.493 1.00 69.56 664 ILE A N 1
ATOM 5084 C CA . ILE A 1 664 ? 15.700 -26.112 53.057 1.00 69.56 664 ILE A CA 1
ATOM 5085 C C . ILE A 1 664 ? 14.389 -25.927 53.842 1.00 69.56 664 ILE A C 1
ATOM 5087 O O . ILE A 1 664 ? 14.024 -24.800 54.176 1.00 69.56 664 ILE A O 1
ATOM 5091 N N . ASN A 1 665 ? 13.694 -27.017 54.177 1.00 72.56 665 ASN A N 1
ATOM 5092 C CA . ASN A 1 665 ? 12.463 -26.957 54.969 1.00 72.56 665 ASN A CA 1
ATOM 5093 C C . ASN A 1 665 ? 12.725 -26.570 56.434 1.00 72.56 665 ASN A C 1
ATOM 5095 O O . ASN A 1 665 ? 11.966 -25.786 56.994 1.00 72.56 665 ASN A O 1
ATOM 5099 N N . GLU A 1 666 ? 13.826 -27.037 57.026 1.00 73.44 666 GLU A N 1
ATOM 5100 C CA . GLU A 1 666 ? 14.216 -26.668 58.394 1.00 73.44 666 GLU A CA 1
ATOM 5101 C C . GLU A 1 666 ? 14.577 -25.174 58.509 1.00 73.44 666 GLU A C 1
ATOM 5103 O O . GLU A 1 666 ? 14.233 -24.509 59.489 1.00 73.44 666 GLU A O 1
ATOM 5108 N N . LEU A 1 667 ? 15.224 -24.614 57.481 1.00 72.12 667 LEU A N 1
ATOM 5109 C CA . LEU A 1 667 ? 15.532 -23.183 57.413 1.00 72.12 667 LEU A CA 1
ATOM 5110 C C . LEU A 1 667 ? 14.272 -22.313 57.282 1.00 72.12 667 LEU A C 1
ATOM 5112 O O . LEU A 1 667 ? 14.215 -21.240 57.884 1.00 72.12 667 LEU A O 1
ATOM 5116 N N . ARG A 1 668 ? 13.240 -22.777 56.557 1.00 71.06 668 ARG A N 1
ATOM 5117 C CA . ARG A 1 668 ? 11.946 -22.072 56.456 1.00 71.06 668 ARG A CA 1
ATOM 5118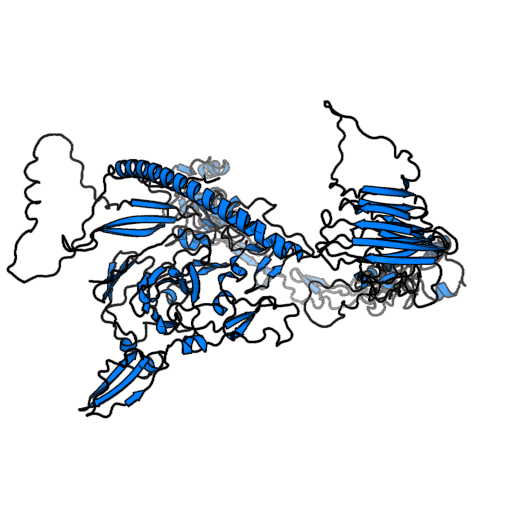 C C . ARG A 1 668 ? 11.242 -21.953 57.810 1.00 71.06 668 ARG A C 1
ATOM 5120 O O . ARG A 1 668 ? 10.641 -20.919 58.076 1.00 71.06 668 ARG A O 1
ATOM 5127 N N . GLU A 1 669 ? 11.313 -22.977 58.659 1.00 71.50 669 GLU A N 1
ATOM 5128 C CA . GLU A 1 669 ? 10.658 -22.967 59.979 1.00 71.50 669 GLU A CA 1
ATOM 5129 C C . GLU A 1 669 ? 11.369 -22.066 60.999 1.00 71.50 669 GLU A C 1
ATOM 5131 O O . GLU A 1 669 ? 10.727 -21.514 61.892 1.00 71.50 669 GLU A O 1
ATOM 5136 N N . LYS A 1 670 ? 12.687 -21.874 60.861 1.00 72.38 670 LYS A N 1
ATOM 5137 C CA . LYS A 1 670 ? 13.488 -21.028 61.765 1.00 72.38 670 LYS A CA 1
ATOM 5138 C C . LYS A 1 670 ? 13.384 -19.527 61.467 1.00 72.38 670 LYS A C 1
ATOM 5140 O O . LYS A 1 670 ? 13.758 -18.721 62.318 1.00 72.38 670 LYS A O 1
ATOM 5145 N N . GLN A 1 671 ? 12.881 -19.131 60.297 1.00 71.12 671 GLN A N 1
ATOM 5146 C CA . GLN A 1 671 ? 12.834 -17.728 59.885 1.00 71.12 671 GLN A CA 1
ATOM 5147 C C . GLN A 1 671 ? 11.513 -17.045 60.276 1.00 71.12 671 GLN A C 1
ATOM 5149 O O . GLN A 1 671 ? 10.506 -17.129 59.576 1.00 71.12 671 GLN A O 1
ATOM 5154 N N . VAL A 1 672 ? 11.539 -16.324 61.400 1.00 77.06 672 VAL A N 1
ATOM 5155 C CA . VAL A 1 672 ? 10.377 -15.600 61.956 1.00 77.06 672 VAL A CA 1
ATOM 5156 C C . VAL A 1 672 ? 10.244 -14.176 61.391 1.00 77.06 672 VAL A C 1
ATOM 5158 O O . VAL A 1 672 ? 9.142 -13.629 61.341 1.00 77.06 672 VAL A O 1
ATOM 5161 N N . GLU A 1 673 ? 11.348 -13.575 60.941 1.00 86.56 673 GLU A N 1
ATOM 5162 C CA . GLU A 1 673 ? 11.388 -12.232 60.354 1.00 86.56 673 GLU A CA 1
ATOM 5163 C C . GLU A 1 673 ? 12.170 -12.199 59.033 1.00 86.56 673 GLU A C 1
ATOM 5165 O O . GLU A 1 673 ? 13.065 -13.013 58.783 1.00 86.56 673 GLU A O 1
ATOM 5170 N N . GLY A 1 674 ? 11.776 -11.280 58.153 1.00 84.56 674 GLY A N 1
ATOM 5171 C CA . GLY A 1 674 ? 12.452 -11.024 56.888 1.00 84.56 674 GLY A CA 1
ATOM 5172 C C . GLY A 1 674 ? 13.825 -10.353 57.075 1.00 84.56 674 GLY A C 1
ATOM 5173 O O . GLY A 1 674 ? 13.976 -9.570 58.016 1.00 84.56 674 GLY A O 1
ATOM 5174 N N . PRO A 1 675 ? 14.830 -10.617 56.216 1.00 86.69 675 PRO A N 1
ATOM 5175 C CA . PRO A 1 675 ? 16.152 -9.994 56.323 1.00 86.69 675 PRO A CA 1
ATOM 5176 C C . PRO A 1 675 ? 16.089 -8.474 56.103 1.00 86.69 675 PRO A C 1
ATOM 5178 O O . PRO A 1 675 ? 15.360 -7.999 55.233 1.00 86.69 675 PRO A O 1
ATOM 5181 N N . LEU A 1 676 ? 16.881 -7.709 56.861 1.00 80.38 676 LEU A N 1
ATOM 5182 C CA . LEU A 1 676 ? 16.844 -6.241 56.832 1.00 80.38 676 LEU A CA 1
ATOM 5183 C C . LEU A 1 676 ? 17.406 -5.626 55.536 1.00 80.38 676 LEU A C 1
ATOM 5185 O O . LEU A 1 676 ? 16.837 -4.649 55.060 1.00 80.38 676 LEU A O 1
ATOM 5189 N N . GLU A 1 677 ? 18.482 -6.178 54.951 1.00 72.62 677 GLU A N 1
ATOM 5190 C CA . GLU A 1 677 ? 19.109 -5.602 53.739 1.00 72.62 677 GLU A CA 1
ATOM 5191 C C . GLU A 1 677 ? 19.733 -6.638 52.779 1.00 72.62 677 GLU A C 1
ATOM 5193 O O . GLU A 1 677 ? 19.463 -6.597 51.577 1.00 72.62 677 GLU A O 1
ATOM 5198 N N . GLU A 1 678 ? 20.534 -7.590 53.271 1.00 79.50 678 GLU A N 1
ATOM 5199 C CA . GLU A 1 678 ? 21.218 -8.579 52.419 1.00 79.50 678 GLU A CA 1
ATOM 5200 C C . GLU A 1 678 ? 20.657 -9.994 52.604 1.00 79.50 678 GLU A C 1
ATOM 5202 O O . GLU A 1 678 ? 20.577 -10.508 53.722 1.00 79.50 678 GLU A O 1
ATOM 5207 N N . ALA A 1 679 ? 20.312 -10.644 51.490 1.00 86.38 679 ALA A N 1
ATOM 5208 C CA . ALA A 1 679 ? 19.872 -12.033 51.452 1.00 86.38 679 ALA A CA 1
ATOM 5209 C C . ALA A 1 679 ? 20.565 -12.794 50.310 1.00 86.38 679 ALA A C 1
ATOM 5211 O O . ALA A 1 679 ? 21.027 -12.202 49.335 1.00 86.38 679 ALA A O 1
ATOM 5212 N N . VAL A 1 680 ? 20.645 -14.118 50.422 1.00 88.38 680 VAL A N 1
ATOM 5213 C CA . VAL A 1 680 ? 21.143 -15.004 49.362 1.00 88.38 680 VAL A CA 1
ATOM 5214 C C . VAL A 1 680 ? 20.012 -15.919 48.917 1.00 88.38 680 VAL A C 1
ATOM 5216 O O . VAL A 1 680 ? 19.337 -16.542 49.740 1.00 88.38 680 VAL A O 1
ATOM 5219 N N . CYS A 1 681 ? 19.824 -15.981 47.607 1.00 88.44 681 CYS A N 1
ATOM 5220 C CA . CYS A 1 681 ? 18.825 -16.792 46.937 1.00 88.44 681 CYS A CA 1
ATOM 5221 C C . CYS A 1 681 ? 19.306 -18.237 46.801 1.00 88.44 681 CYS A C 1
ATOM 5223 O O . CYS A 1 681 ? 20.464 -18.484 46.462 1.00 88.44 681 CYS A O 1
ATOM 5225 N N . ILE A 1 682 ? 18.416 -19.190 47.065 1.00 85.25 682 ILE A N 1
ATOM 5226 C CA . ILE A 1 682 ? 18.713 -20.628 47.021 1.00 85.25 682 ILE A CA 1
ATOM 5227 C C . ILE A 1 682 ? 17.852 -21.290 45.949 1.00 85.25 682 ILE A C 1
ATOM 5229 O O . ILE A 1 682 ? 16.702 -20.903 45.783 1.00 85.25 682 ILE A O 1
ATOM 5233 N N . ASP A 1 683 ? 18.379 -22.310 45.267 1.00 83.31 683 ASP A N 1
ATOM 5234 C CA . ASP A 1 683 ? 17.656 -23.047 44.218 1.00 83.31 683 ASP A CA 1
ATOM 5235 C C . ASP A 1 683 ? 17.253 -22.138 43.041 1.00 83.31 683 ASP A C 1
ATOM 5237 O O . ASP A 1 683 ? 16.077 -21.972 42.721 1.00 83.31 683 ASP A O 1
ATOM 5241 N N . CYS A 1 684 ? 18.256 -21.489 42.437 1.00 87.44 684 CYS A N 1
ATOM 5242 C CA . CYS A 1 684 ? 18.068 -20.626 41.274 1.00 87.44 684 CYS A CA 1
ATOM 5243 C C . CYS A 1 684 ? 17.513 -21.422 40.083 1.00 87.44 684 CYS A C 1
ATOM 5245 O O . CYS A 1 684 ? 18.149 -22.344 39.569 1.00 87.44 684 CYS A O 1
ATOM 5247 N N . LYS A 1 685 ? 16.317 -21.046 39.637 1.00 86.38 685 LYS A N 1
ATOM 5248 C CA . LYS A 1 685 ? 15.597 -21.642 38.509 1.00 86.38 685 LYS A CA 1
ATOM 5249 C C . LYS A 1 685 ? 15.994 -20.974 37.188 1.00 86.38 685 LYS A C 1
ATOM 5251 O O . LYS A 1 685 ? 16.790 -20.039 37.143 1.00 86.38 685 LYS A O 1
ATOM 5256 N N . ASN A 1 686 ? 15.456 -21.482 36.082 1.00 88.19 686 ASN A N 1
ATOM 5257 C CA . ASN A 1 686 ? 15.597 -20.885 34.747 1.00 88.19 686 ASN A CA 1
ATOM 5258 C C . ASN A 1 686 ? 17.054 -20.740 34.249 1.00 88.19 686 ASN A C 1
ATOM 5260 O O . ASN A 1 686 ? 17.365 -19.817 33.496 1.00 88.19 686 ASN A O 1
ATOM 5264 N N . ASN A 1 687 ? 17.925 -21.685 34.624 1.00 89.81 687 ASN A N 1
ATOM 5265 C CA . ASN A 1 687 ? 19.343 -21.750 34.239 1.00 89.81 687 ASN A CA 1
ATOM 5266 C C . ASN A 1 687 ? 20.163 -20.523 34.683 1.00 89.81 687 ASN A C 1
ATOM 5268 O O . ASN A 1 687 ? 21.047 -20.057 33.957 1.00 89.81 687 ASN A O 1
ATOM 5272 N N . THR A 1 688 ? 19.852 -19.999 35.870 1.00 88.31 688 THR A N 1
ATOM 5273 C CA . THR A 1 688 ? 20.524 -18.841 36.468 1.00 88.31 688 THR A CA 1
ATOM 5274 C C . THR A 1 688 ? 21.403 -19.246 37.653 1.00 88.31 688 THR A C 1
ATOM 5276 O O . THR A 1 688 ? 21.211 -20.292 38.269 1.00 88.31 688 THR A O 1
ATOM 5279 N N . GLU A 1 689 ? 22.390 -18.417 37.971 1.00 87.44 689 GLU A N 1
ATOM 5280 C CA . GLU A 1 689 ? 23.332 -18.591 39.072 1.00 87.44 689 GLU A CA 1
ATOM 5281 C C . GLU A 1 689 ? 23.696 -17.241 39.713 1.00 87.44 689 GLU A C 1
ATOM 5283 O O . GLU A 1 689 ? 23.276 -16.177 39.255 1.00 87.44 689 GLU A O 1
ATOM 5288 N N . GLY A 1 690 ? 24.466 -17.275 40.802 1.00 84.50 690 GLY A N 1
ATOM 5289 C CA . GLY A 1 690 ? 24.848 -16.091 41.580 1.00 84.50 690 GLY A CA 1
ATOM 5290 C C . GLY A 1 690 ? 24.033 -15.922 42.865 1.00 84.50 690 GLY A C 1
ATOM 5291 O O . GLY A 1 690 ? 23.018 -16.581 43.077 1.00 84.50 690 GLY A O 1
ATOM 5292 N N . LYS A 1 691 ? 24.475 -15.021 43.756 1.00 86.00 691 LYS A N 1
ATOM 5293 C CA . LYS A 1 691 ? 23.852 -14.823 45.084 1.00 86.00 691 LYS A CA 1
ATOM 5294 C C . LYS A 1 691 ? 22.394 -14.369 45.009 1.00 86.00 691 LYS A C 1
ATOM 5296 O O . LYS A 1 691 ? 21.653 -14.584 45.961 1.00 86.00 691 LYS A O 1
ATOM 5301 N N . ARG A 1 692 ? 22.004 -13.734 43.901 1.00 88.00 692 ARG A N 1
ATOM 5302 C CA . ARG A 1 692 ? 20.630 -13.293 43.635 1.00 88.00 692 ARG A CA 1
ATOM 5303 C C . ARG A 1 692 ? 20.018 -13.952 42.402 1.00 88.00 692 ARG A C 1
ATOM 5305 O O . ARG A 1 692 ? 19.044 -13.431 41.869 1.00 88.00 692 ARG A O 1
ATOM 5312 N N . CYS A 1 693 ? 20.611 -15.051 41.931 1.00 89.12 693 CYS A N 1
ATOM 5313 C CA . CYS A 1 693 ? 20.248 -15.666 40.655 1.00 89.12 693 CYS A CA 1
ATOM 5314 C C . CYS A 1 693 ? 20.326 -14.658 39.489 1.00 89.12 693 CYS A C 1
ATOM 5316 O O . CYS A 1 693 ? 19.454 -14.605 38.625 1.00 89.12 693 CYS A O 1
ATOM 5318 N N . ASP A 1 694 ? 21.341 -13.789 39.517 1.00 87.31 694 ASP A N 1
ATOM 5319 C CA . ASP A 1 694 ? 21.469 -12.626 38.640 1.00 87.31 694 ASP A CA 1
ATOM 5320 C C . ASP A 1 694 ? 22.397 -12.842 37.427 1.00 87.31 694 ASP A C 1
ATOM 5322 O O . ASP A 1 694 ? 22.678 -11.907 36.672 1.00 87.31 694 ASP A O 1
ATOM 5326 N N . GLN A 1 695 ? 22.856 -14.075 37.209 1.00 86.75 695 GLN A N 1
ATOM 5327 C CA . GLN A 1 695 ? 23.736 -14.460 36.104 1.00 86.75 695 GLN A CA 1
ATOM 5328 C C . GLN A 1 695 ? 23.215 -15.719 35.409 1.00 86.75 695 GLN A C 1
ATOM 5330 O O . GLN A 1 695 ? 22.473 -16.488 36.005 1.00 86.75 695 GLN A O 1
ATOM 5335 N N . CYS A 1 696 ? 23.582 -15.931 34.144 1.00 88.25 696 CYS A N 1
ATOM 5336 C CA . CYS A 1 696 ? 23.296 -17.184 33.445 1.00 88.25 696 CYS A CA 1
ATOM 5337 C C . CYS A 1 696 ? 24.415 -18.192 33.688 1.00 88.25 696 CYS A C 1
ATOM 5339 O O . CYS A 1 696 ? 25.586 -17.816 33.657 1.00 88.25 696 CYS A O 1
ATOM 5341 N N . ILE A 1 697 ? 24.050 -19.462 33.855 1.00 89.00 697 ILE A N 1
ATOM 5342 C CA . ILE A 1 697 ? 25.014 -20.565 33.948 1.00 89.00 697 ILE A CA 1
ATOM 5343 C C . ILE A 1 697 ? 25.852 -20.624 32.657 1.00 89.00 697 ILE A C 1
ATOM 5345 O O . ILE A 1 697 ? 25.360 -20.324 31.566 1.00 89.00 697 ILE A O 1
ATOM 5349 N N . GLY A 1 698 ? 27.122 -21.026 32.755 1.00 84.12 698 GLY A N 1
ATOM 5350 C CA . GLY A 1 698 ? 28.006 -21.192 31.594 1.00 84.12 698 GLY A CA 1
ATOM 5351 C C . GLY A 1 698 ? 27.388 -22.055 30.479 1.00 84.12 698 GLY A C 1
ATOM 5352 O O . GLY A 1 698 ? 26.831 -23.118 30.743 1.00 84.12 698 GLY A O 1
ATOM 5353 N N . GLY A 1 699 ? 27.475 -21.586 29.227 1.00 84.31 699 GLY A N 1
ATOM 5354 C CA . GLY A 1 699 ? 26.806 -22.204 28.069 1.00 84.31 699 GLY A CA 1
ATOM 5355 C C . GLY A 1 699 ? 25.368 -21.718 27.832 1.00 84.31 699 GLY A C 1
ATOM 5356 O O . GLY A 1 699 ? 24.729 -22.145 26.870 1.00 84.31 699 GLY A O 1
ATOM 5357 N N . PHE A 1 700 ? 24.866 -20.801 28.666 1.00 88.44 700 PHE A N 1
ATOM 5358 C CA . PHE A 1 700 ? 23.571 -20.143 28.510 1.00 88.44 700 PHE A CA 1
ATOM 5359 C C . PHE A 1 700 ? 23.737 -18.623 28.429 1.00 88.44 700 PHE A C 1
ATOM 5361 O O . PHE A 1 700 ? 24.676 -18.042 28.972 1.00 88.44 700 PHE A O 1
ATOM 5368 N N . PHE A 1 701 ? 22.794 -17.964 27.76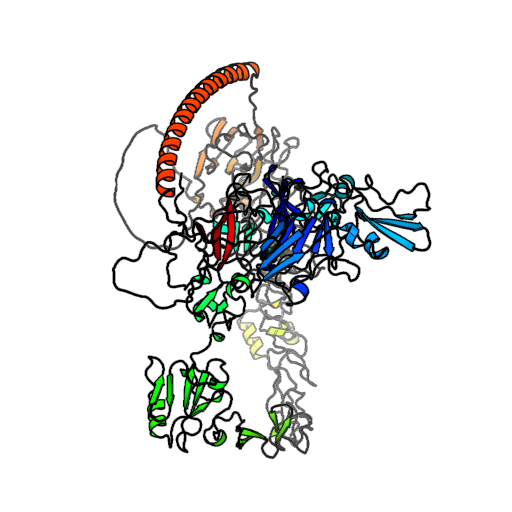5 1.00 90.00 701 PHE A N 1
ATOM 5369 C CA . PHE A 1 701 ? 22.705 -16.515 27.687 1.00 90.00 701 PHE A CA 1
ATOM 5370 C C . PHE A 1 701 ? 21.289 -16.024 27.961 1.00 90.00 701 PHE A C 1
ATOM 5372 O O . PHE A 1 701 ? 20.322 -16.782 27.953 1.00 90.00 701 PHE A O 1
ATOM 5379 N N . LYS A 1 702 ? 21.159 -14.730 28.222 1.00 86.56 702 LYS A N 1
ATOM 5380 C CA . LYS A 1 702 ? 19.890 -14.099 28.582 1.00 86.56 702 LYS A CA 1
ATOM 5381 C C . LYS A 1 702 ? 18.806 -14.298 27.513 1.00 86.56 702 LYS A C 1
ATOM 5383 O O . LYS A 1 702 ? 19.010 -13.965 26.346 1.00 86.56 702 LYS A O 1
ATOM 5388 N N . ALA A 1 703 ? 17.635 -14.807 27.907 1.00 82.56 703 ALA A N 1
ATOM 5389 C CA . ALA A 1 703 ? 16.577 -15.152 26.960 1.00 82.56 703 ALA A CA 1
ATOM 5390 C C . ALA A 1 703 ? 15.746 -13.961 26.455 1.00 82.56 703 ALA A C 1
ATOM 5392 O O . ALA A 1 703 ? 15.147 -14.067 25.382 1.00 82.56 703 ALA A O 1
ATOM 5393 N N . GLY A 1 704 ? 15.727 -12.844 27.182 1.00 77.56 704 GLY A N 1
ATOM 5394 C CA . GLY A 1 704 ? 15.010 -11.622 26.812 1.00 77.56 704 GLY A CA 1
ATOM 5395 C C . GLY A 1 704 ? 15.761 -10.348 27.205 1.00 77.56 704 GLY A C 1
ATOM 5396 O O . GLY A 1 704 ? 16.957 -10.365 27.503 1.00 77.56 704 GLY A O 1
ATOM 5397 N N . GLU A 1 705 ? 15.075 -9.202 27.199 1.00 71.50 705 GLU A N 1
ATOM 5398 C CA . GLU A 1 705 ? 15.677 -7.935 27.643 1.00 71.50 705 GLU A CA 1
ATOM 5399 C C . GLU A 1 705 ? 15.838 -7.865 29.164 1.00 71.50 705 GLU A C 1
ATOM 5401 O O . GLU A 1 705 ? 16.677 -7.102 29.656 1.00 71.50 705 GLU A O 1
ATOM 5406 N N . ARG A 1 706 ? 15.096 -8.678 29.924 1.00 77.25 706 ARG A N 1
ATOM 5407 C CA . ARG A 1 706 ? 15.192 -8.796 31.385 1.00 77.25 706 ARG A CA 1
ATOM 5408 C C . ARG A 1 706 ? 15.687 -10.183 31.763 1.00 77.25 706 ARG A C 1
ATOM 5410 O O . ARG A 1 706 ? 15.565 -11.128 30.998 1.00 77.25 706 ARG A O 1
ATOM 5417 N N . LEU A 1 707 ? 16.367 -10.279 32.903 1.00 76.94 707 LEU A N 1
ATOM 5418 C CA . LEU A 1 707 ? 16.890 -11.569 33.352 1.00 76.94 707 LEU A CA 1
ATOM 5419 C C . LEU A 1 707 ? 15.762 -12.473 33.859 1.00 76.94 707 LEU A C 1
ATOM 5421 O O . LEU A 1 707 ? 15.895 -13.684 33.791 1.00 76.94 707 LEU A O 1
ATOM 5425 N N . GLU A 1 708 ? 14.648 -11.886 34.301 1.00 79.00 708 GLU A N 1
ATOM 5426 C CA . GLU A 1 708 ? 13.403 -12.564 34.700 1.00 79.00 708 GLU A CA 1
ATOM 5427 C C . GLU A 1 708 ? 12.885 -13.538 33.625 1.00 79.00 708 GLU A C 1
ATOM 5429 O O . GLU A 1 708 ? 12.309 -14.570 33.947 1.00 79.00 708 GLU A O 1
ATOM 5434 N N . ASP A 1 709 ? 13.182 -13.272 32.347 1.00 81.56 709 ASP A N 1
ATOM 5435 C CA . ASP A 1 709 ? 12.824 -14.140 31.217 1.00 81.56 709 ASP A CA 1
ATOM 5436 C C . ASP A 1 709 ? 13.618 -15.469 31.196 1.00 81.56 709 ASP A C 1
ATOM 5438 O O . ASP A 1 709 ? 13.344 -16.359 30.388 1.00 81.56 709 ASP A O 1
ATOM 5442 N N . GLY A 1 710 ? 14.609 -15.615 32.082 1.00 82.94 710 GLY A N 1
ATOM 5443 C CA . GLY A 1 710 ? 15.469 -16.785 32.213 1.00 82.94 710 GLY A CA 1
ATOM 5444 C C . GLY A 1 710 ? 16.657 -16.790 31.254 1.00 82.94 710 GLY A C 1
ATOM 5445 O O . GLY A 1 710 ? 16.913 -15.838 30.508 1.00 82.94 710 GLY A O 1
ATOM 5446 N N . CYS A 1 711 ? 17.401 -17.892 31.275 1.00 90.44 711 CYS A N 1
ATOM 5447 C CA . CYS A 1 711 ? 18.566 -18.104 30.428 1.00 90.44 711 CYS A CA 1
ATOM 5448 C C . CYS A 1 711 ? 18.319 -19.247 29.433 1.00 90.44 711 CYS A C 1
ATOM 5450 O O . CYS A 1 711 ? 17.834 -20.327 29.785 1.00 90.44 711 CYS A O 1
ATOM 5452 N N . ARG A 1 712 ? 18.663 -18.994 28.171 1.00 88.25 712 ARG A N 1
ATOM 5453 C CA . ARG A 1 712 ? 18.556 -19.922 27.040 1.00 88.25 712 ARG A CA 1
ATOM 5454 C C . ARG A 1 712 ? 19.929 -20.480 26.660 1.00 88.25 712 ARG A C 1
ATOM 5456 O O . ARG A 1 712 ? 20.918 -19.772 26.833 1.00 88.25 712 ARG A O 1
ATOM 5463 N N . PRO A 1 713 ? 20.017 -21.720 26.161 1.00 88.19 713 PRO A N 1
ATOM 5464 C CA . PRO A 1 713 ? 21.297 -22.301 25.770 1.00 88.19 713 PRO A CA 1
ATOM 5465 C C . PRO A 1 713 ? 21.900 -21.555 24.574 1.00 88.19 713 PRO A C 1
ATOM 5467 O O . PRO A 1 713 ? 21.174 -21.030 23.731 1.00 88.19 713 PRO A O 1
ATOM 5470 N N . CYS A 1 714 ? 23.228 -21.516 24.488 1.00 88.75 714 CYS A N 1
ATOM 5471 C CA . CYS A 1 714 ? 23.930 -21.094 23.278 1.00 88.75 714 CYS A CA 1
ATOM 5472 C C . CYS A 1 714 ? 23.595 -22.065 22.134 1.00 88.75 714 CYS A C 1
ATOM 5474 O O . CYS A 1 714 ? 23.830 -23.264 22.261 1.00 88.75 714 CYS A O 1
ATOM 5476 N N . GLU A 1 715 ? 23.041 -21.568 21.027 1.00 85.19 715 GLU A N 1
ATOM 5477 C CA . GLU A 1 715 ? 22.555 -22.428 19.938 1.00 85.19 715 GLU A CA 1
ATOM 5478 C C . GLU A 1 715 ? 23.669 -22.758 18.932 1.00 85.19 715 GLU A C 1
ATOM 5480 O O . GLU A 1 715 ? 23.716 -23.875 18.419 1.00 85.19 715 GLU A O 1
ATOM 5485 N N . CYS A 1 716 ? 24.576 -21.808 18.659 1.00 87.31 716 CYS A N 1
ATOM 5486 C CA . CYS A 1 716 ? 25.783 -21.917 17.821 1.00 87.31 716 CYS A CA 1
ATOM 5487 C C . CYS A 1 716 ? 25.637 -22.734 16.515 1.00 87.31 716 CYS A C 1
ATOM 5489 O O . CYS A 1 716 ? 26.630 -23.243 15.997 1.00 87.31 716 CYS A O 1
ATOM 5491 N N . ASN A 1 717 ? 24.412 -22.893 15.998 1.00 84.81 717 ASN A N 1
ATOM 5492 C CA . ASN A 1 717 ? 24.032 -23.765 14.882 1.00 84.81 717 ASN A CA 1
ATOM 5493 C C . ASN A 1 717 ? 24.652 -25.183 14.908 1.00 84.81 717 ASN A C 1
ATOM 5495 O O . ASN A 1 717 ? 24.866 -25.778 13.856 1.00 84.81 717 ASN A O 1
ATOM 5499 N N . GLY A 1 718 ? 24.934 -25.735 16.094 1.00 79.56 718 GLY A N 1
ATOM 5500 C CA . GLY A 1 718 ? 25.577 -27.052 16.247 1.00 79.56 718 GLY A CA 1
ATOM 5501 C C . GLY A 1 718 ? 27.096 -27.071 16.019 1.00 79.56 718 GLY A C 1
ATOM 5502 O O . GLY A 1 718 ? 27.704 -28.136 16.059 1.00 79.56 718 GLY A O 1
ATOM 5503 N N . HIS A 1 719 ? 27.724 -25.908 15.826 1.00 85.62 719 HIS A N 1
ATOM 5504 C CA . HIS A 1 719 ? 29.165 -25.764 15.576 1.00 85.62 719 HIS A CA 1
ATOM 5505 C C . HIS A 1 719 ? 29.929 -25.148 16.761 1.00 85.62 719 HIS A C 1
ATOM 5507 O O . HIS A 1 719 ? 31.081 -24.756 16.609 1.00 85.62 719 HIS A O 1
ATOM 5513 N N . GLY A 1 720 ? 29.314 -25.047 17.941 1.00 85.69 720 GLY A N 1
ATOM 5514 C CA . GLY A 1 720 ? 29.925 -24.525 19.168 1.00 85.69 720 GLY A CA 1
ATOM 5515 C C . GLY A 1 720 ? 29.054 -24.795 20.399 1.00 85.69 720 GLY A C 1
ATOM 5516 O O . GLY A 1 720 ? 27.905 -25.207 20.263 1.00 85.69 720 GLY A O 1
ATOM 5517 N N . ASP A 1 721 ? 29.601 -24.583 21.594 1.00 83.56 721 ASP A N 1
ATOM 5518 C CA . ASP A 1 721 ? 28.941 -24.855 22.884 1.00 83.56 721 ASP A CA 1
ATOM 5519 C C . ASP A 1 721 ? 29.072 -23.719 23.915 1.00 83.56 721 ASP A C 1
ATOM 5521 O O . ASP A 1 721 ? 28.479 -23.784 24.991 1.00 83.56 721 ASP A O 1
ATOM 5525 N N . SER A 1 722 ? 29.804 -22.652 23.588 1.00 87.31 722 SER A N 1
ATOM 5526 C CA . SER A 1 722 ? 30.010 -21.504 24.469 1.00 87.31 722 SER A CA 1
ATOM 5527 C C . SER A 1 722 ? 29.792 -20.195 23.719 1.00 87.31 722 SER A C 1
ATOM 5529 O O . SER A 1 722 ? 30.320 -19.998 22.627 1.00 87.31 722 SER A O 1
ATOM 5531 N N . CYS A 1 723 ? 29.068 -19.268 24.344 1.00 89.00 723 CYS A N 1
ATOM 5532 C CA . CYS A 1 723 ? 28.774 -17.934 23.823 1.00 89.00 723 CYS A CA 1
ATOM 5533 C C . CYS A 1 723 ? 28.764 -16.891 24.951 1.00 89.00 723 CYS A C 1
ATOM 5535 O O . CYS A 1 723 ? 28.882 -17.221 26.131 1.00 89.00 723 CYS A O 1
ATOM 5537 N N . ASN A 1 724 ? 28.642 -15.612 24.596 1.00 86.00 724 ASN A N 1
ATOM 5538 C CA . ASN A 1 724 ? 28.557 -14.529 25.570 1.00 86.00 724 ASN A CA 1
ATOM 5539 C C . ASN A 1 724 ? 27.241 -14.613 26.381 1.00 86.00 724 ASN A C 1
ATOM 5541 O O . ASN A 1 724 ? 26.165 -14.533 25.781 1.00 86.00 724 ASN A O 1
ATOM 5545 N N . PRO A 1 725 ? 27.293 -14.684 27.726 1.00 82.56 725 PRO A N 1
ATOM 5546 C CA . PRO A 1 725 ? 26.112 -14.893 28.571 1.00 82.56 725 PRO A CA 1
ATOM 5547 C C . PRO A 1 725 ? 25.114 -13.720 28.571 1.00 82.56 725 PRO A C 1
ATOM 5549 O O . PRO A 1 725 ? 23.961 -13.880 28.971 1.00 82.56 725 PRO A O 1
ATOM 5552 N N . LEU A 1 726 ? 25.509 -12.528 28.111 1.00 81.81 726 LEU A N 1
ATOM 5553 C CA . LEU A 1 726 ? 24.635 -11.348 28.117 1.00 81.81 726 LEU A CA 1
ATOM 5554 C C . LEU A 1 726 ? 23.766 -11.220 26.866 1.00 81.81 726 LEU A C 1
ATOM 5556 O O . LEU A 1 726 ? 22.636 -10.745 26.954 1.00 81.81 726 LEU A O 1
ATOM 5560 N N . ASN A 1 727 ? 24.304 -11.580 25.703 1.00 82.75 727 ASN A N 1
ATOM 5561 C CA . ASN A 1 727 ? 23.676 -11.300 24.409 1.00 82.75 727 ASN A CA 1
ATOM 5562 C C . ASN A 1 727 ? 23.712 -12.477 23.430 1.00 82.75 727 ASN A C 1
ATOM 5564 O O . ASN A 1 727 ? 23.164 -12.349 22.338 1.00 82.75 727 ASN A O 1
ATOM 5568 N N . GLY A 1 728 ? 24.346 -13.593 23.798 1.00 82.56 728 GLY A N 1
ATOM 5569 C CA . GLY A 1 728 ? 24.501 -14.748 22.926 1.00 82.56 728 GLY A CA 1
ATOM 5570 C C . GLY A 1 728 ? 25.405 -14.472 21.726 1.00 82.56 728 GLY A C 1
ATOM 5571 O O . GLY A 1 728 ? 25.240 -15.080 20.683 1.00 82.56 728 GLY A O 1
ATOM 5572 N N . GLU A 1 729 ? 26.345 -13.538 21.791 1.00 83.38 729 GLU A N 1
ATOM 5573 C CA . GLU A 1 729 ? 27.286 -13.308 20.685 1.00 83.38 729 GLU A CA 1
ATOM 5574 C C . GLU A 1 729 ? 28.586 -14.102 20.858 1.00 83.38 729 GLU A C 1
ATOM 5576 O O . GLU A 1 729 ? 28.877 -14.616 21.937 1.00 83.38 729 GLU A O 1
ATOM 5581 N N . ASN A 1 730 ? 29.396 -14.160 19.795 1.00 83.88 730 ASN A N 1
ATOM 5582 C CA . ASN A 1 730 ? 30.734 -14.760 19.787 1.00 83.88 730 ASN A CA 1
ATOM 5583 C C . ASN A 1 730 ? 30.759 -16.233 20.216 1.00 83.88 730 ASN A C 1
ATOM 5585 O O . ASN A 1 730 ? 31.438 -16.595 21.177 1.00 83.88 730 ASN A O 1
ATOM 5589 N N . CYS A 1 731 ? 30.059 -17.088 19.468 1.00 88.56 731 CYS A N 1
ATOM 5590 C CA . CYS A 1 731 ? 30.228 -18.527 19.632 1.00 88.56 731 CYS A CA 1
ATOM 5591 C C . CYS A 1 731 ? 31.643 -18.976 19.249 1.00 88.56 731 CYS A C 1
ATOM 5593 O O . CYS A 1 731 ? 32.264 -18.423 18.334 1.00 88.56 731 CYS A O 1
ATOM 5595 N N . ASN A 1 732 ? 32.124 -20.026 19.908 1.00 88.00 732 ASN A N 1
ATOM 5596 C CA . ASN A 1 732 ? 33.366 -20.737 19.600 1.00 88.00 732 ASN A CA 1
ATOM 5597 C C . ASN A 1 732 ? 33.236 -21.649 18.360 1.00 88.00 732 ASN A C 1
ATOM 5599 O O . ASN A 1 732 ? 33.454 -22.854 18.451 1.00 88.00 732 ASN A O 1
ATOM 5603 N N . CYS A 1 733 ? 32.889 -21.063 17.210 1.00 87.94 733 CYS A N 1
ATOM 5604 C CA . CYS A 1 733 ? 32.575 -21.779 15.970 1.00 87.94 733 CYS A CA 1
ATOM 5605 C C . CYS A 1 733 ? 33.697 -22.718 15.489 1.00 87.94 733 CYS A C 1
ATOM 5607 O O . CYS A 1 733 ? 34.847 -22.305 15.340 1.00 87.94 733 CYS A O 1
ATOM 5609 N N . GLN A 1 734 ? 33.331 -23.970 15.219 1.00 85.12 734 GLN A N 1
ATOM 5610 C CA . GLN A 1 734 ? 34.158 -25.048 14.672 1.00 85.12 734 GLN A CA 1
ATOM 5611 C C . GLN A 1 734 ? 33.719 -25.390 13.232 1.00 85.12 734 GLN A C 1
ATOM 5613 O O . GLN A 1 734 ? 32.890 -24.700 12.638 1.00 85.12 734 GLN A O 1
ATOM 5618 N N . ASN A 1 735 ? 34.284 -26.446 12.637 1.00 84.50 735 ASN A N 1
ATOM 5619 C CA . ASN A 1 735 ? 33.836 -27.030 11.358 1.00 84.50 735 ASN A CA 1
ATOM 5620 C C . ASN A 1 735 ? 33.804 -26.053 10.163 1.00 84.50 735 ASN A C 1
ATOM 5622 O O . ASN A 1 735 ? 32.923 -26.119 9.307 1.00 84.50 735 ASN A O 1
ATOM 5626 N N . ASN A 1 736 ? 34.789 -25.150 10.081 1.00 87.19 736 ASN A N 1
ATOM 5627 C CA . ASN A 1 736 ? 34.898 -24.131 9.026 1.00 87.19 736 ASN A CA 1
ATOM 5628 C C . ASN A 1 736 ? 33.700 -23.163 8.969 1.00 87.19 736 ASN A C 1
ATOM 5630 O O . ASN A 1 736 ? 33.372 -22.641 7.901 1.00 87.19 736 ASN A O 1
ATOM 5634 N N . THR A 1 737 ? 33.061 -22.909 10.113 1.00 88.56 737 THR A N 1
ATOM 5635 C CA . THR A 1 737 ? 32.017 -21.891 10.275 1.00 88.56 737 THR A CA 1
ATOM 5636 C C . THR A 1 737 ? 32.551 -20.658 11.002 1.00 88.56 737 THR A C 1
ATOM 5638 O O . THR A 1 737 ? 33.511 -20.722 11.770 1.00 88.56 737 THR A O 1
ATOM 5641 N N . GLU A 1 738 ? 31.937 -19.507 10.755 1.00 88.44 738 GLU A N 1
ATOM 5642 C CA . GLU A 1 738 ? 32.248 -18.234 11.391 1.00 88.44 738 GLU A CA 1
ATOM 5643 C C . GLU A 1 738 ? 30.970 -17.525 11.857 1.00 88.44 738 GLU A C 1
ATOM 5645 O O . GLU A 1 738 ? 29.875 -17.728 11.325 1.00 88.44 738 GLU A O 1
ATOM 5650 N N . ASN A 1 739 ? 31.108 -16.680 12.883 1.00 83.62 739 ASN A N 1
ATOM 5651 C CA . ASN A 1 739 ? 30.020 -15.815 13.330 1.00 83.62 739 ASN A CA 1
ATOM 5652 C C . ASN A 1 739 ? 29.763 -14.728 12.279 1.00 83.62 739 ASN A C 1
ATOM 5654 O O . ASN A 1 739 ? 30.695 -14.019 11.885 1.00 83.62 739 ASN A O 1
ATOM 5658 N N . ASP A 1 740 ? 28.507 -14.545 11.876 1.00 81.50 740 ASP A N 1
ATOM 5659 C CA . ASP A 1 740 ? 28.155 -13.453 10.973 1.00 81.50 740 ASP A CA 1
ATOM 5660 C C . ASP A 1 740 ? 28.112 -12.120 11.740 1.00 81.50 740 ASP A C 1
ATOM 5662 O O . ASP A 1 740 ? 27.306 -11.912 12.647 1.00 81.50 740 ASP A O 1
ATOM 5666 N N . ARG A 1 741 ? 29.015 -11.200 11.378 1.00 69.31 741 ARG A N 1
ATOM 5667 C CA . ARG A 1 741 ? 29.164 -9.878 12.010 1.00 69.31 741 ARG A CA 1
ATOM 5668 C C . ARG A 1 741 ? 28.210 -8.822 11.442 1.00 69.31 741 ARG A C 1
ATOM 5670 O O . ARG A 1 741 ? 28.329 -7.652 11.795 1.00 69.31 741 ARG A O 1
ATOM 5677 N N . GLN A 1 742 ? 27.276 -9.197 10.567 1.00 67.69 742 GLN A N 1
ATOM 5678 C CA . GLN A 1 742 ? 26.311 -8.274 9.953 1.00 67.69 742 GLN A CA 1
ATOM 5679 C C . GLN A 1 742 ? 25.154 -7.851 10.873 1.00 67.69 742 GLN A C 1
ATOM 5681 O O . GLN A 1 742 ? 24.210 -7.197 10.429 1.00 67.69 742 GLN A O 1
ATOM 5686 N N . CYS A 1 743 ? 25.229 -8.149 12.169 1.00 67.06 743 CYS A N 1
ATOM 5687 C CA . CYS A 1 743 ? 24.280 -7.652 13.149 1.00 67.06 743 CYS A CA 1
ATOM 5688 C C . CYS A 1 743 ? 24.807 -6.348 13.792 1.00 67.06 743 CYS A C 1
ATOM 5690 O O . CYS A 1 743 ? 25.840 -6.312 14.457 1.00 67.06 743 CYS A O 1
ATOM 5692 N N . VAL A 1 744 ? 24.137 -5.218 13.546 1.00 48.88 744 VAL A N 1
ATOM 5693 C CA . VAL A 1 744 ? 24.584 -3.906 14.051 1.00 48.88 744 VAL A CA 1
ATOM 5694 C C . VAL A 1 744 ? 23.995 -3.641 15.436 1.00 48.88 744 VAL A C 1
ATOM 5696 O O . VAL A 1 744 ? 22.777 -3.566 15.602 1.00 48.88 744 VAL A O 1
ATOM 5699 N N . GLN A 1 745 ? 24.863 -3.429 16.427 1.00 47.75 745 GLN A N 1
ATOM 5700 C CA . GLN A 1 745 ? 24.478 -2.956 17.755 1.00 47.75 745 GLN A CA 1
ATOM 5701 C C . GLN A 1 745 ? 24.277 -1.427 17.777 1.00 47.75 745 GLN A C 1
ATOM 5703 O O . GLN A 1 745 ? 25.176 -0.654 17.465 1.00 47.75 745 GLN A O 1
ATOM 5708 N N . LYS A 1 746 ? 23.060 -1.029 18.177 1.00 44.12 746 LYS A N 1
ATOM 5709 C CA . LYS A 1 746 ? 22.631 0.244 18.796 1.00 44.12 746 LYS A CA 1
ATOM 5710 C C . LYS A 1 746 ? 23.288 1.548 18.304 1.00 44.12 746 LYS A C 1
ATOM 5712 O O . LYS A 1 746 ? 24.270 2.008 18.874 1.00 44.12 746 LYS A O 1
ATOM 5717 N N . ASN A 1 747 ? 22.616 2.226 17.364 1.00 41.56 747 ASN A N 1
ATOM 5718 C CA . ASN A 1 747 ? 22.115 3.608 17.529 1.00 41.56 747 ASN A CA 1
ATOM 5719 C C . ASN A 1 747 ? 21.538 4.153 16.211 1.00 41.56 747 ASN A C 1
ATOM 5721 O O . ASN A 1 747 ? 22.246 4.797 15.443 1.00 41.56 747 ASN A O 1
ATOM 5725 N N . SER A 1 748 ? 20.243 3.933 15.956 1.00 37.62 748 SER A N 1
ATOM 5726 C CA . SER A 1 748 ? 19.396 4.821 15.136 1.00 37.62 748 SER A CA 1
ATOM 5727 C C . SER A 1 748 ? 17.933 4.371 15.189 1.00 37.62 748 SER A C 1
ATOM 5729 O O . SER A 1 748 ? 17.625 3.188 15.091 1.00 37.62 748 SER A O 1
ATOM 5731 N N . LYS A 1 749 ? 17.029 5.334 15.382 1.00 43.47 749 LYS A N 1
ATOM 5732 C CA . LYS A 1 749 ? 15.591 5.164 15.643 1.00 43.47 749 LYS A CA 1
ATOM 5733 C C . LYS A 1 749 ? 14.803 4.688 14.406 1.00 43.47 749 LYS A C 1
ATOM 5735 O O . LYS A 1 749 ? 14.055 5.473 13.841 1.00 43.47 749 LYS A O 1
ATOM 5740 N N . ASN A 1 750 ? 14.950 3.426 13.999 1.00 39.12 750 ASN A N 1
ATOM 5741 C CA . ASN A 1 750 ? 14.034 2.742 13.073 1.00 39.12 750 ASN A CA 1
ATOM 5742 C C . ASN A 1 750 ? 13.894 1.266 13.479 1.00 39.12 750 ASN A C 1
ATOM 5744 O O . ASN A 1 750 ? 14.825 0.480 13.328 1.00 39.12 750 ASN A O 1
ATOM 5748 N N . MET A 1 751 ? 12.729 0.905 14.018 1.00 43.09 751 MET A N 1
ATOM 5749 C CA . MET A 1 751 ? 12.379 -0.449 14.454 1.00 43.09 751 MET A CA 1
ATOM 5750 C C . MET A 1 751 ? 11.550 -1.121 13.359 1.00 43.09 751 MET A C 1
ATOM 5752 O O . MET A 1 751 ? 10.477 -0.594 13.087 1.00 43.09 751 MET A O 1
ATOM 5756 N N . LEU A 1 752 ? 11.999 -2.240 12.759 1.00 42.22 752 LEU A N 1
ATOM 5757 C CA . LEU A 1 752 ? 11.081 -3.354 12.426 1.00 42.22 752 LEU A CA 1
ATOM 5758 C C . LEU A 1 752 ? 11.672 -4.654 11.857 1.00 42.22 752 LEU A C 1
ATOM 5760 O O . LEU A 1 752 ? 10.901 -5.591 11.747 1.00 42.22 752 LEU A O 1
ATOM 5764 N N . HIS A 1 753 ? 12.969 -4.812 11.576 1.00 42.03 753 HIS A N 1
ATOM 5765 C CA . HIS A 1 753 ? 13.535 -6.167 11.427 1.00 42.03 753 HIS A CA 1
ATOM 5766 C C . HIS A 1 753 ? 15.047 -6.167 11.666 1.00 42.03 753 HIS A C 1
ATOM 5768 O O . HIS A 1 753 ? 15.840 -5.947 10.757 1.00 42.03 753 HIS A O 1
ATOM 5774 N N . MET A 1 754 ? 15.441 -6.415 12.912 1.00 49.50 754 MET A N 1
ATOM 5775 C CA . MET A 1 754 ? 16.791 -6.862 13.244 1.00 49.50 754 MET A CA 1
ATOM 5776 C C . MET A 1 754 ? 16.687 -8.332 13.625 1.00 49.50 754 MET A C 1
ATOM 5778 O O . MET A 1 754 ? 16.048 -8.654 14.625 1.00 49.50 754 MET A O 1
ATOM 5782 N N . THR A 1 755 ? 17.292 -9.215 12.830 1.00 61.00 755 THR A N 1
ATOM 5783 C CA . THR A 1 755 ? 17.615 -10.569 13.287 1.00 61.00 755 THR A CA 1
ATOM 5784 C C . THR A 1 755 ? 18.573 -10.414 14.470 1.00 61.00 755 THR A C 1
ATOM 5786 O O . THR A 1 755 ? 19.618 -9.773 14.309 1.00 61.00 755 THR A O 1
ATOM 5789 N N . PRO A 1 756 ? 18.223 -10.896 15.673 1.00 67.44 756 PRO A N 1
ATOM 5790 C CA . PRO A 1 756 ? 19.098 -10.787 16.830 1.00 67.44 756 PRO A CA 1
ATOM 5791 C C . PRO A 1 756 ? 20.439 -11.470 16.555 1.00 67.44 756 PRO A C 1
ATOM 5793 O O . PRO A 1 756 ? 20.462 -12.565 15.999 1.00 67.44 756 PRO A O 1
ATOM 5796 N N . CYS A 1 757 ? 21.548 -10.857 16.974 1.00 74.94 757 CYS A N 1
ATOM 5797 C CA . CYS A 1 757 ? 22.895 -11.381 16.722 1.00 74.94 757 CYS A CA 1
ATOM 5798 C C . CYS A 1 757 ? 23.084 -12.846 17.153 1.00 74.94 757 CYS A C 1
ATOM 5800 O O . CYS A 1 757 ? 23.801 -13.594 16.495 1.00 74.94 757 CYS A O 1
ATOM 5802 N N . TRP A 1 758 ? 22.410 -13.274 18.225 1.00 78.50 758 TRP A N 1
ATOM 5803 C CA . TRP A 1 758 ? 22.484 -14.647 18.719 1.00 78.50 758 TRP A CA 1
ATOM 5804 C C . TRP A 1 758 ? 21.886 -15.693 17.761 1.00 78.50 758 TRP A C 1
ATOM 5806 O O . TRP A 1 758 ? 22.271 -16.850 17.831 1.00 78.50 758 TRP A O 1
ATOM 5816 N N . GLN A 1 759 ? 21.007 -15.315 16.823 1.00 77.56 759 GLN A N 1
ATOM 5817 C CA . GLN A 1 759 ? 20.499 -16.234 15.787 1.00 77.56 759 GLN A CA 1
ATOM 5818 C C . GLN A 1 759 ? 21.503 -16.455 14.647 1.00 77.56 759 GLN A C 1
ATOM 5820 O O . GLN A 1 759 ? 21.354 -17.376 13.848 1.00 77.56 759 GLN A O 1
ATOM 5825 N N . LEU A 1 760 ? 22.532 -15.608 14.560 1.00 80.31 760 LEU A N 1
ATOM 5826 C CA . LEU A 1 760 ? 23.556 -15.646 13.516 1.00 80.31 760 LEU A CA 1
ATOM 5827 C C . LEU A 1 760 ? 24.876 -16.278 13.992 1.00 80.31 760 LEU A C 1
ATOM 5829 O O . LEU A 1 760 ? 25.894 -16.214 13.293 1.00 80.31 760 LEU A O 1
ATOM 5833 N N . GLN A 1 761 ? 24.867 -16.921 15.160 1.00 85.06 761 GLN A N 1
ATOM 5834 C CA . GLN A 1 761 ? 26.008 -17.655 15.703 1.00 85.06 761 GLN A CA 1
ATOM 5835 C C . GLN A 1 761 ? 26.432 -18.793 14.758 1.00 85.06 761 GLN A C 1
ATOM 5837 O O . GLN A 1 761 ? 25.629 -19.672 14.468 1.00 85.06 761 GLN A O 1
ATOM 5842 N N . CYS A 1 762 ? 27.682 -18.810 14.289 1.00 88.31 762 CYS A N 1
ATOM 5843 C CA . CYS A 1 762 ? 28.209 -19.853 13.385 1.00 88.31 762 CYS A CA 1
ATOM 5844 C C . CYS A 1 762 ? 27.365 -20.111 12.116 1.00 88.31 762 CYS A C 1
ATOM 5846 O O . CYS A 1 762 ? 27.327 -21.219 11.588 1.00 88.31 762 CYS A O 1
ATOM 5848 N N . SER A 1 763 ? 26.661 -19.084 11.633 1.00 88.12 763 SER A N 1
ATOM 5849 C CA . SER A 1 763 ? 25.702 -19.186 10.522 1.00 88.12 763 SER A CA 1
ATOM 5850 C C . SER A 1 763 ? 26.322 -18.992 9.134 1.00 88.12 763 SER A C 1
ATOM 5852 O O . SER A 1 763 ? 25.640 -19.153 8.122 1.00 88.12 763 SER A O 1
ATOM 5854 N N . LYS A 1 764 ? 27.618 -18.676 9.064 1.00 88.88 764 LYS A N 1
ATOM 5855 C CA . LYS A 1 764 ? 28.333 -18.384 7.821 1.00 88.88 764 LYS A CA 1
ATOM 5856 C C . LYS A 1 764 ? 29.529 -19.317 7.652 1.00 88.88 764 LYS A C 1
ATOM 5858 O O . LYS A 1 764 ? 30.205 -19.637 8.621 1.00 88.88 764 LYS A O 1
ATOM 5863 N N . CYS A 1 765 ? 29.805 -19.752 6.424 1.00 90.06 765 CYS A N 1
ATOM 5864 C CA . CYS A 1 765 ? 31.017 -20.515 6.125 1.00 90.06 765 CYS A CA 1
ATOM 5865 C C . CYS A 1 765 ? 32.256 -19.615 6.099 1.00 90.06 765 CYS A C 1
ATOM 5867 O O . CYS A 1 765 ? 32.202 -18.488 5.601 1.00 90.06 765 CYS A O 1
ATOM 5869 N N . ALA A 1 766 ? 33.380 -20.144 6.579 1.00 87.00 766 ALA A N 1
ATOM 5870 C CA . ALA A 1 766 ? 34.686 -19.513 6.461 1.00 87.00 766 ALA A CA 1
ATOM 5871 C C . ALA A 1 766 ? 35.084 -19.303 4.986 1.00 87.00 766 ALA A C 1
ATOM 5873 O O . ALA A 1 766 ? 34.559 -19.941 4.067 1.00 87.00 766 ALA A O 1
ATOM 5874 N N . GLU A 1 767 ? 36.045 -18.408 4.754 1.00 81.69 767 GLU A N 1
ATOM 5875 C CA . GLU A 1 767 ? 36.551 -18.090 3.416 1.00 81.69 767 GLU A CA 1
ATOM 5876 C C . GLU A 1 767 ? 36.955 -19.370 2.647 1.00 81.69 767 GLU A C 1
ATOM 5878 O O . GLU A 1 767 ? 37.584 -20.267 3.207 1.00 81.69 767 GLU A O 1
ATOM 5883 N N . TYR A 1 768 ? 36.592 -19.459 1.360 1.00 86.06 768 TYR A N 1
ATOM 5884 C CA . TYR A 1 768 ? 36.793 -20.622 0.465 1.00 86.06 768 TYR A CA 1
ATOM 5885 C C . TYR A 1 768 ? 35.901 -21.854 0.704 1.00 86.06 768 TYR A C 1
ATOM 5887 O O . TYR A 1 768 ? 36.048 -22.852 -0.014 1.00 86.06 768 TYR A O 1
ATOM 5895 N N . PHE A 1 769 ? 34.963 -21.795 1.648 1.00 90.44 769 PHE A N 1
ATOM 5896 C CA . PHE A 1 769 ? 33.942 -22.823 1.840 1.00 90.44 769 PHE A CA 1
ATOM 5897 C C . PHE A 1 769 ? 32.564 -22.335 1.363 1.00 90.44 769 PHE A C 1
ATOM 5899 O O . PHE A 1 769 ? 32.263 -21.143 1.358 1.00 90.44 769 PHE A O 1
ATOM 5906 N N . LEU A 1 770 ? 31.735 -23.271 0.914 1.00 88.50 770 LEU A N 1
ATOM 5907 C CA . LEU A 1 770 ? 30.404 -23.064 0.351 1.00 88.50 770 LEU A CA 1
ATOM 5908 C C . LEU A 1 770 ? 29.395 -23.909 1.124 1.00 88.50 770 LEU A C 1
ATOM 5910 O O . LEU A 1 770 ? 29.704 -25.031 1.508 1.00 88.50 770 LEU A O 1
ATOM 5914 N N . GLY A 1 771 ? 28.180 -23.406 1.295 1.00 86.50 771 GLY A N 1
ATOM 5915 C CA . GLY A 1 771 ? 27.102 -24.110 1.985 1.00 86.50 771 GLY A CA 1
ATOM 5916 C C . GLY A 1 771 ? 26.310 -23.163 2.877 1.00 86.50 771 GLY A C 1
ATOM 5917 O O . GLY A 1 771 ? 26.592 -21.964 2.930 1.00 86.50 771 GLY A O 1
ATOM 5918 N N . SER A 1 772 ? 25.326 -23.718 3.575 1.00 86.88 772 SER A N 1
ATOM 5919 C CA . SER A 1 772 ? 24.522 -23.018 4.573 1.00 86.88 772 SER A CA 1
ATOM 5920 C C . SER A 1 772 ? 24.645 -23.783 5.888 1.00 86.88 772 SER A C 1
ATOM 5922 O O . SER A 1 772 ? 23.969 -24.796 6.029 1.00 86.88 772 SER A O 1
ATOM 5924 N N . PRO A 1 773 ? 25.503 -23.367 6.840 1.00 87.38 773 PRO A N 1
ATOM 5925 C CA . PRO A 1 773 ? 25.796 -24.151 8.044 1.00 87.38 773 PRO A CA 1
ATOM 5926 C C . PRO A 1 773 ? 24.721 -24.069 9.139 1.00 87.38 773 PRO A C 1
ATOM 5928 O O . PRO A 1 773 ? 24.939 -24.511 10.265 1.00 87.38 773 PRO A O 1
ATOM 5931 N N . SER A 1 774 ? 23.560 -23.490 8.829 1.00 84.38 774 SER A N 1
ATOM 5932 C CA . SER A 1 774 ? 22.427 -23.411 9.756 1.00 84.38 774 SER A CA 1
ATOM 5933 C C . SER A 1 774 ? 21.908 -24.801 10.142 1.00 84.38 774 SER A C 1
ATOM 5935 O O . SER A 1 774 ? 21.938 -25.719 9.327 1.00 84.38 774 SER A O 1
ATOM 5937 N N . ASN A 1 775 ? 21.422 -24.979 11.373 1.00 81.31 775 ASN A N 1
ATOM 5938 C CA . ASN A 1 775 ? 20.867 -26.255 11.860 1.00 81.31 775 ASN A CA 1
ATOM 5939 C C . ASN A 1 775 ? 21.814 -27.474 11.721 1.00 81.31 775 ASN A C 1
ATOM 5941 O O . ASN A 1 775 ? 21.371 -28.558 11.351 1.00 81.31 775 ASN A O 1
ATOM 5945 N N . GLY A 1 776 ? 23.118 -27.321 11.979 1.00 79.81 776 GLY A N 1
ATOM 5946 C CA . GLY A 1 776 ? 24.081 -28.435 11.943 1.00 79.81 776 GLY A CA 1
ATOM 5947 C C . GLY A 1 776 ? 24.519 -28.879 10.541 1.00 79.81 776 GLY A C 1
ATOM 5948 O O . GLY A 1 776 ? 25.245 -29.867 10.393 1.00 79.81 776 GLY A O 1
ATOM 5949 N N . HIS A 1 777 ? 24.120 -28.156 9.495 1.00 89.12 777 HIS A N 1
ATOM 5950 C CA . HIS A 1 777 ? 24.610 -28.377 8.136 1.00 89.12 777 HIS A CA 1
ATOM 5951 C C . HIS A 1 777 ? 26.081 -27.968 7.990 1.00 89.12 777 HIS A C 1
ATOM 5953 O O . HIS A 1 777 ? 26.628 -27.214 8.794 1.00 89.12 777 HIS A O 1
ATOM 5959 N N . GLN A 1 778 ? 26.738 -28.493 6.958 1.00 88.25 778 GLN A N 1
ATOM 5960 C CA . GLN A 1 778 ? 28.193 -28.424 6.814 1.00 88.25 778 GLN A CA 1
ATOM 5961 C C . GLN A 1 778 ? 28.641 -27.393 5.770 1.00 88.25 778 GLN A C 1
ATOM 5963 O O . GLN A 1 778 ? 27.919 -27.070 4.826 1.00 88.25 778 GLN A O 1
ATOM 5968 N N . CYS A 1 779 ? 29.872 -26.909 5.926 1.00 91.38 779 CYS A N 1
ATOM 5969 C CA . CYS A 1 779 ? 30.555 -26.053 4.960 1.00 91.38 779 CYS A CA 1
ATOM 5970 C C . CYS A 1 779 ? 31.542 -26.876 4.121 1.00 91.38 779 CYS A C 1
ATOM 5972 O O . CYS A 1 779 ? 32.401 -27.574 4.655 1.00 91.38 779 CYS A O 1
ATOM 5974 N N . TYR A 1 780 ? 31.445 -26.769 2.797 1.00 92.31 780 TYR A N 1
ATOM 5975 C CA . TYR A 1 780 ? 32.169 -27.592 1.827 1.00 92.31 780 TYR A CA 1
ATOM 5976 C C . TYR A 1 780 ? 33.241 -26.788 1.104 1.00 92.31 780 TYR A C 1
ATOM 5978 O O . TYR A 1 780 ? 32.983 -25.696 0.599 1.00 92.31 780 TYR A O 1
ATOM 5986 N N . ARG A 1 781 ? 34.449 -27.329 0.987 1.00 91.94 781 ARG A N 1
ATOM 5987 C CA . ARG A 1 781 ? 35.561 -26.666 0.305 1.00 91.94 781 ARG A CA 1
ATOM 5988 C C . ARG A 1 781 ? 35.264 -26.468 -1.183 1.00 91.94 781 ARG A C 1
ATOM 5990 O O . ARG A 1 781 ? 34.994 -27.433 -1.897 1.00 91.94 781 ARG A O 1
ATOM 5997 N N . HIS A 1 782 ? 35.372 -25.235 -1.679 1.00 91.62 782 HIS A N 1
ATOM 5998 C CA . HIS A 1 782 ? 35.182 -24.946 -3.102 1.00 91.62 782 HIS A CA 1
ATOM 5999 C C . HIS A 1 782 ? 36.327 -25.516 -3.958 1.00 91.62 782 HIS A C 1
ATOM 6001 O O . HIS A 1 782 ? 37.496 -25.146 -3.791 1.00 91.62 782 HIS A O 1
ATOM 6007 N N . MET A 1 783 ? 35.981 -26.388 -4.908 1.00 91.81 783 MET A N 1
ATOM 6008 C CA . MET A 1 783 ? 36.917 -26.956 -5.876 1.00 91.81 783 MET A CA 1
ATOM 6009 C C . MET A 1 783 ? 37.027 -26.107 -7.151 1.00 91.81 783 MET A C 1
ATOM 6011 O O . MET A 1 783 ? 36.016 -25.721 -7.734 1.00 91.81 783 MET A O 1
ATOM 6015 N N . TYR A 1 784 ? 38.250 -25.897 -7.645 1.00 90.12 784 TYR A N 1
ATOM 6016 C CA . TYR A 1 784 ? 38.525 -25.265 -8.943 1.00 90.12 784 TYR A CA 1
ATOM 6017 C C . TYR A 1 784 ? 38.777 -26.307 -10.051 1.00 90.12 784 TYR A C 1
ATOM 6019 O O . TYR A 1 784 ? 39.309 -27.383 -9.785 1.00 90.12 784 TYR A O 1
ATOM 6027 N N . LEU A 1 785 ? 38.403 -25.977 -11.297 1.00 88.31 785 LEU A N 1
ATOM 6028 C CA . LEU A 1 785 ? 38.547 -26.858 -12.470 1.00 88.31 785 LEU A CA 1
ATOM 6029 C C . LEU A 1 785 ? 40.009 -27.291 -12.670 1.00 88.31 785 LEU A C 1
ATOM 6031 O O . LEU A 1 785 ? 40.894 -26.436 -12.650 1.00 88.31 785 LEU A O 1
ATOM 6035 N N . ASP A 1 786 ? 40.239 -28.589 -12.897 1.00 86.25 786 ASP A N 1
ATOM 6036 C CA . ASP A 1 786 ? 41.565 -29.207 -13.089 1.00 86.25 786 ASP A CA 1
ATOM 6037 C C . ASP A 1 786 ? 42.555 -29.026 -11.921 1.00 86.25 786 ASP A C 1
ATOM 6039 O O . ASP A 1 786 ? 43.747 -29.299 -12.067 1.00 86.25 786 ASP A O 1
ATOM 6043 N N . LYS A 1 787 ? 42.078 -28.602 -10.743 1.00 88.88 787 LYS A N 1
ATOM 6044 C CA . LYS A 1 787 ? 42.895 -28.477 -9.533 1.00 88.88 787 LYS A CA 1
ATOM 6045 C C . LYS A 1 787 ? 42.727 -29.698 -8.628 1.00 88.88 787 LYS A C 1
ATOM 6047 O O . LYS A 1 787 ? 41.606 -30.140 -8.384 1.00 88.88 787 LYS A O 1
ATOM 6052 N N . GLU A 1 788 ? 43.844 -30.208 -8.120 1.00 89.31 788 GLU A N 1
ATOM 6053 C CA . GLU A 1 788 ? 43.907 -31.390 -7.257 1.00 89.31 788 GLU A CA 1
ATOM 6054 C C . GLU A 1 788 ? 43.885 -31.019 -5.764 1.00 89.31 788 GLU A C 1
ATOM 6056 O O . GLU A 1 788 ? 44.587 -30.098 -5.330 1.00 89.31 788 GLU A O 1
ATOM 6061 N N . TYR A 1 789 ? 43.073 -31.740 -4.987 1.00 91.38 789 TYR A N 1
ATOM 6062 C CA . TYR A 1 789 ? 42.853 -31.536 -3.552 1.00 91.38 789 TYR A CA 1
ATOM 6063 C C . TYR A 1 789 ? 43.123 -32.819 -2.775 1.00 91.38 789 TYR A C 1
ATOM 6065 O O . TYR A 1 789 ? 42.712 -33.884 -3.216 1.00 91.38 789 TYR A O 1
ATOM 6073 N N . CYS A 1 790 ? 43.763 -32.722 -1.611 1.00 90.25 790 CYS A N 1
ATOM 6074 C CA . CYS A 1 790 ? 44.100 -33.876 -0.771 1.00 90.25 790 CYS A CA 1
ATOM 6075 C C . CYS A 1 790 ? 43.042 -34.154 0.308 1.00 90.25 790 CYS A C 1
ATOM 6077 O O . CYS A 1 790 ? 42.356 -33.234 0.754 1.00 90.25 790 CYS A O 1
ATOM 6079 N N . PHE A 1 791 ? 42.968 -35.396 0.802 1.00 91.25 791 PHE A N 1
ATOM 6080 C CA . PHE A 1 791 ? 42.063 -35.804 1.900 1.00 91.25 791 PHE A CA 1
ATOM 6081 C C . PHE A 1 791 ? 42.467 -35.280 3.293 1.00 91.25 791 PHE A C 1
ATOM 6083 O O . PHE A 1 791 ? 42.021 -35.807 4.307 1.00 91.25 791 PHE A O 1
ATOM 6090 N N . ASP A 1 792 ? 43.307 -34.249 3.360 1.00 86.94 792 ASP A N 1
ATOM 6091 C CA . ASP A 1 792 ? 43.788 -33.679 4.616 1.00 86.94 792 ASP A CA 1
ATOM 6092 C C . ASP A 1 792 ? 42.641 -32.958 5.355 1.00 86.94 792 ASP A C 1
ATOM 6094 O O . ASP A 1 792 ? 42.122 -31.966 4.826 1.00 86.94 792 ASP A O 1
ATOM 6098 N N . PRO A 1 793 ? 42.258 -33.398 6.572 1.00 81.88 793 PRO A N 1
ATOM 6099 C CA . PRO A 1 793 ? 41.128 -32.833 7.307 1.00 81.88 793 PRO A CA 1
ATOM 6100 C C . PRO A 1 793 ? 41.339 -31.382 7.741 1.00 81.88 793 PRO A C 1
ATOM 6102 O O . PRO A 1 793 ? 40.364 -30.646 7.905 1.00 81.88 793 PRO A O 1
ATOM 6105 N N . THR A 1 794 ? 42.594 -30.952 7.882 1.00 79.75 794 THR A N 1
ATOM 6106 C CA . THR A 1 794 ? 42.956 -29.621 8.380 1.00 79.75 794 THR A CA 1
ATOM 6107 C C . THR A 1 794 ? 43.124 -28.601 7.264 1.00 79.75 794 THR A C 1
ATOM 6109 O O . THR A 1 794 ? 42.653 -27.472 7.389 1.00 79.75 794 THR A O 1
ATOM 6112 N N . THR A 1 795 ? 43.794 -28.969 6.168 1.00 79.06 795 THR A N 1
ATOM 6113 C CA . THR A 1 795 ? 44.149 -28.003 5.120 1.00 79.06 795 THR A CA 1
ATOM 6114 C C . THR A 1 795 ? 43.177 -28.007 3.947 1.00 79.06 795 THR A C 1
ATOM 6116 O O . THR A 1 795 ? 42.957 -26.942 3.363 1.00 79.06 795 THR A O 1
ATOM 6119 N N . GLN A 1 796 ? 42.615 -29.172 3.582 1.00 77.94 796 GLN A N 1
ATOM 6120 C CA . GLN A 1 796 ? 41.708 -29.371 2.434 1.00 77.94 796 GLN A CA 1
ATOM 6121 C C . GLN A 1 796 ? 42.151 -28.579 1.180 1.00 77.94 796 GLN A C 1
ATOM 6123 O O . GLN A 1 796 ? 41.355 -27.979 0.449 1.00 77.94 796 GLN A O 1
ATOM 6128 N N . GLY A 1 797 ? 43.470 -28.487 0.988 1.00 73.19 797 GLY A N 1
ATOM 6129 C CA . GLY A 1 797 ? 44.140 -27.599 0.041 1.00 73.19 797 GLY A CA 1
ATOM 6130 C C . GLY A 1 797 ? 44.927 -28.364 -1.018 1.00 73.19 797 GLY A C 1
ATOM 6131 O O . GLY A 1 797 ? 44.689 -29.545 -1.258 1.00 73.19 797 GLY A O 1
ATOM 6132 N N . GLU A 1 798 ? 45.866 -27.675 -1.667 1.00 75.38 798 GLU A N 1
ATOM 6133 C CA . GLU A 1 798 ? 46.748 -28.293 -2.662 1.00 75.38 798 GLU A CA 1
ATOM 6134 C C . GLU A 1 798 ? 47.637 -29.368 -2.029 1.00 75.38 798 GLU A C 1
ATOM 6136 O O . GLU A 1 798 ? 48.250 -29.138 -0.986 1.00 75.38 798 GLU A O 1
ATOM 6141 N N . CYS A 1 799 ? 47.804 -30.491 -2.728 1.00 75.94 799 CYS A N 1
ATOM 6142 C CA . CYS A 1 799 ? 48.663 -31.617 -2.340 1.00 75.94 799 CYS A CA 1
ATOM 6143 C C . CYS A 1 799 ? 50.180 -31.317 -2.345 1.00 75.94 799 CYS A C 1
ATOM 6145 O O . CYS A 1 799 ? 51.002 -32.225 -2.274 1.00 75.94 799 CYS A O 1
ATOM 6147 N N . ASN A 1 800 ? 50.573 -30.043 -2.414 1.00 65.88 800 ASN A N 1
ATOM 6148 C CA . ASN A 1 800 ? 51.967 -29.597 -2.484 1.00 65.88 800 ASN A CA 1
ATOM 6149 C C . ASN A 1 800 ? 52.703 -29.662 -1.125 1.00 65.88 800 ASN A C 1
ATOM 6151 O O . ASN A 1 800 ? 53.904 -29.404 -1.063 1.00 65.88 800 ASN A O 1
ATOM 6155 N N . ARG A 1 801 ? 52.002 -29.985 -0.029 1.00 64.75 801 ARG A N 1
ATOM 6156 C CA . ARG A 1 801 ? 52.550 -30.197 1.327 1.00 64.75 801 ARG A CA 1
ATOM 6157 C C . ARG A 1 801 ? 52.310 -31.647 1.757 1.00 64.75 801 ARG A C 1
ATOM 6159 O O . ARG A 1 801 ? 51.375 -32.258 1.261 1.00 64.75 801 ARG A O 1
ATOM 6166 N N . THR A 1 802 ? 53.112 -32.183 2.683 1.00 72.00 802 THR A N 1
ATOM 6167 C CA . THR A 1 802 ? 52.897 -33.521 3.272 1.00 72.00 802 THR A CA 1
ATOM 6168 C C . THR A 1 802 ? 51.528 -33.570 3.972 1.00 72.00 802 THR A C 1
ATOM 6170 O O . THR A 1 802 ? 51.396 -32.928 5.018 1.00 72.00 802 THR A O 1
ATOM 6173 N N . PRO A 1 803 ? 50.512 -34.255 3.411 1.00 78.75 803 PRO A N 1
ATOM 6174 C CA . PRO A 1 803 ? 49.146 -34.193 3.925 1.00 78.75 803 PRO A CA 1
ATOM 6175 C C . PRO A 1 803 ? 49.001 -35.021 5.206 1.00 78.75 803 PRO A C 1
ATOM 6177 O O . PRO A 1 803 ? 49.644 -36.063 5.350 1.00 78.75 803 PRO A O 1
ATOM 6180 N N . ILE A 1 804 ? 48.147 -34.575 6.127 1.00 85.31 804 ILE A N 1
ATOM 6181 C CA . ILE A 1 804 ? 47.752 -35.366 7.304 1.00 85.31 804 ILE A CA 1
ATOM 6182 C C . ILE A 1 804 ? 46.772 -36.468 6.854 1.00 85.31 804 ILE A C 1
ATOM 6184 O O . ILE A 1 804 ? 45.876 -36.164 6.061 1.00 85.31 804 ILE A O 1
ATOM 6188 N N . PRO A 1 805 ? 46.914 -37.729 7.318 1.00 88.62 805 PRO A N 1
ATOM 6189 C CA . PRO A 1 805 ? 45.982 -38.797 6.956 1.00 88.62 805 PRO A CA 1
ATOM 6190 C C . PRO A 1 805 ? 44.560 -38.510 7.444 1.00 88.62 805 PRO A C 1
ATOM 6192 O O . PRO A 1 805 ? 44.362 -38.017 8.556 1.00 88.62 805 PRO A O 1
ATOM 6195 N N . LEU A 1 806 ? 43.567 -38.901 6.643 1.00 90.06 806 LEU A N 1
ATOM 6196 C CA . LEU A 1 806 ? 42.177 -38.974 7.083 1.00 90.06 806 LEU A CA 1
ATOM 6197 C C . LEU A 1 806 ? 42.004 -40.230 7.942 1.00 90.06 806 LEU A C 1
ATOM 6199 O O . LEU A 1 806 ? 42.120 -41.349 7.432 1.00 90.06 806 LEU A O 1
ATOM 6203 N N . LEU A 1 807 ? 41.767 -40.044 9.240 1.00 90.00 807 LEU A N 1
ATOM 6204 C CA . LEU A 1 807 ? 41.634 -41.150 10.186 1.00 90.00 807 LEU A CA 1
ATOM 6205 C C . LEU A 1 807 ? 40.261 -41.821 10.083 1.00 90.00 807 LEU A C 1
ATOM 6207 O O . LEU A 1 807 ? 39.282 -41.235 9.603 1.00 90.00 807 LEU A O 1
ATOM 6211 N N . ARG A 1 808 ? 40.174 -43.050 10.594 1.00 88.38 808 ARG A N 1
ATOM 6212 C CA . ARG A 1 808 ? 38.931 -43.826 10.620 1.00 88.38 808 ARG A CA 1
ATOM 6213 C C . ARG A 1 808 ? 37.791 -43.040 11.262 1.00 88.38 808 ARG A C 1
ATOM 6215 O O . ARG A 1 808 ? 37.884 -42.599 12.404 1.00 88.38 808 ARG A O 1
ATOM 6222 N N . GLY A 1 809 ? 36.682 -42.924 10.539 1.00 84.12 809 GLY A N 1
ATOM 6223 C CA . GLY A 1 809 ? 35.480 -42.248 11.009 1.00 84.12 809 GLY A CA 1
ATOM 6224 C C . GLY A 1 809 ? 35.536 -40.721 10.958 1.00 84.12 809 GLY A C 1
ATOM 6225 O O . GLY A 1 809 ? 34.531 -40.110 11.301 1.00 84.12 809 GLY A O 1
ATOM 6226 N N . GLN A 1 810 ? 36.634 -40.099 10.515 1.00 89.56 810 GLN A N 1
ATOM 6227 C CA . GLN A 1 810 ? 36.694 -38.657 10.247 1.00 89.56 810 GLN A CA 1
ATOM 6228 C C . GLN A 1 810 ? 36.207 -38.331 8.833 1.00 89.56 810 GLN A C 1
ATOM 6230 O O . GLN A 1 810 ? 36.248 -39.183 7.941 1.00 89.56 810 GLN A O 1
ATOM 6235 N N . THR A 1 811 ? 35.761 -37.090 8.620 1.00 91.19 811 THR A N 1
ATOM 6236 C CA . THR A 1 811 ? 35.189 -36.635 7.343 1.00 91.19 811 THR A CA 1
ATOM 6237 C C . THR A 1 811 ? 35.860 -35.385 6.783 1.00 91.19 811 THR A C 1
ATOM 6239 O O . THR A 1 811 ? 36.250 -34.494 7.533 1.00 91.19 811 THR A O 1
ATOM 6242 N N . VAL A 1 812 ? 35.899 -35.281 5.453 1.00 92.19 812 VAL A N 1
ATOM 6243 C CA . VAL A 1 812 ? 36.249 -34.064 4.696 1.00 92.19 812 VAL A CA 1
ATOM 6244 C C . VAL A 1 812 ? 35.156 -33.707 3.692 1.00 92.19 812 VAL A C 1
ATOM 6246 O O . VAL A 1 812 ? 34.442 -34.587 3.207 1.00 92.19 812 VAL A O 1
ATOM 6249 N N . PHE A 1 813 ? 35.024 -32.414 3.383 1.00 92.44 813 PHE A N 1
ATOM 6250 C CA . PHE A 1 813 ? 33.866 -31.849 2.687 1.00 92.44 813 PHE A CA 1
ATOM 6251 C C . PHE A 1 813 ? 34.301 -31.045 1.458 1.00 92.44 813 PHE A C 1
ATOM 6253 O O . PHE A 1 813 ? 35.026 -30.063 1.593 1.00 92.44 813 PHE A O 1
ATOM 6260 N N . PHE A 1 814 ? 33.811 -31.390 0.265 1.00 93.62 814 PHE A N 1
ATOM 6261 C CA . PHE A 1 814 ? 34.135 -30.674 -0.978 1.00 93.62 814 PHE A CA 1
ATOM 6262 C C . PHE A 1 814 ? 32.881 -30.316 -1.781 1.00 93.62 814 PHE A C 1
ATOM 6264 O O . PHE A 1 814 ? 31.848 -30.975 -1.680 1.00 93.62 814 PHE A O 1
ATOM 6271 N N . ALA A 1 815 ? 32.962 -29.260 -2.588 1.00 93.25 815 ALA A N 1
ATOM 6272 C CA . ALA A 1 815 ? 31.886 -28.830 -3.471 1.00 93.25 815 ALA A CA 1
ATOM 6273 C C . ALA A 1 815 ? 32.409 -28.436 -4.854 1.00 93.25 815 ALA A C 1
ATOM 6275 O O . ALA A 1 815 ? 33.372 -27.674 -4.986 1.00 93.25 815 ALA A O 1
ATOM 6276 N N . VAL A 1 816 ? 31.723 -28.917 -5.891 1.00 92.12 816 VAL A N 1
ATOM 6277 C CA . VAL A 1 816 ? 32.004 -28.592 -7.293 1.00 92.12 816 VAL A CA 1
ATOM 6278 C C . VAL A 1 816 ? 31.023 -27.536 -7.778 1.00 92.12 816 VAL A C 1
ATOM 6280 O O . VAL A 1 816 ? 29.805 -27.743 -7.773 1.00 92.12 816 VAL A O 1
ATOM 6283 N N . GLN A 1 817 ? 31.573 -26.417 -8.249 1.00 88.25 817 GLN A N 1
ATOM 6284 C CA . GLN A 1 817 ? 30.837 -25.396 -8.981 1.00 88.25 817 GLN A CA 1
ATOM 6285 C C . GLN A 1 817 ? 31.146 -25.532 -10.485 1.00 88.25 817 GLN A C 1
ATOM 6287 O O . GLN A 1 817 ? 32.304 -25.365 -10.879 1.00 88.25 817 GLN A O 1
ATOM 6292 N N . PRO A 1 818 ? 30.150 -25.836 -11.339 1.00 86.31 818 PRO A N 1
ATOM 6293 C CA . PRO A 1 818 ? 30.370 -25.982 -12.778 1.00 86.31 818 PRO A CA 1
ATOM 6294 C C . PRO A 1 818 ? 30.923 -24.694 -13.406 1.00 86.31 818 PRO A C 1
ATOM 6296 O O . PRO A 1 818 ? 30.436 -23.599 -13.117 1.00 86.31 818 PRO A O 1
ATOM 6299 N N . ARG A 1 819 ? 31.927 -24.811 -14.287 1.00 84.31 819 ARG A N 1
ATOM 6300 C CA . ARG A 1 819 ? 32.495 -23.668 -15.032 1.00 84.31 819 ARG A CA 1
ATOM 6301 C C . ARG A 1 819 ? 31.879 -23.533 -16.421 1.00 84.31 819 ARG A C 1
ATOM 6303 O O . ARG A 1 819 ? 31.638 -22.421 -16.886 1.00 84.31 819 ARG A O 1
ATOM 6310 N N . TYR A 1 820 ? 31.653 -24.664 -17.079 1.00 83.06 820 TYR A N 1
ATOM 6311 C CA . TYR A 1 820 ? 31.021 -24.760 -18.387 1.00 83.06 820 TYR A CA 1
ATOM 6312 C C . TYR A 1 820 ? 29.650 -25.421 -18.271 1.00 83.06 820 TYR A C 1
ATOM 6314 O O . TYR A 1 820 ? 29.405 -26.269 -17.418 1.00 83.06 820 TYR A O 1
ATOM 6322 N N . MET A 1 821 ? 28.755 -25.013 -19.159 1.00 81.81 821 MET A N 1
ATOM 6323 C CA . MET A 1 821 ? 27.314 -25.248 -19.048 1.00 81.81 821 MET A CA 1
ATOM 6324 C C . MET A 1 821 ? 26.796 -26.340 -19.977 1.00 81.81 821 MET A C 1
ATOM 6326 O O . MET A 1 821 ? 25.655 -26.776 -19.870 1.00 81.81 821 MET A O 1
ATOM 6330 N N . ASN A 1 822 ? 27.627 -26.698 -20.946 1.00 79.75 822 ASN A N 1
ATOM 6331 C CA . ASN A 1 822 ? 27.287 -27.454 -22.141 1.00 79.75 822 ASN A CA 1
ATOM 6332 C C . ASN A 1 822 ? 28.135 -28.726 -22.284 1.00 79.75 822 ASN A C 1
ATOM 6334 O O . ASN A 1 822 ? 28.254 -29.258 -23.383 1.00 79.75 822 ASN A O 1
ATOM 6338 N N . VAL A 1 823 ? 28.791 -29.144 -21.200 1.00 86.25 823 VAL A N 1
ATOM 6339 C CA . VAL A 1 823 ? 29.694 -30.296 -21.148 1.00 86.25 823 VAL A CA 1
ATOM 6340 C C . VAL A 1 823 ? 29.551 -30.996 -19.801 1.00 86.25 823 VAL A C 1
ATOM 6342 O O . VAL A 1 823 ? 29.339 -30.343 -18.774 1.00 86.25 823 VAL A O 1
ATOM 6345 N N . ASP A 1 824 ? 29.677 -32.318 -19.816 1.00 86.94 824 ASP A N 1
ATOM 6346 C CA . ASP A 1 824 ? 29.564 -33.159 -18.627 1.00 86.94 824 ASP A CA 1
ATOM 6347 C C . ASP A 1 824 ? 30.658 -32.842 -17.601 1.00 86.94 824 ASP A C 1
ATOM 6349 O O . ASP A 1 824 ? 31.777 -32.456 -17.954 1.00 86.94 824 ASP A O 1
ATOM 6353 N N . ILE A 1 825 ? 30.349 -33.048 -16.322 1.00 89.75 825 ILE A N 1
ATOM 6354 C CA . ILE A 1 825 ? 31.325 -32.948 -15.233 1.00 89.75 825 ILE A CA 1
ATOM 6355 C C . ILE A 1 825 ? 31.816 -34.350 -14.903 1.00 89.75 825 ILE A C 1
ATOM 6357 O O . ILE A 1 825 ? 31.015 -35.262 -14.693 1.00 89.75 825 ILE A O 1
ATOM 6361 N N . ARG A 1 826 ? 33.135 -34.522 -14.817 1.00 91.06 826 ARG A N 1
ATOM 6362 C CA . ARG A 1 826 ? 33.756 -35.760 -14.331 1.00 91.06 826 ARG A CA 1
ATOM 6363 C C . ARG A 1 826 ? 34.527 -35.479 -13.056 1.00 91.06 826 ARG A C 1
ATOM 6365 O O . ARG A 1 826 ? 35.473 -34.698 -13.095 1.00 91.06 826 ARG A O 1
ATOM 6372 N N . ILE A 1 827 ? 34.125 -36.106 -11.955 1.00 93.12 827 ILE A N 1
ATOM 6373 C CA . ILE A 1 827 ? 34.818 -36.057 -10.662 1.00 93.12 827 ILE A CA 1
ATOM 6374 C C . ILE A 1 827 ? 35.648 -37.331 -10.539 1.00 93.12 827 ILE A C 1
ATOM 6376 O O . ILE A 1 827 ? 35.123 -38.428 -10.732 1.00 93.12 827 ILE A O 1
ATOM 6380 N N . VAL A 1 828 ? 36.933 -37.185 -10.237 1.00 92.56 828 VAL A N 1
ATOM 6381 C CA . VAL A 1 828 ? 37.867 -38.297 -10.050 1.00 92.56 828 VAL A CA 1
ATOM 6382 C C . VAL A 1 828 ? 38.382 -38.252 -8.620 1.00 92.56 828 VAL A C 1
ATOM 6384 O O . VAL A 1 828 ? 38.862 -37.210 -8.178 1.00 92.56 828 VAL A O 1
ATOM 6387 N N . VAL A 1 829 ? 38.254 -39.371 -7.912 1.00 93.50 829 VAL A N 1
ATOM 6388 C CA . VAL A 1 829 ? 38.746 -39.564 -6.544 1.00 93.50 829 VAL A CA 1
ATOM 6389 C C . VAL A 1 829 ? 39.750 -40.710 -6.569 1.00 93.50 829 VAL A C 1
ATOM 6391 O O . VAL A 1 829 ? 39.391 -41.824 -6.954 1.00 93.50 829 VAL A O 1
ATOM 6394 N N . ASP A 1 830 ? 40.983 -40.424 -6.169 1.00 91.62 830 ASP A N 1
ATOM 6395 C CA . ASP A 1 830 ? 42.128 -41.330 -6.195 1.00 91.62 830 ASP A CA 1
ATOM 6396 C C . ASP A 1 830 ? 42.620 -41.590 -4.773 1.00 91.62 830 ASP A C 1
ATOM 6398 O O . ASP A 1 830 ? 43.013 -40.670 -4.063 1.00 91.62 830 ASP A O 1
ATOM 6402 N N . ILE A 1 831 ? 42.627 -42.850 -4.351 1.00 91.38 831 ILE A N 1
ATOM 6403 C CA . ILE A 1 831 ? 43.134 -43.267 -3.042 1.00 91.38 831 ILE A CA 1
ATOM 6404 C C . ILE A 1 831 ? 44.510 -43.893 -3.239 1.00 91.38 831 ILE A C 1
ATOM 6406 O O . ILE A 1 831 ? 44.700 -44.774 -4.077 1.00 91.38 831 ILE A O 1
ATOM 6410 N N . THR A 1 832 ? 45.492 -43.404 -2.488 1.00 88.06 832 THR A N 1
ATOM 6411 C CA . THR A 1 832 ? 46.880 -43.880 -2.548 1.00 88.06 832 THR A CA 1
ATOM 6412 C C . THR A 1 832 ? 47.189 -44.903 -1.459 1.00 88.06 832 THR A C 1
ATOM 6414 O O . THR A 1 832 ? 48.038 -45.769 -1.666 1.00 88.06 832 THR A O 1
ATOM 6417 N N . LYS A 1 833 ? 46.513 -44.816 -0.307 1.00 88.00 833 LYS A N 1
ATOM 6418 C CA . LYS A 1 833 ? 46.605 -45.756 0.822 1.00 88.00 833 LYS A CA 1
ATOM 6419 C C . LYS A 1 833 ? 45.330 -45.648 1.662 1.00 88.00 833 LYS A C 1
ATOM 6421 O O . LYS A 1 833 ? 44.881 -44.532 1.902 1.00 88.00 833 LYS A O 1
ATOM 6426 N N . GLY A 1 834 ? 44.801 -46.763 2.153 1.00 90.06 834 GLY A N 1
ATOM 6427 C CA . GLY A 1 834 ? 43.599 -46.792 2.990 1.00 90.06 834 GLY A CA 1
ATOM 6428 C C . GLY A 1 834 ? 42.311 -46.944 2.181 1.00 90.06 834 GLY A C 1
ATOM 6429 O O . GLY A 1 834 ? 42.342 -47.380 1.031 1.00 90.06 834 GLY A O 1
ATOM 6430 N N . GLY A 1 835 ? 41.183 -46.531 2.760 1.00 89.62 835 GLY A N 1
ATOM 6431 C CA . GLY A 1 835 ? 39.884 -46.592 2.093 1.00 89.62 835 GLY A CA 1
ATOM 6432 C C . GLY A 1 835 ? 38.893 -45.559 2.621 1.00 89.62 835 GLY A C 1
ATOM 6433 O O . GLY A 1 835 ? 38.986 -45.132 3.773 1.00 89.62 835 GLY A O 1
ATOM 6434 N N . ILE A 1 836 ? 37.935 -45.147 1.787 1.00 92.75 836 ILE A N 1
ATOM 6435 C CA . ILE A 1 836 ? 36.911 -44.147 2.133 1.00 92.75 836 ILE A CA 1
ATOM 6436 C C . ILE A 1 836 ? 35.493 -44.597 1.775 1.00 92.75 836 ILE A C 1
ATOM 6438 O O . ILE A 1 836 ? 35.279 -45.360 0.833 1.00 92.75 836 ILE A O 1
ATOM 6442 N N . ASP A 1 837 ? 34.513 -44.023 2.465 1.00 90.44 837 ASP A N 1
ATOM 6443 C CA . ASP A 1 837 ? 33.130 -43.958 2.000 1.00 90.44 837 ASP A CA 1
ATOM 6444 C C . ASP A 1 837 ? 32.875 -42.592 1.348 1.00 90.44 837 ASP A C 1
ATOM 6446 O O . ASP A 1 837 ? 33.184 -41.549 1.930 1.00 90.44 837 ASP A O 1
ATOM 6450 N N . PHE A 1 838 ? 32.305 -42.592 0.144 1.00 92.00 838 PHE A N 1
ATOM 6451 C CA . PHE A 1 838 ? 32.042 -41.395 -0.656 1.00 92.00 838 PHE A CA 1
ATOM 6452 C C . PHE A 1 838 ? 30.542 -41.102 -0.734 1.00 92.00 838 PHE A C 1
ATOM 6454 O O . PHE A 1 838 ? 29.759 -41.952 -1.158 1.00 92.00 838 PHE A O 1
ATOM 6461 N N . PHE A 1 839 ? 30.152 -39.879 -0.382 1.00 91.06 839 PHE A N 1
ATOM 6462 C CA . PHE A 1 839 ? 28.775 -39.387 -0.408 1.00 91.06 839 PHE A CA 1
ATOM 6463 C C . PHE A 1 839 ? 28.662 -38.207 -1.376 1.00 91.06 839 PHE A C 1
ATOM 6465 O O . PHE A 1 839 ? 29.536 -37.344 -1.374 1.00 91.06 839 PHE A O 1
ATOM 6472 N N . LEU A 1 840 ? 27.586 -38.127 -2.164 1.00 90.88 840 LEU A N 1
ATOM 6473 C CA . LEU A 1 840 ? 27.349 -37.033 -3.115 1.00 90.88 840 LEU A CA 1
ATOM 6474 C C . LEU A 1 840 ? 25.861 -36.666 -3.207 1.00 90.88 840 LEU A C 1
ATOM 6476 O O . LEU A 1 840 ? 25.002 -37.542 -3.331 1.00 90.88 840 LEU A O 1
ATOM 6480 N N . SER A 1 841 ? 25.576 -35.361 -3.208 1.00 89.12 841 SER A N 1
ATOM 6481 C CA . SER A 1 841 ? 24.238 -34.787 -3.397 1.00 89.12 841 SER A CA 1
ATOM 6482 C C . SER A 1 841 ? 24.282 -33.484 -4.204 1.00 89.12 841 SER A C 1
ATOM 6484 O O . SER A 1 841 ? 25.268 -32.749 -4.182 1.00 89.12 841 SER A O 1
ATOM 6486 N N . ALA A 1 842 ? 23.188 -33.172 -4.900 1.00 86.25 842 ALA A N 1
ATOM 6487 C CA . ALA A 1 842 ? 22.971 -31.891 -5.583 1.00 86.25 842 ALA A CA 1
ATOM 6488 C C . ALA A 1 842 ? 22.315 -30.818 -4.680 1.00 86.25 842 ALA A C 1
ATOM 6490 O O . ALA A 1 842 ? 22.019 -29.711 -5.136 1.00 86.25 842 ALA A O 1
ATOM 6491 N N . LYS A 1 843 ? 22.035 -31.149 -3.411 1.00 86.31 843 LYS A N 1
ATOM 6492 C CA . LYS A 1 843 ? 21.422 -30.263 -2.406 1.00 86.31 843 LYS A CA 1
ATOM 6493 C C . LYS A 1 843 ? 22.460 -29.847 -1.362 1.00 86.31 843 LYS A C 1
ATOM 6495 O O . LYS A 1 843 ? 23.217 -30.689 -0.887 1.00 86.31 843 LYS A O 1
ATOM 6500 N N . GLU A 1 844 ? 22.500 -28.557 -1.031 1.00 84.19 844 GLU A N 1
ATOM 6501 C CA . GLU A 1 844 ? 23.510 -27.967 -0.132 1.00 84.19 844 GLU A CA 1
ATOM 6502 C C . GLU A 1 844 ? 23.271 -28.273 1.345 1.00 84.19 844 GLU A C 1
ATOM 6504 O O . GLU A 1 844 ? 24.199 -28.352 2.144 1.00 84.19 844 GLU A O 1
ATOM 6509 N N . ASP A 1 845 ? 22.013 -28.510 1.675 1.00 85.06 845 ASP A N 1
ATOM 6510 C CA . ASP A 1 845 ? 21.458 -28.784 2.986 1.00 85.06 845 ASP A CA 1
ATOM 6511 C C . ASP A 1 845 ? 21.064 -30.268 3.111 1.00 85.06 845 ASP A C 1
ATOM 6513 O O . ASP A 1 845 ? 20.091 -30.620 3.769 1.00 85.06 845 ASP A O 1
ATOM 6517 N N . ALA A 1 846 ? 21.781 -31.154 2.409 1.00 83.38 846 ALA A N 1
ATOM 6518 C CA . ALA A 1 846 ? 21.504 -32.591 2.410 1.00 83.38 846 ALA A CA 1
ATOM 6519 C C . ALA A 1 846 ? 22.068 -33.318 3.630 1.00 83.38 846 ALA A C 1
ATOM 6521 O O . ALA A 1 846 ? 21.448 -34.266 4.105 1.00 83.38 846 ALA A O 1
ATOM 6522 N N . PHE A 1 847 ? 23.255 -32.918 4.087 1.00 87.44 847 PHE A N 1
ATOM 6523 C CA . PHE A 1 847 ? 24.035 -33.680 5.054 1.00 87.44 847 PHE A CA 1
ATOM 6524 C C . PHE A 1 847 ? 24.232 -32.911 6.358 1.00 87.44 847 PHE A C 1
ATOM 6526 O O . PHE A 1 847 ? 24.641 -31.746 6.350 1.00 87.44 847 PHE A O 1
ATOM 6533 N N . ILE A 1 848 ? 24.020 -33.617 7.465 1.00 88.12 848 ILE A N 1
ATOM 6534 C CA . ILE A 1 848 ? 24.307 -33.178 8.831 1.00 88.12 848 ILE A CA 1
ATOM 6535 C C . ILE A 1 848 ? 25.357 -34.138 9.388 1.00 88.12 848 ILE A C 1
ATOM 6537 O O . ILE A 1 848 ? 25.198 -35.354 9.285 1.00 88.12 848 ILE A O 1
ATOM 6541 N N . VAL A 1 849 ? 26.447 -33.610 9.942 1.00 86.56 849 VAL A N 1
ATOM 6542 C CA . VAL A 1 849 ? 27.511 -34.427 10.536 1.00 86.56 849 VAL A CA 1
ATOM 6543 C C . VAL A 1 849 ? 27.644 -34.084 12.007 1.00 86.56 849 VAL A C 1
ATOM 6545 O O . VAL A 1 849 ? 27.932 -32.942 12.352 1.00 86.56 849 VAL A O 1
ATOM 6548 N N . ASP A 1 850 ? 27.435 -35.088 12.853 1.00 82.50 850 ASP A N 1
ATOM 6549 C CA . ASP A 1 850 ? 27.566 -34.982 14.303 1.00 82.50 850 ASP A CA 1
ATOM 6550 C C . ASP A 1 850 ? 28.841 -35.685 14.775 1.00 82.50 850 ASP A C 1
ATOM 6552 O O . ASP A 1 850 ? 29.209 -36.745 14.256 1.00 82.50 850 ASP A O 1
ATOM 6556 N N . VAL A 1 851 ? 29.518 -35.101 15.759 1.00 81.00 851 VAL A N 1
ATOM 6557 C CA . VAL A 1 851 ? 30.784 -35.614 16.290 1.00 81.00 851 VAL A CA 1
ATOM 6558 C C . VAL A 1 851 ? 30.548 -36.161 17.687 1.00 81.00 851 VAL A C 1
ATOM 6560 O O . VAL A 1 851 ? 30.263 -35.430 18.636 1.00 81.00 851 VAL A O 1
ATOM 6563 N N . GLU A 1 852 ? 30.724 -37.467 17.840 1.00 80.00 852 GLU A N 1
ATOM 6564 C CA . GLU A 1 852 ? 30.580 -38.119 19.135 1.00 80.00 852 GLU A CA 1
ATOM 6565 C C . GLU A 1 852 ? 31.763 -37.741 20.050 1.00 80.00 852 GLU A C 1
ATOM 6567 O O . GLU A 1 852 ? 32.871 -38.260 19.911 1.00 80.00 852 GLU A O 1
ATOM 6572 N N . LYS A 1 853 ? 31.526 -36.829 21.009 1.00 73.50 853 LYS A N 1
ATOM 6573 C CA . LYS A 1 853 ? 32.546 -36.257 21.919 1.00 73.50 853 LYS A CA 1
ATOM 6574 C C . LYS A 1 853 ? 33.519 -37.272 22.563 1.00 73.50 853 LYS A C 1
ATOM 6576 O O . LYS A 1 853 ? 34.702 -36.946 22.633 1.00 73.50 853 LYS A O 1
ATOM 6581 N N . PRO A 1 854 ? 33.101 -38.465 23.041 1.00 74.00 854 PRO A N 1
ATOM 6582 C CA . PRO A 1 854 ? 34.032 -39.414 23.661 1.00 74.00 854 PRO A CA 1
ATOM 6583 C C . PRO A 1 854 ? 34.902 -40.207 22.670 1.00 74.00 854 PRO A C 1
ATOM 6585 O O . PRO A 1 854 ? 35.955 -40.697 23.070 1.00 74.00 854 PRO A O 1
ATOM 6588 N N . THR A 1 855 ? 34.483 -40.366 21.409 1.00 77.44 855 THR A N 1
ATOM 6589 C CA . THR A 1 855 ? 35.154 -41.238 20.420 1.00 77.44 855 THR A CA 1
ATOM 6590 C C . THR A 1 855 ? 35.794 -40.467 19.266 1.00 77.44 855 THR A C 1
ATOM 6592 O O . THR A 1 855 ? 36.649 -41.016 18.576 1.00 77.44 855 THR A O 1
ATOM 6595 N N . GLY A 1 856 ? 35.400 -39.207 19.044 1.00 74.44 856 GLY A N 1
ATOM 6596 C CA . GLY A 1 856 ? 35.847 -38.389 17.912 1.00 74.44 856 GLY A CA 1
ATOM 6597 C C . GLY A 1 856 ? 35.323 -38.874 16.555 1.00 74.44 856 GLY A C 1
ATOM 6598 O O . GLY A 1 856 ? 35.831 -38.453 15.519 1.00 74.44 856 GLY A O 1
ATOM 6599 N N . LEU A 1 857 ? 34.334 -39.774 16.548 1.00 81.31 857 LEU A N 1
ATOM 6600 C CA . LEU A 1 857 ? 33.789 -40.385 15.340 1.00 81.31 857 LEU A CA 1
ATOM 6601 C C . LEU A 1 857 ? 32.691 -39.501 14.737 1.00 81.31 857 LEU A C 1
ATOM 6603 O O . LEU A 1 857 ? 31.775 -39.075 15.442 1.00 81.31 857 LEU A O 1
ATOM 6607 N N . HIS A 1 858 ? 32.769 -39.246 13.429 1.00 87.31 858 HIS A N 1
ATOM 6608 C CA . HIS A 1 858 ? 31.808 -38.410 12.713 1.00 87.31 858 HIS A CA 1
ATOM 6609 C C . HIS A 1 858 ? 30.668 -39.274 12.155 1.00 87.31 858 HIS A C 1
ATOM 6611 O O . HIS A 1 858 ? 30.873 -40.162 11.316 1.00 87.31 858 HIS A O 1
ATOM 6617 N N . ARG A 1 859 ? 29.441 -39.012 12.607 1.00 84.25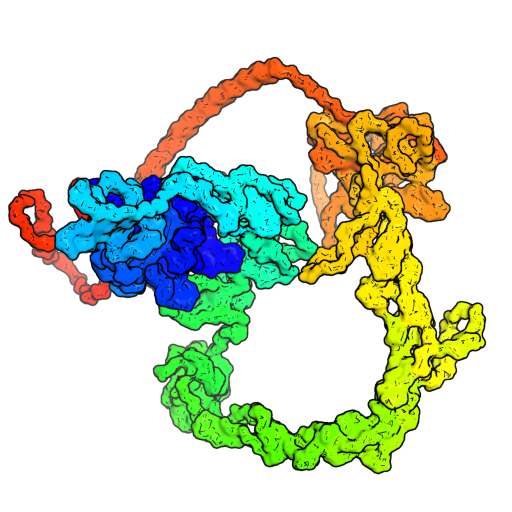 859 ARG A N 1
ATOM 6618 C CA . ARG A 1 859 ? 28.219 -39.672 12.130 1.00 84.25 859 ARG A CA 1
ATOM 6619 C C . ARG A 1 859 ? 27.529 -38.782 11.106 1.00 84.25 859 ARG A C 1
ATOM 6621 O O . ARG A 1 859 ? 27.229 -37.631 11.392 1.00 84.25 859 ARG A O 1
ATOM 6628 N N . ILE A 1 860 ? 27.297 -39.324 9.912 1.00 86.44 860 ILE A N 1
ATOM 6629 C CA . ILE A 1 860 ? 26.676 -38.604 8.795 1.00 86.44 860 ILE A CA 1
ATOM 6630 C C . ILE A 1 860 ? 25.196 -38.981 8.738 1.00 86.44 860 ILE A C 1
ATOM 6632 O O . ILE A 1 860 ? 24.867 -40.155 8.561 1.00 86.44 860 ILE A O 1
ATOM 6636 N N . TYR A 1 861 ? 24.328 -37.982 8.836 1.00 84.44 861 TYR A N 1
ATOM 6637 C CA . TYR A 1 861 ? 22.884 -38.089 8.671 1.00 84.44 861 TYR A CA 1
ATOM 6638 C C . TYR A 1 861 ? 22.440 -37.327 7.421 1.00 84.44 861 TYR A C 1
ATOM 6640 O O . TYR A 1 861 ? 23.084 -36.362 6.998 1.00 84.44 861 TYR A O 1
ATOM 6648 N N . VAL A 1 862 ? 21.330 -37.764 6.829 1.00 82.81 862 VAL A N 1
ATOM 6649 C CA . VAL A 1 862 ? 20.616 -36.994 5.804 1.00 82.81 862 VAL A CA 1
ATOM 6650 C C . VAL A 1 862 ? 19.506 -36.226 6.507 1.00 82.81 862 VAL A C 1
ATOM 6652 O O . VAL A 1 862 ? 18.828 -36.803 7.352 1.00 82.81 862 VAL A O 1
ATOM 6655 N N . ASP A 1 863 ? 19.340 -34.943 6.182 1.00 81.62 863 ASP A N 1
ATOM 6656 C CA . ASP A 1 863 ? 18.302 -34.104 6.794 1.00 81.62 863 ASP A CA 1
ATOM 6657 C C . ASP A 1 863 ? 16.914 -34.759 6.637 1.00 81.62 863 ASP A C 1
ATOM 6659 O O . ASP A 1 863 ? 16.518 -35.172 5.538 1.00 81.62 863 ASP A O 1
ATOM 6663 N N . GLU A 1 864 ? 16.179 -34.852 7.750 1.00 75.62 864 GLU A N 1
ATOM 6664 C CA . GLU A 1 864 ? 14.864 -35.493 7.848 1.00 75.62 864 GLU A CA 1
ATOM 6665 C C . GLU A 1 864 ? 13.852 -34.947 6.833 1.00 75.62 864 GLU A C 1
ATOM 6667 O O . GLU A 1 864 ? 12.968 -35.687 6.393 1.00 75.62 864 GLU A O 1
ATOM 6672 N N . LYS A 1 865 ? 14.007 -33.696 6.371 1.00 76.25 865 LYS A N 1
ATOM 6673 C CA . LYS A 1 865 ? 13.153 -33.097 5.327 1.00 76.25 865 LYS A CA 1
ATOM 6674 C C . LYS A 1 865 ? 13.152 -33.881 4.011 1.00 76.25 865 LYS A C 1
ATOM 6676 O O . LYS A 1 865 ? 12.229 -33.722 3.210 1.00 76.25 865 LYS A O 1
ATOM 6681 N N . TYR A 1 866 ? 14.167 -34.715 3.776 1.00 73.75 866 TYR A N 1
ATOM 6682 C CA . TYR A 1 866 ? 14.272 -35.580 2.599 1.00 73.75 866 TYR A CA 1
ATOM 6683 C C . TYR A 1 866 ? 13.806 -37.022 2.838 1.00 73.75 866 TYR A C 1
ATOM 6685 O O . TYR A 1 866 ? 13.767 -37.802 1.886 1.00 73.75 866 TYR A O 1
ATOM 6693 N N . GLY A 1 867 ? 13.440 -37.387 4.073 1.00 59.44 867 GLY A N 1
ATOM 6694 C CA . GLY A 1 867 ? 12.793 -38.662 4.394 1.00 59.44 867 GLY A CA 1
ATOM 6695 C C . GLY A 1 867 ? 13.622 -39.926 4.147 1.00 59.44 867 GLY A C 1
ATOM 6696 O O . GLY A 1 867 ? 13.039 -41.000 4.001 1.00 59.44 867 GLY A O 1
ATOM 6697 N N . ILE A 1 868 ? 14.955 -39.826 4.054 1.00 64.75 868 ILE A N 1
ATOM 6698 C CA . ILE A 1 868 ? 15.838 -40.990 3.897 1.00 64.75 868 ILE A CA 1
ATOM 6699 C C . ILE A 1 868 ? 16.395 -41.392 5.259 1.00 64.75 868 ILE A C 1
ATOM 6701 O O . ILE A 1 868 ? 17.264 -40.712 5.798 1.00 64.75 868 ILE A O 1
ATOM 6705 N N . ASP A 1 869 ? 15.986 -42.558 5.751 1.00 57.59 869 ASP A N 1
ATOM 6706 C CA . ASP A 1 869 ? 16.685 -43.225 6.844 1.00 57.59 869 ASP A CA 1
ATOM 6707 C C . ASP A 1 869 ? 17.759 -44.179 6.285 1.00 57.59 869 ASP A C 1
ATOM 6709 O O . ASP A 1 869 ? 17.464 -45.207 5.665 1.00 57.59 869 ASP A O 1
ATOM 6713 N N . LEU A 1 870 ? 19.032 -43.819 6.478 1.00 61.00 870 LEU A N 1
ATOM 6714 C CA . LEU A 1 870 ? 20.191 -44.616 6.055 1.00 61.00 870 LEU A CA 1
ATOM 6715 C C . LEU A 1 870 ? 20.412 -45.867 6.925 1.00 61.00 870 LEU A C 1
ATOM 6717 O O . LEU A 1 870 ? 21.197 -46.734 6.531 1.00 61.00 870 LEU A O 1
ATOM 6721 N N . SER A 1 871 ? 19.731 -45.990 8.071 1.00 53.22 871 SER A N 1
ATOM 6722 C CA . SER A 1 871 ? 19.891 -47.116 9.004 1.00 53.22 871 SER A CA 1
ATOM 6723 C C . SER A 1 871 ? 19.363 -48.449 8.449 1.00 53.22 871 SER A C 1
ATOM 6725 O O . SER A 1 871 ? 19.860 -49.514 8.809 1.00 53.22 871 SER A O 1
ATOM 6727 N N . HIS A 1 872 ? 18.415 -48.411 7.504 1.00 43.53 872 HIS A N 1
ATOM 6728 C CA . HIS A 1 872 ? 17.739 -49.599 6.965 1.00 43.53 872 HIS A CA 1
ATOM 6729 C C . HIS A 1 872 ? 18.431 -50.263 5.756 1.00 43.53 872 HIS A C 1
ATOM 6731 O O . HIS A 1 872 ? 18.033 -51.353 5.344 1.00 43.53 872 HIS A O 1
ATOM 6737 N N . TYR A 1 873 ? 19.468 -49.650 5.178 1.00 52.22 873 TYR A N 1
ATOM 6738 C CA . TYR A 1 873 ? 20.075 -50.089 3.908 1.00 52.22 873 TYR A CA 1
ATOM 6739 C C . TYR A 1 873 ? 21.330 -50.968 4.050 1.00 52.22 873 TYR A C 1
ATOM 6741 O O . TYR A 1 873 ? 22.096 -51.120 3.099 1.00 52.22 873 TYR A O 1
ATOM 6749 N N . GLU A 1 874 ? 21.571 -51.580 5.210 1.00 40.09 874 GLU A N 1
ATOM 6750 C CA . GLU A 1 874 ? 22.793 -52.369 5.408 1.00 40.09 874 GLU A CA 1
ATOM 6751 C C . GLU A 1 874 ? 22.842 -53.722 4.682 1.00 40.09 874 GLU A C 1
ATOM 6753 O O . GLU A 1 874 ? 23.939 -54.259 4.547 1.00 40.09 874 GLU A O 1
ATOM 6758 N N . LYS A 1 875 ? 21.741 -54.283 4.159 1.00 41.75 875 LYS A N 1
ATOM 6759 C CA . LYS A 1 875 ? 21.788 -55.555 3.404 1.00 41.75 875 LYS A CA 1
ATOM 6760 C C . LYS A 1 875 ? 20.652 -55.684 2.386 1.00 41.75 875 LYS A C 1
ATOM 6762 O O . LYS A 1 875 ? 19.531 -56.005 2.765 1.00 41.75 875 LYS A O 1
ATOM 6767 N N . ALA A 1 876 ? 20.949 -55.556 1.093 1.00 28.61 876 ALA A N 1
ATOM 6768 C CA . ALA A 1 876 ? 20.120 -56.151 0.041 1.00 28.61 876 ALA A CA 1
ATOM 6769 C C . ALA A 1 876 ? 20.987 -56.560 -1.171 1.00 28.61 876 A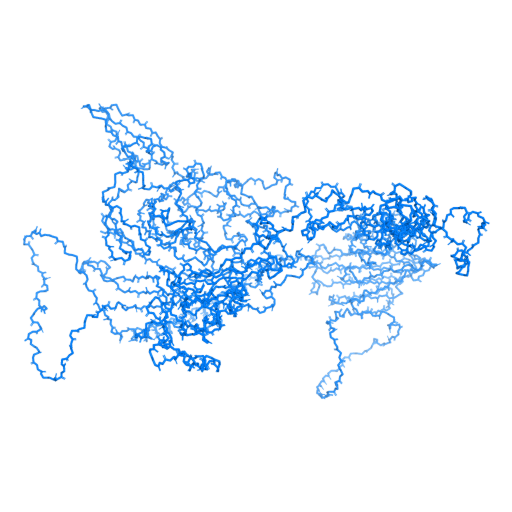LA A C 1
ATOM 6771 O O . ALA A 1 876 ? 21.655 -55.702 -1.750 1.00 28.61 876 ALA A O 1
ATOM 6772 N N . PRO A 1 877 ? 21.015 -57.854 -1.544 1.00 40.84 877 PRO A N 1
ATOM 6773 C CA . PRO A 1 877 ? 21.716 -58.352 -2.722 1.00 40.84 877 PRO A CA 1
ATOM 6774 C C . PRO A 1 877 ? 20.859 -58.193 -3.992 1.00 40.84 877 PRO A C 1
ATOM 6776 O O . PRO A 1 877 ? 19.655 -57.983 -3.909 1.00 40.84 877 PRO A O 1
ATOM 6779 N N . GLU A 1 878 ? 21.498 -58.398 -5.149 1.00 36.28 878 GLU A N 1
ATOM 6780 C CA . GLU A 1 878 ? 20.920 -58.589 -6.497 1.00 36.28 878 GLU A CA 1
ATOM 6781 C C . GLU A 1 878 ? 20.975 -57.398 -7.471 1.00 36.28 878 GLU A C 1
ATOM 6783 O O . GLU A 1 878 ? 19.979 -56.824 -7.903 1.00 36.28 878 GLU A O 1
ATOM 6788 N N . PHE A 1 879 ? 22.188 -57.155 -7.975 1.00 34.97 879 PHE A N 1
ATOM 6789 C CA . PHE A 1 879 ? 22.390 -56.765 -9.371 1.00 34.97 879 PHE A CA 1
ATOM 6790 C C . PHE A 1 879 ? 22.350 -58.033 -10.244 1.00 34.97 879 PHE A C 1
ATOM 6792 O O . PHE A 1 879 ? 23.384 -58.635 -10.531 1.00 34.97 879 PHE A O 1
ATOM 6799 N N . SER A 1 880 ? 21.164 -58.480 -10.670 1.00 34.19 880 SER A N 1
ATOM 6800 C CA . SER A 1 880 ? 21.074 -59.396 -11.813 1.00 34.19 880 SER A CA 1
ATOM 6801 C C . SER A 1 880 ? 19.742 -59.301 -12.569 1.00 34.19 880 SER A C 1
ATOM 6803 O O . SER A 1 880 ? 18.677 -59.152 -11.984 1.00 34.19 880 SER A O 1
ATOM 6805 N N . ALA A 1 881 ? 19.860 -59.463 -13.888 1.00 30.03 881 ALA A N 1
ATOM 6806 C CA . ALA A 1 881 ? 18.836 -59.816 -14.871 1.00 30.03 881 ALA A CA 1
ATOM 6807 C C . ALA A 1 881 ? 18.016 -58.709 -15.576 1.00 30.03 881 ALA A C 1
ATOM 6809 O O . ALA A 1 881 ? 17.218 -57.952 -15.032 1.00 30.03 881 ALA A O 1
ATOM 6810 N N . SER A 1 882 ? 18.201 -58.728 -16.897 1.00 32.47 882 SER A N 1
ATOM 6811 C CA . SER A 1 882 ? 17.480 -58.041 -17.962 1.00 32.47 882 SER A CA 1
ATOM 6812 C C . SER A 1 882 ? 16.010 -58.459 -18.120 1.00 32.47 882 SER A C 1
ATOM 6814 O O . SER A 1 882 ? 15.680 -59.622 -17.925 1.00 32.47 882 SER A O 1
ATOM 6816 N N . MET A 1 883 ? 15.208 -57.547 -18.692 1.00 34.25 883 MET A N 1
ATOM 6817 C CA . MET A 1 883 ? 14.012 -57.776 -19.532 1.00 34.25 883 MET A CA 1
ATOM 6818 C C . MET A 1 883 ? 12.952 -58.799 -19.064 1.00 34.25 883 MET A C 1
ATOM 6820 O O . MET A 1 883 ? 13.138 -59.997 -19.243 1.00 34.25 883 MET A O 1
ATOM 6824 N N . ARG A 1 884 ? 11.721 -58.322 -18.782 1.00 30.78 884 ARG A N 1
ATOM 6825 C CA . ARG A 1 884 ? 10.478 -58.763 -19.475 1.00 30.78 884 ARG A CA 1
ATOM 6826 C C . ARG A 1 884 ? 9.209 -57.983 -19.060 1.00 30.78 884 ARG A C 1
ATOM 6828 O O . ARG A 1 884 ? 8.755 -58.025 -17.932 1.00 30.78 884 ARG A O 1
ATOM 6835 N N . ARG A 1 885 ? 8.637 -57.307 -20.065 1.00 30.52 885 ARG A N 1
ATOM 6836 C CA . ARG A 1 885 ? 7.213 -57.153 -20.460 1.00 30.52 885 ARG A CA 1
ATOM 6837 C C . ARG A 1 885 ? 6.048 -57.380 -19.450 1.00 30.52 885 ARG A C 1
ATOM 6839 O O . ARG A 1 885 ? 5.737 -58.512 -19.121 1.00 30.52 885 ARG A O 1
ATOM 6846 N N . LYS A 1 886 ? 5.215 -56.318 -19.381 1.00 30.34 886 LYS A N 1
ATOM 6847 C CA . LYS A 1 886 ? 3.737 -56.226 -19.598 1.00 30.34 886 LYS A CA 1
ATOM 6848 C C . LYS A 1 886 ? 2.718 -56.633 -18.493 1.00 30.34 886 LYS A C 1
ATOM 6850 O O . LYS A 1 886 ? 2.555 -57.805 -18.204 1.00 30.34 886 LYS A O 1
ATOM 6855 N N . LYS A 1 887 ? 1.821 -55.653 -18.235 1.00 28.33 887 LYS A N 1
ATOM 6856 C CA . LYS A 1 887 ? 0.325 -55.693 -18.234 1.00 28.33 887 LYS A CA 1
ATOM 6857 C C . LYS A 1 887 ? -0.446 -55.932 -16.900 1.00 28.33 887 LYS A C 1
ATOM 6859 O O . LYS A 1 887 ? -0.671 -57.066 -16.528 1.00 28.33 887 LYS A O 1
ATOM 6864 N N . ARG A 1 888 ? -0.968 -54.815 -16.349 1.00 30.48 888 ARG A N 1
ATOM 6865 C CA . ARG A 1 888 ? -2.396 -54.411 -16.149 1.00 30.48 888 ARG A CA 1
ATOM 6866 C C . ARG A 1 888 ? -3.317 -55.113 -15.108 1.00 30.48 888 ARG A C 1
ATOM 6868 O O . ARG A 1 888 ? -3.406 -56.330 -15.096 1.00 30.48 888 ARG A O 1
ATOM 6875 N N . ASP A 1 889 ? -4.124 -54.244 -14.460 1.00 28.38 889 ASP A N 1
ATOM 6876 C CA . ASP A 1 889 ? -5.403 -54.411 -13.711 1.00 28.38 889 ASP A CA 1
ATOM 6877 C C . ASP A 1 889 ? -5.306 -55.033 -12.296 1.00 28.38 889 ASP A C 1
ATOM 6879 O O . ASP A 1 889 ? -4.487 -55.911 -12.084 1.00 28.38 889 ASP A O 1
ATOM 6883 N N . SER A 1 890 ? -6.105 -54.719 -11.263 1.00 28.70 890 SER A N 1
ATOM 6884 C CA . SER A 1 890 ? -7.056 -53.651 -10.867 1.00 28.70 890 SER A CA 1
ATOM 6885 C C . SER A 1 890 ? -7.568 -53.993 -9.435 1.00 28.70 890 SER A C 1
ATOM 6887 O O . SER A 1 890 ? -7.410 -55.146 -9.042 1.00 28.70 890 SER A O 1
ATOM 6889 N N . PHE A 1 891 ? -8.265 -53.060 -8.750 1.00 31.17 891 PHE A N 1
ATOM 6890 C CA . PHE A 1 891 ? -9.077 -53.230 -7.506 1.00 31.17 891 PHE A CA 1
ATOM 6891 C C . PHE A 1 891 ? -8.304 -53.480 -6.185 1.00 31.17 891 PHE A C 1
ATOM 6893 O O . PHE A 1 891 ? -7.309 -54.185 -6.190 1.00 31.17 891 PHE A O 1
ATOM 6900 N N . GLN A 1 892 ? -8.674 -52.992 -4.991 1.00 30.27 892 GLN A N 1
ATOM 6901 C CA . GLN A 1 892 ? -9.682 -52.055 -4.462 1.00 30.27 892 GLN A CA 1
ATOM 6902 C C . GLN A 1 892 ? -9.311 -51.789 -2.978 1.00 30.27 892 GLN A C 1
ATOM 6904 O O . GLN A 1 892 ? -8.727 -52.663 -2.351 1.00 30.27 892 GLN A O 1
ATOM 6909 N N . ASN A 1 893 ? -9.664 -50.602 -2.473 1.00 29.77 893 ASN A N 1
ATOM 6910 C CA . ASN A 1 893 ? -9.887 -50.157 -1.082 1.00 29.77 893 ASN A CA 1
ATOM 6911 C C . ASN A 1 893 ? -9.267 -50.901 0.122 1.00 29.77 893 ASN A C 1
ATOM 6913 O O . ASN A 1 893 ? -9.609 -52.045 0.380 1.00 29.77 893 ASN A O 1
ATOM 6917 N N . ASP A 1 894 ? -8.609 -50.126 0.995 1.00 28.56 894 ASP A N 1
ATOM 6918 C CA . ASP A 1 894 ? -9.098 -49.970 2.373 1.00 28.56 894 ASP A CA 1
ATOM 6919 C C . ASP A 1 894 ? -8.705 -48.615 2.982 1.00 28.56 894 ASP A C 1
ATOM 6921 O O . ASP A 1 894 ? -7.653 -48.038 2.706 1.00 28.56 894 ASP A O 1
ATOM 6925 N N . SER A 1 895 ? -9.635 -48.079 3.762 1.00 34.62 895 SER A N 1
ATOM 6926 C CA . SER A 1 895 ? -9.659 -46.757 4.382 1.00 34.62 895 SER A CA 1
ATOM 6927 C C . SER A 1 895 ? -9.027 -46.751 5.772 1.00 34.62 895 SER A C 1
ATOM 6929 O O . SER A 1 895 ? -9.529 -47.465 6.636 1.00 34.62 895 SER A O 1
ATOM 6931 N N . ILE A 1 896 ? -8.057 -45.864 6.034 1.00 32.94 896 ILE A N 1
ATOM 6932 C CA . ILE A 1 896 ? -7.746 -45.359 7.386 1.00 32.94 896 ILE A CA 1
ATOM 6933 C C . ILE A 1 896 ? -7.359 -43.872 7.299 1.00 32.94 896 ILE A C 1
ATOM 6935 O O . ILE A 1 896 ? -6.542 -43.470 6.474 1.00 32.94 896 ILE A O 1
ATOM 6939 N N . ASN A 1 897 ? -7.985 -43.067 8.160 1.00 34.25 897 ASN A N 1
ATOM 6940 C CA . ASN A 1 897 ? -7.737 -41.643 8.374 1.00 34.25 897 ASN A CA 1
ATOM 6941 C C . ASN A 1 897 ? -6.301 -41.367 8.851 1.00 34.25 897 ASN A C 1
ATOM 6943 O O . ASN A 1 897 ? -5.893 -41.912 9.873 1.00 34.25 897 ASN A O 1
ATOM 6947 N N . ALA A 1 898 ? -5.606 -40.425 8.210 1.00 29.75 898 ALA A N 1
ATOM 6948 C CA . ALA A 1 898 ? -4.577 -39.615 8.855 1.00 29.75 898 ALA A CA 1
ATOM 6949 C C . ALA A 1 898 ? -4.432 -38.265 8.134 1.00 29.75 898 ALA A C 1
ATOM 6951 O O . ALA A 1 898 ? -4.392 -38.180 6.908 1.00 29.75 898 ALA A O 1
ATOM 6952 N N . SER A 1 899 ? -4.423 -37.227 8.955 1.00 32.50 899 SER A N 1
ATOM 6953 C CA . SER A 1 899 ? -4.160 -35.815 8.705 1.00 32.50 899 SER A CA 1
ATOM 6954 C C . SER A 1 899 ? -2.898 -35.529 7.884 1.00 32.50 899 SER A C 1
ATOM 6956 O O . SER A 1 899 ? -1.918 -36.256 7.980 1.00 32.50 899 SER A O 1
ATOM 6958 N N . GLU A 1 900 ? -2.958 -34.423 7.134 1.00 44.09 900 GLU A N 1
ATOM 6959 C CA . GLU A 1 900 ? -1.847 -33.567 6.685 1.00 44.09 900 GLU A CA 1
ATOM 6960 C C . GLU A 1 900 ? -0.436 -34.182 6.700 1.00 44.09 900 GLU A C 1
ATOM 6962 O O . GLU A 1 900 ? 0.287 -34.110 7.689 1.00 44.09 900 GLU A O 1
ATOM 6967 N N . ALA A 1 901 ? -0.001 -34.675 5.541 1.00 30.83 901 ALA A N 1
ATOM 6968 C CA . ALA A 1 901 ? 1.414 -34.767 5.208 1.00 30.83 901 ALA A CA 1
ATOM 6969 C C . ALA A 1 901 ? 1.607 -34.304 3.759 1.00 30.83 901 ALA A C 1
ATOM 6971 O O . ALA A 1 901 ? 1.061 -34.870 2.809 1.00 30.83 901 ALA A O 1
ATOM 6972 N N . THR A 1 902 ? 2.353 -33.217 3.611 1.00 33.41 902 THR A N 1
ATOM 6973 C CA . THR A 1 902 ? 2.938 -32.740 2.358 1.00 33.41 902 THR A CA 1
ATOM 6974 C C . THR A 1 902 ? 3.753 -33.856 1.687 1.00 33.41 902 THR A C 1
ATOM 6976 O O . THR A 1 902 ? 4.310 -34.714 2.373 1.00 33.41 902 THR A O 1
ATOM 6979 N N . PRO A 1 903 ? 3.845 -33.894 0.345 1.00 32.03 903 PRO A N 1
ATOM 6980 C CA . PRO A 1 903 ? 4.586 -34.948 -0.333 1.00 32.03 903 PRO A CA 1
ATOM 6981 C C . PRO A 1 903 ? 6.084 -34.797 -0.038 1.00 32.03 903 PRO A C 1
ATOM 6983 O O . PRO A 1 903 ? 6.710 -33.831 -0.475 1.00 32.03 903 PRO A O 1
ATOM 6986 N N . LEU A 1 904 ? 6.644 -35.763 0.695 1.00 41.53 904 LEU A N 1
ATOM 6987 C CA . LEU A 1 904 ? 8.083 -35.962 0.856 1.00 41.53 904 LEU A CA 1
ATOM 6988 C C . LEU A 1 904 ? 8.756 -35.968 -0.528 1.00 41.53 904 LEU A C 1
ATOM 6990 O O . LEU A 1 904 ? 8.440 -36.801 -1.384 1.00 41.53 904 LEU A O 1
ATOM 6994 N N . GLN A 1 905 ? 9.681 -35.032 -0.764 1.00 46.75 905 GLN A N 1
ATOM 6995 C CA . GLN A 1 905 ? 10.619 -35.123 -1.885 1.00 46.75 905 GLN A CA 1
ATOM 6996 C C . GLN A 1 905 ? 11.607 -36.247 -1.567 1.00 46.75 905 GLN A C 1
ATOM 6998 O O . GLN A 1 905 ? 12.664 -36.013 -0.991 1.00 46.75 905 GLN A O 1
ATOM 7003 N N . ASN A 1 906 ? 11.237 -37.478 -1.915 1.00 51.84 906 ASN A N 1
ATOM 7004 C CA . ASN A 1 906 ? 12.075 -38.651 -1.703 1.00 51.84 906 ASN A CA 1
ATOM 7005 C C . ASN A 1 906 ? 13.311 -38.573 -2.616 1.00 51.84 906 ASN A C 1
ATOM 7007 O O . ASN A 1 906 ? 13.241 -38.946 -3.792 1.00 51.84 906 ASN A O 1
ATOM 7011 N N . LEU A 1 907 ? 14.444 -38.104 -2.083 1.00 58.53 907 LEU A N 1
ATOM 7012 C CA . LEU A 1 907 ? 15.758 -38.367 -2.675 1.00 58.53 907 LEU A CA 1
ATOM 7013 C C . LEU A 1 907 ? 15.906 -39.895 -2.837 1.00 58.53 907 LEU A C 1
ATOM 7015 O O . LEU A 1 907 ? 15.494 -40.669 -1.971 1.00 58.53 907 LEU A O 1
ATOM 7019 N N . ARG A 1 908 ? 16.448 -40.361 -3.965 1.00 60.78 908 ARG A N 1
ATOM 7020 C CA . ARG A 1 908 ? 16.594 -41.800 -4.239 1.00 60.78 908 ARG A CA 1
ATOM 7021 C C . ARG A 1 908 ? 18.009 -42.244 -3.885 1.00 60.78 908 ARG A C 1
ATOM 7023 O O . ARG A 1 908 ? 18.936 -41.845 -4.592 1.00 60.78 908 ARG A O 1
ATOM 7030 N N . PRO A 1 909 ? 18.207 -43.071 -2.843 1.00 62.47 909 PRO A N 1
ATOM 7031 C CA . PRO A 1 909 ? 19.533 -43.556 -2.514 1.00 62.47 909 PRO A CA 1
ATOM 7032 C C . PRO A 1 909 ? 20.004 -44.564 -3.566 1.00 62.47 909 PRO A C 1
ATOM 7034 O O . PRO A 1 909 ? 19.374 -45.593 -3.809 1.00 62.47 909 PRO A O 1
ATOM 7037 N N . LYS A 1 910 ? 21.137 -44.267 -4.194 1.00 67.81 910 LYS A N 1
ATOM 7038 C CA . LYS A 1 910 ? 21.911 -45.178 -5.030 1.00 67.81 910 LYS A CA 1
ATOM 7039 C C . LYS A 1 910 ? 23.139 -45.581 -4.222 1.00 67.81 910 LYS A C 1
ATOM 7041 O O . LYS A 1 910 ? 24.118 -44.844 -4.157 1.00 67.81 910 LYS A O 1
ATOM 7046 N N . ILE A 1 911 ? 23.038 -46.727 -3.559 1.00 67.81 911 ILE A N 1
ATOM 7047 C CA . ILE A 1 911 ? 24.111 -47.294 -2.738 1.00 67.81 911 ILE A CA 1
ATOM 7048 C C . ILE A 1 911 ? 24.817 -48.364 -3.568 1.00 67.81 911 ILE A C 1
ATOM 7050 O O . ILE A 1 911 ? 24.156 -49.185 -4.205 1.00 67.81 911 ILE A O 1
ATOM 7054 N N . GLY A 1 912 ? 26.144 -48.346 -3.587 1.00 66.06 912 GLY A N 1
ATOM 7055 C CA . GLY A 1 912 ? 26.946 -49.392 -4.215 1.00 66.06 912 GLY A CA 1
ATOM 7056 C C . GLY A 1 912 ? 28.282 -49.574 -3.506 1.00 66.06 912 GLY A C 1
ATOM 7057 O O . GLY A 1 912 ? 28.818 -48.626 -2.942 1.00 66.06 912 GLY A O 1
ATOM 7058 N N . ASP A 1 913 ? 28.824 -50.785 -3.549 1.00 71.56 913 ASP A N 1
ATOM 7059 C CA . ASP A 1 913 ? 30.191 -51.053 -3.103 1.00 71.56 913 ASP A CA 1
ATOM 7060 C C . ASP A 1 913 ? 31.168 -50.837 -4.266 1.00 71.56 913 ASP A C 1
ATOM 7062 O O . ASP A 1 913 ? 30.821 -51.056 -5.435 1.00 71.56 913 ASP A O 1
ATOM 7066 N N . ALA A 1 914 ? 32.389 -50.394 -3.963 1.00 73.19 914 ALA A N 1
ATOM 7067 C CA . ALA A 1 914 ? 33.432 -50.237 -4.971 1.00 73.19 914 ALA A CA 1
ATOM 7068 C C . ALA A 1 914 ? 33.768 -51.580 -5.653 1.00 73.19 914 ALA A C 1
ATOM 7070 O O . ALA A 1 914 ? 33.871 -52.621 -5.005 1.00 73.19 914 ALA A O 1
ATOM 7071 N N . GLN A 1 915 ? 33.958 -51.565 -6.977 1.00 69.12 915 GLN A N 1
ATOM 7072 C CA . GLN A 1 915 ? 34.265 -52.759 -7.773 1.00 69.12 915 GLN A CA 1
ATOM 7073 C C . GLN A 1 915 ? 35.614 -52.605 -8.489 1.00 69.12 915 GLN A C 1
ATOM 7075 O O . GLN A 1 915 ? 35.794 -51.715 -9.321 1.00 69.12 915 GLN A O 1
ATOM 7080 N N . GLY A 1 916 ? 36.555 -53.514 -8.212 1.00 66.94 916 GLY A N 1
ATOM 7081 C CA . GLY A 1 916 ? 37.845 -53.598 -8.909 1.00 66.94 916 GLY A CA 1
ATOM 7082 C C . GLY A 1 916 ? 38.782 -52.398 -8.687 1.00 66.94 916 GLY A C 1
ATOM 7083 O O . GLY A 1 916 ? 38.729 -51.722 -7.665 1.00 66.94 916 GLY A O 1
ATOM 7084 N N . LEU A 1 917 ? 39.674 -52.146 -9.656 1.00 71.62 917 LEU A N 1
ATOM 7085 C CA . LEU A 1 917 ? 40.680 -51.068 -9.598 1.00 71.62 917 LEU A CA 1
ATOM 7086 C C . LEU A 1 917 ? 40.112 -49.676 -9.926 1.00 71.62 917 LEU A C 1
ATOM 7088 O O . LEU A 1 917 ? 40.702 -48.658 -9.573 1.00 71.62 917 LEU A O 1
ATOM 7092 N N . THR A 1 918 ? 38.997 -49.592 -10.653 1.00 81.50 918 THR A N 1
ATOM 7093 C CA . THR A 1 918 ? 38.352 -48.316 -10.991 1.00 81.50 918 THR A CA 1
ATOM 7094 C C . THR A 1 918 ? 36.844 -48.503 -11.074 1.00 81.50 918 THR A C 1
ATOM 7096 O O . THR A 1 918 ? 36.358 -49.280 -11.893 1.00 81.50 918 THR A O 1
ATOM 7099 N N . THR A 1 919 ? 36.107 -47.767 -10.246 1.00 83.12 919 THR A N 1
ATOM 7100 C CA . THR A 1 919 ? 34.639 -47.778 -10.214 1.00 83.12 919 THR A CA 1
ATOM 7101 C C . THR A 1 919 ? 34.096 -46.595 -11.019 1.00 83.12 919 THR A C 1
ATOM 7103 O O . THR A 1 919 ? 34.515 -45.459 -10.804 1.00 83.12 919 THR A O 1
ATOM 7106 N N . TYR A 1 920 ? 33.161 -46.842 -11.942 1.00 84.75 920 TYR A N 1
ATOM 7107 C CA . TYR A 1 920 ? 32.526 -45.810 -12.774 1.00 84.75 920 TYR A CA 1
ATOM 7108 C C . TYR A 1 920 ? 31.049 -45.666 -12.419 1.00 84.75 920 TYR A C 1
ATOM 7110 O O . TYR A 1 920 ? 30.312 -46.653 -12.436 1.00 84.75 920 TYR A O 1
ATOM 7118 N N . ILE A 1 921 ? 30.600 -44.443 -12.130 1.00 84.31 921 ILE A N 1
ATOM 7119 C CA . ILE A 1 921 ? 29.206 -44.179 -11.757 1.00 84.31 921 ILE A CA 1
ATOM 7120 C C . ILE A 1 921 ? 28.663 -42.974 -12.518 1.00 84.31 921 ILE A C 1
ATOM 7122 O O . ILE A 1 921 ? 29.169 -41.864 -12.393 1.00 84.31 921 ILE A O 1
ATOM 7126 N N . ASP A 1 922 ? 27.565 -43.185 -13.243 1.00 82.69 922 ASP A N 1
ATOM 7127 C CA . ASP A 1 922 ? 26.804 -42.102 -13.863 1.00 82.69 922 ASP A CA 1
ATOM 7128 C C . ASP A 1 922 ? 25.644 -41.660 -12.956 1.00 82.69 922 ASP A C 1
ATOM 7130 O O . ASP A 1 922 ? 24.815 -42.490 -12.540 1.00 82.69 922 ASP A O 1
ATOM 7134 N N . VAL A 1 923 ? 25.536 -40.353 -12.705 1.00 83.50 923 VAL A N 1
ATOM 7135 C CA . VAL A 1 923 ? 24.441 -39.731 -11.938 1.00 83.50 923 VAL A CA 1
ATOM 7136 C C . VAL A 1 923 ? 23.383 -39.213 -12.914 1.00 83.50 923 VAL A C 1
ATOM 7138 O O . VAL A 1 923 ? 23.407 -38.060 -13.328 1.00 83.50 923 VAL A O 1
ATOM 7141 N N . LYS A 1 924 ? 22.466 -40.083 -13.352 1.00 75.94 924 LYS A N 1
ATOM 7142 C CA . LYS A 1 924 ? 21.531 -39.805 -14.465 1.00 75.94 924 LYS A CA 1
ATOM 7143 C C . LYS A 1 924 ? 20.210 -39.145 -14.053 1.00 75.94 924 LYS A C 1
ATOM 7145 O O . LYS A 1 924 ? 19.356 -38.969 -14.919 1.00 75.94 924 LYS A O 1
ATOM 7150 N N . LYS A 1 925 ? 20.002 -38.794 -12.779 1.00 72.69 925 LYS A N 1
ATOM 7151 C CA . LYS A 1 925 ? 18.814 -38.050 -12.314 1.00 72.69 925 LYS A CA 1
ATOM 7152 C C . LYS A 1 925 ? 19.193 -36.989 -11.278 1.00 72.69 925 LYS A C 1
ATOM 7154 O O . LYS A 1 925 ? 20.095 -37.210 -10.480 1.00 72.69 925 LYS A O 1
ATOM 7159 N N . CYS A 1 926 ? 18.459 -35.874 -11.254 1.00 62.97 926 CYS A N 1
ATOM 7160 C CA . CYS A 1 926 ? 18.660 -34.766 -10.303 1.00 62.97 926 CYS A CA 1
ATOM 7161 C C . CYS A 1 926 ? 18.290 -35.098 -8.844 1.00 62.97 926 CYS A C 1
ATOM 7163 O O . CYS A 1 926 ? 18.678 -34.368 -7.940 1.00 62.97 926 CYS A O 1
ATOM 7165 N N . GLU A 1 927 ? 17.523 -36.169 -8.619 1.00 61.84 927 GLU A N 1
ATOM 7166 C CA . GLU A 1 927 ? 17.061 -36.626 -7.295 1.00 61.84 927 GLU A CA 1
ATOM 7167 C C . GLU A 1 927 ? 17.937 -37.754 -6.714 1.00 61.84 927 GLU A C 1
ATOM 7169 O O . GLU A 1 927 ? 17.599 -38.323 -5.676 1.00 61.84 927 GLU A O 1
ATOM 7174 N N . ASP A 1 928 ? 19.025 -38.130 -7.397 1.00 67.06 928 ASP A N 1
ATOM 7175 C CA . ASP A 1 928 ? 19.881 -39.239 -6.977 1.00 67.06 928 ASP A CA 1
ATOM 7176 C C . ASP A 1 928 ? 20.825 -38.788 -5.847 1.00 67.06 928 ASP A C 1
ATOM 7178 O O . ASP A 1 928 ? 21.638 -37.876 -6.008 1.00 67.06 928 ASP A O 1
ATOM 7182 N N . PHE A 1 929 ? 20.735 -39.476 -4.712 1.00 80.44 929 PHE A N 1
ATOM 7183 C CA . PHE A 1 929 ? 21.724 -39.461 -3.636 1.00 80.44 929 PHE A CA 1
ATOM 7184 C C . PHE A 1 929 ? 22.701 -40.611 -3.883 1.00 80.44 929 PHE A C 1
ATOM 7186 O O . PHE A 1 929 ? 22.258 -41.746 -4.060 1.00 80.44 929 PHE A O 1
ATOM 7193 N N . LEU A 1 930 ? 24.010 -40.360 -3.903 1.00 85.12 930 LEU A N 1
ATOM 7194 C CA . LEU A 1 930 ? 25.009 -41.402 -4.161 1.00 85.12 930 LEU A CA 1
ATOM 7195 C C . LEU A 1 930 ? 25.829 -41.693 -2.902 1.00 85.12 930 LEU A C 1
ATOM 7197 O O . LEU A 1 930 ? 26.420 -40.782 -2.327 1.00 85.12 930 LEU A O 1
ATOM 7201 N N . LEU A 1 931 ? 25.899 -42.973 -2.532 1.00 87.12 931 LEU A N 1
ATOM 7202 C CA . LEU A 1 931 ? 26.784 -43.498 -1.495 1.00 87.12 931 LEU A CA 1
ATOM 7203 C C . LEU A 1 931 ? 27.599 -44.659 -2.067 1.00 87.12 931 LEU A C 1
ATOM 7205 O O . LEU A 1 931 ? 27.033 -45.668 -2.491 1.00 87.12 931 LEU A O 1
ATOM 7209 N N . VAL A 1 932 ? 28.921 -44.519 -2.052 1.00 86.81 932 VAL A N 1
ATOM 7210 C CA . VAL A 1 932 ? 29.864 -45.582 -2.407 1.00 86.81 932 VAL A CA 1
ATOM 7211 C C . VAL A 1 932 ? 30.627 -45.995 -1.162 1.00 86.81 932 VAL A C 1
ATOM 7213 O O . VAL A 1 932 ? 31.284 -45.153 -0.553 1.00 86.81 932 VAL A O 1
ATOM 7216 N N . ARG A 1 933 ? 30.530 -47.267 -0.774 1.00 85.62 933 ARG A N 1
ATOM 7217 C CA . ARG A 1 933 ? 31.210 -47.794 0.417 1.00 85.62 933 ARG A CA 1
ATOM 7218 C C . ARG A 1 933 ? 32.516 -48.498 0.063 1.00 85.62 933 ARG A C 1
ATOM 7220 O O . ARG A 1 933 ? 32.635 -49.079 -1.020 1.00 85.62 933 ARG A O 1
ATOM 7227 N N . ASN A 1 934 ? 33.458 -48.457 1.004 1.00 83.38 934 ASN A N 1
ATOM 7228 C CA . ASN A 1 934 ? 34.743 -49.164 0.957 1.00 83.38 934 ASN A CA 1
ATOM 7229 C C . ASN A 1 934 ? 35.524 -48.963 -0.355 1.00 83.38 934 ASN A C 1
ATOM 7231 O O . ASN A 1 934 ? 35.945 -49.915 -1.014 1.00 83.38 934 ASN A O 1
ATOM 7235 N N . LEU A 1 935 ? 35.674 -47.708 -0.774 1.00 87.00 935 LEU A N 1
ATOM 7236 C CA . LEU A 1 935 ? 36.475 -47.349 -1.936 1.00 87.00 935 LEU A CA 1
ATOM 7237 C C . LEU A 1 935 ? 37.963 -47.380 -1.556 1.00 87.00 935 LEU A C 1
ATOM 7239 O O . LEU A 1 935 ? 38.355 -46.654 -0.649 1.00 87.00 935 LEU A O 1
ATOM 7243 N N . GLU A 1 936 ? 38.775 -48.174 -2.265 1.00 86.56 936 GLU A N 1
ATOM 7244 C CA . GLU A 1 936 ? 40.222 -48.359 -1.992 1.00 86.56 936 GLU A CA 1
ATOM 7245 C C . GLU A 1 936 ? 41.148 -47.872 -3.126 1.00 86.56 936 GLU A C 1
ATOM 7247 O O . GLU A 1 936 ? 42.328 -47.633 -2.901 1.00 86.56 936 GLU A O 1
ATOM 7252 N N . ASN A 1 937 ? 40.636 -47.727 -4.357 1.00 87.50 937 ASN A N 1
ATOM 7253 C CA . ASN A 1 937 ? 41.442 -47.376 -5.537 1.00 87.50 937 ASN A CA 1
ATOM 7254 C C . ASN A 1 937 ? 40.973 -46.056 -6.176 1.00 87.50 937 ASN A C 1
ATOM 7256 O O . ASN A 1 937 ? 41.224 -44.979 -5.648 1.00 87.50 937 ASN A O 1
ATOM 7260 N N . ARG A 1 938 ? 40.283 -46.119 -7.323 1.00 90.69 938 ARG A N 1
ATOM 7261 C CA . ARG A 1 938 ? 39.811 -44.945 -8.071 1.00 90.69 938 ARG A CA 1
ATOM 7262 C C . ARG A 1 938 ? 38.297 -44.963 -8.264 1.00 90.69 938 ARG A C 1
ATOM 7264 O O . ARG A 1 938 ? 37.737 -45.978 -8.686 1.00 90.69 938 ARG A O 1
ATOM 7271 N N . LEU A 1 939 ? 37.648 -43.822 -8.054 1.00 91.25 939 LEU A N 1
ATOM 7272 C CA . LEU A 1 939 ? 36.248 -43.575 -8.409 1.00 91.25 939 LEU A CA 1
ATOM 7273 C C . LEU A 1 939 ? 36.165 -42.482 -9.473 1.00 91.25 939 LEU A C 1
ATOM 7275 O O . LEU A 1 939 ? 36.753 -41.413 -9.325 1.00 91.25 939 LEU A O 1
ATOM 7279 N N . VAL A 1 940 ? 35.396 -42.738 -10.530 1.00 90.75 940 VAL A N 1
ATOM 7280 C CA . VAL A 1 940 ? 35.062 -41.751 -11.560 1.00 90.75 940 VAL A CA 1
ATOM 7281 C C . VAL A 1 940 ? 33.550 -41.564 -11.590 1.00 90.75 940 VAL A C 1
ATOM 7283 O O . VAL A 1 940 ? 32.808 -42.461 -11.998 1.00 90.75 940 VAL A O 1
ATOM 7286 N N . VAL A 1 941 ? 33.093 -40.385 -11.174 1.00 90.62 941 VAL A N 1
ATOM 7287 C CA . VAL A 1 941 ? 31.679 -40.002 -11.207 1.00 90.62 941 VAL A CA 1
ATOM 7288 C C . VAL A 1 941 ? 31.431 -39.089 -12.401 1.00 90.62 941 VAL A C 1
ATOM 7290 O O . VAL A 1 941 ? 32.040 -38.024 -12.503 1.00 90.62 941 VAL A O 1
ATOM 7293 N N . THR A 1 942 ? 30.524 -39.488 -13.292 1.00 89.31 942 THR A N 1
ATOM 7294 C CA . THR A 1 942 ? 30.114 -38.683 -14.451 1.00 89.31 942 THR A CA 1
ATOM 7295 C C . THR A 1 942 ? 28.731 -38.086 -14.212 1.00 89.31 942 THR A C 1
ATOM 7297 O O . THR A 1 942 ? 27.760 -38.801 -13.949 1.00 89.31 942 THR A O 1
ATOM 7300 N N . ILE A 1 943 ? 28.638 -36.764 -14.328 1.00 89.69 943 ILE A N 1
ATOM 7301 C CA . ILE A 1 943 ? 27.404 -35.993 -14.188 1.00 89.69 943 ILE A CA 1
ATOM 7302 C C . ILE A 1 943 ? 27.049 -35.422 -15.571 1.00 89.69 943 ILE A C 1
ATOM 7304 O O . ILE A 1 943 ? 27.704 -34.477 -16.024 1.00 89.69 943 ILE A O 1
ATOM 7308 N N . PRO A 1 944 ? 26.047 -36.000 -16.260 1.00 86.00 944 PRO A N 1
ATOM 7309 C CA . PRO A 1 944 ? 25.687 -35.618 -17.615 1.00 86.00 944 PRO A CA 1
ATOM 7310 C C . PRO A 1 944 ? 24.934 -34.283 -17.662 1.00 86.00 944 PRO A C 1
ATOM 7312 O O . PRO A 1 944 ? 23.952 -34.072 -16.942 1.00 86.00 944 PRO A O 1
ATOM 7315 N N . GLN A 1 945 ? 25.353 -33.406 -18.568 1.00 82.88 945 GLN A N 1
ATOM 7316 C CA . GLN A 1 945 ? 24.782 -32.074 -18.780 1.00 82.88 945 GLN A CA 1
ATOM 7317 C C . GLN A 1 945 ? 23.344 -32.112 -19.320 1.00 82.88 945 GLN A C 1
ATOM 7319 O O . GLN A 1 945 ? 22.569 -31.192 -19.086 1.00 82.88 945 GLN A O 1
ATOM 7324 N N . GLU A 1 946 ? 22.956 -33.187 -20.006 1.00 77.81 946 GLU A N 1
ATOM 7325 C CA . GLU A 1 946 ? 21.592 -33.367 -20.526 1.00 77.81 946 GLU A CA 1
ATOM 7326 C C . GLU A 1 946 ? 20.536 -33.520 -19.421 1.00 77.81 946 GLU A C 1
ATOM 7328 O O . GLU A 1 946 ? 19.346 -33.319 -19.663 1.00 77.81 946 GLU A O 1
ATOM 7333 N N . VAL A 1 947 ? 20.963 -33.898 -18.213 1.00 78.38 947 VAL A N 1
ATOM 7334 C CA . VAL A 1 947 ? 20.069 -34.220 -17.094 1.00 78.38 947 VAL A CA 1
ATOM 7335 C C . VAL A 1 947 ? 20.043 -33.102 -16.055 1.00 78.38 947 VAL A C 1
ATOM 7337 O O . VAL A 1 947 ? 18.972 -32.779 -15.544 1.00 78.38 947 VAL A O 1
ATOM 7340 N N . HIS A 1 948 ? 21.200 -32.522 -15.726 1.00 80.56 948 HIS A N 1
ATOM 7341 C CA . HIS A 1 948 ? 21.342 -31.564 -14.625 1.00 80.56 948 HIS A CA 1
ATOM 7342 C C . HIS A 1 948 ? 21.451 -30.124 -15.141 1.00 80.56 948 HIS A C 1
ATOM 7344 O O . HIS A 1 948 ? 22.227 -29.854 -16.056 1.00 80.56 948 HIS A O 1
ATOM 7350 N N . ASP A 1 949 ? 20.735 -29.169 -14.526 1.00 80.88 949 ASP A N 1
ATOM 7351 C CA . ASP A 1 949 ? 20.931 -27.738 -14.822 1.00 80.88 949 ASP A CA 1
ATOM 7352 C C . ASP A 1 949 ? 22.239 -27.257 -14.177 1.00 80.88 949 ASP A C 1
ATOM 7354 O O . ASP A 1 949 ? 22.263 -26.781 -13.037 1.00 80.88 949 ASP A O 1
ATOM 7358 N N . LEU A 1 950 ? 23.339 -27.378 -14.923 1.00 82.31 950 LEU A N 1
ATOM 7359 C CA . LEU A 1 950 ? 24.686 -26.994 -14.489 1.00 82.31 950 LEU A CA 1
ATOM 7360 C C . LEU A 1 950 ? 24.855 -25.474 -14.265 1.00 82.31 950 LEU A C 1
ATOM 7362 O O . LEU A 1 950 ? 25.938 -25.034 -13.891 1.00 82.31 950 LEU A O 1
ATOM 7366 N N . ARG A 1 951 ? 23.809 -24.650 -14.465 1.00 76.38 951 ARG A N 1
ATOM 7367 C CA . ARG A 1 951 ? 23.840 -23.190 -14.220 1.00 76.38 951 ARG A CA 1
ATOM 7368 C C . ARG A 1 951 ? 23.764 -22.840 -12.757 1.00 76.38 951 ARG A C 1
ATOM 7370 O O . ARG A 1 951 ? 24.343 -21.854 -12.311 1.00 76.38 951 ARG A O 1
ATOM 7377 N N . THR A 1 952 ? 22.928 -23.591 -12.067 1.00 77.00 952 THR A N 1
ATOM 7378 C CA . THR A 1 952 ? 22.454 -23.296 -10.720 1.00 77.00 952 THR A CA 1
ATOM 7379 C C . THR A 1 952 ? 22.818 -24.425 -9.776 1.00 77.00 952 THR A C 1
ATOM 7381 O O . THR A 1 952 ? 23.065 -24.175 -8.600 1.00 77.00 952 THR A O 1
ATOM 7384 N N . THR A 1 953 ? 22.897 -25.653 -10.290 1.00 83.19 953 THR A N 1
ATOM 7385 C CA . THR A 1 953 ? 23.165 -26.841 -9.489 1.00 83.19 953 THR A CA 1
ATOM 7386 C C . THR A 1 953 ? 24.649 -26.939 -9.160 1.00 83.19 953 THR A C 1
ATOM 7388 O O . THR A 1 953 ? 25.506 -26.921 -10.046 1.00 83.19 953 THR A O 1
ATOM 7391 N N . ARG A 1 954 ? 24.944 -27.065 -7.868 1.00 88.94 954 ARG A N 1
ATOM 7392 C CA . ARG A 1 954 ? 26.263 -27.404 -7.331 1.00 88.94 954 ARG A CA 1
ATOM 7393 C C . ARG A 1 954 ? 26.203 -28.812 -6.762 1.00 88.94 954 ARG A C 1
ATOM 7395 O O . ARG A 1 954 ? 25.133 -29.273 -6.372 1.00 88.94 954 ARG A O 1
ATOM 7402 N N . PHE A 1 955 ? 27.347 -29.477 -6.709 1.00 90.62 955 PHE A N 1
ATOM 7403 C CA . PHE A 1 955 ? 27.431 -30.846 -6.211 1.00 90.62 955 PHE A CA 1
ATOM 7404 C C . PHE A 1 955 ? 28.302 -30.885 -4.962 1.00 90.62 955 PHE A C 1
ATOM 7406 O O . PHE A 1 955 ? 29.459 -30.469 -5.005 1.00 90.62 955 PHE A O 1
ATOM 7413 N N . TYR A 1 956 ? 27.726 -31.371 -3.868 1.00 91.94 956 TYR A N 1
ATOM 7414 C CA . TYR A 1 956 ? 28.301 -31.398 -2.528 1.00 91.94 956 TYR A CA 1
ATOM 7415 C C . TYR A 1 956 ? 28.672 -32.834 -2.166 1.00 91.94 956 TYR A C 1
ATOM 7417 O O . TYR A 1 956 ? 27.858 -33.743 -2.355 1.00 91.94 956 TYR A O 1
ATOM 7425 N N . MET A 1 957 ? 29.895 -33.046 -1.677 1.00 92.56 957 MET A N 1
ATOM 7426 C CA . MET A 1 957 ? 30.423 -34.377 -1.386 1.00 92.56 957 MET A CA 1
ATOM 7427 C C . MET A 1 957 ? 31.112 -34.467 -0.024 1.00 92.56 957 MET A C 1
ATOM 7429 O O . MET A 1 957 ? 31.774 -33.523 0.414 1.00 92.56 957 MET A O 1
ATOM 7433 N N . ILE A 1 958 ? 30.969 -35.629 0.616 1.00 92.81 958 ILE A N 1
ATOM 7434 C CA . ILE A 1 958 ? 31.611 -35.982 1.889 1.00 92.81 958 ILE A CA 1
ATOM 7435 C C . ILE A 1 958 ? 32.441 -37.240 1.671 1.00 92.81 958 ILE A C 1
ATOM 7437 O O . ILE A 1 958 ? 31.945 -38.213 1.103 1.00 92.81 958 ILE A O 1
ATOM 7441 N N . LEU A 1 959 ? 33.691 -37.229 2.125 1.00 92.75 959 LEU A N 1
ATOM 7442 C CA . LEU A 1 959 ? 34.543 -38.414 2.159 1.00 92.75 959 LEU A CA 1
ATOM 7443 C C . LEU A 1 959 ? 34.772 -38.777 3.622 1.00 92.75 959 LEU A C 1
ATOM 7445 O O . LEU A 1 959 ? 35.196 -37.919 4.396 1.00 92.75 959 LEU A O 1
ATOM 7449 N N . ARG A 1 960 ? 34.494 -40.025 4.002 1.00 92.50 960 ARG A N 1
ATOM 7450 C CA . ARG A 1 960 ? 34.708 -40.547 5.359 1.00 92.50 960 ARG A CA 1
ATOM 7451 C C . ARG A 1 960 ? 35.789 -41.619 5.348 1.00 92.50 960 ARG A C 1
ATOM 7453 O O . ARG A 1 960 ? 35.670 -42.561 4.574 1.00 92.50 960 ARG A O 1
ATOM 7460 N N . GLY A 1 961 ? 36.796 -41.521 6.214 1.00 90.12 961 GLY A N 1
ATOM 7461 C CA . GLY A 1 961 ? 37.830 -42.555 6.343 1.00 90.12 961 GLY A CA 1
ATOM 7462 C C . GLY A 1 961 ? 37.252 -43.881 6.853 1.00 90.12 961 GLY A C 1
ATOM 7463 O O . GLY A 1 961 ? 36.575 -43.904 7.883 1.00 90.12 961 GLY A O 1
ATOM 7464 N N . SER A 1 962 ? 37.512 -44.980 6.146 1.00 87.44 962 SER A N 1
ATOM 7465 C CA . SER A 1 962 ? 37.107 -46.345 6.526 1.00 87.44 962 SER A CA 1
ATOM 7466 C C . SER A 1 962 ? 38.213 -47.071 7.311 1.00 87.44 962 SER A C 1
ATOM 7468 O O . SER A 1 962 ? 37.926 -47.836 8.236 1.00 87.44 962 SER A O 1
ATOM 7470 N N . GLU A 1 963 ? 39.479 -46.769 7.003 1.00 86.12 963 GLU A N 1
ATOM 7471 C CA . GLU A 1 963 ? 40.675 -47.380 7.607 1.00 86.12 963 GLU A CA 1
ATOM 7472 C C . GLU A 1 963 ? 41.417 -46.445 8.580 1.00 86.12 963 GLU A C 1
ATOM 7474 O O . GLU A 1 963 ? 41.084 -45.266 8.686 1.00 86.12 963 GLU A O 1
ATOM 7479 N N . GLU A 1 964 ? 42.418 -46.964 9.309 1.00 85.00 964 GLU A N 1
ATOM 7480 C CA . GLU A 1 964 ? 43.174 -46.207 10.327 1.00 85.00 964 GLU A CA 1
ATOM 7481 C C . GLU A 1 964 ? 43.853 -44.950 9.769 1.00 85.00 964 GLU A C 1
ATOM 7483 O O . GLU A 1 964 ? 43.764 -43.893 10.387 1.00 85.00 964 GLU A O 1
ATOM 7488 N N . GLU A 1 965 ? 44.475 -45.044 8.591 1.00 90.06 965 GLU A N 1
ATOM 7489 C CA . GLU A 1 965 ? 45.090 -43.918 7.887 1.00 90.06 965 GLU A CA 1
ATOM 7490 C C . GLU A 1 965 ? 44.731 -43.967 6.405 1.00 90.06 965 GLU A C 1
ATOM 7492 O O . GLU A 1 965 ? 45.117 -44.906 5.704 1.00 90.06 965 GLU A O 1
ATOM 7497 N N . THR A 1 966 ? 44.054 -42.932 5.909 1.00 90.88 966 THR A N 1
ATOM 7498 C CA . THR A 1 966 ? 43.703 -42.833 4.490 1.00 90.88 966 THR A CA 1
ATOM 7499 C C . THR A 1 966 ? 44.354 -41.622 3.825 1.00 90.88 966 THR A C 1
ATOM 7501 O O . THR A 1 966 ? 44.266 -40.497 4.318 1.00 90.88 966 THR A O 1
ATOM 7504 N N . PHE A 1 967 ? 44.997 -41.855 2.682 1.00 90.62 967 PHE A N 1
ATOM 7505 C CA . PHE A 1 967 ? 45.641 -40.857 1.835 1.00 90.62 967 PHE A CA 1
ATOM 7506 C C . PHE A 1 967 ? 45.074 -40.930 0.420 1.00 90.62 967 PHE A C 1
ATOM 7508 O O . PHE A 1 967 ? 44.801 -42.009 -0.107 1.00 90.62 967 PHE A O 1
ATOM 7515 N N . GLY A 1 968 ? 44.937 -39.774 -0.217 1.00 91.06 968 GLY A N 1
ATOM 7516 C CA . GLY A 1 968 ? 44.435 -39.680 -1.578 1.00 91.06 968 GLY A CA 1
ATOM 7517 C C . GLY A 1 968 ? 44.160 -38.246 -1.997 1.00 91.06 968 GLY A C 1
ATOM 7518 O O . GLY A 1 968 ? 44.388 -37.301 -1.230 1.00 91.06 968 GLY A O 1
ATOM 7519 N N . SER A 1 969 ? 43.684 -38.102 -3.226 1.00 91.88 969 SER A N 1
ATOM 7520 C CA . SER A 1 969 ? 43.351 -36.832 -3.846 1.00 91.88 969 SER A CA 1
ATOM 7521 C C . SER A 1 969 ? 42.046 -36.888 -4.643 1.00 91.88 969 SER A C 1
ATOM 7523 O O . SER A 1 969 ? 41.532 -37.953 -4.983 1.00 91.88 969 SER A O 1
ATOM 7525 N N . LEU A 1 970 ? 41.469 -35.721 -4.931 1.00 93.69 970 LEU A N 1
ATOM 7526 C CA . LEU A 1 970 ? 40.327 -35.575 -5.827 1.00 93.69 970 LEU A CA 1
ATOM 7527 C C . LEU A 1 970 ? 40.435 -34.326 -6.712 1.00 93.69 970 LEU A C 1
ATOM 7529 O O . LEU A 1 970 ? 40.996 -33.304 -6.311 1.00 93.69 970 LEU A O 1
ATOM 7533 N N . PHE A 1 971 ? 39.856 -34.392 -7.911 1.00 93.50 971 PHE A N 1
ATOM 7534 C CA . PHE A 1 971 ? 39.744 -33.269 -8.853 1.00 93.50 971 PHE A CA 1
ATOM 7535 C C . PHE A 1 971 ? 38.523 -33.432 -9.774 1.00 93.50 971 PHE A C 1
ATOM 7537 O O . PHE A 1 971 ? 37.924 -34.507 -9.846 1.00 93.50 971 PHE A O 1
ATOM 7544 N N . PHE A 1 972 ? 38.149 -32.376 -10.511 1.00 93.88 972 PHE A N 1
ATOM 7545 C CA . PHE A 1 972 ? 37.088 -32.458 -11.526 1.00 93.88 972 PHE A CA 1
ATOM 7546 C C . PHE A 1 972 ? 37.468 -31.815 -12.869 1.00 93.88 972 PHE A C 1
ATOM 7548 O O . PHE A 1 972 ? 38.259 -30.868 -12.911 1.00 93.88 972 PHE A O 1
ATOM 7555 N N . ARG A 1 973 ? 36.881 -32.329 -13.963 1.00 89.75 973 ARG A N 1
ATOM 7556 C CA . ARG A 1 973 ? 37.131 -31.928 -15.367 1.00 89.75 973 ARG A CA 1
ATOM 7557 C C . ARG A 1 973 ? 35.853 -31.688 -16.178 1.00 89.75 973 ARG A C 1
ATOM 7559 O O . ARG A 1 973 ? 34.801 -32.231 -15.839 1.00 89.75 973 ARG A O 1
ATOM 7566 N N . GLN A 1 974 ? 35.977 -30.918 -17.270 1.00 86.25 974 GLN A N 1
ATOM 7567 C CA . GLN A 1 974 ? 34.921 -30.592 -18.245 1.00 86.25 974 GLN A CA 1
ATOM 7568 C C . GLN A 1 974 ? 35.503 -30.454 -19.676 1.00 86.25 974 GLN A C 1
ATOM 7570 O O . GLN A 1 974 ? 36.153 -29.454 -19.980 1.00 86.25 974 GLN A O 1
ATOM 7575 N N . ASP A 1 975 ? 35.267 -31.432 -20.562 1.00 74.31 975 ASP A N 1
ATOM 7576 C CA . ASP A 1 975 ? 35.878 -31.507 -21.907 1.00 74.31 975 ASP A CA 1
ATOM 7577 C C . ASP A 1 975 ? 34.984 -30.879 -23.007 1.00 74.31 975 ASP A C 1
ATOM 7579 O O . ASP A 1 975 ? 33.868 -31.340 -23.240 1.00 74.31 975 ASP A O 1
ATOM 7583 N N . GLN A 1 976 ? 35.460 -29.857 -23.737 1.00 65.19 976 GLN A N 1
ATOM 7584 C CA . GLN A 1 976 ? 34.705 -29.192 -24.822 1.00 65.19 976 GLN A CA 1
ATOM 7585 C C . GLN A 1 976 ? 34.991 -29.791 -26.214 1.00 65.19 976 GLN A C 1
ATOM 7587 O O . GLN A 1 976 ? 36.142 -29.849 -26.652 1.00 65.19 976 GLN A O 1
ATOM 7592 N N . THR A 1 977 ? 33.944 -30.159 -26.966 1.00 57.44 977 THR A N 1
ATOM 7593 C CA . THR A 1 977 ? 34.054 -30.596 -28.371 1.00 57.44 977 THR A CA 1
ATOM 7594 C C . THR A 1 977 ? 34.174 -29.385 -29.314 1.00 57.44 977 THR A C 1
ATOM 7596 O O . THR A 1 977 ? 33.377 -28.449 -29.260 1.00 57.44 977 THR A O 1
ATOM 7599 N N . ARG A 1 978 ? 35.195 -29.351 -30.184 1.00 54.41 978 ARG A N 1
ATOM 7600 C CA . ARG A 1 978 ? 35.365 -28.283 -31.194 1.00 54.41 978 ARG A CA 1
ATOM 7601 C C . ARG A 1 978 ? 34.529 -28.602 -32.446 1.00 54.41 978 ARG A C 1
ATOM 7603 O O . ARG A 1 978 ? 34.634 -29.705 -32.968 1.00 54.41 978 ARG A O 1
ATOM 7610 N N . ILE A 1 979 ? 33.726 -27.647 -32.930 1.00 56.19 979 ILE A N 1
ATOM 7611 C CA . ILE A 1 979 ? 32.880 -27.780 -34.137 1.00 56.19 979 ILE A CA 1
ATOM 7612 C C . ILE A 1 979 ? 33.657 -27.351 -35.394 1.00 56.19 979 ILE A C 1
ATOM 7614 O O . ILE A 1 979 ? 34.288 -26.293 -35.395 1.00 56.19 979 ILE A O 1
ATOM 7618 N N . ASP A 1 980 ? 33.555 -28.131 -36.477 1.00 58.84 980 ASP A N 1
ATOM 7619 C CA . ASP A 1 980 ? 34.027 -27.761 -37.819 1.00 58.84 980 ASP A CA 1
ATOM 7620 C C . ASP A 1 980 ? 32.995 -26.852 -38.514 1.00 58.84 980 ASP A C 1
ATOM 7622 O O . ASP A 1 980 ? 31.955 -27.290 -39.019 1.00 58.84 980 ASP A O 1
ATOM 7626 N N . LEU A 1 981 ? 33.276 -25.549 -38.486 1.00 67.44 981 LEU A N 1
ATOM 7627 C CA . LEU A 1 981 ? 32.402 -24.486 -38.988 1.00 67.44 981 LEU A CA 1
ATOM 7628 C C . LEU A 1 981 ? 32.052 -24.637 -40.477 1.00 67.44 981 LEU A C 1
ATOM 7630 O O . LEU A 1 981 ? 30.992 -24.174 -40.896 1.00 67.44 981 LEU A O 1
ATOM 7634 N N . PHE A 1 982 ? 32.885 -25.298 -41.282 1.00 64.94 982 PHE A N 1
ATOM 7635 C CA . PHE A 1 982 ? 32.659 -25.403 -42.724 1.00 64.94 982 PHE A CA 1
ATOM 7636 C C . PHE A 1 982 ? 31.503 -26.358 -43.066 1.00 64.94 982 PHE A C 1
ATOM 7638 O O . PHE A 1 982 ? 30.647 -26.049 -43.900 1.00 64.94 982 PHE A O 1
ATOM 7645 N N . VAL A 1 983 ? 31.419 -27.492 -42.365 1.00 73.88 983 VAL A N 1
ATOM 7646 C CA . VAL A 1 983 ? 30.380 -28.509 -42.595 1.00 73.88 983 VAL A CA 1
ATOM 7647 C C . VAL A 1 983 ? 29.006 -28.007 -42.136 1.00 73.88 983 VAL A C 1
ATOM 7649 O O . VAL A 1 983 ? 28.016 -28.189 -42.847 1.00 73.88 983 VAL A O 1
ATOM 7652 N N . PHE A 1 984 ? 28.942 -27.293 -41.007 1.00 74.75 984 PHE A N 1
ATOM 7653 C CA . PHE A 1 984 ? 27.693 -26.766 -40.444 1.00 74.75 984 PHE A CA 1
ATOM 7654 C C . PHE A 1 984 ? 26.967 -25.794 -41.389 1.00 74.75 984 PHE A C 1
ATOM 7656 O O . PHE A 1 984 ? 25.772 -25.955 -41.651 1.00 74.75 984 PHE A O 1
ATOM 7663 N N . PHE A 1 985 ? 27.680 -24.812 -41.951 1.00 73.00 985 PHE A N 1
ATOM 7664 C CA . PHE A 1 985 ? 27.048 -23.802 -42.805 1.00 73.00 985 PHE A CA 1
ATOM 7665 C C . PHE A 1 985 ? 26.535 -24.383 -44.131 1.00 73.00 985 PHE A C 1
ATOM 7667 O O . PHE A 1 985 ? 25.467 -23.984 -44.596 1.00 73.00 985 PHE A O 1
ATOM 7674 N N . SER A 1 986 ? 27.221 -25.372 -44.710 1.00 74.25 986 SER A N 1
ATOM 7675 C CA . SER A 1 986 ? 26.808 -25.978 -45.987 1.00 74.25 986 SER A CA 1
ATOM 7676 C C . SER A 1 986 ? 25.452 -26.709 -45.915 1.00 74.25 986 SER A C 1
ATOM 7678 O O . SER A 1 986 ? 24.607 -26.569 -46.807 1.00 74.25 986 SER A O 1
ATOM 7680 N N . VAL A 1 987 ? 25.199 -27.435 -44.822 1.00 81.50 987 VAL A N 1
ATOM 7681 C CA . VAL A 1 987 ? 23.956 -28.196 -44.611 1.00 81.50 987 VAL A CA 1
ATOM 7682 C C . VAL A 1 987 ? 22.814 -27.275 -44.174 1.00 81.50 987 VAL A C 1
ATOM 7684 O O . VAL A 1 987 ? 21.685 -27.418 -44.648 1.00 81.50 987 VAL A O 1
ATOM 7687 N N . PHE A 1 988 ? 23.108 -26.284 -43.326 1.00 80.88 988 PHE A N 1
ATOM 7688 C CA . PHE A 1 988 ? 22.116 -25.327 -42.836 1.00 80.88 988 PHE A CA 1
ATOM 7689 C C . PHE A 1 988 ? 21.478 -24.516 -43.973 1.00 80.88 988 PHE A C 1
ATOM 7691 O O . PHE A 1 988 ? 20.250 -24.459 -44.075 1.00 80.88 988 PHE A O 1
ATOM 7698 N N . PHE A 1 989 ? 22.289 -23.939 -44.867 1.00 80.31 989 PHE A N 1
ATOM 7699 C CA . PHE A 1 989 ? 21.758 -23.118 -45.958 1.00 80.31 989 PHE A CA 1
ATOM 7700 C C . PHE A 1 989 ? 20.925 -23.936 -46.952 1.00 80.31 989 PHE A C 1
ATOM 7702 O O . PHE A 1 989 ? 19.883 -23.467 -47.407 1.00 80.31 989 PHE A O 1
ATOM 7709 N N . SER A 1 990 ? 21.305 -25.187 -47.215 1.00 81.94 990 SER A N 1
ATOM 7710 C CA . SER A 1 990 ? 20.581 -26.067 -48.141 1.00 81.94 990 SER A CA 1
ATOM 7711 C C . SER A 1 990 ? 19.167 -26.415 -47.645 1.00 81.94 990 SER A C 1
ATOM 7713 O O . SER A 1 990 ? 18.201 -26.344 -48.406 1.00 81.94 990 SER A O 1
ATOM 7715 N N . CYS A 1 991 ? 19.010 -26.726 -46.355 1.00 82.38 991 CYS A N 1
ATOM 7716 C CA . CYS A 1 991 ? 17.707 -27.057 -45.765 1.00 82.38 991 CYS A CA 1
ATOM 7717 C C . CYS A 1 991 ? 16.820 -25.820 -45.539 1.00 82.38 991 CYS A C 1
ATOM 7719 O O . CYS A 1 991 ? 15.599 -25.890 -45.698 1.00 82.38 991 CYS A O 1
ATOM 7721 N N . PHE A 1 992 ? 17.423 -24.675 -45.205 1.00 82.62 992 PHE A N 1
ATOM 7722 C CA . PHE A 1 992 ? 16.702 -23.428 -44.943 1.00 82.62 992 PHE A CA 1
ATOM 7723 C C . PHE A 1 992 ? 15.961 -22.903 -46.181 1.00 82.62 992 PHE A C 1
ATOM 7725 O O . PHE A 1 992 ? 14.782 -22.547 -46.097 1.00 82.62 992 PHE A O 1
ATOM 7732 N N . PHE A 1 993 ? 16.608 -22.913 -47.351 1.00 81.50 993 PHE A N 1
ATOM 7733 C CA . PHE A 1 993 ? 15.971 -22.440 -48.585 1.00 81.50 993 PHE A CA 1
ATOM 7734 C C . PHE A 1 993 ? 14.835 -23.355 -49.061 1.00 81.50 993 PHE A C 1
ATOM 7736 O O . PHE A 1 993 ? 13.827 -22.867 -49.576 1.00 81.50 993 PHE A O 1
ATOM 7743 N N . LEU A 1 994 ? 14.940 -24.665 -48.823 1.00 82.19 994 LEU A N 1
ATOM 7744 C CA . LEU A 1 994 ? 13.894 -25.628 -49.173 1.00 82.19 994 LEU A CA 1
ATOM 7745 C C . LEU A 1 994 ? 12.647 -25.451 -48.284 1.00 82.19 994 LEU A C 1
ATOM 7747 O O . LEU A 1 994 ? 11.521 -25.444 -48.785 1.00 82.19 994 LEU A O 1
ATOM 7751 N N . PHE A 1 995 ? 12.833 -25.208 -46.983 1.00 81.75 995 PHE A N 1
ATOM 7752 C CA . PHE A 1 995 ? 11.734 -24.923 -46.052 1.00 81.75 995 PHE A CA 1
ATOM 7753 C C . PHE A 1 995 ? 11.000 -23.612 -46.377 1.00 81.75 995 PHE A C 1
ATOM 7755 O O . PHE A 1 995 ? 9.766 -23.578 -46.389 1.00 81.75 995 PHE A O 1
ATOM 7762 N N . LEU A 1 996 ? 11.734 -22.540 -46.698 1.00 81.25 996 LEU A N 1
ATOM 7763 C CA . LEU A 1 996 ? 11.129 -21.258 -47.077 1.00 81.25 996 LEU A CA 1
ATOM 7764 C C . LEU A 1 996 ? 10.238 -21.381 -48.319 1.00 81.25 996 LEU A C 1
ATOM 7766 O O . LEU A 1 996 ? 9.140 -20.820 -48.338 1.00 81.25 996 LEU A O 1
ATOM 7770 N N . ALA A 1 997 ? 10.656 -22.153 -49.324 1.00 81.75 997 ALA A N 1
ATOM 7771 C CA . ALA A 1 997 ? 9.865 -22.363 -50.535 1.00 81.75 997 ALA A CA 1
ATOM 7772 C C . ALA A 1 997 ? 8.507 -23.031 -50.238 1.00 81.75 997 ALA A C 1
ATOM 7774 O O . ALA A 1 997 ? 7.470 -22.579 -50.730 1.00 81.75 997 ALA A O 1
ATOM 7775 N N . VAL A 1 998 ? 8.485 -24.056 -49.377 1.00 83.00 998 VAL A N 1
ATOM 7776 C CA . VAL A 1 998 ? 7.252 -24.770 -48.989 1.00 83.00 998 VAL A CA 1
ATOM 7777 C C . VAL A 1 998 ? 6.316 -23.875 -48.169 1.00 83.00 998 VAL A C 1
ATOM 7779 O O . VAL A 1 998 ? 5.108 -23.836 -48.422 1.00 83.00 998 VAL A O 1
ATOM 7782 N N . CYS A 1 999 ? 6.863 -23.098 -47.232 1.00 81.69 999 CYS A N 1
ATOM 7783 C CA . CYS A 1 999 ? 6.090 -22.172 -46.403 1.00 81.69 999 CYS A CA 1
ATOM 7784 C C . CYS A 1 999 ? 5.417 -21.060 -47.221 1.00 81.69 999 CYS A C 1
ATOM 7786 O O . CYS A 1 999 ? 4.260 -20.722 -46.961 1.00 81.69 999 CYS A O 1
ATOM 7788 N N . VAL A 1 1000 ? 6.088 -20.527 -48.248 1.00 84.00 1000 VAL A N 1
ATOM 7789 C CA . VAL A 1 1000 ? 5.515 -19.492 -49.127 1.00 84.00 1000 VAL A CA 1
ATOM 7790 C C . VAL A 1 1000 ? 4.328 -20.032 -49.930 1.00 84.00 1000 VAL A C 1
ATOM 7792 O O . VAL A 1 1000 ? 3.305 -19.352 -50.046 1.00 84.00 1000 VAL A O 1
ATOM 7795 N N . VAL A 1 1001 ? 4.412 -21.266 -50.436 1.00 83.31 1001 VAL A N 1
ATOM 7796 C CA . VAL A 1 1001 ? 3.310 -21.903 -51.177 1.00 83.31 1001 VAL A CA 1
ATOM 7797 C C . VAL A 1 1001 ?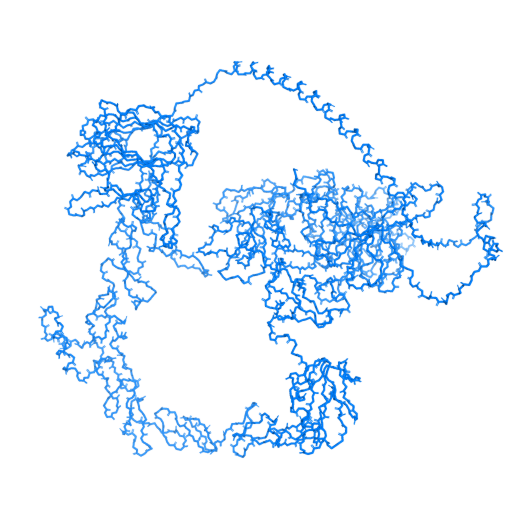 2.107 -22.158 -50.263 1.00 83.31 1001 VAL A C 1
ATOM 7799 O O . VAL A 1 1001 ? 0.983 -21.782 -50.605 1.00 83.31 1001 VAL A O 1
ATOM 7802 N N . ALA A 1 1002 ? 2.329 -22.719 -49.072 1.00 79.38 1002 ALA A N 1
ATOM 7803 C CA . ALA A 1 1002 ? 1.264 -22.967 -48.098 1.00 79.38 1002 ALA A CA 1
ATOM 7804 C C . ALA A 1 1002 ? 0.586 -21.665 -47.630 1.00 79.38 1002 ALA A C 1
ATOM 7806 O O . ALA A 1 1002 ? -0.644 -21.594 -47.529 1.00 79.38 1002 ALA A O 1
ATOM 7807 N N . TRP A 1 1003 ? 1.368 -20.604 -47.415 1.00 77.31 1003 TRP A N 1
ATOM 7808 C CA . TRP A 1 1003 ? 0.851 -19.284 -47.057 1.00 77.31 1003 TRP A CA 1
ATOM 7809 C C . TRP A 1 1003 ? -0.032 -18.691 -48.159 1.00 77.31 1003 TRP A C 1
ATOM 7811 O O . TRP A 1 1003 ? -1.118 -18.188 -47.866 1.00 77.31 1003 TRP A O 1
ATOM 7821 N N . LYS A 1 1004 ? 0.369 -18.810 -49.430 1.00 81.44 1004 LYS A N 1
ATOM 7822 C CA . LYS A 1 1004 ? -0.424 -18.310 -50.565 1.00 81.44 1004 LYS A CA 1
ATOM 7823 C C . LYS A 1 1004 ? -1.762 -19.033 -50.720 1.00 81.44 1004 LYS A C 1
ATOM 7825 O O . LYS A 1 1004 ? -2.770 -18.385 -51.008 1.00 81.44 1004 LYS A O 1
ATOM 7830 N N . VAL A 1 1005 ? -1.804 -20.341 -50.466 1.00 79.62 1005 VAL A N 1
ATOM 7831 C CA . VAL A 1 1005 ? -3.051 -21.127 -50.494 1.00 79.62 1005 VAL A CA 1
ATOM 7832 C C . VAL A 1 1005 ? -3.985 -20.732 -49.346 1.00 79.62 1005 VAL A C 1
ATOM 7834 O O . VAL A 1 1005 ? -5.174 -20.497 -49.577 1.00 79.62 1005 VAL A O 1
ATOM 7837 N N . LYS A 1 1006 ? -3.454 -20.573 -48.126 1.00 82.00 1006 LYS A N 1
ATOM 7838 C CA . LYS A 1 1006 ? -4.224 -20.091 -46.967 1.00 82.00 1006 LYS A CA 1
ATOM 7839 C C . LYS A 1 1006 ? -4.790 -18.687 -47.213 1.00 82.00 1006 LYS A C 1
ATOM 7841 O O . LYS A 1 1006 ? -5.986 -18.464 -47.030 1.00 82.00 1006 LYS A O 1
ATOM 7846 N N . GLN A 1 1007 ? -3.961 -17.776 -47.726 1.00 73.75 1007 GLN A N 1
ATOM 7847 C CA . GLN A 1 1007 ? -4.345 -16.396 -48.031 1.00 73.75 1007 GLN A CA 1
ATOM 7848 C C . GLN A 1 1007 ? -5.518 -16.328 -49.025 1.00 73.75 1007 GLN A C 1
ATOM 7850 O O . GLN A 1 1007 ? -6.420 -15.508 -48.859 1.00 73.75 1007 GLN A O 1
ATOM 7855 N N . ALA A 1 1008 ? -5.562 -17.214 -50.025 1.00 72.56 1008 ALA A N 1
ATOM 7856 C CA . ALA A 1 1008 ? -6.658 -17.271 -50.993 1.00 72.56 1008 ALA A CA 1
ATOM 7857 C C . ALA A 1 1008 ? -7.982 -17.786 -50.391 1.00 72.56 1008 ALA A C 1
ATOM 7859 O O . ALA A 1 1008 ? -9.063 -17.333 -50.785 1.00 72.56 1008 ALA A O 1
ATOM 7860 N N . PHE A 1 1009 ? -7.915 -18.724 -49.442 1.00 78.00 1009 PHE A N 1
ATOM 7861 C CA . PHE A 1 1009 ? -9.097 -19.314 -48.809 1.00 78.00 1009 PHE A CA 1
ATOM 7862 C C . PHE A 1 1009 ? -9.745 -18.354 -47.801 1.00 78.00 1009 PHE A C 1
ATOM 7864 O O . PHE A 1 1009 ? -10.965 -18.155 -47.826 1.00 78.00 1009 PHE A O 1
ATOM 7871 N N . ASP A 1 1010 ? -8.925 -17.679 -46.994 1.00 72.56 1010 ASP A N 1
ATOM 7872 C CA . ASP A 1 1010 ? -9.380 -16.692 -46.010 1.00 72.56 1010 ASP A CA 1
ATOM 7873 C C . ASP A 1 1010 ? -10.060 -15.492 -46.695 1.00 72.56 1010 ASP A C 1
ATOM 7875 O O . ASP A 1 1010 ? -11.132 -15.047 -46.271 1.00 72.56 1010 ASP A O 1
ATOM 7879 N N . LEU A 1 1011 ? -9.533 -15.047 -47.845 1.00 69.81 1011 LEU A N 1
ATOM 7880 C CA . LEU A 1 1011 ? -10.115 -13.952 -48.629 1.00 69.81 1011 LEU A CA 1
ATOM 7881 C C . LEU A 1 1011 ? -11.517 -14.285 -49.177 1.00 69.81 1011 LEU A C 1
ATOM 7883 O O . LEU A 1 1011 ? -12.394 -13.420 -49.237 1.00 69.81 1011 LEU A O 1
ATOM 7887 N N . ARG A 1 1012 ? -11.756 -15.542 -49.581 1.00 74.88 1012 ARG A N 1
ATOM 7888 C CA . ARG A 1 1012 ? -13.069 -15.992 -50.087 1.00 74.88 1012 ARG A CA 1
ATOM 7889 C C . ARG A 1 1012 ? -14.104 -16.107 -48.970 1.00 74.88 1012 ARG A C 1
ATOM 7891 O O . ARG A 1 1012 ? -15.268 -15.765 -49.189 1.00 74.88 1012 ARG A O 1
ATOM 7898 N N . ARG A 1 1013 ? -13.694 -16.557 -47.781 1.00 73.19 1013 ARG A N 1
ATOM 7899 C CA . ARG A 1 1013 ? -14.568 -16.677 -46.604 1.00 73.19 1013 ARG A CA 1
ATOM 7900 C C . ARG A 1 1013 ? -14.987 -15.305 -46.070 1.00 73.19 1013 ARG A C 1
ATOM 7902 O O . ARG A 1 1013 ? -16.174 -15.101 -45.816 1.00 73.19 1013 ARG A O 1
ATOM 7909 N N . ALA A 1 1014 ? -14.056 -14.352 -46.002 1.00 64.44 1014 ALA A N 1
ATOM 7910 C CA . ALA A 1 1014 ? -14.324 -12.983 -45.555 1.00 64.44 1014 ALA A CA 1
ATOM 7911 C C . ALA A 1 1014 ? -15.347 -12.254 -46.448 1.00 64.44 1014 ALA A C 1
ATOM 7913 O O . ALA A 1 1014 ? -16.275 -11.625 -45.942 1.00 64.44 1014 ALA A O 1
ATOM 7914 N N . ARG A 1 1015 ? -15.252 -12.408 -47.779 1.00 66.00 1015 ARG A N 1
ATOM 7915 C CA . ARG A 1 1015 ? -16.187 -11.773 -48.730 1.00 66.00 1015 ARG A CA 1
ATOM 7916 C C . ARG A 1 1015 ? -17.635 -12.252 -48.575 1.00 66.00 1015 ARG A C 1
ATOM 7918 O O . ARG A 1 1015 ? -18.554 -11.452 -48.729 1.00 66.00 1015 ARG A O 1
ATOM 7925 N N . ARG A 1 1016 ? -17.856 -13.536 -48.263 1.00 65.75 1016 ARG A N 1
ATOM 7926 C CA . ARG A 1 1016 ? -19.212 -14.090 -48.071 1.00 65.75 1016 ARG A CA 1
ATOM 7927 C C . ARG A 1 1016 ? -19.860 -13.623 -46.764 1.00 65.75 1016 ARG A C 1
ATOM 7929 O O . ARG A 1 1016 ? -21.053 -13.342 -46.763 1.00 65.75 1016 ARG A O 1
ATOM 7936 N N . LEU A 1 1017 ? -19.081 -13.502 -45.687 1.00 64.31 1017 LEU A N 1
ATOM 7937 C CA . LEU A 1 1017 ? -19.560 -12.998 -44.393 1.00 64.31 1017 LEU A CA 1
ATOM 7938 C C . LEU A 1 1017 ? -19.903 -11.502 -44.453 1.00 64.31 1017 LEU A C 1
ATOM 7940 O O . LEU A 1 1017 ? -20.993 -11.117 -44.039 1.00 64.31 1017 LEU A O 1
ATOM 7944 N N . HIS A 1 1018 ? -19.051 -10.690 -45.090 1.00 54.69 1018 HIS A N 1
ATOM 7945 C CA . HIS A 1 1018 ? -19.306 -9.257 -45.287 1.00 54.69 1018 HIS A CA 1
ATOM 7946 C C . HIS A 1 1018 ? -20.604 -8.984 -46.062 1.00 54.69 1018 HIS A C 1
ATOM 7948 O O . HIS A 1 1018 ? -21.363 -8.086 -45.708 1.00 54.69 1018 HIS A O 1
ATOM 7954 N N . ALA A 1 1019 ? -20.893 -9.766 -47.108 1.00 58.09 1019 ALA A N 1
ATOM 7955 C CA . ALA A 1 1019 ? -22.113 -9.593 -47.898 1.00 58.09 1019 ALA A CA 1
ATOM 7956 C C . ALA A 1 1019 ? -23.393 -9.921 -47.101 1.00 58.09 1019 ALA A C 1
ATOM 7958 O O . ALA A 1 1019 ? -24.426 -9.280 -47.302 1.00 58.09 1019 ALA A O 1
ATOM 7959 N N . ALA A 1 1020 ? -23.328 -10.892 -46.185 1.00 60.03 1020 ALA A N 1
ATOM 7960 C CA . ALA A 1 1020 ? -24.449 -11.263 -45.324 1.00 60.03 1020 ALA A CA 1
ATOM 7961 C C . ALA A 1 1020 ? -24.691 -10.227 -44.210 1.00 60.03 1020 ALA A C 1
ATOM 7963 O O . ALA A 1 1020 ? -25.836 -9.843 -43.967 1.00 60.03 1020 ALA A O 1
ATOM 7964 N N . GLU A 1 1021 ? -23.626 -9.714 -43.588 1.00 56.56 1021 GLU A N 1
ATOM 7965 C CA . GLU A 1 1021 ? -23.717 -8.657 -42.573 1.00 56.56 1021 GLU A CA 1
ATOM 7966 C C . GLU A 1 1021 ? -24.248 -7.339 -43.151 1.00 56.56 1021 GLU A C 1
ATOM 7968 O O . GLU A 1 1021 ? -25.135 -6.721 -42.560 1.00 56.56 1021 GLU A O 1
ATOM 7973 N N . MET A 1 1022 ? -23.793 -6.945 -44.346 1.00 41.00 1022 MET A N 1
ATOM 7974 C CA . MET A 1 1022 ? -24.246 -5.722 -45.030 1.00 41.00 1022 MET A CA 1
ATOM 7975 C C . MET A 1 1022 ? -25.757 -5.733 -45.309 1.00 41.00 1022 MET A C 1
ATOM 7977 O O . MET A 1 1022 ? -26.422 -4.705 -45.183 1.00 41.00 1022 MET A O 1
ATOM 7981 N N . LYS A 1 1023 ? -26.333 -6.900 -45.627 1.00 46.62 1023 LYS A N 1
ATOM 7982 C CA . LYS A 1 1023 ? -27.771 -7.043 -45.910 1.00 46.62 1023 LYS A CA 1
ATOM 7983 C C . LYS A 1 1023 ? -28.638 -6.957 -44.646 1.00 46.62 1023 LYS A C 1
ATOM 7985 O O . LYS A 1 1023 ? -29.765 -6.481 -44.721 1.00 46.62 1023 LYS A O 1
ATOM 7990 N N . HIS A 1 1024 ? -28.106 -7.368 -43.494 1.00 48.03 1024 HIS A N 1
ATOM 7991 C CA . HIS A 1 1024 ? -28.766 -7.265 -42.186 1.00 48.03 1024 HIS A CA 1
ATOM 7992 C C . HIS A 1 1024 ? -28.643 -5.859 -41.567 1.00 48.03 1024 HIS A C 1
ATOM 7994 O O . HIS A 1 1024 ? -29.538 -5.409 -40.852 1.00 48.03 1024 HIS A O 1
ATOM 8000 N N . MET A 1 1025 ? -27.562 -5.129 -41.865 1.00 39.94 1025 MET A N 1
ATOM 8001 C CA . MET A 1 1025 ? -27.403 -3.730 -41.446 1.00 39.94 1025 MET A CA 1
ATOM 8002 C C . MET A 1 1025 ? -28.332 -2.769 -42.209 1.00 39.94 1025 MET A C 1
ATOM 8004 O O . MET A 1 1025 ? -28.747 -1.758 -41.651 1.00 39.94 1025 MET A O 1
ATOM 8008 N N . ALA A 1 1026 ? -28.717 -3.104 -43.445 1.00 36.38 1026 ALA A N 1
ATOM 8009 C CA . ALA A 1 1026 ? -29.540 -2.252 -44.306 1.00 36.38 1026 ALA A CA 1
ATOM 8010 C C . ALA A 1 1026 ? -31.046 -2.193 -43.948 1.00 36.38 1026 ALA A C 1
ATOM 8012 O O . ALA A 1 1026 ? -31.762 -1.382 -44.528 1.00 36.38 1026 ALA A O 1
ATOM 8013 N N . SER A 1 1027 ? -31.556 -3.017 -43.020 1.00 38.72 1027 SER A N 1
ATOM 8014 C CA . SER A 1 1027 ? -33.005 -3.163 -42.764 1.00 38.72 1027 SER A CA 1
ATOM 8015 C C . SER A 1 1027 ? -33.517 -2.574 -41.434 1.00 38.72 1027 SER A C 1
ATOM 8017 O O . SER A 1 1027 ? -34.579 -2.981 -40.965 1.00 38.72 1027 SER A O 1
ATOM 8019 N N . ARG A 1 1028 ? -32.795 -1.642 -40.790 1.00 42.88 1028 ARG A N 1
ATOM 8020 C CA . ARG A 1 1028 ? -33.223 -0.999 -39.524 1.00 42.88 1028 ARG A CA 1
ATOM 8021 C C . ARG A 1 1028 ? -33.738 0.436 -39.762 1.00 42.88 1028 ARG A C 1
ATOM 8023 O O . ARG A 1 1028 ? -33.054 1.188 -40.448 1.00 42.88 1028 ARG A O 1
ATOM 8030 N N . PRO A 1 1029 ? -34.895 0.850 -39.203 1.00 39.38 1029 PRO A N 1
ATOM 8031 C CA . PRO A 1 1029 ? -35.382 2.225 -39.337 1.00 39.38 1029 PRO A CA 1
ATOM 8032 C C . PRO A 1 1029 ? -34.636 3.182 -38.387 1.00 39.38 1029 PRO A C 1
ATOM 8034 O O . PRO A 1 1029 ? -34.531 2.913 -37.189 1.00 39.38 1029 PRO A O 1
ATOM 8037 N N . PHE A 1 1030 ? -34.139 4.304 -38.918 1.00 43.53 1030 PHE A N 1
ATOM 8038 C CA . PHE A 1 1030 ? -33.450 5.369 -38.175 1.00 43.53 1030 PHE A CA 1
ATOM 8039 C C . PHE A 1 1030 ? -34.395 6.561 -37.938 1.00 43.53 1030 PHE A C 1
ATOM 8041 O O . PHE A 1 1030 ? -35.139 6.940 -38.840 1.00 43.53 1030 PHE A O 1
ATOM 8048 N N . GLY A 1 1031 ? -34.368 7.153 -36.740 1.00 43.28 1031 GLY A N 1
ATOM 8049 C CA . GLY A 1 1031 ? -35.000 8.453 -36.470 1.00 43.28 1031 GLY A CA 1
ATOM 8050 C C . GLY A 1 1031 ? -34.068 9.601 -36.873 1.00 43.28 1031 GLY A C 1
ATOM 8051 O O . GLY A 1 1031 ? -32.853 9.462 -36.749 1.00 43.28 1031 GLY A O 1
ATOM 8052 N N . HIS A 1 1032 ? -34.618 10.715 -37.363 1.00 38.62 1032 HIS A N 1
ATOM 8053 C CA . HIS A 1 1032 ? -33.868 11.868 -37.883 1.00 38.62 1032 HIS A CA 1
ATOM 8054 C C . HIS A 1 1032 ? -34.327 13.153 -37.186 1.00 38.62 1032 HIS A C 1
ATOM 8056 O O . HIS A 1 1032 ? -35.528 13.354 -37.013 1.00 38.62 1032 HIS A O 1
ATOM 8062 N N . ILE A 1 1033 ? -33.381 14.001 -36.775 1.00 39.56 1033 ILE A N 1
ATOM 8063 C CA . ILE A 1 1033 ? -33.641 15.345 -36.241 1.00 39.56 1033 ILE A CA 1
ATOM 8064 C C . ILE A 1 1033 ? -32.801 16.318 -37.068 1.00 39.56 1033 ILE A C 1
ATOM 8066 O O . ILE A 1 1033 ? -31.596 16.120 -37.218 1.00 39.56 1033 ILE A O 1
ATOM 8070 N N . VAL A 1 1034 ? -33.446 17.349 -37.616 1.00 40.75 1034 VAL A N 1
ATOM 8071 C CA . VAL A 1 1034 ? -32.805 18.416 -38.393 1.00 40.75 1034 VAL A CA 1
ATOM 8072 C C . VAL A 1 1034 ? -32.748 19.660 -37.527 1.00 40.75 1034 VAL A C 1
ATOM 8074 O O . VAL A 1 1034 ? -33.792 20.168 -37.127 1.00 40.75 1034 VAL A O 1
ATOM 8077 N N . VAL A 1 1035 ? -31.542 20.153 -37.261 1.00 38.38 1035 VAL A N 1
ATOM 8078 C CA . VAL A 1 1035 ? -31.330 21.475 -36.667 1.00 38.38 1035 VAL A CA 1
ATOM 8079 C C . VAL A 1 1035 ? -30.920 22.408 -37.800 1.00 38.38 1035 VAL A C 1
ATOM 8081 O O . VAL A 1 1035 ? -29.920 22.160 -38.473 1.00 38.38 1035 VAL A O 1
ATOM 8084 N N . VAL A 1 1036 ? -31.742 23.423 -38.054 1.00 39.31 1036 VAL A N 1
ATOM 8085 C CA . VAL A 1 1036 ? -31.477 24.473 -39.042 1.00 39.31 1036 VAL A CA 1
ATOM 8086 C C . VAL A 1 1036 ? -30.830 25.633 -38.296 1.00 39.31 1036 VAL A C 1
ATOM 8088 O O . VAL A 1 1036 ? -31.388 26.108 -37.312 1.00 39.31 1036 VAL A O 1
ATOM 8091 N N . ILE A 1 1037 ? -29.639 26.031 -38.735 1.00 38.50 1037 ILE A N 1
ATOM 8092 C CA . ILE A 1 1037 ? -28.975 27.256 -38.293 1.00 38.50 1037 ILE A CA 1
ATOM 8093 C C . ILE A 1 1037 ? -29.177 28.224 -39.458 1.00 38.50 1037 ILE A C 1
ATOM 8095 O O . ILE A 1 1037 ? -28.595 28.009 -40.520 1.00 38.50 1037 ILE A O 1
ATOM 8099 N N . ASP A 1 1038 ? -30.103 29.169 -39.306 1.00 33.84 1038 ASP A N 1
ATOM 8100 C CA . ASP A 1 1038 ? -30.354 30.202 -40.312 1.00 33.84 1038 ASP A CA 1
ATOM 8101 C C . ASP A 1 1038 ? -29.226 31.244 -40.238 1.00 33.84 1038 ASP A C 1
ATOM 8103 O O . ASP A 1 1038 ? -28.970 31.798 -39.169 1.00 33.84 1038 ASP A O 1
ATOM 8107 N N . ASP A 1 1039 ? -28.561 31.501 -41.366 1.00 38.09 1039 ASP A N 1
ATOM 8108 C CA . ASP A 1 1039 ? -27.779 32.724 -41.561 1.00 38.09 1039 ASP A CA 1
ATOM 8109 C C . ASP A 1 1039 ? -28.758 33.846 -41.980 1.00 38.09 1039 ASP A C 1
ATOM 8111 O O . ASP A 1 1039 ? -29.618 33.641 -42.840 1.00 38.09 1039 ASP A O 1
ATOM 8115 N N . GLU A 1 1040 ? -28.658 35.007 -41.326 1.00 39.75 1040 GLU A N 1
ATOM 8116 C CA . GLU A 1 1040 ? -29.454 36.233 -41.556 1.00 39.75 1040 GLU A CA 1
ATOM 8117 C C . GLU A 1 1040 ? -29.282 36.821 -42.992 1.00 39.75 1040 GLU A C 1
ATOM 8119 O O . GLU A 1 1040 ? -28.424 36.361 -43.749 1.00 39.75 1040 GLU A O 1
ATOM 8124 N N . PRO A 1 1041 ? -30.137 37.784 -43.414 1.00 50.72 1041 PRO A N 1
ATOM 8125 C CA . PRO A 1 1041 ? -30.642 37.912 -44.782 1.00 50.72 1041 PRO A CA 1
ATOM 8126 C C . PRO A 1 1041 ? -29.779 38.763 -45.731 1.00 50.72 1041 PRO A C 1
ATOM 8128 O O . PRO A 1 1041 ? -28.833 39.432 -45.333 1.00 50.72 1041 PRO A O 1
ATOM 8131 N N . ASP A 1 1042 ? -30.238 38.765 -46.988 1.00 40.38 1042 ASP A N 1
ATOM 8132 C CA . ASP A 1 1042 ? -29.871 39.622 -48.121 1.00 40.38 1042 ASP A CA 1
ATOM 8133 C C . ASP A 1 1042 ? -28.592 39.262 -48.894 1.00 40.38 1042 ASP A C 1
ATOM 8135 O O . ASP A 1 1042 ? -27.516 39.803 -48.682 1.00 40.38 1042 ASP A O 1
ATOM 8139 N N . ASP A 1 1043 ? -28.767 38.424 -49.923 1.00 33.97 1043 ASP A N 1
ATOM 8140 C CA . ASP A 1 1043 ? -28.556 38.933 -51.281 1.00 33.97 1043 ASP A CA 1
ATOM 8141 C C . ASP A 1 1043 ? -29.341 38.118 -52.323 1.00 33.97 1043 ASP A C 1
ATOM 8143 O O . ASP A 1 1043 ? -29.357 36.883 -52.346 1.00 33.97 1043 ASP A O 1
ATOM 8147 N N . SER A 1 1044 ? -30.063 38.853 -53.162 1.00 43.66 1044 SER A N 1
ATOM 8148 C CA . SER A 1 1044 ? -30.918 38.364 -54.238 1.00 43.66 1044 SER A CA 1
ATOM 8149 C C . SER A 1 1044 ? -30.113 37.891 -55.451 1.00 43.66 1044 SER A C 1
ATOM 8151 O O . SER A 1 1044 ? -29.112 38.494 -55.816 1.00 43.66 1044 SER A O 1
ATOM 8153 N N . ASP A 1 1045 ? -30.661 36.871 -56.116 1.00 39.59 1045 ASP A N 1
ATOM 8154 C CA . ASP A 1 1045 ? -30.257 36.298 -57.406 1.00 39.59 1045 ASP A CA 1
ATOM 8155 C C . ASP A 1 1045 ? -29.083 35.313 -57.397 1.00 39.59 1045 ASP A C 1
ATOM 8157 O O . ASP A 1 1045 ? -27.979 35.645 -57.792 1.00 39.59 1045 ASP A O 1
ATOM 8161 N N . PHE A 1 1046 ? -29.366 34.042 -57.077 1.00 30.00 1046 PHE A N 1
ATOM 8162 C CA . PHE A 1 1046 ? -28.983 32.892 -57.922 1.00 30.00 1046 PHE A CA 1
ATOM 8163 C C . PHE A 1 1046 ? -29.721 31.615 -57.454 1.00 30.00 1046 PHE A C 1
ATOM 8165 O O . PHE A 1 1046 ? -29.253 30.844 -56.618 1.00 30.00 1046 PHE A O 1
ATOM 8172 N N . PHE A 1 1047 ? -30.918 31.370 -57.999 1.00 31.77 1047 PHE A N 1
ATOM 8173 C CA . PHE A 1 1047 ? -31.652 30.109 -57.826 1.00 31.77 1047 PHE A CA 1
ATOM 8174 C C . PHE A 1 1047 ? -31.182 29.056 -58.839 1.00 31.77 1047 PHE A C 1
ATOM 8176 O O . PHE A 1 1047 ? -31.223 29.314 -60.036 1.00 31.77 1047 PHE A O 1
ATOM 8183 N N . MET A 1 1048 ? -30.911 27.829 -58.375 1.00 32.41 1048 MET A N 1
ATOM 8184 C CA . MET A 1 1048 ? -31.476 26.594 -58.955 1.00 32.41 1048 MET A CA 1
ATOM 8185 C C . MET A 1 1048 ? -31.283 25.402 -57.994 1.00 32.41 1048 MET A C 1
ATOM 8187 O O . MET A 1 1048 ? -30.235 24.767 -57.971 1.00 32.41 1048 MET A O 1
ATOM 8191 N N . CYS A 1 1049 ? -32.365 25.109 -57.254 1.00 35.91 1049 CYS A N 1
ATOM 8192 C CA . CYS A 1 1049 ? -32.725 23.904 -56.470 1.00 35.91 1049 CYS A CA 1
ATOM 8193 C C . CYS A 1 1049 ? -32.977 24.181 -54.976 1.00 35.91 1049 CYS A C 1
ATOM 8195 O O . CYS A 1 1049 ? -32.199 23.790 -54.113 1.00 35.91 1049 CYS A O 1
ATOM 8197 N N . SER A 1 1050 ? -34.125 24.806 -54.676 1.00 31.80 1050 SER A N 1
ATOM 8198 C CA . SER A 1 1050 ? -34.662 24.977 -53.316 1.00 31.80 1050 SER A CA 1
ATOM 8199 C C . SER A 1 1050 ? -35.854 24.027 -53.062 1.00 31.80 1050 SER A C 1
ATOM 8201 O O . SER A 1 1050 ? -36.675 23.825 -53.966 1.00 31.80 1050 SER A O 1
ATOM 8203 N N . PRO A 1 1051 ? -35.990 23.424 -51.863 1.00 36.41 1051 PRO A N 1
ATOM 8204 C CA . PRO A 1 1051 ? -37.031 22.453 -51.536 1.00 36.41 1051 PRO A CA 1
ATOM 8205 C C . PRO A 1 1051 ? -38.332 23.134 -51.074 1.00 36.41 1051 PRO A C 1
ATOM 8207 O O . PRO A 1 1051 ? -38.745 23.035 -49.923 1.00 36.41 1051 PRO A O 1
ATOM 8210 N N . SER A 1 1052 ? -39.060 23.756 -52.000 1.00 38.69 1052 SER A N 1
ATOM 8211 C CA . SER A 1 1052 ? -40.421 24.278 -51.767 1.00 38.69 1052 SER A CA 1
ATOM 8212 C C . SER A 1 1052 ? -41.534 23.216 -51.898 1.00 38.69 1052 SER A C 1
ATOM 8214 O O . SER A 1 1052 ? -42.722 23.525 -51.790 1.00 38.69 1052 SER A O 1
ATOM 8216 N N . ASN A 1 1053 ? -41.185 21.933 -52.068 1.00 38.22 1053 ASN A N 1
ATOM 8217 C CA . ASN A 1 1053 ? -42.147 20.862 -52.367 1.00 38.22 1053 ASN A CA 1
ATOM 8218 C C . ASN A 1 1053 ? -42.629 20.017 -51.172 1.00 38.22 1053 ASN A C 1
ATOM 8220 O O . ASN A 1 1053 ? -43.491 19.158 -51.362 1.00 38.22 1053 ASN A O 1
ATOM 8224 N N . TYR A 1 1054 ? -42.182 20.264 -49.935 1.00 39.09 1054 TYR A N 1
ATOM 8225 C CA . TYR A 1 1054 ? -42.668 19.475 -48.787 1.00 39.09 1054 TYR A CA 1
ATOM 8226 C C . TYR A 1 1054 ? -43.992 19.996 -48.192 1.00 39.09 1054 TYR A C 1
ATOM 8228 O O . TYR A 1 1054 ? -44.791 19.224 -47.665 1.00 39.09 1054 TYR A O 1
ATOM 8236 N N . ARG A 1 1055 ? -44.318 21.286 -48.374 1.00 36.28 1055 ARG A N 1
ATOM 8237 C CA . ARG A 1 1055 ? -45.554 21.893 -47.831 1.00 36.28 1055 ARG A CA 1
ATOM 8238 C C . ARG A 1 1055 ? -46.830 21.523 -48.604 1.00 36.28 1055 ARG A C 1
ATOM 8240 O O . ARG A 1 1055 ? -47.931 21.721 -48.096 1.00 36.28 1055 ARG A O 1
ATOM 8247 N N . LYS A 1 1056 ? -46.712 20.954 -49.813 1.00 34.59 1056 LYS A N 1
ATOM 8248 C CA . LYS A 1 1056 ? -47.862 20.547 -50.649 1.00 34.59 1056 LYS A CA 1
ATOM 8249 C C . LYS A 1 1056 ? -48.291 19.086 -50.475 1.00 34.59 1056 LYS A C 1
ATOM 8251 O O . LYS A 1 1056 ? -49.406 18.751 -50.866 1.00 34.59 1056 LYS A O 1
ATOM 8256 N N . LYS A 1 1057 ? -47.485 18.227 -49.836 1.00 34.53 1057 LYS A N 1
ATOM 8257 C CA . LYS A 1 1057 ? -47.812 16.794 -49.686 1.00 34.53 1057 LYS A CA 1
ATOM 8258 C C . LYS A 1 1057 ? -48.590 16.431 -48.411 1.00 34.53 1057 LYS A C 1
ATOM 8260 O O . LYS A 1 1057 ? -48.989 15.283 -48.274 1.00 34.53 1057 LYS A O 1
ATOM 8265 N N . LEU A 1 1058 ? -48.888 17.399 -47.535 1.00 36.91 1058 LEU A N 1
ATOM 8266 C CA . LEU A 1 1058 ? -49.765 17.198 -46.366 1.00 36.91 1058 LEU A CA 1
ATOM 8267 C C . LEU A 1 1058 ? -51.253 17.520 -46.618 1.00 36.91 1058 LEU A C 1
ATOM 8269 O O . LEU A 1 1058 ? -52.079 17.306 -45.737 1.00 36.91 1058 LEU A O 1
ATOM 8273 N N . LYS A 1 1059 ? -51.626 18.023 -47.805 1.00 35.84 1059 LYS A N 1
ATOM 8274 C CA . LYS A 1 1059 ? -53.027 18.362 -48.138 1.00 35.84 1059 LYS A CA 1
ATOM 8275 C C . LYS A 1 1059 ? -53.786 17.283 -48.924 1.00 35.84 1059 LYS A C 1
ATOM 8277 O O . LYS A 1 1059 ? -54.961 17.477 -49.208 1.00 35.84 1059 LYS A O 1
ATOM 8282 N N . TYR A 1 1060 ? -53.157 16.148 -49.232 1.00 36.84 1060 TYR A N 1
ATOM 8283 C CA . TYR A 1 1060 ? -53.758 15.067 -50.026 1.00 36.84 1060 TYR A CA 1
ATOM 8284 C C . TYR A 1 1060 ? -53.639 13.697 -49.340 1.00 36.84 1060 TYR A C 1
ATOM 8286 O O . TYR A 1 1060 ? -53.229 12.721 -49.948 1.00 36.84 1060 TYR A O 1
ATOM 8294 N N . MET A 1 1061 ? -54.001 13.621 -48.058 1.00 31.11 1061 MET A N 1
ATOM 8295 C CA . MET A 1 1061 ? -54.454 12.376 -47.420 1.00 31.11 1061 MET A CA 1
ATOM 8296 C C . MET A 1 1061 ? -55.516 12.698 -46.362 1.00 31.11 1061 MET A C 1
ATOM 8298 O O . MET A 1 1061 ? -55.306 12.588 -45.160 1.00 31.11 1061 MET A O 1
ATOM 8302 N N . LYS A 1 1062 ? -56.685 13.140 -46.835 1.00 38.53 1062 LYS A N 1
ATOM 8303 C CA . LYS A 1 1062 ? -57.954 12.961 -46.121 1.00 38.53 1062 LYS A CA 1
ATOM 8304 C C . LYS A 1 1062 ? -58.533 11.637 -46.620 1.00 38.53 1062 LYS A C 1
ATOM 8306 O O . LYS A 1 1062 ? -58.860 11.540 -47.797 1.00 38.53 1062 LYS A O 1
ATOM 8311 N N . GLY A 1 1063 ? -58.626 10.632 -45.751 1.00 32.19 1063 GLY A N 1
ATOM 8312 C CA . GLY A 1 1063 ? -59.182 9.330 -46.121 1.00 32.19 1063 GLY A CA 1
ATOM 8313 C C . GLY A 1 1063 ? -59.178 8.309 -44.985 1.00 32.19 1063 GLY A C 1
ATOM 8314 O O . GLY A 1 1063 ? -58.292 7.475 -44.927 1.00 32.19 1063 GLY A O 1
ATOM 8315 N N . HIS A 1 1064 ? -60.205 8.405 -44.136 1.00 34.75 1064 HIS A N 1
ATOM 8316 C CA . HIS A 1 1064 ? -60.854 7.339 -43.356 1.00 34.75 1064 HIS A CA 1
ATOM 8317 C C . HIS A 1 1064 ? -60.044 6.436 -42.403 1.00 34.75 1064 HIS A C 1
ATOM 8319 O O . HIS A 1 1064 ? -59.370 5.502 -42.816 1.00 34.75 1064 HIS A O 1
ATOM 8325 N N . GLY A 1 1065 ? -60.316 6.595 -41.101 1.00 30.38 1065 GLY A N 1
ATOM 8326 C CA . GLY A 1 1065 ? -60.122 5.555 -40.084 1.00 30.38 1065 GLY A CA 1
ATOM 8327 C C . GLY A 1 1065 ? -59.996 6.144 -38.682 1.00 30.38 1065 GLY A C 1
ATOM 8328 O O . GLY A 1 1065 ? -59.053 6.873 -38.420 1.00 30.38 1065 GLY A O 1
ATOM 8329 N N . ARG A 1 1066 ? -60.981 5.878 -37.816 1.00 40.19 1066 ARG A N 1
ATOM 8330 C CA . ARG A 1 1066 ? -61.076 6.325 -36.415 1.00 40.19 1066 ARG A CA 1
ATOM 8331 C C . ARG A 1 1066 ? -59.798 6.031 -35.622 1.00 40.19 1066 ARG A C 1
ATOM 8333 O O . ARG A 1 1066 ? -59.430 4.873 -35.499 1.00 40.19 1066 ARG A O 1
ATOM 8340 N N . ASP A 1 1067 ? -59.167 7.083 -35.112 1.00 31.19 1067 ASP A N 1
ATOM 8341 C CA . ASP A 1 1067 ? -58.860 7.305 -33.692 1.00 31.19 1067 ASP A CA 1
ATOM 8342 C C . ASP A 1 1067 ? -57.905 8.499 -33.603 1.00 31.19 1067 ASP A C 1
ATOM 8344 O O . ASP A 1 1067 ? -56.780 8.458 -34.092 1.00 31.19 1067 ASP A O 1
ATOM 8348 N N . SER A 1 1068 ? -58.367 9.600 -33.009 1.00 33.12 1068 SER A N 1
ATOM 8349 C CA . SER A 1 1068 ? -57.476 10.683 -32.589 1.00 33.12 1068 SER A CA 1
ATOM 8350 C C . SER A 1 1068 ? -56.772 10.264 -31.298 1.00 33.12 1068 SER A C 1
ATOM 8352 O O . SER A 1 1068 ? -57.475 9.957 -30.332 1.00 33.12 1068 SER A O 1
ATOM 8354 N N . PRO A 1 1069 ? -55.438 10.380 -31.186 1.00 32.34 1069 PRO A N 1
ATOM 8355 C CA . PRO A 1 1069 ? -54.804 10.540 -29.892 1.00 32.34 1069 PRO A CA 1
ATOM 8356 C C . PRO A 1 1069 ? -54.383 11.997 -29.687 1.00 32.34 1069 PRO A C 1
ATOM 8358 O O . PRO A 1 1069 ? -53.784 12.646 -30.541 1.00 32.34 1069 PRO A O 1
ATOM 8361 N N . ARG A 1 1070 ? -54.775 12.461 -28.505 1.00 28.66 1070 ARG A N 1
ATOM 8362 C CA . ARG A 1 1070 ? -54.393 13.658 -27.757 1.00 28.66 1070 ARG A CA 1
ATOM 8363 C C . ARG A 1 1070 ? -52.970 14.173 -28.018 1.00 28.66 1070 ARG A C 1
ATOM 8365 O O . ARG A 1 1070 ? -52.039 13.392 -28.175 1.00 28.66 1070 ARG A O 1
ATOM 8372 N N . GLN A 1 1071 ? -52.845 15.503 -27.940 1.00 38.47 1071 GLN A N 1
ATOM 8373 C CA . GLN A 1 1071 ? -51.613 16.221 -27.604 1.00 38.47 1071 GLN A CA 1
ATOM 8374 C C . GLN A 1 1071 ? -50.776 15.418 -26.603 1.00 38.47 1071 GLN A C 1
ATOM 8376 O O . GLN A 1 1071 ? -51.226 15.156 -25.488 1.00 38.47 1071 GLN A O 1
ATOM 8381 N N . LEU A 1 1072 ? -49.573 15.047 -27.024 1.00 30.78 1072 LEU A N 1
ATOM 8382 C CA . LEU A 1 1072 ? -48.538 14.510 -26.163 1.00 30.78 1072 LEU A CA 1
ATOM 8383 C C . LEU A 1 1072 ? -47.315 15.408 -26.366 1.00 30.78 1072 LEU A C 1
ATOM 8385 O O . LEU A 1 1072 ? -46.692 15.396 -27.429 1.00 30.78 1072 LEU A O 1
ATOM 8389 N N . GLU A 1 1073 ? -47.038 16.241 -25.366 1.00 34.81 1073 GLU A N 1
ATOM 8390 C CA . GLU A 1 1073 ? -45.738 16.873 -25.142 1.00 34.81 1073 GLU A CA 1
ATOM 8391 C C . GLU A 1 1073 ? -44.713 15.771 -24.832 1.00 34.81 1073 GLU A C 1
ATOM 8393 O O . GLU A 1 1073 ? -44.300 15.578 -23.692 1.00 34.81 1073 GLU A O 1
ATOM 8398 N N . ASP A 1 1074 ? -44.335 14.988 -25.838 1.00 32.78 1074 ASP A N 1
ATOM 8399 C CA . ASP A 1 1074 ? -43.314 13.961 -25.676 1.00 32.78 1074 ASP A CA 1
ATOM 8400 C C . ASP A 1 1074 ? -41.945 14.543 -26.029 1.00 32.78 1074 ASP A C 1
ATOM 8402 O O . ASP A 1 1074 ? -41.647 14.876 -27.180 1.00 32.78 1074 ASP A O 1
ATOM 8406 N N . LYS A 1 1075 ? -41.098 14.643 -24.998 1.00 36.75 1075 LYS A N 1
ATOM 8407 C CA . LYS A 1 1075 ? -39.643 14.803 -25.098 1.00 36.75 1075 LYS A CA 1
ATOM 8408 C C . LYS A 1 1075 ? -39.110 13.891 -26.204 1.00 36.75 1075 LYS A C 1
ATOM 8410 O O . LYS A 1 1075 ? -39.096 12.668 -26.064 1.00 36.75 1075 LYS A O 1
ATOM 8415 N N . VAL A 1 1076 ? -38.640 14.488 -27.295 1.00 37.03 1076 VAL A N 1
ATOM 8416 C CA . VAL A 1 1076 ? -38.036 13.758 -28.412 1.00 37.03 1076 VAL A CA 1
ATOM 8417 C C . VAL A 1 1076 ? -36.767 13.052 -27.914 1.00 37.03 1076 VAL A C 1
ATOM 8419 O O . VAL A 1 1076 ? -35.764 13.686 -27.600 1.00 37.03 1076 VAL A O 1
ATOM 8422 N N . SER A 1 1077 ? -36.818 11.722 -27.814 1.00 42.00 1077 SER A N 1
ATOM 8423 C CA . SER A 1 1077 ? -35.697 10.874 -27.396 1.00 42.00 1077 SER A CA 1
ATOM 8424 C C . SER A 1 1077 ? -34.793 10.551 -28.592 1.00 42.00 1077 SER A C 1
ATOM 8426 O O . SER A 1 1077 ? -35.180 9.828 -29.512 1.00 42.00 1077 SER A O 1
ATOM 8428 N N . LEU A 1 1078 ? -33.561 11.069 -28.568 1.00 49.75 1078 LEU A N 1
ATOM 8429 C CA . LEU A 1 1078 ? -32.468 10.625 -29.440 1.00 49.75 1078 LEU A CA 1
ATOM 8430 C C . LEU A 1 1078 ? -32.176 9.137 -29.182 1.00 49.75 1078 LEU A C 1
ATOM 8432 O O . LEU A 1 1078 ? -32.022 8.718 -28.034 1.00 49.75 1078 LEU A O 1
ATOM 8436 N N . ARG A 1 1079 ? -32.079 8.329 -30.246 1.00 48.69 1079 ARG A N 1
ATOM 8437 C CA . ARG A 1 1079 ? -31.801 6.888 -30.145 1.00 48.69 1079 ARG A CA 1
ATOM 8438 C C . ARG A 1 1079 ? -30.374 6.596 -30.599 1.00 48.69 1079 ARG A C 1
ATOM 8440 O O . ARG A 1 1079 ? -30.034 6.825 -31.757 1.00 48.69 1079 ARG A O 1
ATOM 8447 N N . ALA A 1 1080 ? -29.552 6.086 -29.687 1.00 52.41 1080 ALA A N 1
ATOM 8448 C CA . ALA A 1 1080 ? -28.167 5.735 -29.975 1.00 52.41 1080 ALA A CA 1
ATOM 8449 C C . ALA A 1 1080 ? -28.071 4.585 -30.997 1.00 52.41 1080 ALA A C 1
ATOM 8451 O O . ALA A 1 1080 ? -28.771 3.576 -30.899 1.00 52.41 1080 ALA A O 1
ATOM 8452 N N . LEU A 1 1081 ? -27.186 4.758 -31.976 1.00 54.66 1081 LEU A N 1
ATOM 8453 C CA . LEU A 1 1081 ? -26.815 3.801 -33.017 1.00 54.66 1081 LEU A CA 1
ATOM 8454 C C . LEU A 1 1081 ? -26.072 2.591 -32.428 1.00 54.66 1081 LEU A C 1
ATOM 8456 O O . LEU A 1 1081 ? -26.258 1.466 -32.893 1.00 54.66 1081 LEU A O 1
ATOM 8460 N N . ALA A 1 1082 ? -25.288 2.818 -31.371 1.00 51.12 1082 ALA A N 1
ATOM 8461 C CA . ALA A 1 1082 ? -24.680 1.789 -30.534 1.00 51.12 1082 ALA A CA 1
ATOM 8462 C C . ALA A 1 1082 ? -24.608 2.268 -29.077 1.00 51.12 1082 ALA A C 1
ATOM 8464 O O . ALA A 1 1082 ? -24.398 3.454 -28.833 1.00 51.12 1082 ALA A O 1
ATOM 8465 N N . VAL A 1 1083 ? -24.787 1.351 -28.123 1.00 54.47 1083 VAL A N 1
ATOM 8466 C CA . VAL A 1 1083 ? -24.557 1.603 -26.693 1.00 54.47 1083 VAL A CA 1
ATOM 8467 C C . VAL A 1 1083 ? -23.634 0.511 -26.167 1.00 54.47 1083 VAL A C 1
ATOM 8469 O O . VAL A 1 1083 ? -24.021 -0.662 -26.122 1.00 54.47 1083 VAL A O 1
ATOM 8472 N N . GLU A 1 1084 ? -22.411 0.885 -25.805 1.00 55.53 1084 GLU A N 1
ATOM 8473 C CA . GLU A 1 1084 ? -21.398 -0.022 -25.266 1.00 55.53 1084 GLU A CA 1
ATOM 8474 C C . GLU A 1 1084 ? -21.266 0.187 -23.754 1.00 55.53 1084 GLU A C 1
ATOM 8476 O O . GLU A 1 1084 ? -20.785 1.236 -23.331 1.00 55.53 1084 GLU A O 1
ATOM 8481 N N . PRO A 1 1085 ? -21.708 -0.765 -22.914 1.00 51.12 1085 PRO A N 1
ATOM 8482 C CA . PRO A 1 1085 ? -21.567 -0.632 -21.470 1.00 51.12 1085 PRO A CA 1
ATOM 8483 C C . PRO A 1 1085 ? -20.086 -0.651 -21.072 1.00 51.12 1085 PRO A C 1
ATOM 8485 O O . PRO A 1 1085 ? -19.293 -1.428 -21.614 1.00 51.12 1085 PRO A O 1
ATOM 8488 N N . LEU A 1 1086 ? -19.723 0.185 -20.103 1.00 52.47 1086 LEU A N 1
ATOM 8489 C CA . LEU A 1 1086 ? -18.418 0.137 -19.451 1.00 52.47 1086 LEU A CA 1
ATOM 8490 C C . LEU A 1 1086 ? -18.246 -1.194 -18.705 1.00 52.47 1086 LEU A C 1
ATOM 8492 O O . LEU A 1 1086 ? -19.211 -1.906 -18.419 1.00 52.47 1086 LEU A O 1
ATOM 8496 N N . SER A 1 1087 ? -17.002 -1.544 -18.362 1.00 45.28 1087 SER A N 1
ATOM 8497 C CA . SER A 1 1087 ? -16.707 -2.805 -17.663 1.00 45.28 1087 SER A CA 1
ATOM 8498 C C . SER A 1 1087 ? -17.348 -2.923 -16.278 1.00 45.28 1087 SER A C 1
ATOM 8500 O O . SER A 1 1087 ? -17.430 -4.030 -15.757 1.00 45.28 1087 SER A O 1
ATOM 8502 N N . ASP A 1 1088 ? -17.756 -1.799 -15.692 1.00 46.62 1088 ASP A N 1
ATOM 8503 C CA . ASP A 1 1088 ? -18.393 -1.696 -14.377 1.00 46.62 1088 ASP A CA 1
ATOM 8504 C C . ASP A 1 1088 ? -19.932 -1.785 -14.428 1.00 46.62 1088 ASP A C 1
ATOM 8506 O O . ASP A 1 1088 ? -20.556 -1.997 -13.395 1.00 46.62 1088 ASP A O 1
ATOM 8510 N N . GLY A 1 1089 ? -20.551 -1.669 -15.611 1.00 48.97 1089 GLY A N 1
ATOM 8511 C CA . GLY A 1 1089 ? -22.005 -1.728 -15.807 1.00 48.97 1089 GLY A CA 1
ATOM 8512 C C . GLY A 1 1089 ? -22.784 -0.453 -15.448 1.00 48.97 1089 GLY A C 1
ATOM 8513 O O . GLY A 1 1089 ? -23.984 -0.397 -15.726 1.00 48.97 1089 GLY A O 1
ATOM 8514 N N . PHE A 1 1090 ? -22.131 0.575 -14.895 1.00 48.97 1090 PHE A N 1
ATOM 8515 C CA . PHE A 1 1090 ? -22.777 1.802 -14.399 1.00 48.97 1090 PHE A CA 1
ATOM 8516 C C . PHE A 1 1090 ? -22.748 2.961 -15.402 1.00 48.97 1090 PHE A C 1
ATOM 8518 O O . PHE A 1 1090 ? -23.593 3.854 -15.348 1.00 48.97 1090 PHE A O 1
ATOM 8525 N N . GLY A 1 1091 ? -21.826 2.930 -16.362 1.00 57.47 1091 GLY A N 1
ATOM 8526 C CA . GLY A 1 1091 ? -21.801 3.837 -17.508 1.00 57.47 1091 GLY A CA 1
ATOM 8527 C C . GLY A 1 1091 ? -21.914 3.088 -18.832 1.00 57.47 1091 GLY A C 1
ATOM 8528 O O . GLY A 1 1091 ? -21.688 1.879 -18.914 1.00 57.47 1091 GLY A O 1
ATOM 8529 N N . ALA A 1 1092 ? -22.238 3.807 -19.898 1.00 55.28 1092 ALA A N 1
ATOM 8530 C CA . ALA A 1 1092 ? -22.162 3.293 -21.257 1.00 55.28 1092 ALA A CA 1
ATOM 8531 C C . ALA A 1 1092 ? -21.690 4.383 -22.220 1.00 55.28 1092 ALA A C 1
ATOM 8533 O O . ALA A 1 1092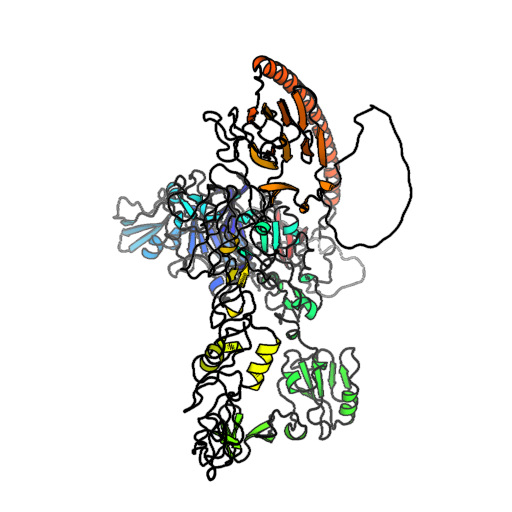 ? -21.913 5.565 -21.996 1.00 55.28 1092 ALA A O 1
ATOM 8534 N N . VAL A 1 1093 ? -21.049 3.998 -23.315 1.00 54.47 1093 VAL A N 1
ATOM 8535 C CA . VAL A 1 1093 ? -20.735 4.901 -24.421 1.00 54.47 1093 VAL A CA 1
ATOM 8536 C C . VAL A 1 1093 ? -21.859 4.793 -25.437 1.00 54.47 1093 VAL A C 1
ATOM 8538 O O . VAL A 1 1093 ? -22.083 3.725 -26.006 1.00 54.47 1093 VAL A O 1
ATOM 8541 N N . ALA A 1 1094 ? -22.587 5.885 -25.648 1.00 54.19 1094 ALA A N 1
ATOM 8542 C CA . ALA A 1 1094 ? -23.644 5.972 -26.645 1.00 54.19 1094 ALA A CA 1
ATOM 8543 C C . ALA A 1 1094 ? -23.125 6.675 -27.900 1.00 54.19 1094 ALA A C 1
ATOM 8545 O O . ALA A 1 1094 ? -22.645 7.804 -27.829 1.00 54.19 1094 ALA A O 1
ATOM 8546 N N . THR A 1 1095 ? -23.254 6.022 -29.052 1.00 54.53 1095 THR A N 1
ATOM 8547 C CA . THR A 1 1095 ? -22.884 6.564 -30.364 1.00 54.53 1095 THR A CA 1
ATOM 8548 C C . THR A 1 1095 ? -24.133 6.984 -31.130 1.00 54.53 1095 THR A C 1
ATOM 8550 O O . THR A 1 1095 ? -25.072 6.203 -31.233 1.00 54.53 1095 THR A O 1
ATOM 8553 N N . ILE A 1 1096 ? -24.153 8.178 -31.714 1.00 56.75 1096 ILE A N 1
ATOM 8554 C CA . ILE A 1 1096 ? -25.212 8.706 -32.586 1.00 56.75 1096 ILE A CA 1
ATOM 8555 C C . ILE A 1 1096 ? -24.640 9.074 -33.959 1.00 56.75 1096 ILE A C 1
ATOM 8557 O O . ILE A 1 1096 ? -23.438 9.287 -34.104 1.00 56.75 1096 ILE A O 1
ATOM 8561 N N . LEU A 1 1097 ? -25.501 9.148 -34.975 1.00 51.78 1097 LEU A N 1
ATOM 8562 C CA . LEU A 1 1097 ? -25.136 9.640 -36.304 1.00 51.78 1097 LEU A CA 1
ATOM 8563 C C . LEU A 1 1097 ? -25.550 11.109 -36.426 1.00 51.78 1097 LEU A C 1
ATOM 8565 O O . LEU A 1 1097 ? -26.703 11.443 -36.164 1.00 51.78 1097 LEU A O 1
ATOM 8569 N N . VAL A 1 1098 ? -24.628 11.966 -36.847 1.00 55.47 1098 VAL A N 1
ATOM 8570 C CA . VAL A 1 1098 ? -24.834 13.407 -37.023 1.00 55.47 1098 VAL A CA 1
ATOM 8571 C C . VAL A 1 1098 ? -24.640 13.742 -38.496 1.00 55.47 1098 VAL A C 1
ATOM 8573 O O . VAL A 1 1098 ? -23.627 13.374 -39.083 1.00 55.47 1098 VAL A O 1
ATOM 8576 N N . GLN A 1 1099 ? -25.610 14.415 -39.111 1.00 50.88 1099 GLN A N 1
ATOM 8577 C CA . GLN A 1 1099 ? -25.526 14.864 -40.501 1.00 50.88 1099 GLN A CA 1
ATOM 8578 C C . GLN A 1 1099 ? -25.148 16.348 -40.536 1.00 50.88 1099 GLN A C 1
ATOM 8580 O O . GLN A 1 1099 ? -25.799 17.156 -39.880 1.00 50.88 1099 GLN A O 1
ATOM 8585 N N . PHE A 1 1100 ? -24.112 16.705 -41.296 1.00 48.66 1100 PHE A N 1
ATOM 8586 C CA . PHE A 1 1100 ? -23.634 18.088 -41.381 1.00 48.66 1100 PHE A CA 1
ATOM 8587 C C . PHE A 1 1100 ? -24.334 18.870 -42.506 1.00 48.66 1100 PHE A C 1
ATOM 8589 O O . PHE A 1 1100 ? -24.674 18.280 -43.541 1.00 48.66 1100 PHE A O 1
ATOM 8596 N N . PRO A 1 1101 ? -24.513 20.195 -42.358 1.00 48.56 1101 PRO A N 1
ATOM 8597 C CA . PRO A 1 1101 ? -24.921 21.063 -43.460 1.00 48.56 1101 PRO A CA 1
ATOM 8598 C C . PRO A 1 1101 ? -23.816 21.161 -44.534 1.00 48.56 1101 PRO A C 1
ATOM 8600 O O . PRO A 1 1101 ? -22.638 20.946 -44.255 1.00 48.56 1101 PRO A O 1
ATOM 8603 N N . GLY A 1 1102 ? -24.195 21.447 -45.788 1.00 50.16 1102 GLY A N 1
ATOM 8604 C CA . GLY A 1 1102 ? -23.246 21.605 -46.911 1.00 50.16 1102 GLY A CA 1
ATOM 8605 C C . GLY A 1 1102 ? -23.630 20.917 -48.232 1.00 50.16 1102 GLY A C 1
ATOM 8606 O O . GLY A 1 1102 ? -22.874 20.972 -49.203 1.00 50.16 1102 GLY A O 1
ATOM 8607 N N . GLY A 1 1103 ? -24.798 20.268 -48.296 1.00 51.88 1103 GLY A N 1
ATOM 8608 C CA . GLY A 1 1103 ? -25.373 19.761 -49.548 1.00 51.88 1103 GLY A CA 1
ATOM 8609 C C . GLY A 1 1103 ? -24.443 18.836 -50.350 1.00 51.88 1103 GLY A C 1
ATOM 8610 O O . GLY A 1 1103 ? -23.673 18.048 -49.795 1.00 51.88 1103 GLY A O 1
ATOM 8611 N N . ALA A 1 1104 ? -24.528 18.898 -51.683 1.00 45.31 1104 ALA A N 1
ATOM 8612 C CA . ALA A 1 1104 ? -23.810 17.979 -52.565 1.00 45.31 1104 ALA A CA 1
ATOM 8613 C C . ALA A 1 1104 ? -22.276 18.156 -52.558 1.00 45.31 1104 ALA A C 1
ATOM 8615 O O . ALA A 1 1104 ? -21.563 17.214 -52.911 1.00 45.31 1104 ALA A O 1
ATOM 8616 N N . HIS A 1 1105 ? -21.788 19.318 -52.118 1.00 43.31 1105 HIS A N 1
ATOM 8617 C CA . HIS A 1 1105 ? -20.386 19.735 -52.206 1.00 43.31 1105 HIS A CA 1
ATOM 8618 C C . HIS A 1 1105 ? -19.577 19.501 -50.919 1.00 43.31 1105 HIS A C 1
ATOM 8620 O O . HIS A 1 1105 ? -18.359 19.670 -50.927 1.00 43.31 1105 HIS A O 1
ATOM 8626 N N . SER A 1 1106 ? -20.218 19.069 -49.826 1.00 45.03 1106 SER A N 1
ATOM 8627 C CA . SER A 1 1106 ? -19.510 18.649 -48.613 1.00 45.03 1106 SER A CA 1
ATOM 8628 C C . SER A 1 1106 ? -18.798 17.303 -48.815 1.00 45.03 1106 SER A C 1
ATOM 8630 O O . SER A 1 1106 ? -19.421 16.311 -49.205 1.00 45.03 1106 SER A O 1
ATOM 8632 N N . LEU A 1 1107 ? -17.494 17.269 -48.503 1.00 44.97 1107 LEU A N 1
ATOM 8633 C CA . LEU A 1 1107 ? -16.649 16.065 -48.518 1.00 44.97 1107 LEU A CA 1
ATOM 8634 C C . LEU A 1 1107 ? -17.085 15.021 -47.473 1.00 44.97 1107 LEU A C 1
ATOM 8636 O O . LEU A 1 1107 ? -16.866 13.830 -47.678 1.00 44.97 1107 LEU A O 1
ATOM 8640 N N . VAL A 1 1108 ? -17.719 15.449 -46.372 1.00 40.59 1108 VAL A N 1
ATOM 8641 C CA . VAL A 1 1108 ? -18.209 14.575 -45.294 1.00 40.59 1108 VAL A CA 1
ATOM 8642 C C . VAL A 1 1108 ? -19.625 14.996 -44.913 1.00 40.59 1108 VAL A C 1
ATOM 8644 O O . VAL A 1 1108 ? -19.846 16.024 -44.281 1.00 40.59 1108 VAL A O 1
ATOM 8647 N N . ARG A 1 1109 ? -20.609 14.185 -45.307 1.00 51.47 1109 ARG A N 1
ATOM 8648 C CA . ARG A 1 1109 ? -22.036 14.491 -45.109 1.00 51.47 1109 ARG A CA 1
ATOM 8649 C C . ARG A 1 1109 ? -22.583 14.009 -43.767 1.00 51.47 1109 ARG A C 1
ATOM 8651 O O . ARG A 1 1109 ? -23.608 14.508 -43.324 1.00 51.47 1109 ARG A O 1
ATOM 8658 N N . MET A 1 1110 ? -21.928 13.036 -43.139 1.00 50.41 1110 MET A N 1
ATOM 8659 C CA . MET A 1 1110 ? -22.346 12.424 -41.876 1.00 50.41 1110 MET A CA 1
ATOM 8660 C C . MET A 1 1110 ? -21.120 12.033 -41.043 1.00 50.41 1110 MET A C 1
ATOM 8662 O O . MET A 1 1110 ? -20.111 11.617 -41.610 1.00 50.41 1110 MET A O 1
ATOM 8666 N N . ALA A 1 1111 ? -21.224 12.115 -39.719 1.00 50.09 1111 ALA A N 1
ATOM 8667 C CA . ALA A 1 1111 ? -20.245 11.614 -38.757 1.00 50.09 1111 ALA A CA 1
ATOM 8668 C C . ALA A 1 1111 ? -20.912 10.800 -37.645 1.00 50.09 1111 ALA A C 1
ATOM 8670 O O . ALA A 1 1111 ? -22.114 10.900 -37.406 1.00 50.09 1111 ALA A O 1
ATOM 8671 N N . LEU A 1 1112 ? -20.107 9.992 -36.959 1.00 52.12 1112 LEU A N 1
ATOM 8672 C CA . LEU A 1 1112 ? -20.488 9.344 -35.709 1.00 52.12 1112 LEU A CA 1
ATOM 8673 C C . LEU A 1 1112 ? -20.010 10.223 -34.552 1.00 52.12 1112 LEU A C 1
ATOM 8675 O O . LEU A 1 1112 ? -18.845 10.609 -34.524 1.00 52.12 1112 LEU A O 1
ATOM 8679 N N . ALA A 1 1113 ? -20.897 10.525 -33.610 1.00 48.38 1113 ALA A N 1
ATOM 8680 C CA . ALA A 1 1113 ? -20.557 11.190 -32.357 1.00 48.38 1113 ALA A CA 1
ATOM 8681 C C . ALA A 1 1113 ? -20.795 10.215 -31.204 1.00 48.38 1113 ALA A C 1
ATOM 8683 O O . ALA A 1 1113 ? -21.829 9.553 -31.174 1.00 48.38 1113 ALA A O 1
ATOM 8684 N N . SER A 1 1114 ? -19.856 10.116 -30.266 1.00 51.94 1114 SER A N 1
ATOM 8685 C CA . SER A 1 1114 ? -19.962 9.229 -29.104 1.00 51.94 1114 SER A CA 1
ATOM 8686 C C . SER A 1 1114 ? -19.848 10.040 -27.822 1.00 51.94 1114 SER A C 1
ATOM 8688 O O . SER A 1 1114 ? -18.967 10.888 -27.720 1.00 51.94 1114 SER A O 1
ATOM 8690 N N . SER A 1 1115 ? -20.710 9.768 -26.845 1.00 53.28 1115 SER A N 1
ATOM 8691 C CA . SER A 1 1115 ? -20.653 10.387 -25.518 1.00 53.28 1115 SER A CA 1
ATOM 8692 C C . SER A 1 1115 ? -20.756 9.334 -24.419 1.00 53.28 1115 SER A C 1
ATOM 8694 O O . SER A 1 1115 ? -21.408 8.299 -24.596 1.00 53.28 1115 SER A O 1
ATOM 8696 N N . LEU A 1 1116 ? -20.099 9.599 -23.290 1.00 51.53 1116 LEU A N 1
ATOM 8697 C CA . LEU A 1 1116 ? -20.255 8.814 -22.075 1.00 51.53 1116 LEU A CA 1
ATOM 8698 C C . LEU A 1 1116 ? -21.599 9.174 -21.440 1.00 51.53 1116 LEU A C 1
ATOM 8700 O O . LEU A 1 1116 ? -21.857 10.334 -21.134 1.00 51.53 1116 LEU A O 1
ATOM 8704 N N . ILE A 1 1117 ? -22.450 8.179 -21.244 1.00 54.06 1117 ILE A N 1
ATOM 8705 C CA . ILE A 1 1117 ? -23.746 8.326 -20.592 1.00 54.06 1117 ILE A CA 1
ATOM 8706 C C . ILE A 1 1117 ? -23.768 7.495 -19.311 1.00 54.06 1117 ILE A C 1
ATOM 8708 O O . ILE A 1 1117 ? -23.226 6.389 -19.260 1.00 54.06 1117 ILE A O 1
ATOM 8712 N N . ALA A 1 1118 ? -24.424 8.004 -18.272 1.00 50.06 1118 ALA A N 1
ATOM 8713 C CA . ALA A 1 1118 ? -24.751 7.192 -17.109 1.00 50.06 1118 ALA A CA 1
ATOM 8714 C C . ALA A 1 1118 ? -25.771 6.118 -17.523 1.00 50.06 1118 ALA A C 1
ATOM 8716 O O . ALA A 1 1118 ? -26.803 6.421 -18.133 1.00 50.06 1118 ALA A O 1
ATOM 8717 N N . SER A 1 1119 ? -25.492 4.854 -17.203 1.00 54.06 1119 SER A N 1
ATOM 8718 C CA . SER A 1 1119 ? -26.430 3.751 -17.406 1.00 54.06 1119 SER A CA 1
ATOM 8719 C C . SER A 1 1119 ? -27.511 3.863 -16.335 1.00 54.06 1119 SER A C 1
ATOM 8721 O O . SER A 1 1119 ? -27.425 3.254 -15.272 1.00 54.06 1119 SER A O 1
ATOM 8723 N N . ARG A 1 1120 ? -28.525 4.702 -16.575 1.00 51.00 1120 ARG A N 1
ATOM 8724 C CA . ARG A 1 1120 ? -29.694 4.784 -15.692 1.00 51.00 1120 ARG A CA 1
ATOM 8725 C C . ARG A 1 1120 ? -30.420 3.438 -15.717 1.00 51.00 1120 ARG A C 1
ATOM 8727 O O . ARG A 1 1120 ? -31.220 3.166 -16.615 1.00 51.00 1120 ARG A O 1
ATOM 8734 N N . HIS A 1 1121 ? -30.160 2.596 -14.723 1.00 38.59 1121 HIS A N 1
ATOM 8735 C CA . HIS A 1 1121 ? -31.087 1.534 -14.364 1.00 38.59 1121 HIS A CA 1
ATOM 8736 C C . HIS A 1 1121 ? -32.404 2.216 -13.958 1.00 38.59 1121 HIS A C 1
ATOM 8738 O O . HIS A 1 1121 ? -32.425 3.007 -13.027 1.00 38.59 1121 HIS A O 1
ATOM 8744 N N . HIS A 1 1122 ? -33.473 1.938 -14.714 1.00 33.16 1122 HIS A N 1
ATOM 8745 C CA . HIS A 1 1122 ? -34.822 2.531 -14.652 1.00 33.16 1122 HIS A CA 1
ATOM 8746 C C . HIS A 1 1122 ? -35.118 3.731 -15.574 1.00 33.16 1122 HIS A C 1
ATOM 8748 O O . HIS A 1 1122 ? -35.505 4.812 -15.145 1.00 33.16 1122 HIS A O 1
ATOM 8754 N N . LEU A 1 1123 ? -35.135 3.475 -16.885 1.00 31.36 1123 LEU A N 1
ATOM 8755 C CA . LEU A 1 1123 ? -36.197 4.001 -17.753 1.00 31.36 1123 LEU A CA 1
ATOM 8756 C C . LEU A 1 1123 ? -36.936 2.809 -18.367 1.00 31.36 1123 LEU A C 1
ATOM 8758 O O . LEU A 1 1123 ? -36.421 2.105 -19.234 1.00 31.36 1123 LEU A O 1
ATOM 8762 N N . GLY A 1 1124 ? -38.145 2.555 -17.868 1.00 30.45 1124 GLY A N 1
ATOM 8763 C CA . GLY A 1 1124 ? -39.008 1.425 -18.224 1.00 30.45 1124 GLY A CA 1
ATOM 8764 C C . GLY A 1 1124 ? -39.560 1.419 -19.655 1.00 30.45 1124 GLY A C 1
ATOM 8765 O O . GLY A 1 1124 ? -40.549 0.739 -19.898 1.00 30.45 1124 GLY A O 1
ATOM 8766 N N . TYR A 1 1125 ? -38.948 2.112 -20.618 1.00 32.00 1125 TYR A N 1
ATOM 8767 C CA . TYR A 1 1125 ? -39.417 2.132 -22.005 1.00 32.00 1125 TYR A CA 1
ATOM 8768 C C . TYR A 1 1125 ? -38.256 2.006 -23.014 1.00 32.00 1125 TYR A C 1
ATOM 8770 O O . TYR A 1 1125 ? -37.452 2.909 -23.206 1.00 32.00 1125 TYR A O 1
ATOM 8778 N N . GLY A 1 1126 ? -38.190 0.862 -23.711 1.00 35.78 1126 GLY A N 1
ATOM 8779 C CA . GLY A 1 1126 ? -37.793 0.825 -25.130 1.00 35.78 1126 GLY A CA 1
ATOM 8780 C C . GLY A 1 1126 ? -36.318 0.688 -25.561 1.00 35.78 1126 GLY A C 1
ATOM 8781 O O . GLY A 1 1126 ? -36.067 0.797 -26.766 1.00 35.78 1126 GLY A O 1
ATOM 8782 N N . LEU A 1 1127 ? -35.345 0.410 -24.681 1.00 39.25 1127 LEU A N 1
ATOM 8783 C CA . LEU A 1 1127 ? -33.907 0.319 -25.053 1.00 39.25 1127 LEU A CA 1
ATOM 8784 C C . LEU A 1 1127 ? -33.332 -1.103 -25.254 1.00 39.25 1127 LEU A C 1
ATOM 8786 O O . LEU A 1 1127 ? -32.137 -1.261 -25.493 1.00 39.25 1127 LEU A O 1
ATOM 8790 N N . ARG A 1 1128 ? -34.158 -2.160 -25.253 1.00 38.19 1128 ARG A N 1
ATOM 8791 C CA . ARG A 1 1128 ? -33.684 -3.563 -25.369 1.00 38.19 1128 ARG A CA 1
ATOM 8792 C C . ARG A 1 1128 ? -33.027 -3.948 -26.710 1.00 38.19 1128 ARG A C 1
ATOM 8794 O O . ARG A 1 1128 ? -32.424 -5.012 -26.780 1.00 38.19 1128 ARG A O 1
ATOM 8801 N N . ALA A 1 1129 ? -33.110 -3.128 -27.762 1.00 36.41 1129 ALA A N 1
ATOM 8802 C CA . ALA A 1 1129 ? -32.700 -3.525 -29.118 1.00 36.41 1129 ALA A CA 1
ATOM 8803 C C . ALA A 1 1129 ? -31.280 -3.087 -29.560 1.00 36.41 1129 ALA A C 1
ATOM 8805 O O . ALA A 1 1129 ? -30.859 -3.470 -30.651 1.00 36.41 1129 ALA A O 1
ATOM 8806 N N . ALA A 1 1130 ? -30.535 -2.314 -28.753 1.00 42.19 1130 ALA A N 1
ATOM 8807 C CA . ALA A 1 1130 ? -29.247 -1.717 -29.161 1.00 42.19 1130 ALA A CA 1
ATOM 8808 C C . ALA A 1 1130 ? -28.033 -2.052 -28.263 1.00 42.19 1130 ALA A C 1
ATOM 8810 O O . ALA A 1 1130 ? -26.942 -1.540 -28.506 1.00 42.19 1130 ALA A O 1
ATOM 8811 N N . MET A 1 1131 ? -28.179 -2.927 -27.258 1.00 37.88 1131 MET A N 1
ATOM 8812 C CA . MET A 1 1131 ? -27.035 -3.425 -26.478 1.00 37.88 1131 MET A CA 1
ATOM 8813 C C . MET A 1 1131 ? -26.280 -4.506 -27.257 1.00 37.88 1131 MET A C 1
ATOM 8815 O O . MET A 1 1131 ? -26.815 -5.589 -27.509 1.00 37.88 1131 MET A O 1
ATOM 8819 N N . ARG A 1 1132 ? -25.005 -4.268 -27.576 1.00 37.91 1132 ARG A N 1
ATOM 8820 C CA . ARG A 1 1132 ? -24.089 -5.350 -27.962 1.00 37.91 1132 ARG A CA 1
ATOM 8821 C C . ARG A 1 1132 ? -23.642 -6.069 -26.685 1.00 37.91 1132 ARG A C 1
ATOM 8823 O O . ARG A 1 1132 ? -22.861 -5.531 -25.909 1.00 37.91 1132 ARG A O 1
ATOM 8830 N N . ARG A 1 1133 ? -24.130 -7.294 -26.446 1.00 36.12 1133 ARG A N 1
ATOM 8831 C CA . ARG A 1 1133 ? -23.549 -8.166 -25.410 1.00 36.12 1133 ARG A CA 1
ATOM 8832 C C . ARG A 1 1133 ? -22.135 -8.558 -25.837 1.00 36.12 1133 ARG A C 1
ATOM 8834 O O . ARG A 1 1133 ? -21.952 -9.081 -26.935 1.00 36.12 1133 ARG A O 1
ATOM 8841 N N . ARG A 1 1134 ? -21.151 -8.336 -24.964 1.00 31.94 1134 ARG A N 1
ATOM 8842 C CA . ARG A 1 1134 ? -19.785 -8.847 -25.129 1.00 31.94 1134 ARG A CA 1
ATOM 8843 C C . ARG A 1 1134 ? -19.862 -10.378 -25.167 1.00 31.94 1134 ARG A C 1
ATOM 8845 O O . ARG A 1 1134 ? -20.260 -10.995 -24.182 1.00 31.94 1134 ARG A O 1
ATOM 8852 N N . THR A 1 1135 ? -19.547 -11.000 -26.300 1.00 26.58 1135 THR A N 1
ATOM 8853 C CA . THR A 1 1135 ? -19.456 -12.462 -26.397 1.00 26.58 1135 THR A CA 1
ATOM 8854 C C . THR A 1 1135 ? -18.230 -12.921 -25.619 1.00 26.58 1135 THR A C 1
ATOM 8856 O O . THR A 1 1135 ? -17.098 -12.727 -26.057 1.00 26.58 1135 THR A O 1
ATOM 8859 N N . SER A 1 1136 ? -18.449 -13.521 -24.454 1.00 29.42 1136 SER A N 1
ATOM 8860 C CA . SER A 1 1136 ? -17.428 -14.186 -23.648 1.00 29.42 1136 SER A CA 1
ATOM 8861 C C . SER A 1 1136 ? -17.038 -15.532 -24.266 1.00 29.42 1136 SER A C 1
ATOM 8863 O O . SER A 1 1136 ? -17.283 -16.568 -23.668 1.00 29.42 1136 SER A O 1
ATOM 8865 N N . HIS A 1 1137 ? -16.479 -15.542 -25.475 1.00 27.53 1137 HIS A N 1
ATOM 8866 C CA . HIS A 1 1137 ? -15.798 -16.714 -26.031 1.00 27.53 1137 HIS A CA 1
ATOM 8867 C C . HIS A 1 1137 ? -14.737 -16.271 -27.040 1.00 27.53 1137 HIS A C 1
ATOM 8869 O O . HIS A 1 1137 ? -15.055 -15.900 -28.166 1.00 27.53 1137 HIS A O 1
ATOM 8875 N N . ALA A 1 1138 ? -13.475 -16.350 -26.626 1.00 24.73 1138 ALA A N 1
ATOM 8876 C CA . ALA A 1 1138 ? -12.326 -16.458 -27.517 1.00 24.73 1138 ALA A CA 1
ATOM 8877 C C . ALA A 1 1138 ? -11.233 -17.270 -26.800 1.00 24.73 1138 ALA A C 1
ATOM 8879 O O . ALA A 1 1138 ? -10.230 -16.732 -26.350 1.00 24.73 1138 ALA A O 1
ATOM 8880 N N . ASN A 1 1139 ? -11.488 -18.573 -26.649 1.00 28.70 1139 ASN A N 1
ATOM 8881 C CA . ASN A 1 1139 ? -10.431 -19.581 -26.665 1.00 28.70 1139 ASN A CA 1
ATOM 8882 C C . ASN A 1 1139 ? -10.292 -20.011 -28.129 1.00 28.70 1139 ASN A C 1
ATOM 8884 O O . ASN A 1 1139 ? -11.232 -20.632 -28.621 1.00 28.70 1139 ASN A O 1
ATOM 8888 N N . VAL A 1 1140 ? -9.195 -19.637 -28.796 1.00 28.38 1140 VAL A N 1
ATOM 8889 C CA . VAL A 1 1140 ? -8.309 -20.462 -29.655 1.00 28.38 1140 VAL A CA 1
ATOM 8890 C C . VAL A 1 1140 ? -7.012 -19.684 -29.830 1.00 28.38 1140 VAL A C 1
ATOM 8892 O O . VAL A 1 1140 ? -7.104 -18.502 -30.231 1.00 28.38 1140 VAL A O 1
#

Secondary structure (DSSP, 8-state):
--------------SS--S-SEES-EEEEETTTTEEEEE--EEE-SS-EEE--PEEEEETTTTEEEE-PPPTTTS-GGGSPPP-BS-EEEE-SSEEEEE--B-SS-SGGG---EEEETTTTEEEES--TT---BSPPPPP-SS-EEEEETTEEEEEETTTTEEEEEE--SSGGGGGTT-HHHHHHSTTEEEEEEEETTEEEEEEEEGGGGGG-TT--TTS--EEEPPPP-SHHHHHT--GGG--SHHHHT---TT-TT----EEEE-SSSS-EEEETTS-S-SSTT--S---EE-SGGG-GGGTS--SBHHHHHHSTTEEEESSEEE-STT-EEE-SS--SPPEEEEGGGGGSSSS----BTTSPPPPPGGG--SHHHHHH---SBTT-S--EEETTTTEEE-HHHHHHH-GGGTT-SEE-SSGGGSPPPGGG--SHHHHTTSTTEEEEE--STTSTT-EEEEEEETTEESSEEEETTEEEETTSPPPHHHHHHHHH-SS--EEESSSPPP--HHHHT-----TTTEEEEEETTEEEEEEPTTEEEETTEEEE--TT--TTEEEEETTEEEEPTTEESTTS-EE-SSTTS---SSTT-TT--S---TTEESTTS-EEPTTEEE--GGG--EEEHHHHTTTS-S-EEEHHHHTTS-S----HHHHHHHHHH--S--SS-EEE-S--TTEESTTS-EEPTTEEESSSSGGG-EEE--GGGS-S---TTT-------TTEE-------S--S--S----GGGGTT-EEPTTEES--GGGB--EEEEPTT--EE--TTT-SBTTS-PPPEETT-EEEEEEPPS-SSS-EEEEEEEEES-EEEEEES-TTSEEEEEETTTTEEEEEE-GGG---GGG-S---------------------------------EEEEEE--SSEEEEE--STTEEEEEEEE-SEEEEEE-TTTS-TTT--EEEEEEE-SSEEEEEEEEE-PPPPP-HHHHHHHHHHHHHHHHHHHHHHHHHHHHHHHHHHHHHHHHHHHHHTT-PPP------PPP-------S---TTSTTTTSS--------------------SEEEE-TTSSEEEEEEEEEPS-GGG-S--EEEEEEEEE--S---SS-TTSB---------

Sequence (1140 aa):
MGKSGVFIIIFMPCITAFAFSIYGHSSIYHASTESIYIYGGVSYSTEQVAPTSYLYTFHYPSSQWFRLPPDKKVNKLQTRPTPRYFHASVVTDNFLMILGGRGSSSVDDSILPFAYMFSCNLWIPLTDEAIEVIGKWPEPSVGAATTVANGDFYFYGGMEGQLHQLTMPADICLLFSANRVGCMQQTGCAFCSLSGNGVNQTFCFSQDKHSQSQCYNPREQSKFLQAVHCNAEWIEKRDCHQYTSCTDCVASWPAFKTARQACQWCSNCRTGRCVPAGSSCEDESDCNIPRKVINEPGMCPIRFCGASDCKKCGDLRMCIWTRQVLRSSGFGHTLNKMPIYNWVCVMKEIQAAPSFLIESMPPLKCPTGCSHHNDCTSCLQSQGGEGGWHQCVWSETLQTCMSPSFELLGCEDGTCGLVVRGNETMCPVPCWQHFQASHCLGQANCGWCAFSGPKVDGRGLCMDGGIMGPTGGICRENQILLNGLPLPTQTVKWFQMSKGPPTWFYLTKPPENECKNGHDTCDKTHEECVDTLEGFECQCKPGYQMKGNRCMPTCKQGCVNGTCIEPDVCQCNFGFVGLNCSIMCKCNGHSNCPGPEELETCLECKNNTFGTQCQKCKPMFVGNPVNGGSCVSCSEYCHTHSDLCFGLDVINSTSSQFLNQSFINELREKQVEGPLEEAVCIDCKNNTEGKRCDQCIGGFFKAGERLEDGCRPCECNGHGDSCNPLNGENCNCQNNTENDRQCVQKNSKNMLHMTPCWQLQCSKCAEYFLGSPSNGHQCYRHMYLDKEYCFDPTTQGECNRTPIPLLRGQTVFFAVQPRYMNVDIRIVVDITKGGIDFFLSAKEDAFIVDVEKPTGLHRIYVDEKYGIDLSHYEKAPEFSASMRRKKRDSFQNDSINASEATPLQNLRPKIGDAQGLTTYIDVKKCEDFLLVRNLENRLVVTIPQEVHDLRTTRFYMILRGSEEETFGSLFFRQDQTRIDLFVFFSVFFSCFFLFLAVCVVAWKVKQAFDLRRARRLHAAEMKHMASRPFGHIVVVIDDEPDDSDFFMCSPSNYRKKLKYMKGHGRDSPRQLEDKVSLRALAVEPLSDGFGAVATILVQFPGGAHSLVRMALASSLIASRHHLGYGLRAAMRRRTSHANV

Foldseek 3Di:
DDDWFDPDPDPDVCPFDDQFDFAQWDWGQADLLQKIKIAWGFGDDQAATFIDGWIKIQRVVVRDIAILDAACVQAPPVLGAARFGQWEWEDDNFKIKIAAGDHDDDNPSNGWIWIQGQLQRYIGTQPDPLFDKDFDDDDHAGNWYWTDDPQKIWIFDHPVGDIGITHADPFNLQRNQSPPVSSQSHAQKKKKWWDDDNDIGIGIGGPVVPVPDPQDDVVTDMDIDDHHGSALVVVLPGDFQVDQAQRNLLGDRSSHPPRDRQWKWKAQFQRTGIDGPPDDPPDDDGHDDDTDIHNGNSPQQSRLWRHFFQVRLLVSVQKKKAQQWDDHHRGHIDGDLDSNGWIGIDGPCVCVPDPHGTPIPVVDDAFDAFQVDQAQQCQQVALHGTGNGGHWKAQPQVSGIHRPSCCVPPCPPNNSPDIFHHHSVRPDDALQVDFFQVVSLVDQQKKWFAFADDVQFRGTGIAGDAPVDHPQWDQWFPDTGGHVDDDDPVRVVSNVVGDTGTDIGHPAGDFGFCLVVVVDPEDPVFWDWAGDRRGIDTHGDPQWDDDPNDTHGDAPVAAPQFDDPHRQQTDHDFQFADSNRPDGAQLLSFAHAPHPVTRQAGPDGHQQFDDSSSQFHAPQWEATSHNNTHTHGLCVQLLNQANDKDDPVLVVVDDDDDDDPVNSVVSSVPDGTHHHHDIAGDRGHQQADDRSSQFHHFQWAQPDPGCSSGTDGQPLLQQARGADRHQSADGPGDQQFDQDPPQDDDDDPDDDDGPRSSQRRSQGGHPQWDFGSHNQFHTAHEADAPAKFKQAQPDRDHPPDDGFFFFAQHKHKHKYQDPDQAFKKKKKWFWPFAWKKKKKALDRQQWGWDADVVPRHIDIDGPCLQVDDPPPPPDDDDPDDDDDDDDDDDDDDDDDDDDDDDDRNHQAEDEDEDDDQEAEEEPQANSHIYIYPGGHGMYMYIYGSVHDRSPPTMMMMMIGGNHRGIIIMMHMHTDDDDDDPVVVVVVVVVVVVVVVVVVVVVVVVVVVVVVVVVVVVVVVVVVVVPPDDADDDDDDDDDDDDDDDDDDDDPPPPVPVVVPDPDDDDDDDDDDPDDDDHDFPAWAADPVRQKTKGKHKDADDDPPPDPDGIDIDIDIGGPPPDPPDDNPPHYDDDPPDDDD

Organism: NCBI:txid280406

pLDDT: mean 73.1, std 17.81, range [21.7, 93.88]